Protein AF-A0A8F5VM44-F1 (afdb_monomer_lite)

Structure (mmCIF, N/CA/C/O backbone):
data_AF-A0A8F5VM44-F1
#
_entry.id   AF-A0A8F5VM44-F1
#
loop_
_atom_site.group_PDB
_atom_site.id
_atom_site.type_symbol
_atom_site.label_atom_id
_atom_site.label_alt_id
_atom_site.label_comp_id
_atom_site.label_asym_id
_atom_site.label_entity_id
_atom_site.label_seq_id
_atom_site.pdbx_PDB_ins_code
_atom_site.Cartn_x
_atom_site.Cartn_y
_atom_site.Cartn_z
_atom_site.occupancy
_atom_site.B_iso_or_equiv
_atom_site.auth_seq_id
_atom_site.auth_comp_id
_atom_site.auth_asym_id
_atom_site.auth_atom_id
_atom_site.pdbx_PDB_model_num
ATOM 1 N N . MET A 1 1 ? 53.211 65.167 -21.163 1.00 34.88 1 MET A N 1
ATOM 2 C CA . MET A 1 1 ? 53.874 65.135 -22.486 1.00 34.88 1 MET A CA 1
ATOM 3 C C . MET A 1 1 ? 54.302 63.698 -22.775 1.00 34.88 1 MET A C 1
ATOM 5 O O . MET A 1 1 ? 55.095 63.182 -22.009 1.00 34.88 1 MET A O 1
ATOM 9 N N . ARG A 1 2 ? 53.766 63.114 -23.862 1.00 34.59 2 ARG A N 1
ATOM 10 C CA . ARG A 1 2 ? 54.327 62.038 -24.721 1.00 34.59 2 ARG A CA 1
ATOM 11 C C . ARG A 1 2 ? 54.640 60.660 -24.094 1.00 34.59 2 ARG A C 1
ATOM 13 O O . ARG A 1 2 ? 55.627 60.504 -23.398 1.00 34.59 2 ARG A O 1
ATOM 20 N N . THR A 1 3 ? 53.741 59.674 -24.230 1.00 36.91 3 THR A N 1
ATOM 21 C CA . THR A 1 3 ? 53.550 58.699 -25.349 1.00 36.91 3 THR A CA 1
ATOM 22 C C . THR A 1 3 ? 54.507 57.504 -25.339 1.00 36.91 3 THR A C 1
ATOM 24 O O . THR A 1 3 ? 55.682 57.676 -25.659 1.00 36.91 3 THR A O 1
ATOM 27 N N . ARG A 1 4 ? 53.956 56.288 -25.172 1.00 32.22 4 ARG A N 1
ATOM 28 C CA . ARG A 1 4 ? 54.312 55.114 -25.993 1.00 32.22 4 ARG A CA 1
ATOM 29 C C . ARG A 1 4 ? 53.245 53.999 -25.909 1.00 32.22 4 ARG A C 1
ATOM 31 O O . ARG A 1 4 ? 53.232 53.212 -24.972 1.00 32.22 4 ARG A O 1
ATOM 38 N N . ASN A 1 5 ? 52.375 53.961 -26.923 1.00 32.69 5 ASN A N 1
ATOM 39 C CA . ASN A 1 5 ? 51.713 52.749 -27.441 1.00 32.69 5 ASN A CA 1
ATOM 40 C C . ASN A 1 5 ? 52.828 51.806 -27.960 1.00 32.69 5 ASN A C 1
ATOM 42 O O . ASN A 1 5 ? 53.860 52.307 -28.406 1.00 32.69 5 ASN A O 1
ATOM 46 N N . GLY A 1 6 ? 52.782 50.476 -27.929 1.00 32.88 6 GLY A N 1
ATOM 47 C CA . GLY A 1 6 ? 51.679 49.523 -28.023 1.00 32.88 6 GLY A CA 1
ATOM 48 C C . GLY A 1 6 ? 52.027 48.587 -29.189 1.00 32.88 6 GLY A C 1
ATOM 49 O O . GLY A 1 6 ? 52.146 49.082 -30.301 1.00 32.88 6 GLY A O 1
ATOM 50 N N . LEU A 1 7 ? 52.272 47.296 -28.929 1.00 29.83 7 LEU A N 1
ATOM 51 C CA . LEU A 1 7 ? 52.174 46.181 -29.889 1.00 29.83 7 LEU A CA 1
ATOM 52 C C . LEU A 1 7 ? 52.442 44.856 -29.144 1.00 29.83 7 LEU A C 1
ATOM 54 O O . LEU A 1 7 ? 53.581 44.569 -28.787 1.00 29.83 7 LEU A O 1
ATOM 58 N N . PHE A 1 8 ? 51.409 44.043 -28.930 1.00 31.52 8 PHE A N 1
ATOM 59 C CA . PHE A 1 8 ? 51.548 42.593 -28.784 1.00 31.52 8 PHE A CA 1
ATOM 60 C C . PHE A 1 8 ? 50.411 41.952 -29.580 1.00 31.52 8 PHE A C 1
ATOM 62 O O . PHE A 1 8 ? 49.239 42.261 -29.374 1.00 31.52 8 PHE A O 1
ATOM 69 N N . PHE A 1 9 ? 50.798 41.144 -30.563 1.00 31.53 9 PHE A N 1
ATOM 70 C CA . PHE A 1 9 ? 49.921 40.383 -31.443 1.00 31.53 9 PHE A CA 1
ATOM 71 C C . PHE A 1 9 ? 49.177 39.313 -30.634 1.00 31.53 9 PHE A C 1
ATOM 73 O O . PHE A 1 9 ? 49.818 38.480 -29.998 1.00 31.53 9 PHE A O 1
ATOM 80 N N . LEU A 1 10 ? 47.845 39.309 -30.701 1.00 30.42 10 LEU A N 1
ATOM 81 C CA . LEU A 1 10 ? 47.013 38.193 -30.255 1.00 30.42 10 LEU A CA 1
ATOM 82 C C . LEU A 1 10 ? 46.607 37.390 -31.502 1.00 30.42 10 LEU A C 1
ATOM 84 O O . LEU A 1 10 ? 45.829 37.869 -32.325 1.00 30.42 10 LEU A O 1
ATOM 88 N N . PHE A 1 11 ? 47.169 36.192 -31.669 1.00 31.08 11 PHE A N 1
ATOM 89 C CA . PHE A 1 11 ? 46.682 35.209 -32.637 1.00 31.08 11 PHE A CA 1
ATOM 90 C C . PHE A 1 11 ? 45.434 34.541 -32.047 1.00 31.08 11 PHE A C 1
ATOM 92 O O . PHE A 1 11 ? 45.532 33.760 -31.105 1.00 31.08 11 PHE A O 1
ATOM 99 N N . LEU A 1 12 ? 44.260 34.858 -32.592 1.00 31.08 12 LEU A N 1
ATOM 100 C CA . LEU A 1 12 ? 43.018 34.128 -32.338 1.00 31.08 12 LEU A CA 1
ATOM 101 C C . LEU A 1 12 ? 42.975 32.910 -33.271 1.00 31.08 12 LEU A C 1
ATOM 103 O O . LEU A 1 12 ? 42.724 33.043 -34.467 1.00 31.08 12 LEU A O 1
ATOM 107 N N . PHE A 1 13 ? 43.232 31.724 -32.721 1.00 32.97 13 PHE A N 1
ATOM 108 C CA . PHE A 1 13 ? 42.874 30.456 -33.354 1.00 32.97 13 PHE A CA 1
ATOM 109 C C . PHE A 1 13 ? 41.360 30.257 -33.199 1.00 32.97 13 PHE A C 1
ATOM 111 O O . PHE A 1 13 ? 40.883 29.854 -32.140 1.00 32.97 13 PHE A O 1
ATOM 118 N N . PHE A 1 14 ? 40.597 30.549 -34.252 1.00 32.31 14 PHE A N 1
ATOM 119 C CA . PHE A 1 14 ? 39.233 30.044 -34.388 1.00 32.31 14 PHE A CA 1
ATOM 120 C C . PHE A 1 14 ? 39.323 28.552 -34.739 1.00 32.31 14 PHE A C 1
ATOM 122 O O . PHE A 1 14 ? 39.613 28.194 -35.879 1.00 32.31 14 PHE A O 1
ATOM 129 N N . ASN A 1 15 ? 39.102 27.677 -33.756 1.00 31.00 15 ASN A N 1
ATOM 130 C CA . ASN A 1 15 ? 38.754 26.285 -34.026 1.00 31.00 15 ASN A CA 1
ATOM 131 C C . ASN A 1 15 ? 37.324 26.274 -34.583 1.00 31.00 15 ASN A C 1
ATOM 133 O O . ASN A 1 15 ? 36.359 26.354 -33.827 1.00 31.00 15 ASN A O 1
ATOM 137 N N . LEU A 1 16 ? 37.189 26.221 -35.912 1.00 34.88 16 LEU A N 1
ATOM 138 C CA . LEU A 1 16 ? 35.948 25.783 -36.545 1.00 34.88 16 LEU A CA 1
ATOM 139 C C . LEU A 1 16 ? 35.767 24.299 -36.212 1.00 34.88 16 LEU A C 1
ATOM 141 O O . LEU A 1 16 ? 36.392 23.438 -36.827 1.00 34.88 16 LEU A O 1
ATOM 145 N N . ILE A 1 17 ? 34.920 24.010 -35.227 1.00 37.31 17 ILE A N 1
ATOM 146 C CA . ILE A 1 17 ? 34.315 22.689 -35.088 1.00 37.31 17 ILE A CA 1
ATOM 147 C C . ILE A 1 17 ? 33.340 22.568 -36.256 1.00 37.31 17 ILE A C 1
ATOM 149 O O . ILE A 1 17 ? 32.300 23.225 -36.292 1.00 37.31 17 ILE A O 1
ATOM 153 N N . SER A 1 18 ? 33.721 21.776 -37.251 1.00 31.64 18 SER A N 1
ATOM 154 C CA . SER A 1 18 ? 32.834 21.332 -38.315 1.00 31.64 18 SER A CA 1
ATOM 155 C C . SER A 1 18 ? 31.699 20.526 -37.680 1.00 31.64 18 SER A C 1
ATOM 157 O O . SER A 1 18 ? 31.873 19.352 -37.371 1.00 31.64 18 SER A O 1
ATOM 159 N N . LEU A 1 19 ? 30.543 21.155 -37.463 1.00 34.56 19 LEU A N 1
ATOM 160 C CA . LEU A 1 19 ? 29.277 20.449 -37.280 1.00 34.56 19 LEU A CA 1
ATOM 161 C C . LEU A 1 19 ? 28.975 19.737 -38.600 1.00 34.56 19 LEU A C 1
ATOM 163 O O . LEU A 1 19 ? 28.417 20.321 -39.529 1.00 34.56 19 LEU A O 1
ATOM 167 N N . THR A 1 20 ? 29.395 18.482 -38.718 1.00 32.75 20 THR A N 1
ATOM 168 C CA . THR A 1 20 ? 28.798 17.573 -39.690 1.00 32.75 20 THR A CA 1
ATOM 169 C C . THR A 1 20 ? 27.358 17.358 -39.248 1.00 32.75 20 THR A C 1
ATOM 171 O O . THR A 1 20 ? 27.097 16.577 -38.338 1.00 32.75 20 THR A O 1
ATOM 174 N N . SER A 1 21 ? 26.429 18.099 -39.853 1.00 38.25 21 SER A N 1
ATOM 175 C CA . SER A 1 21 ? 25.021 17.711 -39.879 1.00 38.25 21 SER A CA 1
ATOM 176 C C . SER A 1 21 ? 24.975 16.290 -40.436 1.00 38.25 21 SER A C 1
ATOM 178 O O . SER A 1 21 ? 25.329 16.062 -41.594 1.00 38.25 21 SER A O 1
ATOM 180 N N . ILE A 1 22 ? 24.632 15.326 -39.582 1.00 46.94 22 ILE A N 1
ATOM 181 C CA . ILE A 1 22 ? 24.176 14.019 -40.043 1.00 46.94 22 ILE A CA 1
ATOM 182 C C . ILE A 1 22 ? 22.926 14.334 -40.864 1.00 46.94 22 ILE A C 1
ATOM 184 O O . ILE A 1 22 ? 22.005 14.981 -40.365 1.00 46.94 22 ILE A O 1
ATOM 188 N N . ALA A 1 23 ? 22.948 14.013 -42.155 1.00 52.06 23 ALA A N 1
ATOM 189 C CA . ALA A 1 23 ? 21.768 14.164 -42.990 1.00 52.06 23 ALA A CA 1
ATOM 190 C C . ALA A 1 23 ? 20.648 13.302 -42.388 1.00 52.06 23 ALA A C 1
ATOM 192 O O . ALA A 1 23 ? 20.900 12.143 -42.060 1.00 52.06 23 ALA A O 1
ATOM 193 N N . ALA A 1 24 ? 19.447 13.864 -42.233 1.00 64.62 24 ALA A N 1
ATOM 194 C CA . ALA A 1 24 ? 18.277 13.106 -41.802 1.00 64.62 24 ALA A CA 1
ATOM 195 C C . ALA A 1 24 ? 18.094 11.894 -42.729 1.00 64.62 24 ALA A C 1
ATOM 197 O O . ALA A 1 24 ? 18.061 12.056 -43.953 1.00 64.62 24 ALA A O 1
ATOM 198 N N . VAL A 1 25 ? 18.037 10.689 -42.157 1.00 83.25 25 VAL A N 1
ATOM 199 C CA . VAL A 1 25 ? 17.824 9.450 -42.913 1.00 83.25 25 VAL A CA 1
ATOM 200 C C . VAL A 1 25 ? 16.310 9.244 -43.040 1.00 83.25 25 VAL A C 1
ATOM 202 O O . VAL A 1 25 ? 15.665 8.969 -42.030 1.00 83.25 25 VAL A O 1
ATOM 205 N N . PRO A 1 26 ? 15.709 9.420 -44.232 1.00 85.44 26 PRO A N 1
ATOM 206 C CA . PRO A 1 26 ? 14.263 9.291 -44.392 1.00 85.44 26 PRO A CA 1
ATOM 207 C C . PRO A 1 26 ? 13.822 7.822 -44.303 1.00 85.44 26 PRO A C 1
ATOM 209 O O . PRO A 1 26 ? 14.590 6.921 -44.644 1.00 85.44 26 PRO A O 1
ATOM 212 N N . ALA A 1 27 ? 12.560 7.576 -43.934 1.00 87.50 27 ALA A N 1
ATOM 213 C CA . ALA A 1 27 ? 11.973 6.244 -44.098 1.00 87.50 27 ALA A CA 1
ATOM 214 C C . ALA A 1 27 ? 11.928 5.821 -45.574 1.00 87.50 27 ALA A C 1
ATOM 216 O O . ALA A 1 27 ? 11.767 6.670 -46.463 1.00 87.50 27 ALA A O 1
ATOM 217 N N . PRO A 1 28 ? 11.956 4.503 -45.841 1.00 90.38 28 PRO A N 1
ATOM 218 C CA . PRO A 1 28 ? 11.563 3.966 -47.133 1.00 90.38 28 PRO A CA 1
ATOM 219 C C . PRO A 1 28 ? 10.166 4.481 -47.541 1.00 90.38 28 PRO A C 1
ATOM 221 O O . PRO A 1 28 ? 9.237 4.407 -46.735 1.00 90.38 28 PRO A O 1
ATOM 224 N N . PRO A 1 29 ? 9.972 4.973 -48.781 1.00 86.62 29 PRO A N 1
ATOM 225 C CA . PRO A 1 29 ? 8.685 5.517 -49.232 1.00 86.62 29 PRO A CA 1
ATOM 226 C C . PRO A 1 29 ? 7.516 4.522 -49.193 1.00 86.62 29 PRO A C 1
ATOM 228 O O . PRO A 1 29 ? 6.358 4.929 -49.206 1.00 86.62 29 PRO A O 1
ATOM 231 N N . ASP A 1 30 ? 7.816 3.226 -49.198 1.00 92.12 30 ASP A N 1
ATOM 232 C CA . ASP A 1 30 ? 6.876 2.109 -49.167 1.00 92.12 30 ASP A CA 1
ATOM 233 C C . ASP A 1 30 ? 6.961 1.300 -47.860 1.00 92.12 30 ASP A C 1
ATOM 235 O O . ASP A 1 30 ? 6.601 0.117 -47.847 1.00 92.12 30 ASP A O 1
ATOM 239 N N . LEU A 1 31 ? 7.430 1.919 -46.768 1.00 95.25 31 LEU A N 1
ATOM 240 C CA . LEU A 1 31 ? 7.462 1.298 -45.445 1.00 95.25 31 LEU A CA 1
ATOM 241 C C . LEU A 1 31 ? 6.052 0.836 -45.035 1.00 95.25 31 LEU A C 1
ATOM 243 O O . LEU A 1 31 ? 5.135 1.646 -44.916 1.00 95.25 31 LEU A O 1
ATOM 247 N N . LEU A 1 32 ? 5.884 -0.469 -44.812 1.00 97.38 32 LEU A N 1
ATOM 248 C CA . LEU A 1 32 ? 4.661 -1.061 -44.266 1.00 97.38 32 LEU A CA 1
ATOM 249 C C . LEU A 1 32 ? 4.861 -1.331 -42.781 1.00 97.38 32 LEU A C 1
ATOM 251 O O . LEU A 1 32 ? 5.784 -2.054 -42.414 1.00 97.38 32 LEU A O 1
ATOM 255 N N . ILE A 1 33 ? 3.989 -0.782 -41.942 1.00 98.06 33 ILE A N 1
ATOM 256 C CA . ILE A 1 33 ? 4.072 -0.918 -40.488 1.00 98.06 33 ILE A CA 1
ATOM 257 C C . ILE A 1 33 ? 2.931 -1.823 -40.023 1.00 98.06 33 ILE A C 1
ATOM 259 O O . ILE A 1 33 ? 1.760 -1.503 -40.230 1.00 98.06 33 ILE A O 1
ATOM 263 N N . LEU A 1 34 ? 3.277 -2.959 -39.424 1.00 98.31 34 LEU A N 1
ATOM 264 C CA . LEU A 1 34 ? 2.359 -4.013 -39.000 1.00 98.31 34 LEU A CA 1
ATOM 265 C C . LEU A 1 34 ? 2.439 -4.241 -37.488 1.00 98.31 34 LEU A C 1
ATOM 267 O O . LEU A 1 34 ? 3.506 -4.123 -36.883 1.00 98.31 34 LEU A O 1
ATOM 271 N N . THR A 1 35 ? 1.312 -4.621 -36.892 1.00 96.56 35 THR A N 1
ATOM 272 C CA . THR A 1 35 ? 1.211 -5.044 -35.490 1.00 96.56 35 THR A CA 1
ATOM 273 C C . THR A 1 35 ? 0.002 -5.959 -35.275 1.00 96.56 35 THR A C 1
ATOM 275 O O . THR A 1 35 ? -0.746 -6.247 -36.212 1.00 96.56 35 THR A O 1
ATOM 278 N N . GLU A 1 36 ? -0.208 -6.403 -34.041 1.00 94.88 36 GLU A N 1
ATOM 279 C CA . GLU A 1 36 ? -1.340 -7.241 -33.636 1.00 94.88 36 GLU A CA 1
ATOM 280 C C . GLU A 1 36 ? -2.139 -6.625 -32.468 1.00 94.88 36 GLU A C 1
ATOM 282 O O . GLU A 1 36 ? -1.894 -5.489 -32.064 1.00 94.88 36 GLU A O 1
ATOM 287 N N . ASP A 1 37 ? -3.127 -7.349 -31.937 1.00 93.75 37 ASP A N 1
ATOM 288 C CA . ASP A 1 37 ? -3.800 -6.999 -30.676 1.00 93.75 37 ASP A CA 1
ATOM 289 C C . ASP A 1 37 ? -3.053 -7.668 -29.511 1.00 93.75 37 ASP A C 1
ATOM 291 O O . ASP A 1 37 ? -3.255 -8.848 -29.235 1.00 93.75 37 ASP A O 1
ATOM 295 N N . TYR A 1 38 ? -2.177 -6.910 -28.850 1.00 94.31 38 TYR A N 1
ATOM 296 C CA . TYR A 1 38 ? -1.299 -7.332 -27.755 1.00 94.31 38 TYR A CA 1
ATOM 297 C C . TYR A 1 38 ? -1.259 -6.258 -26.652 1.00 94.31 38 TYR A C 1
ATOM 299 O O . TYR A 1 38 ? -0.236 -5.631 -26.371 1.00 94.31 38 TYR A O 1
ATOM 307 N N . ALA A 1 39 ? -2.415 -5.962 -26.051 1.00 88.44 39 ALA A N 1
ATOM 308 C CA . ALA A 1 39 ? -2.505 -4.967 -24.979 1.00 88.44 39 ALA A CA 1
ATOM 309 C C . ALA A 1 39 ? -1.679 -5.379 -23.736 1.00 88.44 39 ALA A C 1
ATOM 311 O O . ALA A 1 39 ? -1.658 -6.563 -23.412 1.00 88.44 39 ALA A O 1
ATOM 312 N N . PRO A 1 40 ? -1.073 -4.440 -22.986 1.00 90.00 40 PRO A N 1
ATOM 313 C CA . PRO A 1 40 ? -1.162 -2.982 -23.132 1.00 90.00 40 PRO A CA 1
ATOM 314 C C . PRO A 1 40 ? -0.154 -2.378 -24.133 1.00 90.00 40 PRO A C 1
ATOM 316 O O . PRO A 1 40 ? 0.002 -1.159 -24.198 1.00 90.00 40 PRO A O 1
ATOM 319 N N . PHE A 1 41 ? 0.541 -3.197 -24.924 1.00 94.06 41 PHE A N 1
ATOM 320 C CA . PHE A 1 41 ? 1.646 -2.749 -25.776 1.00 94.06 41 PHE A CA 1
ATOM 321 C C . PHE A 1 41 ? 1.185 -2.186 -27.123 1.00 94.06 41 PHE A C 1
ATOM 323 O O . PHE A 1 41 ? 1.650 -1.131 -27.551 1.00 94.06 41 PHE A O 1
ATOM 330 N N . ASN A 1 42 ? 0.228 -2.849 -27.765 1.00 96.25 42 ASN A N 1
ATOM 331 C CA . ASN A 1 42 ? -0.391 -2.405 -29.012 1.00 96.25 42 ASN A CA 1
ATOM 332 C C . ASN A 1 42 ? -1.806 -2.964 -29.091 1.00 96.25 42 ASN A C 1
ATOM 334 O O . ASN A 1 42 ? -1.996 -4.172 -29.077 1.00 96.25 42 ASN A O 1
ATOM 338 N N . TYR A 1 43 ? -2.814 -2.099 -29.114 1.00 94.06 43 TYR A N 1
ATOM 339 C CA . TYR A 1 43 ? -4.214 -2.514 -29.138 1.00 94.06 43 TYR A CA 1
ATOM 340 C C . TYR A 1 43 ? -5.113 -1.385 -29.631 1.00 94.06 43 TYR A C 1
ATOM 342 O O . TYR A 1 43 ? -4.713 -0.222 -29.673 1.00 94.06 43 TYR A O 1
ATOM 350 N N . VAL A 1 44 ? -6.347 -1.723 -30.000 1.00 91.31 44 VAL A N 1
ATOM 351 C CA . VAL A 1 44 ? -7.359 -0.729 -30.368 1.00 91.31 44 VAL A CA 1
ATOM 352 C C . VAL A 1 44 ? -8.333 -0.525 -29.220 1.00 91.31 44 VAL A C 1
ATOM 354 O O . VAL A 1 44 ? -8.922 -1.474 -28.702 1.00 91.31 44 VAL A O 1
ATOM 357 N N . GLU A 1 45 ? -8.539 0.736 -28.868 1.00 86.00 45 GLU A N 1
ATOM 358 C CA . GLU A 1 45 ? -9.548 1.185 -27.918 1.00 86.00 45 GLU A CA 1
ATOM 359 C C . GLU A 1 45 ? -10.159 2.487 -28.438 1.00 86.00 45 GLU A C 1
ATOM 361 O O . GLU A 1 45 ? -9.450 3.337 -28.975 1.00 86.00 45 GLU A O 1
ATOM 366 N N . ASP A 1 46 ? -11.482 2.624 -28.344 1.00 86.12 46 ASP A N 1
ATOM 367 C CA . ASP A 1 46 ? -12.225 3.769 -28.894 1.00 86.12 46 ASP A CA 1
ATOM 368 C C . ASP A 1 46 ? -11.952 4.033 -30.391 1.00 86.12 46 ASP A C 1
ATOM 370 O O . ASP A 1 46 ? -11.932 5.175 -30.845 1.00 86.12 46 ASP A O 1
ATOM 374 N N . ASN A 1 47 ? -11.745 2.965 -31.174 1.00 85.88 47 ASN A N 1
ATOM 375 C CA . ASN A 1 47 ? -11.345 3.005 -32.591 1.00 85.88 47 ASN A CA 1
ATOM 376 C C . ASN A 1 47 ? -9.994 3.693 -32.867 1.00 85.88 47 ASN A C 1
ATOM 378 O O . ASN A 1 47 ? -9.730 4.072 -34.007 1.00 85.88 47 ASN A O 1
ATOM 382 N N . GLN A 1 48 ? -9.130 3.834 -31.862 1.00 89.94 48 GLN A N 1
ATOM 383 C CA . GLN A 1 48 ? -7.775 4.352 -32.026 1.00 89.94 48 GLN A CA 1
ATOM 384 C C . GLN A 1 48 ? -6.744 3.298 -31.635 1.00 89.94 48 GLN A C 1
ATOM 386 O O . GLN A 1 48 ? -6.919 2.583 -30.648 1.00 89.94 48 GLN A O 1
ATOM 391 N N . LEU A 1 49 ? -5.657 3.218 -32.406 1.00 93.81 49 LEU A N 1
ATOM 392 C CA . LEU A 1 49 ? -4.500 2.406 -32.051 1.00 93.81 49 LEU A CA 1
ATOM 393 C C . LEU A 1 49 ? -3.745 3.093 -30.900 1.00 93.81 49 LEU A C 1
ATOM 395 O O . LEU A 1 49 ? -3.318 4.247 -31.019 1.00 93.81 49 LEU A O 1
ATOM 399 N N . LYS A 1 50 ? -3.616 2.386 -29.780 1.00 93.31 50 LYS A N 1
ATOM 400 C CA . LYS A 1 50 ? -2.979 2.831 -28.535 1.00 93.31 50 LYS A CA 1
ATOM 401 C C . LYS A 1 50 ? -2.002 1.765 -28.029 1.00 93.31 50 LYS A C 1
ATOM 403 O O . LYS A 1 50 ? -1.968 0.643 -28.539 1.00 93.31 50 LYS A O 1
ATOM 408 N N . GLY A 1 51 ? -1.235 2.119 -27.005 1.00 92.38 51 GLY A N 1
ATOM 409 C CA . GLY A 1 51 ? -0.333 1.211 -26.306 1.00 92.38 51 GLY A CA 1
ATOM 410 C C . GLY A 1 51 ? 1.116 1.676 -26.305 1.00 92.38 51 GLY A C 1
ATOM 411 O O . GLY A 1 51 ? 1.514 2.574 -27.050 1.00 92.38 51 GLY A O 1
ATOM 412 N N . ILE A 1 52 ? 1.903 1.036 -25.446 1.00 93.56 52 ILE A N 1
ATOM 413 C CA . ILE A 1 52 ? 3.303 1.378 -25.172 1.00 93.56 52 ILE A CA 1
ATOM 414 C C . ILE A 1 52 ? 4.149 1.389 -26.450 1.00 93.56 52 ILE A C 1
ATOM 416 O O . ILE A 1 52 ? 4.804 2.385 -26.745 1.00 93.56 52 ILE A O 1
ATOM 420 N N . SER A 1 53 ? 4.115 0.314 -27.238 1.00 96.31 53 SER A N 1
ATOM 421 C CA . SER A 1 53 ? 4.920 0.194 -28.459 1.00 96.31 53 SER A CA 1
ATOM 422 C C . SER A 1 53 ? 4.493 1.180 -29.536 1.00 96.31 53 SER A C 1
ATOM 424 O O . SER A 1 53 ? 5.334 1.677 -30.281 1.00 96.31 53 SER A O 1
ATOM 426 N N . VAL A 1 54 ? 3.191 1.470 -29.605 1.00 96.31 54 VAL A N 1
ATOM 427 C CA . VAL A 1 54 ? 2.621 2.430 -30.559 1.00 96.31 54 VAL A CA 1
ATOM 428 C C . VAL A 1 54 ? 3.159 3.826 -30.265 1.00 96.31 54 VAL A C 1
ATOM 430 O O . VAL A 1 54 ? 3.646 4.492 -31.173 1.00 96.31 54 VAL A O 1
ATOM 433 N N . GLU A 1 55 ? 3.122 4.244 -28.998 1.00 94.69 55 GLU A N 1
ATOM 434 C CA . GLU A 1 55 ? 3.621 5.555 -28.577 1.00 94.69 55 GLU A CA 1
ATOM 435 C C . GLU A 1 55 ? 5.143 5.672 -28.654 1.00 94.69 55 GLU A C 1
ATOM 437 O O . GLU A 1 55 ? 5.642 6.718 -29.065 1.00 94.69 55 GLU A O 1
ATOM 442 N N . ILE A 1 56 ? 5.891 4.613 -28.316 1.00 94.81 56 ILE A N 1
ATOM 443 C CA . ILE A 1 56 ? 7.353 4.614 -28.480 1.00 94.81 56 ILE A CA 1
ATOM 444 C C . ILE A 1 56 ? 7.720 4.800 -29.955 1.00 94.81 56 ILE A C 1
ATOM 446 O O . ILE A 1 56 ? 8.577 5.624 -30.266 1.00 94.81 56 ILE A O 1
ATOM 450 N N . LEU A 1 57 ? 7.082 4.056 -30.864 1.00 95.69 57 LEU A N 1
ATOM 451 C CA . LEU A 1 57 ? 7.388 4.131 -32.292 1.00 95.69 57 LEU A CA 1
ATOM 452 C C . LEU A 1 57 ? 6.988 5.484 -32.898 1.00 95.69 57 LEU A C 1
ATOM 454 O O . LEU A 1 57 ? 7.769 6.077 -33.639 1.00 95.69 57 LEU A O 1
ATOM 458 N N . GLU A 1 58 ? 5.796 5.983 -32.567 1.00 94.19 58 GLU A N 1
ATOM 459 C CA . GLU A 1 58 ? 5.329 7.306 -32.994 1.00 94.19 58 GLU A CA 1
ATOM 460 C C . GLU A 1 58 ? 6.265 8.422 -32.506 1.00 94.19 58 GLU A C 1
ATOM 462 O O . GLU A 1 58 ? 6.670 9.273 -33.299 1.00 94.19 58 GLU A O 1
ATOM 467 N N . SER A 1 59 ? 6.660 8.398 -31.228 1.00 92.38 59 SER A N 1
ATOM 468 C CA . SER A 1 59 ? 7.589 9.386 -30.670 1.00 92.38 59 SER A CA 1
ATOM 469 C C . SER A 1 59 ? 8.976 9.282 -31.316 1.00 92.38 59 SER A C 1
ATOM 471 O O . SER A 1 59 ? 9.555 10.304 -31.688 1.00 92.38 59 SER A O 1
ATOM 473 N N . ALA A 1 60 ? 9.485 8.070 -31.569 1.00 93.31 60 ALA A N 1
ATOM 474 C CA . ALA A 1 60 ? 10.756 7.899 -32.270 1.00 93.31 60 ALA A CA 1
ATOM 475 C C . ALA A 1 60 ? 10.726 8.532 -33.672 1.00 93.31 60 ALA A C 1
ATOM 477 O O . ALA A 1 60 ? 11.640 9.273 -34.029 1.00 93.31 60 ALA A O 1
ATOM 478 N N . PHE A 1 61 ? 9.657 8.323 -34.447 1.00 93.19 61 PHE A N 1
ATOM 479 C CA . PHE A 1 61 ? 9.494 9.003 -35.736 1.00 93.19 61 PHE A CA 1
ATOM 480 C C . PHE A 1 61 ? 9.393 10.523 -35.590 1.00 93.19 61 PHE A C 1
ATOM 482 O O . PHE A 1 61 ? 10.007 11.244 -36.377 1.00 93.19 61 PHE A O 1
ATOM 489 N N . HIS A 1 62 ? 8.711 11.020 -34.559 1.00 91.38 62 HIS A N 1
ATOM 490 C CA . HIS A 1 62 ? 8.649 12.453 -34.287 1.00 91.38 62 HIS A CA 1
ATOM 491 C C . HIS A 1 62 ? 10.039 13.063 -34.030 1.00 91.38 62 HIS A C 1
ATOM 493 O O . HIS A 1 62 ? 10.374 14.084 -34.629 1.00 91.38 62 HIS A O 1
ATOM 499 N N . HIS A 1 63 ? 10.884 12.416 -33.217 1.00 89.69 63 HIS A N 1
ATOM 500 C CA . HIS A 1 63 ? 12.274 12.845 -32.964 1.00 89.69 63 HIS A CA 1
ATOM 501 C C . HIS A 1 63 ? 13.176 12.767 -34.201 1.00 89.69 63 HIS A C 1
ATOM 503 O O . HIS A 1 63 ? 14.203 13.440 -34.264 1.00 89.69 63 HIS A O 1
ATOM 509 N N . MET A 1 64 ? 12.794 11.968 -35.196 1.00 91.81 64 MET A N 1
ATOM 510 C CA . MET A 1 64 ? 13.465 11.885 -36.495 1.00 91.81 64 MET A CA 1
ATOM 511 C C . MET A 1 64 ? 12.946 12.927 -37.505 1.00 91.81 64 MET A C 1
ATOM 513 O O . MET A 1 64 ? 13.288 12.844 -38.686 1.00 91.81 64 MET A O 1
ATOM 517 N N . ASP A 1 65 ? 12.125 13.891 -37.066 1.00 90.06 65 ASP A N 1
ATOM 518 C CA . ASP A 1 65 ? 11.424 14.873 -37.906 1.00 90.06 65 ASP A CA 1
ATOM 519 C C . ASP A 1 65 ? 10.523 14.214 -38.975 1.00 90.06 65 ASP A C 1
ATOM 521 O O . ASP A 1 65 ? 10.352 14.727 -40.087 1.00 90.06 65 ASP A O 1
ATOM 525 N N . MET A 1 66 ? 9.944 13.051 -38.656 1.00 88.94 66 MET A N 1
ATOM 526 C CA . MET A 1 66 ? 9.077 12.290 -39.554 1.00 88.94 66 MET A CA 1
ATOM 527 C C . MET A 1 66 ? 7.610 12.391 -39.134 1.00 88.94 66 MET A C 1
ATOM 529 O O . MET A 1 66 ? 7.235 12.054 -38.015 1.00 88.94 66 MET A O 1
ATOM 533 N N . ASP A 1 67 ? 6.759 12.795 -40.076 1.00 79.75 67 ASP A N 1
ATOM 534 C CA . ASP A 1 67 ? 5.312 12.937 -39.873 1.00 79.75 67 ASP A CA 1
ATOM 535 C C . ASP A 1 67 ? 4.568 11.662 -40.317 1.00 79.75 67 ASP A C 1
ATOM 537 O O . ASP A 1 67 ? 3.890 11.630 -41.347 1.00 79.75 67 ASP A O 1
ATOM 541 N N . ILE A 1 68 ? 4.777 10.559 -39.588 1.00 86.88 68 ILE A N 1
ATOM 542 C CA . ILE A 1 68 ? 4.078 9.284 -39.815 1.00 86.88 68 ILE A CA 1
ATOM 543 C C . ILE A 1 68 ? 2.909 9.171 -38.827 1.00 86.88 68 ILE A C 1
ATOM 545 O O . ILE A 1 68 ? 3.113 8.983 -37.632 1.00 86.88 68 ILE A O 1
ATOM 549 N N . SER A 1 69 ? 1.675 9.242 -39.336 1.00 83.69 69 SER A N 1
ATOM 550 C CA . SER A 1 69 ? 0.452 9.083 -38.530 1.00 83.69 69 SER A CA 1
ATOM 551 C C . SER A 1 69 ? 0.202 7.624 -38.126 1.00 83.69 69 SER A C 1
ATOM 553 O O . SER A 1 69 ? 0.440 6.711 -38.923 1.00 83.69 69 SER A O 1
ATOM 555 N N . ARG A 1 70 ? -0.403 7.405 -36.947 1.00 88.81 70 ARG A N 1
ATOM 556 C CA . ARG A 1 70 ? -0.903 6.088 -36.492 1.00 88.81 70 ARG A CA 1
ATOM 557 C C . ARG A 1 70 ? -1.870 5.427 -37.475 1.00 88.81 70 ARG A C 1
ATOM 559 O O . ARG A 1 70 ? -1.955 4.205 -37.498 1.00 88.81 70 ARG A O 1
ATOM 566 N N . ASP A 1 71 ? -2.558 6.201 -38.315 1.00 86.88 71 ASP A N 1
ATOM 567 C CA . ASP A 1 71 ? -3.443 5.667 -39.364 1.00 86.88 71 ASP A CA 1
ATOM 568 C C . ASP A 1 71 ? -2.693 4.805 -40.399 1.00 86.88 71 ASP A C 1
ATOM 570 O O . ASP A 1 71 ? -3.307 4.021 -41.123 1.00 86.88 71 ASP A O 1
ATOM 574 N N . SER A 1 72 ? -1.366 4.953 -40.488 1.00 89.50 72 SER A N 1
ATOM 575 C CA . SER A 1 72 ? -0.504 4.129 -41.343 1.00 89.50 72 SER A CA 1
ATOM 576 C C . SER A 1 72 ? -0.101 2.793 -40.709 1.00 89.50 72 SER A C 1
ATOM 578 O O . SER A 1 72 ? 0.516 1.963 -41.375 1.00 89.50 72 SER A O 1
ATOM 580 N N . PHE A 1 73 ? -0.421 2.570 -39.431 1.00 95.12 73 PHE A N 1
ATOM 581 C CA . PHE A 1 73 ? -0.071 1.343 -38.724 1.00 95.12 73 PHE A CA 1
ATOM 582 C C . PHE A 1 73 ? -1.214 0.344 -38.894 1.00 95.12 73 PHE A C 1
ATOM 584 O O . PHE A 1 73 ? -2.368 0.628 -38.568 1.00 95.12 73 PHE A O 1
ATOM 591 N N . HIS A 1 74 ? -0.906 -0.848 -39.395 1.00 95.75 74 HIS A N 1
ATOM 592 C CA . HIS A 1 74 ? -1.913 -1.862 -39.678 1.00 95.75 74 HIS A CA 1
ATOM 593 C C . HIS A 1 74 ? -1.931 -2.940 -38.595 1.00 95.75 74 HIS A C 1
ATOM 595 O O . HIS A 1 74 ? -0.979 -3.706 -38.447 1.00 95.75 74 HIS A O 1
ATOM 601 N N . LEU A 1 75 ? -3.043 -3.018 -37.864 1.00 95.00 75 LEU A N 1
ATOM 602 C CA . LEU A 1 75 ? -3.312 -4.093 -36.913 1.00 95.00 75 LEU A CA 1
ATOM 603 C C . LEU A 1 75 ? -3.965 -5.283 -37.628 1.00 95.00 75 LEU A C 1
ATOM 605 O O . LEU A 1 75 ? -4.965 -5.115 -38.329 1.00 95.00 75 LEU A O 1
ATOM 609 N N . GLY A 1 76 ? -3.430 -6.484 -37.415 1.00 92.62 76 GLY A N 1
ATOM 610 C CA . GLY A 1 76 ? -3.957 -7.723 -37.987 1.00 92.62 76 GLY A CA 1
ATOM 611 C C . GLY A 1 76 ? -3.597 -8.970 -37.172 1.00 92.62 76 GLY A C 1
ATOM 612 O O . GLY A 1 76 ? -3.016 -8.861 -36.093 1.00 92.62 76 GLY A O 1
ATOM 613 N N . PRO A 1 77 ? -3.962 -10.172 -37.652 1.00 93.12 77 PRO A N 1
ATOM 614 C CA . PRO A 1 77 ? -3.575 -11.426 -37.011 1.00 93.12 77 PRO A CA 1
ATOM 615 C C . PRO A 1 77 ? -2.049 -11.603 -36.988 1.00 93.12 77 PRO A C 1
ATOM 617 O O . PRO A 1 77 ? -1.400 -11.421 -38.021 1.00 93.12 77 PRO A O 1
ATOM 620 N N . TRP A 1 78 ? -1.491 -12.035 -35.849 1.00 94.31 78 TRP A N 1
ATOM 621 C CA . TRP A 1 78 ? -0.044 -12.235 -35.671 1.00 94.31 78 TRP A CA 1
ATOM 622 C C . TRP A 1 78 ? 0.605 -13.017 -36.815 1.00 94.31 78 TRP A C 1
ATOM 624 O O . TRP A 1 78 ? 1.559 -12.548 -37.430 1.00 94.31 78 TRP A O 1
ATOM 634 N N . ALA A 1 79 ? 0.072 -14.203 -37.126 1.00 93.25 79 ALA A N 1
ATOM 635 C CA . ALA A 1 79 ? 0.687 -15.098 -38.100 1.00 93.25 79 ALA A CA 1
ATOM 636 C C . ALA A 1 79 ? 0.784 -14.465 -39.499 1.00 93.25 79 ALA A C 1
ATOM 638 O O . ALA A 1 79 ? 1.800 -14.637 -40.167 1.00 93.25 79 ALA A O 1
ATOM 639 N N . GLU A 1 80 ? -0.227 -13.696 -39.916 1.00 94.69 80 GLU A N 1
ATOM 640 C CA . GLU A 1 80 ? -0.228 -12.980 -41.197 1.00 94.69 80 GLU A CA 1
ATOM 641 C C . GLU A 1 80 ? 0.781 -11.823 -41.195 1.00 94.69 80 GLU A C 1
ATOM 643 O O . GLU A 1 80 ? 1.532 -11.654 -42.159 1.00 94.69 80 GLU A O 1
ATOM 648 N N . GLY A 1 81 ? 0.843 -11.056 -40.100 1.00 96.38 81 GLY A N 1
ATOM 649 C CA . GLY A 1 81 ? 1.817 -9.976 -39.933 1.00 96.38 81 GLY A CA 1
ATOM 650 C C . GLY A 1 81 ? 3.259 -10.486 -39.955 1.00 96.38 81 GLY A C 1
ATOM 651 O O . GLY A 1 81 ? 4.095 -9.952 -40.686 1.00 96.38 81 GLY A O 1
ATOM 652 N N . TYR A 1 82 ? 3.528 -11.569 -39.225 1.00 97.56 82 TYR A N 1
ATOM 653 C CA . TYR A 1 82 ? 4.825 -12.240 -39.181 1.00 97.56 82 TYR A CA 1
ATOM 654 C C . TYR A 1 82 ? 5.245 -12.786 -40.548 1.00 97.56 82 TYR A C 1
ATOM 656 O O . TYR A 1 82 ? 6.336 -12.482 -41.026 1.00 97.56 82 TYR A O 1
ATOM 664 N N . GLU A 1 83 ? 4.369 -13.537 -41.221 1.00 97.31 83 GLU A N 1
ATOM 665 C CA . GLU A 1 83 ? 4.642 -14.066 -42.562 1.00 97.31 83 GLU A CA 1
ATOM 666 C C . GLU A 1 83 ? 4.889 -12.936 -43.575 1.00 97.31 83 GLU A C 1
ATOM 668 O O . GLU A 1 83 ? 5.817 -13.024 -44.379 1.00 97.31 83 GLU A O 1
ATOM 673 N N . THR A 1 84 ? 4.127 -11.839 -43.499 1.00 97.94 84 THR A N 1
ATOM 674 C CA . THR A 1 84 ? 4.318 -10.660 -44.360 1.00 97.94 84 THR A CA 1
ATOM 675 C C . THR A 1 84 ? 5.671 -9.990 -44.116 1.00 97.94 84 THR A C 1
ATOM 677 O O . THR A 1 84 ? 6.371 -9.652 -45.073 1.00 97.94 84 THR A O 1
ATOM 680 N N . ALA A 1 85 ? 6.069 -9.834 -42.852 1.00 97.56 85 ALA A N 1
ATOM 681 C CA . ALA A 1 85 ? 7.337 -9.216 -42.475 1.00 97.56 85 ALA A CA 1
ATOM 682 C C . ALA A 1 85 ? 8.569 -10.029 -42.904 1.00 97.56 85 ALA A C 1
ATOM 684 O O . ALA A 1 85 ? 9.640 -9.450 -43.057 1.00 97.56 85 ALA A O 1
ATOM 685 N N . LEU A 1 86 ? 8.422 -11.339 -43.142 1.00 97.69 86 LEU A N 1
ATOM 686 C CA . LEU A 1 86 ? 9.488 -12.200 -43.667 1.00 97.69 86 LEU A CA 1
ATOM 687 C C . LEU A 1 86 ? 9.681 -12.096 -45.185 1.00 97.69 86 LEU A C 1
ATOM 689 O O . LEU A 1 86 ? 10.753 -12.434 -45.680 1.00 97.69 86 LEU A O 1
ATOM 693 N N . ILE A 1 87 ? 8.642 -11.705 -45.930 1.00 97.06 87 ILE A N 1
ATOM 694 C CA . ILE A 1 87 ? 8.639 -11.798 -47.401 1.00 97.06 87 ILE A CA 1
ATOM 695 C C . ILE A 1 87 ? 8.621 -10.443 -48.103 1.00 97.06 87 ILE A C 1
ATOM 697 O O . ILE A 1 87 ? 9.060 -10.344 -49.249 1.00 97.06 87 ILE A O 1
ATOM 701 N N . ARG A 1 88 ? 8.042 -9.415 -47.475 1.00 97.69 88 ARG A N 1
ATOM 702 C CA . ARG A 1 88 ? 7.840 -8.111 -48.102 1.00 97.69 88 ARG A CA 1
ATOM 703 C C . ARG A 1 88 ? 8.937 -7.153 -47.655 1.00 97.69 88 ARG A C 1
ATOM 705 O O . ARG A 1 88 ? 8.999 -6.779 -46.485 1.00 97.69 88 ARG A O 1
ATOM 712 N N . ASN A 1 89 ? 9.717 -6.674 -48.617 1.00 97.25 89 ASN A N 1
ATOM 713 C CA . ASN A 1 89 ? 10.708 -5.615 -48.424 1.00 97.25 89 ASN A CA 1
ATOM 714 C C . ASN A 1 89 ? 10.108 -4.392 -47.719 1.00 97.25 89 ASN A C 1
ATOM 716 O O . ASN A 1 89 ? 8.930 -4.092 -47.901 1.00 97.25 89 ASN A O 1
ATOM 720 N N . ASN A 1 90 ? 10.928 -3.667 -46.952 1.00 96.69 90 ASN A N 1
ATOM 721 C CA . ASN A 1 90 ? 10.517 -2.455 -46.235 1.00 96.69 90 ASN A CA 1
ATOM 722 C C . ASN A 1 90 ? 9.269 -2.683 -45.365 1.00 96.69 90 ASN A C 1
ATOM 724 O O . ASN A 1 90 ? 8.312 -1.911 -45.417 1.00 96.69 90 ASN A O 1
ATOM 728 N N . THR A 1 91 ? 9.251 -3.775 -44.602 1.00 98.38 91 THR A N 1
ATOM 729 C CA . THR A 1 91 ? 8.186 -4.067 -43.634 1.00 98.38 91 THR A CA 1
ATOM 730 C C . THR A 1 91 ? 8.756 -4.012 -42.225 1.00 98.38 91 THR A C 1
ATOM 732 O O . THR A 1 91 ? 9.805 -4.596 -41.961 1.00 98.38 91 THR A O 1
ATOM 735 N N . LEU A 1 92 ? 8.063 -3.304 -41.339 1.00 98.25 92 LEU A N 1
ATOM 736 C CA . LEU A 1 92 ? 8.300 -3.258 -39.904 1.00 98.25 92 LEU A CA 1
ATOM 737 C C . LEU A 1 92 ? 7.161 -4.006 -39.210 1.00 98.25 92 LEU A C 1
ATOM 739 O O . LEU A 1 92 ? 6.011 -3.586 -39.308 1.00 98.25 92 LEU A O 1
ATOM 743 N N . LEU A 1 93 ? 7.486 -5.070 -38.482 1.00 98.44 93 LEU A N 1
ATOM 744 C CA . LEU A 1 93 ? 6.602 -5.667 -37.485 1.00 98.44 93 LEU A CA 1
ATOM 745 C C . LEU A 1 93 ? 7.095 -5.246 -36.102 1.00 98.44 93 LEU A C 1
ATOM 747 O O . LEU A 1 93 ? 8.271 -5.426 -35.789 1.00 98.44 93 LEU A O 1
ATOM 751 N N . PHE A 1 94 ? 6.235 -4.648 -35.285 1.00 96.19 94 PHE A N 1
ATOM 752 C CA . PHE A 1 94 ? 6.639 -4.160 -33.965 1.00 96.19 94 PHE A CA 1
ATOM 753 C C . PHE A 1 94 ? 5.958 -4.907 -32.821 1.00 96.19 94 PHE A C 1
ATOM 755 O O . PHE A 1 94 ? 4.868 -5.450 -32.996 1.00 96.19 94 PHE A O 1
ATOM 762 N N . THR A 1 95 ? 6.631 -4.914 -31.663 1.00 96.50 95 THR A N 1
ATOM 763 C CA . THR A 1 95 ? 6.370 -5.824 -30.533 1.00 96.50 95 THR A CA 1
ATOM 764 C C . THR A 1 95 ? 6.636 -7.273 -30.928 1.00 96.50 95 THR A C 1
ATOM 766 O O . THR A 1 95 ? 5.737 -8.100 -31.014 1.00 96.50 95 THR A O 1
ATOM 769 N N . THR A 1 96 ? 7.881 -7.547 -31.317 1.00 97.31 96 THR A N 1
ATOM 770 C CA . THR A 1 96 ? 8.306 -8.881 -31.749 1.00 97.31 96 THR A CA 1
ATOM 771 C C . THR A 1 96 ? 9.417 -9.418 -30.863 1.00 97.31 96 THR A C 1
ATOM 773 O O . THR A 1 96 ? 10.494 -8.821 -30.790 1.00 97.31 96 THR A O 1
ATOM 776 N N . ALA A 1 97 ? 9.180 -10.590 -30.268 1.00 96.19 97 ALA A N 1
ATOM 777 C CA . ALA A 1 97 ? 10.144 -11.225 -29.385 1.00 96.19 97 ALA A CA 1
ATOM 778 C C . ALA A 1 97 ? 11.410 -11.585 -30.163 1.00 96.19 97 ALA A C 1
ATOM 780 O O . ALA A 1 97 ? 11.352 -12.310 -31.173 1.00 96.19 97 ALA A O 1
ATOM 781 N N . ARG A 1 98 ? 12.551 -11.095 -29.677 1.00 96.38 98 ARG A N 1
ATOM 782 C CA . ARG A 1 98 ? 13.866 -11.395 -30.238 1.00 96.38 98 ARG A CA 1
ATOM 783 C C . ARG A 1 98 ? 14.429 -12.648 -29.575 1.00 96.38 98 ARG A C 1
ATOM 785 O O . ARG A 1 98 ? 14.935 -12.607 -28.459 1.00 96.38 98 ARG A O 1
ATOM 792 N N . ILE A 1 99 ? 14.321 -13.764 -30.287 1.00 95.81 99 ILE A N 1
ATOM 793 C CA . ILE A 1 99 ? 14.786 -15.094 -29.868 1.00 95.81 99 ILE A CA 1
ATOM 794 C C . ILE A 1 99 ? 15.852 -15.620 -30.844 1.00 95.81 99 ILE A C 1
ATOM 796 O O . ILE A 1 99 ? 15.868 -15.173 -32.001 1.00 95.81 99 ILE A O 1
ATOM 800 N N . PRO A 1 100 ? 16.732 -16.555 -30.429 1.00 95.50 100 PRO A N 1
ATOM 801 C CA . PRO A 1 100 ? 17.845 -17.037 -31.254 1.00 95.50 100 PRO A CA 1
ATOM 802 C C . PRO A 1 100 ? 17.443 -17.487 -32.668 1.00 95.50 100 PRO A C 1
ATOM 804 O O . PRO A 1 100 ? 18.133 -17.187 -33.644 1.00 95.50 100 PRO A O 1
ATOM 807 N N . GLU A 1 101 ? 16.290 -18.138 -32.805 1.00 94.00 101 GLU A N 1
ATOM 808 C CA . GLU A 1 101 ? 15.753 -18.672 -34.061 1.00 94.00 101 GLU A CA 1
ATOM 809 C C . GLU A 1 101 ? 15.385 -17.561 -35.049 1.00 94.00 101 GLU A C 1
ATOM 811 O O . GLU A 1 101 ? 15.412 -17.775 -36.261 1.00 94.00 101 GLU A O 1
ATOM 816 N N . ARG A 1 102 ? 15.056 -16.364 -34.548 1.00 96.19 102 ARG A N 1
ATOM 817 C CA . ARG A 1 102 ? 14.643 -15.210 -35.359 1.00 96.19 102 ARG A CA 1
ATOM 818 C C . ARG A 1 102 ? 15.773 -14.228 -35.640 1.00 96.19 102 ARG A C 1
ATOM 820 O O . ARG A 1 102 ? 15.591 -13.342 -36.469 1.00 96.19 102 ARG A O 1
ATOM 827 N N . GLU A 1 103 ? 16.932 -14.379 -35.001 1.00 95.75 103 GLU A N 1
ATOM 828 C CA . GLU A 1 103 ? 18.014 -13.387 -35.043 1.00 95.75 103 GLU A CA 1
ATOM 829 C C . GLU A 1 103 ? 18.450 -13.036 -36.474 1.00 95.75 103 GLU A C 1
ATOM 831 O O . GLU A 1 103 ? 18.673 -11.874 -36.793 1.00 95.75 103 GLU A O 1
ATOM 836 N N . HIS A 1 104 ? 18.504 -14.036 -37.354 1.00 96.44 104 HIS A N 1
ATOM 837 C CA . HIS A 1 104 ? 18.916 -13.894 -38.751 1.00 96.44 104 HIS A CA 1
ATOM 838 C C . HIS A 1 104 ? 17.783 -13.487 -39.709 1.00 96.44 104 HIS A C 1
ATOM 840 O O . HIS A 1 104 ? 18.042 -13.272 -40.892 1.00 96.44 104 HIS A O 1
ATOM 846 N N . LEU A 1 105 ? 16.536 -13.433 -39.230 1.00 97.69 105 LEU A N 1
ATOM 847 C CA . LEU A 1 105 ? 15.354 -13.169 -40.056 1.00 97.69 105 LEU A CA 1
ATOM 848 C C . LEU A 1 105 ? 15.036 -11.676 -40.179 1.00 97.69 105 LEU A C 1
ATOM 850 O O . LEU A 1 105 ? 14.351 -11.284 -41.119 1.00 97.69 105 LEU A O 1
ATOM 854 N N . PHE A 1 106 ? 15.533 -10.849 -39.257 1.00 98.31 106 PHE A N 1
ATOM 855 C CA . PHE A 1 106 ? 15.199 -9.428 -39.178 1.00 98.31 106 PHE A CA 1
ATOM 856 C C . PHE A 1 106 ? 16.420 -8.567 -38.867 1.00 98.31 106 PHE A C 1
ATOM 858 O O . PHE A 1 106 ? 17.414 -9.029 -38.310 1.00 98.31 106 PHE A O 1
ATOM 865 N N . THR A 1 107 ? 16.311 -7.281 -39.191 1.00 97.88 107 THR A N 1
ATOM 866 C CA . THR A 1 107 ? 17.169 -6.235 -38.630 1.00 97.88 107 THR A CA 1
ATOM 867 C C . THR A 1 107 ? 16.430 -5.600 -37.456 1.00 97.88 107 THR A C 1
ATOM 869 O O . THR A 1 107 ? 15.300 -5.139 -37.604 1.00 97.88 107 THR A O 1
ATOM 872 N N . TRP A 1 108 ? 17.047 -5.599 -36.279 1.00 97.94 108 TRP A N 1
ATOM 873 C CA . TRP A 1 108 ? 16.373 -5.261 -35.025 1.00 97.94 108 TRP A CA 1
ATOM 874 C C . TRP A 1 108 ? 16.661 -3.825 -34.573 1.00 97.94 108 TRP A C 1
ATOM 876 O O . TRP A 1 108 ? 17.812 -3.390 -34.614 1.00 97.94 108 TRP A O 1
ATOM 886 N N . ALA A 1 109 ? 15.641 -3.129 -34.063 1.00 97.50 109 ALA A N 1
ATOM 887 C CA . ALA A 1 109 ? 15.798 -1.884 -33.304 1.00 97.50 109 ALA A CA 1
ATOM 888 C C . ALA A 1 109 ? 15.035 -1.959 -31.973 1.00 97.50 109 ALA A C 1
ATOM 890 O O . ALA A 1 109 ? 13.902 -2.439 -31.928 1.00 97.50 109 ALA A O 1
ATOM 891 N N . GLY A 1 110 ? 15.663 -1.534 -30.878 1.00 92.62 110 GLY A N 1
ATOM 892 C CA . GLY A 1 110 ? 15.133 -1.681 -29.521 1.00 92.62 110 GLY A CA 1
ATOM 893 C C . GLY A 1 110 ? 16.218 -2.029 -28.489 1.00 92.62 110 GLY A C 1
ATOM 894 O O . GLY A 1 110 ? 17.399 -1.760 -28.722 1.00 92.62 110 GLY A O 1
ATOM 895 N N . PRO A 1 111 ? 15.859 -2.648 -27.347 1.00 92.31 111 PRO A N 1
ATOM 896 C CA . PRO A 1 111 ? 14.552 -3.238 -27.032 1.00 92.31 111 PRO A CA 1
ATOM 897 C C . PRO A 1 111 ? 13.478 -2.184 -26.737 1.00 92.31 111 PRO A C 1
ATOM 899 O O . PRO A 1 111 ? 13.795 -1.083 -26.282 1.00 92.31 111 PRO A O 1
ATOM 902 N N . LEU A 1 112 ? 12.217 -2.537 -26.996 1.00 92.31 112 LEU A N 1
ATOM 903 C CA . LEU A 1 112 ? 11.042 -1.755 -26.611 1.00 92.31 112 LEU A CA 1
ATOM 904 C C . LEU A 1 112 ? 10.680 -1.992 -25.151 1.00 92.31 112 LEU A C 1
ATOM 906 O O . LEU A 1 112 ? 10.393 -1.038 -24.450 1.00 92.31 112 LEU A O 1
ATOM 910 N N . PHE A 1 113 ? 10.675 -3.247 -24.711 1.00 88.75 113 PHE A N 1
ATOM 911 C CA . PHE A 1 113 ? 10.465 -3.660 -23.326 1.00 88.75 113 PHE A CA 1
ATOM 912 C C . PHE A 1 113 ? 10.821 -5.148 -23.185 1.00 88.75 113 PHE A C 1
ATOM 914 O O . PHE A 1 113 ? 11.086 -5.833 -24.168 1.00 88.75 113 PHE A O 1
ATOM 921 N N . THR A 1 114 ? 10.820 -5.635 -21.955 1.00 87.94 114 THR A N 1
ATOM 922 C CA . THR A 1 114 ? 11.078 -7.016 -21.555 1.00 87.94 114 THR A CA 1
ATOM 923 C C . THR A 1 114 ? 9.745 -7.647 -21.192 1.00 87.94 114 THR A C 1
ATOM 925 O O . THR A 1 114 ? 9.038 -7.120 -20.333 1.00 87.94 114 THR A O 1
ATOM 928 N N . ASP A 1 115 ? 9.405 -8.751 -21.843 1.00 87.81 115 ASP A N 1
ATOM 929 C CA . ASP A 1 115 ? 8.163 -9.489 -21.659 1.00 87.81 115 ASP A CA 1
ATOM 930 C C . ASP A 1 115 ? 8.422 -10.842 -20.990 1.00 87.81 115 ASP A C 1
ATOM 932 O O . ASP A 1 115 ? 9.317 -11.606 -21.369 1.00 87.81 115 ASP A O 1
ATOM 936 N N . LYS A 1 116 ? 7.597 -11.149 -19.992 1.00 89.06 116 LYS A N 1
ATOM 937 C CA . LYS A 1 116 ? 7.619 -12.419 -19.275 1.00 89.06 116 LYS A CA 1
ATOM 938 C C . LYS A 1 116 ? 6.644 -13.381 -19.945 1.00 89.06 116 LYS A C 1
ATOM 940 O O . LYS A 1 116 ? 5.446 -13.113 -20.029 1.00 89.06 116 LYS A O 1
ATOM 945 N N . LYS A 1 117 ? 7.149 -14.524 -20.408 1.00 92.56 117 LYS A N 1
ATOM 946 C CA . LYS A 1 117 ? 6.353 -15.580 -21.043 1.00 92.56 117 LYS A CA 1
ATOM 947 C C . LYS A 1 117 ? 6.048 -16.672 -20.025 1.00 92.56 117 LYS A C 1
ATOM 949 O O . LYS A 1 117 ? 6.939 -17.187 -19.343 1.00 92.56 117 LYS A O 1
ATOM 954 N N . VAL A 1 118 ? 4.774 -17.025 -19.927 1.00 93.62 118 VAL A N 1
ATOM 955 C CA . VAL A 1 118 ? 4.241 -17.932 -18.909 1.00 93.62 118 VAL A CA 1
ATOM 956 C C . VAL A 1 118 ? 3.312 -18.963 -19.528 1.00 93.62 118 VAL A C 1
ATOM 958 O O . VAL A 1 118 ? 2.814 -18.804 -20.644 1.00 93.62 118 VAL A O 1
ATOM 961 N N . LEU A 1 119 ? 3.039 -20.006 -18.756 1.00 93.56 119 LEU A N 1
ATOM 962 C CA . LEU A 1 119 ? 1.930 -20.907 -19.000 1.00 93.56 119 LEU A CA 1
ATOM 963 C C . LEU A 1 119 ? 0.744 -20.510 -18.109 1.00 93.56 119 LEU A C 1
ATOM 965 O O . LEU A 1 119 ? 0.865 -20.441 -16.883 1.00 93.56 119 LEU A O 1
ATOM 969 N N . PHE A 1 120 ? -0.405 -20.261 -18.735 1.00 92.94 120 PHE A N 1
ATOM 970 C CA . PHE A 1 120 ? -1.689 -20.011 -18.083 1.00 92.94 120 PHE A CA 1
ATOM 971 C C . PHE A 1 120 ? -2.494 -21.299 -17.943 1.00 92.94 120 PHE A C 1
ATOM 973 O O . PHE A 1 120 ? -2.629 -22.044 -18.911 1.00 92.94 120 PHE A O 1
ATOM 980 N N . GLY A 1 121 ? -3.070 -21.539 -16.767 1.00 89.81 121 GLY A N 1
ATOM 981 C CA . GLY A 1 121 ? -3.932 -22.688 -16.475 1.00 89.81 121 GLY A CA 1
ATOM 982 C C . GLY A 1 121 ? -5.142 -22.288 -15.632 1.00 89.81 121 GLY A C 1
ATOM 983 O O . GLY A 1 121 ? -5.234 -21.147 -15.186 1.00 89.81 121 GLY A O 1
ATOM 984 N N . ILE A 1 122 ? -6.074 -23.219 -15.420 1.00 84.94 122 ILE A N 1
ATOM 985 C CA . ILE A 1 122 ? -7.299 -23.006 -14.631 1.00 84.94 122 ILE A CA 1
ATOM 986 C C . ILE A 1 122 ? -7.115 -23.541 -13.201 1.00 84.94 122 ILE A C 1
ATOM 988 O O . ILE A 1 122 ? -6.861 -24.732 -13.003 1.00 84.94 122 ILE A O 1
ATOM 992 N N . ALA A 1 123 ? -7.274 -22.664 -12.209 1.00 65.94 123 ALA A N 1
ATOM 993 C CA . ALA A 1 123 ? -7.286 -22.986 -10.785 1.00 65.94 123 ALA A CA 1
ATOM 994 C C . ALA A 1 123 ? -8.458 -23.929 -10.450 1.00 65.94 123 ALA A C 1
ATOM 996 O O . ALA A 1 123 ? -9.579 -23.733 -10.920 1.00 65.94 123 ALA A O 1
ATOM 997 N N . GLY A 1 124 ? -8.199 -24.974 -9.657 1.00 60.16 124 GLY A N 1
ATOM 998 C CA . GLY A 1 124 ? -9.178 -26.022 -9.330 1.00 60.16 124 GLY A CA 1
ATOM 999 C C . GLY A 1 124 ? -9.082 -27.301 -10.180 1.00 60.16 124 GLY A C 1
ATOM 1000 O O . GLY A 1 124 ? -9.640 -28.326 -9.793 1.00 60.16 124 GLY A O 1
ATOM 1001 N N . HIS A 1 125 ? -8.309 -27.319 -11.275 1.00 67.12 125 HIS A N 1
ATOM 1002 C CA . HIS A 1 125 ? -7.925 -28.553 -11.991 1.00 67.12 125 HIS A CA 1
ATOM 1003 C C . HIS A 1 125 ? -6.706 -29.255 -11.333 1.00 67.12 125 HIS A C 1
ATOM 1005 O O . HIS A 1 125 ? -5.806 -29.766 -12.003 1.00 67.12 125 HIS A O 1
ATOM 1011 N N . GLU A 1 126 ? -6.663 -29.264 -9.994 1.00 52.53 126 GLU A N 1
ATOM 1012 C CA . GLU A 1 126 ? -5.466 -29.476 -9.157 1.00 52.53 126 GLU A CA 1
ATOM 1013 C C . GLU A 1 126 ? -4.820 -30.867 -9.226 1.00 52.53 126 GLU A C 1
ATOM 1015 O O . GLU A 1 126 ? -3.696 -31.034 -8.767 1.00 52.53 126 GLU A O 1
ATOM 1020 N N . THR A 1 127 ? -5.441 -31.884 -9.826 1.00 51.28 127 THR A N 1
ATOM 1021 C CA . THR A 1 127 ? -4.805 -33.215 -9.876 1.00 51.28 127 THR A CA 1
ATOM 1022 C C . THR A 1 127 ? -3.712 -33.341 -10.940 1.00 51.28 127 THR A C 1
ATOM 1024 O O . THR A 1 127 ? -2.997 -34.342 -10.936 1.00 51.28 127 THR A O 1
ATOM 1027 N N . HIS A 1 128 ? -3.570 -32.361 -11.844 1.00 53.44 128 HIS A N 1
ATOM 1028 C CA . HIS A 1 128 ? -2.595 -32.412 -12.942 1.00 53.44 128 HIS A CA 1
ATOM 1029 C C . HIS A 1 128 ? -1.610 -31.230 -12.991 1.00 53.44 128 HIS A C 1
ATOM 1031 O O . HIS A 1 128 ? -0.513 -31.424 -13.503 1.00 53.44 128 HIS A O 1
ATOM 1037 N N . LEU A 1 129 ? -1.933 -30.057 -12.426 1.00 58.19 129 LEU A N 1
ATOM 1038 C CA . LEU A 1 129 ? -1.130 -28.816 -12.509 1.00 58.19 129 LEU A CA 1
ATOM 1039 C C . LEU A 1 129 ? -0.209 -28.567 -11.297 1.00 58.19 129 LEU A C 1
ATOM 1041 O O . LEU A 1 129 ? -0.106 -27.448 -10.806 1.00 58.19 129 LEU A O 1
ATOM 1045 N N . THR A 1 130 ? 0.443 -29.610 -10.778 1.00 56.09 130 THR A N 1
ATOM 1046 C CA . THR A 1 130 ? 1.339 -29.508 -9.602 1.00 56.09 130 THR A CA 1
ATOM 1047 C C . THR A 1 130 ? 2.803 -29.795 -9.926 1.00 56.09 130 THR A C 1
ATOM 1049 O O . THR A 1 130 ? 3.651 -29.781 -9.035 1.00 56.09 130 THR A O 1
ATOM 1052 N N . SER A 1 131 ? 3.108 -30.129 -11.180 1.00 59.69 131 SER A N 1
ATOM 1053 C CA . SER A 1 131 ? 4.455 -30.494 -11.608 1.00 59.69 131 SER A CA 1
ATOM 1054 C C . SER A 1 131 ? 5.253 -29.249 -11.992 1.00 59.69 131 SER A C 1
ATOM 1056 O O . SER A 1 131 ? 4.793 -28.431 -12.788 1.00 59.69 131 SER A O 1
ATOM 1058 N N . SER A 1 132 ? 6.480 -29.124 -11.487 1.00 68.25 132 SER A N 1
ATOM 1059 C CA . SER A 1 132 ? 7.453 -28.164 -12.022 1.00 68.25 132 SER A CA 1
ATOM 1060 C C . SER A 1 132 ? 8.032 -28.606 -13.374 1.00 68.25 132 SER A C 1
ATOM 1062 O O . SER A 1 132 ? 8.784 -27.857 -13.990 1.00 68.25 132 SER A O 1
ATOM 1064 N N . ASP A 1 133 ? 7.688 -29.808 -13.843 1.00 80.50 133 ASP A N 1
ATOM 1065 C CA . ASP A 1 133 ? 8.115 -30.347 -15.130 1.00 80.50 133 ASP A CA 1
ATOM 1066 C C . ASP A 1 133 ? 7.098 -30.011 -16.229 1.00 80.50 133 ASP A C 1
ATOM 1068 O O . ASP A 1 133 ? 5.982 -30.543 -16.259 1.00 80.50 133 ASP A O 1
ATOM 1072 N N . ILE A 1 134 ? 7.521 -29.154 -17.161 1.00 86.44 134 ILE A N 1
ATOM 1073 C CA . ILE A 1 134 ? 6.730 -28.695 -18.305 1.00 86.44 134 ILE A CA 1
ATOM 1074 C C . ILE A 1 134 ? 6.221 -29.841 -19.198 1.00 86.44 134 ILE A C 1
ATOM 1076 O O . ILE A 1 134 ? 5.163 -29.719 -19.816 1.00 86.44 134 ILE A O 1
ATOM 1080 N N . THR A 1 135 ? 6.924 -30.979 -19.245 1.00 86.81 135 THR A N 1
ATOM 1081 C CA . THR A 1 135 ? 6.574 -32.128 -20.106 1.00 86.81 135 THR A CA 1
ATOM 1082 C C . THR A 1 135 ? 5.292 -32.843 -19.676 1.00 86.81 135 THR A C 1
ATOM 1084 O O . THR A 1 135 ? 4.737 -33.650 -20.429 1.00 86.81 135 THR A O 1
ATOM 1087 N N . SER A 1 136 ? 4.800 -32.526 -18.474 1.00 85.50 136 SER A N 1
ATOM 1088 C CA . SER A 1 136 ? 3.565 -33.070 -17.905 1.00 85.50 136 SER A CA 1
ATOM 1089 C C . SER A 1 136 ? 2.295 -32.456 -18.508 1.00 85.50 136 SER A C 1
ATOM 1091 O O . SER A 1 136 ? 1.202 -32.939 -18.215 1.00 85.50 136 SER A O 1
ATOM 1093 N N . TYR A 1 137 ? 2.419 -31.415 -19.339 1.00 86.94 137 TYR A N 1
ATOM 1094 C CA . TYR A 1 137 ? 1.293 -30.607 -19.807 1.00 86.94 137 TYR A CA 1
ATOM 1095 C C . TYR A 1 137 ? 1.066 -30.707 -21.316 1.00 86.94 137 TYR A C 1
ATOM 1097 O O . TYR A 1 137 ? 2.005 -30.679 -22.111 1.00 86.94 137 TYR A O 1
ATOM 1105 N N . ARG A 1 138 ? -0.205 -30.747 -21.731 1.00 91.06 138 ARG A N 1
ATOM 1106 C CA . ARG A 1 138 ? -0.618 -30.457 -23.111 1.00 91.06 138 ARG A CA 1
ATOM 1107 C C . ARG A 1 138 ? -0.688 -28.949 -23.272 1.00 91.06 138 ARG A C 1
ATOM 1109 O O . ARG A 1 138 ? -1.591 -28.302 -22.738 1.00 91.06 138 ARG A O 1
ATOM 1116 N N . ILE A 1 139 ? 0.274 -28.398 -23.993 1.00 94.25 139 ILE A N 1
ATOM 1117 C CA . ILE A 1 139 ? 0.440 -26.953 -24.129 1.00 94.25 139 ILE A CA 1
ATOM 1118 C C . ILE A 1 139 ? -0.251 -26.516 -25.410 1.00 94.25 139 ILE A C 1
ATOM 1120 O O . ILE A 1 139 ? -0.013 -27.103 -26.459 1.00 94.25 139 ILE A O 1
ATOM 1124 N N . VAL A 1 140 ? -1.085 -25.483 -25.355 1.00 97.25 140 VAL A N 1
ATOM 1125 C CA . VAL A 1 140 ? -1.522 -24.770 -26.558 1.00 97.25 140 VAL A CA 1
ATOM 1126 C C . VAL A 1 140 ? -0.681 -23.511 -26.744 1.00 97.25 140 VAL A C 1
ATOM 1128 O O . VAL A 1 140 ? -0.378 -22.816 -25.776 1.00 97.25 140 VAL A O 1
ATOM 1131 N N . ALA A 1 141 ? -0.293 -23.216 -27.982 1.00 96.50 141 ALA A N 1
ATOM 1132 C CA . ALA A 1 141 ? 0.422 -22.000 -28.361 1.00 96.50 141 ALA A CA 1
ATOM 1133 C C . ALA A 1 141 ? -0.092 -21.476 -29.709 1.00 96.50 141 ALA A C 1
ATOM 1135 O O . ALA A 1 141 ? -0.685 -22.218 -30.498 1.00 96.50 141 ALA A O 1
ATOM 1136 N N . ILE A 1 142 ? 0.113 -20.187 -29.977 1.00 96.00 142 ILE A N 1
ATOM 1137 C CA . ILE A 1 142 ? -0.360 -19.558 -31.215 1.00 96.00 142 ILE A CA 1
ATOM 1138 C C . ILE A 1 142 ? 0.623 -19.846 -32.356 1.00 96.00 142 ILE A C 1
ATOM 1140 O O . ILE A 1 142 ? 1.841 -19.858 -32.170 1.00 96.00 142 ILE A O 1
ATOM 1144 N N . ARG A 1 143 ? 0.095 -20.087 -33.559 1.00 95.19 143 ARG A N 1
ATOM 1145 C CA . ARG A 1 143 ? 0.899 -20.333 -34.759 1.00 95.19 143 ARG A CA 1
ATOM 1146 C C . ARG A 1 143 ? 1.883 -19.190 -35.000 1.00 95.19 143 ARG A C 1
ATOM 1148 O O . ARG A 1 143 ? 1.492 -18.026 -35.026 1.00 95.19 143 ARG A O 1
ATOM 1155 N N . ASN A 1 144 ? 3.146 -19.544 -35.229 1.00 94.12 144 ASN A N 1
ATOM 1156 C CA . ASN A 1 144 ? 4.268 -18.624 -35.440 1.00 94.12 144 ASN A CA 1
ATOM 1157 C C . ASN A 1 144 ? 4.556 -17.674 -34.262 1.00 94.12 144 ASN A C 1
ATOM 1159 O O . ASN A 1 144 ? 5.417 -16.805 -34.401 1.00 94.12 144 ASN A O 1
ATOM 1163 N N . ASP A 1 145 ? 3.870 -17.788 -33.123 1.00 94.44 145 ASP A N 1
ATOM 1164 C CA . ASP A 1 145 ? 4.156 -16.979 -31.939 1.00 94.44 145 ASP A CA 1
ATOM 1165 C C . ASP A 1 145 ? 5.415 -17.475 -31.212 1.00 94.44 145 ASP A C 1
ATOM 1167 O O . ASP A 1 145 ? 5.787 -18.649 -31.266 1.00 94.44 145 ASP A O 1
ATOM 1171 N N . SER A 1 146 ? 6.076 -16.551 -30.520 1.00 94.31 146 SER A N 1
ATOM 1172 C CA . SER A 1 146 ? 7.234 -16.834 -29.673 1.00 94.31 146 SER A CA 1
ATOM 1173 C C . SER A 1 146 ? 6.931 -17.839 -28.559 1.00 94.31 146 SER A C 1
ATOM 1175 O O . SER A 1 146 ? 7.789 -18.663 -28.251 1.00 94.31 146 SER A O 1
ATOM 1177 N N . GLY A 1 147 ? 5.709 -17.846 -28.009 1.00 92.69 147 GLY A N 1
ATOM 1178 C CA . GLY A 1 147 ? 5.303 -18.772 -26.953 1.00 92.69 147 GLY A CA 1
ATOM 1179 C C . GLY A 1 147 ? 5.373 -20.244 -27.368 1.00 92.69 147 GLY A C 1
ATOM 1180 O O . GLY A 1 147 ? 5.566 -21.107 -26.511 1.00 92.69 147 GLY A O 1
ATOM 1181 N N . LEU A 1 148 ? 5.274 -20.545 -28.668 1.00 94.44 148 LEU A N 1
ATOM 1182 C CA . LEU A 1 148 ? 5.447 -21.902 -29.186 1.00 94.44 148 LEU A CA 1
ATOM 1183 C C . LEU A 1 148 ? 6.906 -22.358 -29.080 1.00 94.44 148 LEU A C 1
ATOM 1185 O O . LEU A 1 148 ? 7.173 -23.423 -28.529 1.00 94.44 148 LEU A O 1
ATOM 1189 N N . GLN A 1 149 ? 7.842 -21.548 -29.585 1.00 94.56 149 GLN A N 1
ATOM 1190 C CA . GLN A 1 149 ? 9.269 -21.881 -29.563 1.00 94.56 149 GLN A CA 1
ATOM 1191 C C . GLN A 1 149 ? 9.802 -21.905 -28.127 1.00 94.56 149 GLN A C 1
ATOM 1193 O O . GLN A 1 149 ? 10.461 -22.858 -27.732 1.00 94.56 149 GLN A O 1
ATOM 1198 N N . LEU A 1 150 ? 9.417 -20.926 -27.309 1.00 94.69 150 LEU A N 1
ATOM 1199 C CA . LEU A 1 150 ? 9.879 -20.826 -25.924 1.00 94.69 150 LEU A CA 1
ATOM 1200 C C . LEU A 1 150 ? 9.366 -21.970 -25.041 1.00 94.69 150 LEU A C 1
ATOM 1202 O O . LEU A 1 150 ? 10.074 -22.405 -24.139 1.00 94.69 150 LEU A O 1
ATOM 1206 N N . ALA A 1 151 ? 8.174 -22.513 -25.310 1.00 92.69 151 ALA A N 1
ATOM 1207 C CA . ALA A 1 151 ? 7.710 -23.716 -24.621 1.00 92.69 151 ALA A CA 1
ATOM 1208 C C . ALA A 1 151 ? 8.567 -24.948 -24.978 1.00 92.69 151 ALA A C 1
ATOM 1210 O O . ALA A 1 151 ? 8.839 -25.781 -24.110 1.00 92.69 151 ALA A O 1
ATOM 1211 N N . ILE A 1 152 ? 9.002 -25.060 -26.240 1.00 92.75 152 ILE A N 1
ATOM 1212 C CA . ILE A 1 152 ? 9.906 -26.125 -26.712 1.00 92.75 152 ILE A CA 1
ATOM 1213 C C . ILE A 1 152 ? 11.279 -25.976 -26.059 1.00 92.75 152 ILE A C 1
ATOM 1215 O O . ILE A 1 152 ? 11.799 -26.946 -25.510 1.00 92.75 152 ILE A O 1
ATOM 1219 N N . ASP A 1 153 ? 11.828 -24.764 -26.039 1.00 91.88 153 ASP A N 1
ATOM 1220 C CA . ASP A 1 153 ? 13.133 -24.482 -25.433 1.00 91.88 153 ASP A CA 1
ATOM 1221 C C . ASP A 1 153 ? 13.128 -24.717 -23.916 1.00 91.88 153 ASP A C 1
ATOM 1223 O O . ASP A 1 153 ? 14.120 -25.185 -23.355 1.00 91.88 153 ASP A O 1
ATOM 1227 N N . ALA A 1 154 ? 11.990 -24.470 -23.257 1.00 90.25 154 ALA A N 1
ATOM 1228 C CA . ALA A 1 154 ? 11.774 -24.792 -21.848 1.00 90.25 154 ALA A CA 1
ATOM 1229 C C . ALA A 1 154 ? 11.677 -26.308 -21.571 1.00 90.25 154 ALA A C 1
ATOM 1231 O O . ALA A 1 154 ? 11.725 -26.718 -20.411 1.00 90.25 154 ALA A O 1
ATOM 1232 N N . GLY A 1 155 ? 11.584 -27.148 -22.610 1.00 89.88 155 GLY A N 1
ATOM 1233 C CA . GLY A 1 155 ? 11.739 -28.602 -22.517 1.00 89.88 155 GLY A CA 1
ATOM 1234 C C . GLY A 1 155 ? 10.558 -29.435 -23.016 1.00 89.88 155 GLY A C 1
ATOM 1235 O O . GLY A 1 155 ? 10.635 -30.663 -22.940 1.00 89.88 155 GLY A O 1
ATOM 1236 N N . THR A 1 156 ? 9.474 -28.831 -23.522 1.00 88.94 156 THR A N 1
ATOM 1237 C CA . THR A 1 156 ? 8.352 -29.613 -24.074 1.00 88.94 156 THR A CA 1
ATOM 1238 C C . THR A 1 156 ? 8.696 -30.229 -25.433 1.00 88.94 156 THR A C 1
ATOM 1240 O O . THR A 1 156 ? 9.485 -29.684 -26.206 1.00 88.94 156 THR A O 1
ATOM 1243 N N . SER A 1 157 ? 8.084 -31.368 -25.766 1.00 86.81 157 SER A N 1
ATOM 1244 C CA . SER A 1 157 ? 8.222 -31.939 -27.108 1.00 86.81 157 SER A CA 1
ATOM 1245 C C . SER A 1 157 ? 7.387 -31.141 -28.118 1.00 86.81 157 SER A C 1
ATOM 1247 O O . SER A 1 157 ? 6.222 -30.857 -27.829 1.00 86.81 157 SER A O 1
ATOM 1249 N N . PRO A 1 158 ? 7.893 -30.857 -29.335 1.00 85.31 158 PRO A N 1
ATOM 1250 C CA . PRO A 1 158 ? 7.100 -30.220 -30.389 1.00 85.31 158 PRO A CA 1
ATOM 1251 C C . PRO A 1 158 ? 5.765 -30.929 -30.670 1.00 85.31 158 PRO A C 1
ATOM 1253 O O . PRO A 1 158 ? 4.765 -30.271 -30.938 1.00 85.31 158 PRO A O 1
ATOM 1256 N N . ASP A 1 159 ? 5.721 -32.260 -30.539 1.00 84.38 159 ASP A N 1
ATOM 1257 C CA . ASP A 1 159 ? 4.506 -33.065 -30.750 1.00 84.38 159 ASP A CA 1
ATOM 1258 C C . ASP A 1 159 ? 3.448 -32.889 -29.639 1.00 84.38 159 ASP A C 1
ATOM 1260 O O . ASP A 1 159 ? 2.299 -33.302 -29.803 1.00 84.38 159 ASP A O 1
ATOM 1264 N N . GLN A 1 160 ? 3.823 -32.310 -28.493 1.00 80.19 160 GLN A N 1
ATOM 1265 C CA . GLN A 1 160 ? 2.925 -32.034 -27.365 1.00 80.19 160 GLN A CA 1
ATOM 1266 C C . GLN A 1 160 ? 2.319 -30.625 -27.415 1.00 80.19 160 GLN A C 1
ATOM 1268 O O . GLN A 1 160 ? 1.426 -30.328 -26.616 1.00 80.19 160 GLN A O 1
ATOM 1273 N N . VAL A 1 161 ? 2.771 -29.771 -28.343 1.00 92.44 161 VAL A N 1
ATOM 1274 C CA . VAL A 1 161 ? 2.247 -28.413 -28.504 1.00 92.44 161 VAL A CA 1
ATOM 1275 C C . VAL A 1 161 ? 1.104 -28.406 -29.515 1.00 92.44 161 VAL A C 1
ATOM 1277 O O . VAL A 1 161 ? 1.275 -28.666 -30.705 1.00 92.44 161 VAL A O 1
ATOM 1280 N N . ILE A 1 162 ? -0.090 -28.074 -29.039 1.00 96.06 162 ILE A N 1
ATOM 1281 C CA . ILE A 1 162 ? -1.274 -27.848 -29.859 1.00 96.06 162 ILE A CA 1
ATOM 1282 C C . ILE A 1 162 ? -1.178 -26.437 -30.442 1.00 96.06 162 ILE A C 1
ATOM 1284 O O . ILE A 1 162 ? -1.037 -25.458 -29.713 1.00 96.06 162 ILE A O 1
ATOM 1288 N N . VAL A 1 163 ? -1.278 -26.319 -31.763 1.00 96.31 163 VAL A N 1
ATOM 1289 C CA . VAL A 1 163 ? -1.221 -25.021 -32.444 1.00 96.31 163 VAL A CA 1
ATOM 1290 C C . VAL A 1 163 ? -2.629 -24.452 -32.612 1.00 96.31 163 VAL A C 1
ATOM 1292 O O . VAL A 1 163 ? -3.505 -25.099 -33.190 1.00 96.31 163 VAL A O 1
ATOM 1295 N N . ALA A 1 164 ? -2.836 -23.231 -32.124 1.00 96.56 164 ALA A N 1
ATOM 1296 C CA . ALA A 1 164 ? -4.045 -22.439 -32.324 1.00 96.56 164 ALA A CA 1
ATOM 1297 C C . ALA A 1 164 ? -3.777 -21.240 -33.249 1.00 96.56 164 ALA A C 1
ATOM 1299 O O . ALA A 1 164 ? -2.652 -20.763 -33.370 1.00 96.56 164 ALA A O 1
ATOM 1300 N N . GLU A 1 165 ? -4.824 -20.724 -33.889 1.00 93.00 165 GLU A N 1
ATOM 1301 C CA . GLU A 1 165 ? -4.734 -19.578 -34.806 1.00 93.00 165 GLU A CA 1
ATOM 1302 C C . GLU A 1 165 ? -4.947 -18.235 -34.093 1.00 93.00 165 GLU A C 1
ATOM 1304 O O . GLU A 1 165 ? -4.503 -17.197 -34.572 1.00 93.00 165 GLU A O 1
ATOM 1309 N N . THR A 1 166 ? -5.645 -18.231 -32.951 1.00 92.94 166 THR A N 1
ATOM 1310 C CA . THR A 1 166 ? -5.975 -17.006 -32.205 1.00 92.94 166 THR A CA 1
ATOM 1311 C C . THR A 1 166 ? -5.915 -17.230 -30.691 1.00 92.94 166 THR A C 1
ATOM 1313 O O . THR A 1 166 ? -6.151 -18.359 -30.243 1.00 92.94 166 THR A O 1
ATOM 1316 N N . PRO A 1 167 ? -5.704 -16.168 -29.884 1.00 94.62 167 PRO A N 1
ATOM 1317 C CA . PRO A 1 167 ? -5.780 -16.262 -28.425 1.00 94.62 167 PRO A CA 1
ATOM 1318 C C . PRO A 1 167 ? -7.117 -16.833 -27.935 1.00 94.62 167 PRO A C 1
ATOM 1320 O O . PRO A 1 167 ? -7.139 -17.718 -27.088 1.00 94.62 167 PRO A O 1
ATOM 1323 N N . GLY A 1 168 ? -8.242 -16.393 -28.516 1.00 95.25 168 GLY A N 1
ATOM 1324 C CA . GLY A 1 168 ? -9.571 -16.878 -28.130 1.00 95.25 168 GLY A CA 1
ATOM 1325 C C . GLY A 1 168 ? -9.759 -18.380 -28.364 1.00 95.25 168 GLY A C 1
ATOM 1326 O O . GLY A 1 168 ? -10.372 -19.062 -27.546 1.00 95.25 168 GLY A O 1
ATOM 1327 N N . GLN A 1 169 ? -9.179 -18.923 -29.440 1.00 96.88 169 GLN A N 1
ATOM 1328 C CA . GLN A 1 169 ? -9.177 -20.366 -29.680 1.00 96.88 169 GLN A CA 1
ATOM 1329 C C . GLN A 1 169 ? -8.325 -21.110 -28.641 1.00 96.88 169 GLN A C 1
ATOM 1331 O O . GLN A 1 169 ? -8.770 -22.135 -28.129 1.00 96.88 169 GLN A O 1
ATOM 1336 N N . ALA A 1 170 ? -7.131 -20.603 -28.322 1.00 97.12 170 ALA A N 1
ATOM 1337 C CA . ALA A 1 170 ? -6.252 -21.208 -27.322 1.00 97.12 170 ALA A CA 1
ATOM 1338 C C . ALA A 1 170 ? -6.899 -21.225 -25.925 1.00 97.12 170 ALA A C 1
ATOM 1340 O O . ALA A 1 170 ? -6.937 -22.268 -25.276 1.00 97.12 170 ALA A O 1
ATOM 1341 N N . ILE A 1 171 ? -7.503 -20.110 -25.507 1.00 96.88 171 ILE A N 1
ATOM 1342 C CA . ILE A 1 171 ? -8.231 -19.993 -24.234 1.00 96.88 171 ILE A CA 1
ATOM 1343 C C . ILE A 1 171 ? -9.383 -21.002 -24.171 1.00 96.88 171 ILE A C 1
ATOM 1345 O O . ILE A 1 171 ? -9.488 -21.752 -23.202 1.00 96.88 171 ILE A O 1
ATOM 1349 N N . ALA A 1 172 ? -10.197 -21.100 -25.228 1.00 96.31 172 ALA A N 1
ATOM 1350 C CA . ALA A 1 172 ? -11.297 -22.063 -25.281 1.00 96.31 172 ALA A CA 1
ATOM 1351 C C . ALA A 1 172 ? -10.815 -23.524 -25.192 1.00 96.31 172 ALA A C 1
ATOM 1353 O O . ALA A 1 172 ? -11.511 -24.363 -24.620 1.00 96.31 172 ALA A O 1
ATOM 1354 N N . MET A 1 173 ? -9.633 -23.840 -25.740 1.00 96.00 173 MET A N 1
ATOM 1355 C CA . MET A 1 173 ? -9.018 -25.169 -25.614 1.00 96.00 173 MET A CA 1
ATOM 1356 C C . MET A 1 173 ? -8.591 -25.487 -24.179 1.00 96.00 173 MET A C 1
ATOM 1358 O O . MET A 1 173 ? -8.675 -26.648 -23.783 1.00 96.00 173 MET A O 1
ATOM 1362 N N . VAL A 1 174 ? -8.153 -24.491 -23.408 1.00 94.44 174 VAL A N 1
ATOM 1363 C CA . VAL A 1 174 ? -7.862 -24.675 -21.979 1.00 94.44 174 VAL A CA 1
ATOM 1364 C C . VAL A 1 174 ? -9.162 -24.844 -21.189 1.00 94.44 174 VAL A C 1
ATOM 1366 O O . VAL A 1 174 ? -9.293 -25.793 -20.420 1.00 94.44 174 VAL A O 1
ATOM 1369 N N . GLU A 1 175 ? -10.174 -24.003 -21.432 1.00 92.06 175 GLU A N 1
ATOM 1370 C CA . GLU A 1 175 ? -11.471 -24.082 -20.734 1.00 92.06 175 GLU A CA 1
ATOM 1371 C C . GLU A 1 175 ? -12.203 -25.410 -20.954 1.00 92.06 175 GLU A C 1
ATOM 1373 O O . GLU A 1 175 ? -12.862 -25.915 -20.046 1.00 92.06 175 GLU A O 1
ATOM 1378 N N . ASN A 1 176 ? -12.093 -25.995 -22.148 1.00 92.31 176 ASN A N 1
ATOM 1379 C CA . ASN A 1 176 ? -12.749 -27.261 -22.472 1.00 92.31 176 ASN A CA 1
ATOM 1380 C C . ASN A 1 176 ? -11.877 -28.506 -22.207 1.00 92.31 176 ASN A C 1
ATOM 1382 O O . ASN A 1 176 ? -12.322 -29.624 -22.477 1.00 92.31 176 ASN A O 1
ATOM 1386 N N . GLY A 1 177 ? -10.648 -28.327 -21.707 1.00 90.56 177 GLY A N 1
ATOM 1387 C CA . GLY A 1 177 ? -9.713 -29.408 -21.387 1.00 90.56 177 GLY A CA 1
ATOM 1388 C C . GLY A 1 177 ? -9.045 -30.081 -22.595 1.00 90.56 177 GLY A C 1
ATOM 1389 O O . GLY A 1 177 ? -8.475 -31.168 -22.452 1.00 90.56 177 GLY A O 1
ATOM 1390 N N . THR A 1 178 ? -9.099 -29.483 -23.790 1.00 93.81 178 THR A N 1
ATOM 1391 C CA . THR A 1 178 ? -8.330 -29.936 -24.968 1.00 93.81 178 THR A CA 1
ATOM 1392 C C . THR A 1 178 ? -6.831 -29.722 -24.761 1.00 93.81 178 THR A C 1
ATOM 1394 O O . THR A 1 178 ? -6.036 -30.603 -25.095 1.00 93.81 178 THR A O 1
ATOM 1397 N N . ALA A 1 179 ? -6.465 -28.589 -24.169 1.00 93.50 179 ALA A N 1
ATOM 1398 C CA . ALA A 1 179 ? -5.137 -28.297 -23.650 1.00 93.50 179 ALA A CA 1
ATOM 1399 C C . ALA A 1 179 ? -5.220 -28.155 -22.128 1.00 93.50 179 ALA A C 1
ATOM 1401 O O . ALA A 1 179 ? -6.273 -27.811 -21.596 1.00 93.50 179 ALA A O 1
ATOM 1402 N N . ASP A 1 180 ? -4.121 -28.423 -21.435 1.00 90.81 180 ASP A N 1
ATOM 1403 C CA . ASP A 1 180 ? -4.041 -28.180 -19.996 1.00 90.81 180 ASP A CA 1
ATOM 1404 C C . ASP A 1 180 ? -3.713 -26.706 -19.734 1.00 90.81 180 ASP A C 1
ATOM 1406 O O . ASP A 1 180 ? -4.201 -26.114 -18.771 1.00 90.81 180 ASP A O 1
ATOM 1410 N N . VAL A 1 181 ? -2.859 -26.127 -20.588 1.00 93.44 181 VAL A N 1
ATOM 1411 C CA . VAL A 1 181 ? -2.201 -24.845 -20.332 1.00 93.44 181 VAL A CA 1
ATOM 1412 C C . VAL A 1 181 ? -1.943 -24.078 -21.630 1.00 93.44 181 VAL A C 1
ATOM 1414 O O . VAL A 1 181 ? -1.712 -24.686 -22.676 1.00 93.44 181 VAL A O 1
ATOM 1417 N N . TRP A 1 182 ? -1.958 -22.747 -21.576 1.00 96.62 182 TRP A N 1
ATOM 1418 C CA . TRP A 1 182 ? -1.704 -21.859 -22.717 1.00 96.62 182 TRP A CA 1
ATOM 1419 C C . TRP A 1 182 ? -0.396 -21.083 -22.535 1.00 96.62 182 TRP A C 1
ATOM 1421 O O . TRP A 1 182 ? -0.236 -20.382 -21.540 1.00 96.62 182 TRP A O 1
ATOM 1431 N N . SER A 1 183 ? 0.523 -21.203 -23.497 1.00 96.25 183 SER A N 1
ATOM 1432 C CA . SER A 1 183 ? 1.787 -20.455 -23.535 1.00 96.25 183 SER A CA 1
ATOM 1433 C C . SER A 1 183 ? 1.599 -19.076 -24.164 1.00 96.25 183 SER A C 1
ATOM 1435 O O . SER A 1 183 ? 1.191 -18.985 -25.328 1.00 96.25 183 SER A O 1
ATOM 1437 N N . TYR A 1 184 ? 1.883 -18.012 -23.407 1.00 96.19 184 TYR A N 1
ATOM 1438 C CA . TYR A 1 184 ? 1.748 -16.632 -23.883 1.00 96.19 184 TYR A CA 1
ATOM 1439 C C . TYR A 1 184 ? 2.486 -15.615 -22.997 1.00 96.19 184 TYR A C 1
ATOM 1441 O O . TYR A 1 184 ? 2.986 -15.961 -21.926 1.00 96.19 184 TYR A O 1
ATOM 1449 N N . GLY A 1 185 ? 2.551 -14.346 -23.417 1.00 93.06 185 GLY A N 1
ATOM 1450 C CA . GLY A 1 185 ? 3.049 -13.268 -22.553 1.00 93.06 185 GLY A CA 1
ATOM 1451 C C . GLY A 1 185 ? 2.089 -12.958 -21.412 1.00 93.06 185 GLY A C 1
ATOM 1452 O O . GLY A 1 185 ? 0.870 -12.970 -21.596 1.00 93.06 185 GLY A O 1
ATOM 1453 N N . GLU A 1 186 ? 2.622 -12.698 -20.220 1.00 89.31 186 GLU A N 1
ATOM 1454 C CA . GLU A 1 186 ? 1.819 -12.624 -19.001 1.00 89.31 186 GLU A CA 1
ATOM 1455 C C . GLU A 1 186 ? 0.808 -11.467 -19.044 1.00 89.31 186 GLU A C 1
ATOM 1457 O O . GLU A 1 186 ? -0.392 -11.658 -18.829 1.00 89.31 186 GLU A O 1
ATOM 1462 N N . MET A 1 187 ? 1.269 -10.258 -19.366 1.00 85.38 187 MET A N 1
ATOM 1463 C CA . MET A 1 187 ? 0.415 -9.064 -19.344 1.00 85.38 187 MET A CA 1
ATOM 1464 C C . MET A 1 187 ? -0.665 -9.134 -20.428 1.00 85.38 187 MET A C 1
ATOM 1466 O O . MET A 1 187 ? -1.856 -8.957 -20.150 1.00 85.38 187 MET A O 1
ATOM 1470 N N . ALA A 1 188 ? -0.262 -9.479 -21.653 1.00 90.75 188 ALA A N 1
ATOM 1471 C CA . ALA A 1 188 ? -1.182 -9.634 -22.771 1.00 90.75 188 ALA A CA 1
ATOM 1472 C C . ALA A 1 188 ? -2.149 -10.806 -22.575 1.00 90.75 188 ALA A C 1
ATOM 1474 O O . ALA A 1 188 ? -3.342 -10.688 -22.867 1.00 90.75 188 ALA A O 1
ATOM 1475 N N . GLY A 1 189 ? -1.678 -11.912 -21.997 1.00 91.19 189 GLY A N 1
ATOM 1476 C CA . GLY A 1 189 ? -2.492 -13.083 -21.686 1.00 91.19 189 GLY A CA 1
ATOM 1477 C C . GLY A 1 189 ? -3.630 -12.764 -20.736 1.00 91.19 189 GLY A C 1
ATOM 1478 O O . GLY A 1 189 ? -4.774 -13.106 -21.033 1.00 91.19 189 GLY A O 1
ATOM 1479 N N . ARG A 1 190 ? -3.367 -12.018 -19.655 1.00 85.38 190 ARG A N 1
ATOM 1480 C CA . ARG A 1 190 ? -4.414 -11.584 -18.711 1.00 85.38 190 ARG A CA 1
ATOM 1481 C C . ARG A 1 190 ? -5.514 -10.775 -19.403 1.00 85.38 190 ARG A C 1
ATOM 1483 O O . ARG A 1 190 ? -6.702 -10.976 -19.121 1.00 85.38 190 ARG A O 1
ATOM 1490 N N . ARG A 1 191 ? -5.151 -9.904 -20.355 1.00 84.75 191 ARG A N 1
ATOM 1491 C CA . ARG A 1 191 ? -6.133 -9.144 -21.146 1.00 84.75 191 ARG A CA 1
ATOM 1492 C C . ARG A 1 191 ? -6.952 -10.055 -22.053 1.00 84.75 191 ARG A C 1
ATOM 1494 O O . ARG A 1 191 ? -8.175 -9.922 -22.094 1.00 84.75 191 ARG A O 1
ATOM 1501 N N . MET A 1 192 ? -6.300 -10.965 -22.769 1.00 91.44 192 MET A N 1
ATOM 1502 C CA . MET A 1 192 ? -6.979 -11.884 -23.683 1.00 91.44 192 MET A CA 1
ATOM 1503 C C . MET A 1 192 ? -7.911 -12.839 -22.937 1.00 91.44 192 MET A C 1
ATOM 1505 O O . MET A 1 192 ? -9.039 -13.042 -23.379 1.00 91.44 192 MET A O 1
ATOM 1509 N N . ILE A 1 193 ? -7.494 -13.346 -21.775 1.00 90.06 193 ILE A N 1
ATOM 1510 C CA . ILE A 1 193 ? -8.337 -14.129 -20.862 1.00 90.06 193 ILE A CA 1
ATOM 1511 C C . ILE A 1 193 ? -9.574 -13.321 -20.478 1.00 90.06 193 ILE A C 1
ATOM 1513 O O . ILE A 1 193 ? -10.688 -13.784 -20.684 1.00 90.06 193 ILE A O 1
ATOM 1517 N N . SER A 1 194 ? -9.400 -12.080 -20.017 1.00 81.31 194 SER A N 1
ATOM 1518 C CA . SER A 1 194 ? -10.527 -11.205 -19.664 1.00 81.31 194 SER A CA 1
ATOM 1519 C C . SER A 1 194 ? -11.486 -10.953 -20.837 1.00 81.31 194 SER A C 1
ATOM 1521 O O . SER A 1 194 ? -12.675 -10.734 -20.623 1.00 81.31 194 SER A O 1
ATOM 1523 N N . LYS A 1 195 ? -10.976 -10.961 -22.075 1.00 85.75 195 LYS A N 1
ATOM 1524 C CA . LYS A 1 195 ? -11.747 -10.706 -23.301 1.00 85.75 195 LYS A CA 1
ATOM 1525 C C . LYS A 1 195 ? -12.490 -11.942 -23.817 1.00 85.75 195 LYS A C 1
ATOM 1527 O O . LYS A 1 195 ? -13.590 -11.791 -24.343 1.00 85.75 195 LYS A O 1
ATOM 1532 N N . TYR A 1 196 ? -11.893 -13.131 -23.726 1.00 92.25 196 TYR A N 1
ATOM 1533 C CA . TYR A 1 196 ? -12.388 -14.335 -24.409 1.00 92.25 196 TYR A CA 1
ATOM 1534 C C . TYR A 1 196 ? -12.831 -15.470 -23.480 1.00 92.25 196 TYR A C 1
ATOM 1536 O O . TYR A 1 196 ? -13.652 -16.283 -23.906 1.00 92.25 196 TYR A O 1
ATOM 1544 N N . ALA A 1 197 ? -12.307 -15.552 -22.253 1.00 89.25 197 ALA A N 1
ATOM 1545 C CA . ALA A 1 197 ? -12.661 -16.619 -21.320 1.00 89.25 197 ALA A CA 1
ATOM 1546 C C . ALA A 1 197 ? -14.101 -16.451 -20.818 1.00 89.25 197 ALA A C 1
ATOM 1548 O O . ALA A 1 197 ? -14.562 -15.339 -20.558 1.00 89.25 197 ALA A O 1
ATOM 1549 N N . GLN A 1 198 ? -14.802 -17.567 -20.630 1.00 88.44 198 GLN A N 1
ATOM 1550 C CA . GLN A 1 198 ? -16.104 -17.588 -19.965 1.00 88.44 198 GLN A CA 1
ATOM 1551 C C . GLN A 1 198 ? -15.964 -17.305 -18.466 1.00 88.44 198 GLN A C 1
ATOM 1553 O O . GLN A 1 198 ? -16.807 -16.622 -17.889 1.00 88.44 198 GLN A O 1
ATOM 1558 N N . ASN A 1 199 ? -14.893 -17.812 -17.842 1.00 77.12 199 ASN A N 1
ATOM 1559 C CA . ASN A 1 199 ? -14.614 -17.631 -16.415 1.00 77.12 199 ASN A CA 1
ATOM 1560 C C . ASN A 1 199 ? -13.177 -17.123 -16.195 1.00 77.12 199 ASN A C 1
ATOM 1562 O O . ASN A 1 199 ? -12.314 -17.880 -15.744 1.00 77.12 199 ASN A O 1
ATOM 1566 N N . PRO A 1 200 ? -12.891 -15.841 -16.492 1.00 73.62 200 PRO A N 1
ATOM 1567 C CA . PRO A 1 200 ? -11.528 -15.308 -16.469 1.00 73.62 200 PRO A CA 1
ATOM 1568 C C . PRO A 1 200 ? -10.859 -15.394 -15.091 1.00 73.62 200 PRO A C 1
ATOM 1570 O O . PRO A 1 200 ? -9.658 -15.629 -15.020 1.00 73.62 200 PRO A O 1
ATOM 1573 N N . GLY A 1 201 ? -11.626 -15.274 -13.999 1.00 68.56 201 GLY A N 1
ATOM 1574 C CA . GLY A 1 201 ? -11.105 -15.352 -12.627 1.00 68.56 201 GLY A CA 1
ATOM 1575 C C . GLY A 1 201 ? -10.558 -16.724 -12.221 1.00 68.56 201 GLY A C 1
ATOM 1576 O O . GLY A 1 201 ? -9.907 -16.824 -11.188 1.00 68.56 201 GLY A O 1
ATOM 1577 N N . LEU A 1 202 ? -10.800 -17.771 -13.018 1.00 78.12 202 LEU A N 1
ATOM 1578 C CA . LEU A 1 202 ? -10.209 -19.085 -12.779 1.00 78.12 202 LEU A CA 1
ATOM 1579 C C . LEU A 1 202 ? -8.818 -19.231 -13.400 1.00 78.12 202 LEU A C 1
ATOM 1581 O O . LEU A 1 202 ? -8.091 -20.145 -13.028 1.00 78.12 202 LEU A O 1
ATOM 1585 N N . PHE A 1 203 ? -8.435 -18.378 -14.350 1.00 84.88 203 PHE A N 1
ATOM 1586 C CA . PHE A 1 203 ? -7.123 -18.477 -14.978 1.00 84.88 203 PHE A CA 1
ATOM 1587 C C . PHE A 1 203 ? -6.033 -17.859 -14.102 1.00 84.88 203 PHE A C 1
ATOM 1589 O O . PHE A 1 203 ? -6.162 -16.734 -13.621 1.00 84.88 203 PHE A O 1
ATOM 1596 N N . ALA A 1 204 ? -4.907 -18.555 -13.989 1.00 79.44 204 ALA A N 1
ATOM 1597 C CA . ALA A 1 204 ? -3.707 -18.058 -13.332 1.00 79.44 204 ALA A CA 1
ATOM 1598 C C . ALA A 1 204 ? -2.448 -18.480 -14.108 1.00 79.44 204 ALA A C 1
ATOM 1600 O O . ALA A 1 204 ? -2.424 -19.571 -14.689 1.00 79.44 204 ALA A O 1
ATOM 1601 N N . PRO A 1 205 ? -1.389 -17.649 -14.135 1.00 83.88 205 PRO A N 1
ATOM 1602 C CA . PRO A 1 205 ? -0.078 -18.131 -14.541 1.00 83.88 205 PRO A CA 1
ATOM 1603 C C . PRO A 1 205 ? 0.462 -19.070 -13.458 1.00 83.88 205 PRO A C 1
ATOM 1605 O O . PRO A 1 205 ? 0.396 -18.749 -12.272 1.00 83.88 205 PRO A O 1
ATOM 1608 N N . PHE A 1 206 ? 0.994 -20.223 -13.853 1.00 80.06 206 PHE A N 1
ATOM 1609 C CA . PHE A 1 206 ? 1.519 -21.217 -12.903 1.00 80.06 206 PHE A CA 1
ATOM 1610 C C . PHE A 1 206 ? 2.996 -21.564 -13.142 1.00 80.06 206 PHE A C 1
ATOM 1612 O O . PHE A 1 206 ? 3.627 -22.165 -12.277 1.00 80.06 206 PHE A O 1
ATOM 1619 N N . MET A 1 207 ? 3.562 -21.191 -14.295 1.00 84.56 207 MET A N 1
ATOM 1620 C CA . MET A 1 207 ? 4.963 -21.449 -14.638 1.00 84.56 207 MET A CA 1
ATOM 1621 C C . MET A 1 207 ? 5.500 -20.357 -15.564 1.00 84.56 207 MET A C 1
ATOM 1623 O O . MET A 1 207 ? 4.873 -20.043 -16.574 1.00 84.56 207 MET A O 1
ATOM 1627 N N . GLU A 1 208 ? 6.664 -19.795 -15.237 1.00 89.31 208 GLU A N 1
ATOM 1628 C CA . GLU A 1 208 ? 7.448 -18.968 -16.161 1.00 89.31 208 GLU A CA 1
ATOM 1629 C C . GLU A 1 208 ? 8.297 -19.875 -17.054 1.00 89.31 208 GLU A C 1
ATOM 1631 O O . GLU A 1 208 ? 8.941 -20.797 -16.557 1.00 89.31 208 GLU A O 1
ATOM 1636 N N . ILE A 1 209 ? 8.288 -19.617 -18.362 1.00 91.44 209 ILE A N 1
ATOM 1637 C CA . ILE A 1 209 ? 9.059 -20.400 -19.340 1.00 91.44 209 ILE A CA 1
ATOM 1638 C C . ILE A 1 209 ? 10.230 -19.613 -19.920 1.00 91.44 209 ILE A C 1
ATOM 1640 O O . ILE A 1 209 ? 11.235 -20.207 -20.296 1.00 91.44 209 ILE A O 1
ATOM 1644 N N . ALA A 1 210 ? 10.113 -18.286 -19.986 1.00 91.19 210 ALA A N 1
ATOM 1645 C CA . ALA A 1 210 ? 11.175 -17.408 -20.449 1.00 91.19 210 ALA A CA 1
ATOM 1646 C C . ALA A 1 210 ? 10.887 -15.949 -20.084 1.00 91.19 210 ALA A C 1
ATOM 1648 O O . ALA A 1 210 ? 9.734 -15.538 -19.959 1.00 91.19 210 ALA A O 1
ATOM 1649 N N . THR A 1 211 ? 11.949 -15.152 -20.042 1.00 89.19 211 THR A N 1
ATOM 1650 C CA . THR A 1 211 ? 11.892 -13.691 -20.076 1.00 89.19 211 THR A CA 1
ATOM 1651 C C . THR A 1 211 ? 12.648 -13.234 -21.324 1.00 89.19 211 THR A C 1
ATOM 1653 O O . THR A 1 211 ? 13.810 -13.603 -21.502 1.00 89.19 211 THR A O 1
ATOM 1656 N N . VAL A 1 212 ? 11.987 -12.493 -22.216 1.00 92.06 212 VAL A N 1
ATOM 1657 C CA . VAL A 1 212 ? 12.530 -12.095 -23.528 1.00 92.06 212 VAL A CA 1
ATOM 1658 C C . VAL A 1 212 ? 12.288 -10.620 -23.801 1.00 92.06 212 VAL A C 1
ATOM 1660 O O . VAL A 1 212 ? 11.293 -10.057 -23.364 1.00 92.06 212 VAL A O 1
ATOM 1663 N N . ASP A 1 213 ? 13.178 -9.991 -24.558 1.00 93.38 213 ASP A N 1
ATOM 1664 C CA . ASP A 1 213 ? 12.986 -8.611 -24.989 1.00 93.38 213 ASP A CA 1
ATOM 1665 C C . ASP A 1 213 ? 12.184 -8.539 -26.299 1.00 93.38 213 ASP A C 1
ATOM 1667 O O . ASP A 1 213 ? 12.420 -9.283 -27.259 1.00 93.38 213 ASP A O 1
ATOM 1671 N N . GLU A 1 214 ? 11.251 -7.596 -26.345 1.00 95.12 214 GLU A N 1
ATOM 1672 C CA . GLU A 1 214 ? 10.408 -7.269 -27.491 1.00 95.12 214 GLU A CA 1
ATOM 1673 C C . GLU A 1 214 ? 11.042 -6.120 -28.287 1.00 95.12 214 GLU A C 1
ATOM 1675 O O . GLU A 1 214 ? 11.509 -5.126 -27.724 1.00 95.12 214 GLU A O 1
ATOM 1680 N N . TYR A 1 215 ? 11.079 -6.243 -29.613 1.00 97.81 215 TYR A N 1
ATOM 1681 C CA . TYR A 1 215 ? 11.786 -5.322 -30.507 1.00 97.81 215 TYR A CA 1
ATOM 1682 C C . TYR A 1 215 ? 10.910 -4.839 -31.671 1.00 97.81 215 TYR A C 1
ATOM 1684 O O . TYR A 1 215 ? 9.821 -5.354 -31.937 1.00 97.81 215 TYR A O 1
ATOM 1692 N N . LEU A 1 216 ? 11.433 -3.851 -32.399 1.00 98.38 216 LEU A N 1
ATOM 1693 C CA . LEU A 1 216 ? 11.065 -3.565 -33.781 1.00 98.38 216 LEU A CA 1
ATOM 1694 C C . LEU A 1 216 ? 11.810 -4.533 -34.708 1.00 98.38 216 LEU A C 1
ATOM 1696 O O . LEU A 1 216 ? 13.044 -4.547 -34.725 1.00 98.38 216 LEU A O 1
ATOM 1700 N N . ALA A 1 217 ? 11.068 -5.325 -35.478 1.00 98.38 217 ALA A N 1
ATOM 1701 C CA . ALA A 1 217 ? 11.588 -6.283 -36.444 1.00 98.38 217 ALA A CA 1
ATOM 1702 C C . ALA A 1 217 ? 11.426 -5.733 -37.868 1.00 98.38 217 ALA A C 1
ATOM 1704 O O . ALA A 1 217 ? 10.338 -5.761 -38.449 1.00 98.38 217 ALA A O 1
ATOM 1705 N N . PHE A 1 218 ? 12.514 -5.217 -38.438 1.00 98.56 218 PHE A N 1
ATOM 1706 C CA . PHE A 1 218 ? 12.540 -4.754 -39.822 1.00 98.56 218 PHE A CA 1
ATOM 1707 C C . PHE A 1 218 ? 12.945 -5.886 -40.763 1.00 98.56 218 PHE A C 1
ATOM 1709 O O . PHE A 1 218 ? 13.875 -6.644 -40.477 1.00 98.56 218 PHE A O 1
ATOM 1716 N N . HIS A 1 219 ? 12.304 -5.963 -41.928 1.00 98.44 219 HIS A N 1
ATOM 1717 C CA . HIS A 1 219 ? 12.745 -6.843 -43.008 1.00 98.44 219 HIS A CA 1
ATOM 1718 C C . HIS A 1 219 ? 14.228 -6.557 -43.349 1.00 98.44 219 HIS A C 1
ATOM 1720 O O . HIS A 1 219 ? 14.592 -5.377 -43.413 1.00 98.44 219 HIS A O 1
ATOM 1726 N N . PRO A 1 220 ? 15.079 -7.573 -43.614 1.00 97.12 220 PRO A N 1
ATOM 1727 C CA . PRO A 1 220 ? 16.518 -7.394 -43.866 1.00 97.12 220 PRO A CA 1
ATOM 1728 C C . PRO A 1 220 ? 16.887 -6.423 -44.999 1.00 97.12 220 PRO A C 1
ATOM 1730 O O . PRO A 1 220 ? 17.955 -5.824 -44.970 1.00 97.12 220 PRO A O 1
ATOM 1733 N N . ASP A 1 221 ? 15.997 -6.248 -45.979 1.00 96.06 221 ASP A N 1
ATOM 1734 C CA . ASP A 1 221 ? 16.175 -5.285 -47.083 1.00 96.06 221 ASP A CA 1
ATOM 1735 C C . ASP A 1 221 ? 15.875 -3.818 -46.710 1.00 96.06 221 ASP A C 1
ATOM 1737 O O . ASP A 1 221 ? 16.035 -2.932 -47.550 1.00 96.06 221 ASP A O 1
ATOM 1741 N N . THR A 1 222 ? 15.421 -3.537 -45.486 1.00 97.12 222 THR A N 1
ATOM 1742 C CA . THR A 1 222 ? 15.215 -2.158 -45.010 1.00 97.12 222 THR A CA 1
ATOM 1743 C C . THR A 1 222 ? 16.566 -1.458 -44.865 1.00 97.12 222 THR A C 1
ATOM 1745 O O . THR A 1 222 ? 17.519 -2.072 -44.391 1.00 97.12 222 THR A O 1
ATOM 1748 N N . ASP A 1 223 ? 16.661 -0.175 -45.239 1.00 95.31 223 ASP A N 1
ATOM 1749 C CA . ASP A 1 223 ? 17.915 0.589 -45.153 1.00 95.31 223 ASP A CA 1
ATOM 1750 C C . ASP A 1 223 ? 18.540 0.491 -43.740 1.00 95.31 223 ASP A C 1
ATOM 1752 O O . ASP A 1 223 ? 17.955 0.993 -42.773 1.00 95.31 223 ASP A O 1
ATOM 1756 N N . PRO A 1 224 ? 19.734 -0.119 -43.590 1.00 93.81 224 PRO A N 1
ATOM 1757 C CA . PRO A 1 224 ? 20.369 -0.289 -42.287 1.00 93.81 224 PRO A CA 1
ATOM 1758 C C . PRO A 1 224 ? 20.679 1.033 -41.582 1.00 93.81 224 PRO A C 1
ATOM 1760 O O . PRO A 1 224 ? 20.699 1.072 -40.353 1.00 93.81 224 PRO A O 1
ATOM 1763 N N . ALA A 1 225 ? 20.914 2.117 -42.332 1.00 94.25 225 ALA A N 1
ATOM 1764 C CA . ALA A 1 225 ? 21.135 3.434 -41.743 1.00 94.25 225 ALA A CA 1
ATOM 1765 C C . ALA A 1 225 ? 19.861 3.949 -41.064 1.00 94.25 225 ALA A C 1
ATOM 1767 O O . ALA A 1 225 ? 19.937 4.480 -39.960 1.00 94.25 225 ALA A O 1
ATOM 1768 N N . PHE A 1 226 ? 18.697 3.724 -41.681 1.00 95.31 226 PHE A N 1
ATOM 1769 C CA . PHE A 1 226 ? 17.404 4.093 -41.109 1.00 95.31 226 PHE A CA 1
ATOM 1770 C C . PHE A 1 226 ? 17.127 3.302 -39.828 1.00 95.31 226 PHE A C 1
ATOM 1772 O O . PHE A 1 226 ? 16.822 3.895 -38.795 1.00 95.31 226 PHE A O 1
ATOM 1779 N N . VAL A 1 227 ? 17.318 1.977 -39.860 1.00 96.62 227 VAL A N 1
ATOM 1780 C CA . VAL A 1 227 ? 17.116 1.120 -38.678 1.00 96.62 227 VAL A CA 1
ATOM 1781 C C . VAL A 1 227 ? 18.063 1.509 -37.537 1.00 96.62 227 VAL A C 1
ATOM 1783 O O . VAL A 1 227 ? 17.643 1.578 -36.383 1.00 96.62 227 VAL A O 1
ATOM 1786 N N . ALA A 1 228 ? 19.325 1.825 -37.849 1.00 95.75 228 ALA A N 1
ATOM 1787 C CA . ALA A 1 228 ? 20.290 2.300 -36.860 1.00 95.75 228 ALA A CA 1
ATOM 1788 C C . ALA A 1 228 ? 19.876 3.641 -36.234 1.00 95.75 228 ALA A C 1
ATOM 1790 O O . ALA A 1 228 ? 20.028 3.807 -35.025 1.00 95.75 228 ALA A O 1
ATOM 1791 N N . THR A 1 229 ? 19.324 4.573 -37.021 1.00 95.25 229 THR A N 1
ATOM 1792 C CA . THR A 1 229 ? 18.790 5.837 -36.496 1.00 95.25 229 THR A CA 1
ATOM 1793 C C . THR A 1 229 ? 17.586 5.600 -35.587 1.00 95.25 229 THR A C 1
ATOM 1795 O O . THR A 1 229 ? 17.596 6.106 -34.472 1.00 95.25 229 THR A O 1
ATOM 1798 N N . VAL A 1 230 ? 16.611 4.771 -35.985 1.00 95.69 230 VAL A N 1
ATOM 1799 C CA . VAL A 1 230 ? 15.463 4.415 -35.123 1.00 95.69 230 VAL A CA 1
ATOM 1800 C C . VAL A 1 230 ? 15.940 3.810 -33.798 1.00 95.69 230 VAL A C 1
ATOM 1802 O O . VAL A 1 230 ? 15.473 4.192 -32.725 1.00 95.69 230 VAL A O 1
ATOM 1805 N N . ASN A 1 231 ? 16.898 2.881 -33.859 1.00 95.25 231 ASN A N 1
ATOM 1806 C CA . ASN A 1 231 ? 17.467 2.246 -32.674 1.00 95.25 231 ASN A CA 1
ATOM 1807 C C . ASN A 1 231 ? 18.147 3.258 -31.739 1.00 95.25 231 ASN A C 1
ATOM 1809 O O . ASN A 1 231 ? 17.987 3.188 -30.521 1.00 95.25 231 ASN A O 1
ATOM 1813 N N . GLU A 1 232 ? 18.896 4.201 -32.309 1.00 93.00 232 GLU A N 1
ATOM 1814 C CA . GLU A 1 232 ? 19.546 5.267 -31.553 1.00 93.00 232 GLU A CA 1
ATOM 1815 C C . GLU A 1 232 ? 18.528 6.198 -30.893 1.00 93.00 232 GLU A C 1
ATOM 1817 O O . GLU A 1 232 ? 18.645 6.478 -29.704 1.00 93.00 232 GLU A O 1
ATOM 1822 N N . THR A 1 233 ? 17.485 6.599 -31.616 1.00 93.25 233 THR A N 1
ATOM 1823 C CA . THR A 1 233 ? 16.422 7.454 -31.082 1.00 93.25 233 THR A CA 1
ATOM 1824 C C . THR A 1 233 ? 15.695 6.792 -29.912 1.00 93.25 233 THR A C 1
ATOM 1826 O O . THR A 1 233 ? 15.520 7.416 -28.868 1.00 93.25 233 THR A O 1
ATOM 1829 N N . ILE A 1 234 ? 15.338 5.507 -30.017 1.00 92.44 234 ILE A N 1
ATOM 1830 C CA . ILE A 1 234 ? 14.712 4.770 -28.903 1.00 92.44 234 ILE A CA 1
ATOM 1831 C C . ILE A 1 234 ? 15.659 4.700 -27.698 1.00 92.44 234 ILE A C 1
ATOM 1833 O O . ILE A 1 234 ? 15.233 4.874 -26.552 1.00 92.44 234 ILE A O 1
ATOM 1837 N N . ARG A 1 235 ? 16.958 4.480 -27.933 1.00 89.19 235 ARG A N 1
ATOM 1838 C CA . ARG A 1 235 ? 17.977 4.487 -26.876 1.00 89.19 235 ARG A CA 1
ATOM 1839 C C . ARG A 1 235 ? 18.049 5.846 -26.176 1.00 89.19 235 ARG A C 1
ATOM 1841 O O . ARG A 1 235 ? 18.049 5.891 -24.945 1.00 89.19 235 ARG A O 1
ATOM 1848 N N . GLU A 1 236 ? 18.033 6.938 -26.935 1.00 87.88 236 GLU A N 1
ATOM 1849 C CA . GLU A 1 236 ? 17.996 8.297 -26.397 1.00 87.88 236 GLU A CA 1
ATOM 1850 C C . GLU A 1 236 ? 16.710 8.565 -25.609 1.00 87.88 236 GLU A C 1
ATOM 1852 O O . GLU A 1 236 ? 16.791 9.065 -24.491 1.00 87.88 236 GLU A O 1
ATOM 1857 N N . MET A 1 237 ? 15.535 8.168 -26.106 1.00 88.94 237 MET A N 1
ATOM 1858 C CA . MET A 1 237 ? 14.255 8.324 -25.397 1.00 88.94 237 MET A CA 1
ATOM 1859 C C . MET A 1 237 ? 14.225 7.599 -24.045 1.00 88.94 237 MET A C 1
ATOM 1861 O O . MET A 1 237 ? 13.558 8.055 -23.116 1.00 88.94 237 MET A O 1
ATOM 1865 N N . ARG A 1 238 ? 14.955 6.483 -23.904 1.00 85.81 238 ARG A N 1
ATOM 1866 C CA . ARG A 1 238 ? 15.099 5.752 -22.631 1.00 85.81 238 ARG A CA 1
ATOM 1867 C C . ARG A 1 238 ? 15.975 6.493 -21.619 1.00 85.81 238 ARG A C 1
ATOM 1869 O O . ARG A 1 238 ? 15.720 6.404 -20.417 1.00 85.81 238 ARG A O 1
ATOM 1876 N N . GLN A 1 239 ? 16.978 7.228 -22.095 1.00 79.44 239 GLN A N 1
ATOM 1877 C CA . GLN A 1 239 ? 18.074 7.780 -21.284 1.00 79.44 239 GLN A CA 1
ATOM 1878 C C . GLN A 1 239 ? 18.010 9.300 -21.095 1.00 79.44 239 GLN A C 1
ATOM 1880 O O . GLN A 1 239 ? 18.610 9.861 -20.167 1.00 79.44 239 GLN A O 1
ATOM 1885 N N . ASN A 1 240 ? 17.331 10.006 -21.994 1.00 80.12 240 ASN A N 1
ATOM 1886 C CA . ASN A 1 240 ? 17.248 11.451 -21.974 1.00 80.12 240 ASN A CA 1
ATOM 1887 C C . ASN A 1 240 ? 16.239 11.902 -20.915 1.00 80.12 240 ASN A C 1
ATOM 1889 O O . ASN A 1 240 ? 15.065 11.562 -20.965 1.00 80.12 240 ASN A O 1
ATOM 1893 N N . ARG A 1 241 ? 16.726 12.680 -19.945 1.00 73.00 241 ARG A N 1
ATOM 1894 C CA . ARG A 1 241 ? 15.987 13.171 -18.766 1.00 73.00 241 ARG A CA 1
ATOM 1895 C C . ARG A 1 241 ? 16.091 14.700 -18.667 1.00 73.00 241 ARG A C 1
ATOM 1897 O O . ARG A 1 241 ? 16.257 15.262 -17.579 1.00 73.00 241 ARG A O 1
ATOM 1904 N N . ALA A 1 242 ? 16.158 15.370 -19.825 1.00 58.81 242 ALA A N 1
ATOM 1905 C CA . ALA A 1 242 ? 16.713 16.718 -19.964 1.00 58.81 242 ALA A CA 1
ATOM 1906 C C . ALA A 1 242 ? 16.022 17.779 -19.094 1.00 58.81 242 ALA A C 1
ATOM 1908 O O . ALA A 1 242 ? 16.734 18.553 -18.452 1.00 58.81 242 ALA A O 1
ATOM 1909 N N . ILE A 1 243 ? 14.687 17.787 -19.014 1.00 53.97 243 ILE A N 1
ATOM 1910 C CA . ILE A 1 243 ? 13.938 18.865 -18.342 1.00 53.97 243 ILE A CA 1
ATOM 1911 C C . ILE A 1 243 ? 13.195 18.367 -17.096 1.00 53.97 243 ILE A C 1
ATOM 1913 O O . ILE A 1 243 ? 13.290 19.012 -16.058 1.00 53.97 243 ILE A O 1
ATOM 1917 N N . GLU A 1 244 ? 12.543 17.204 -17.150 1.00 60.91 244 GLU A N 1
ATOM 1918 C CA . GLU A 1 244 ? 11.618 16.770 -16.087 1.00 60.91 244 GLU A CA 1
ATOM 1919 C C . GLU A 1 244 ? 12.218 15.788 -15.064 1.00 60.91 244 GLU A C 1
ATOM 1921 O O . GLU A 1 244 ? 11.612 15.543 -14.030 1.00 60.91 244 GLU A O 1
ATOM 1926 N N . GLY A 1 245 ? 13.409 15.223 -15.312 1.00 67.62 245 GLY A N 1
ATOM 1927 C CA . GLY A 1 245 ? 13.999 14.174 -14.447 1.00 67.62 245 GLY A CA 1
ATOM 1928 C C . GLY A 1 245 ? 13.649 12.751 -14.831 1.00 67.62 245 GLY A C 1
ATOM 1929 O O . GLY A 1 245 ? 14.411 11.813 -14.576 1.00 67.62 245 GLY A O 1
ATOM 1930 N N . VAL A 1 246 ? 12.547 12.615 -15.549 1.00 78.12 246 VAL A N 1
ATOM 1931 C CA . VAL A 1 246 ? 12.026 11.356 -16.053 1.00 78.12 246 VAL A CA 1
ATOM 1932 C C . VAL A 1 246 ? 12.295 11.269 -17.551 1.00 78.12 246 VAL A C 1
ATOM 1934 O O . VAL A 1 246 ? 12.381 12.293 -18.231 1.00 78.12 246 VAL A O 1
ATOM 1937 N N . SER A 1 247 ? 12.509 10.056 -18.056 1.00 83.94 247 SER A N 1
ATOM 1938 C CA . SER A 1 247 ? 12.647 9.839 -19.492 1.00 83.94 247 SER A CA 1
ATOM 1939 C C . SER A 1 247 ? 11.278 9.734 -20.152 1.00 83.94 247 SER A C 1
ATOM 1941 O O . SER A 1 247 ? 10.336 9.222 -19.547 1.00 83.94 247 SER A O 1
ATOM 1943 N N . GLU A 1 248 ? 11.162 10.195 -21.396 1.00 87.50 248 GLU A N 1
ATOM 1944 C CA . GLU A 1 248 ? 9.917 10.089 -22.171 1.00 87.50 248 GLU A CA 1
ATOM 1945 C C . GLU A 1 248 ? 9.438 8.633 -22.252 1.00 87.50 248 GLU A C 1
ATOM 1947 O O . GLU A 1 248 ? 8.257 8.347 -22.078 1.00 87.50 248 GLU A O 1
ATOM 1952 N N . TYR A 1 249 ? 10.375 7.691 -22.384 1.00 87.81 249 TYR A N 1
ATOM 1953 C CA . TYR A 1 249 ? 10.094 6.262 -22.287 1.00 87.81 249 TYR A CA 1
ATOM 1954 C C . TYR A 1 249 ? 9.393 5.869 -20.976 1.00 87.81 249 TYR A C 1
ATOM 1956 O O . TYR A 1 249 ? 8.379 5.177 -20.998 1.00 87.81 249 TYR A O 1
ATOM 1964 N N . ALA A 1 250 ? 9.901 6.321 -19.824 1.00 82.88 250 ALA A N 1
ATOM 1965 C CA . ALA A 1 250 ? 9.280 6.025 -18.534 1.00 82.88 250 ALA A CA 1
ATOM 1966 C C . ALA A 1 250 ? 7.900 6.692 -18.401 1.00 82.88 250 ALA A C 1
ATOM 1968 O O . ALA A 1 250 ? 6.997 6.112 -17.809 1.00 82.88 250 ALA A O 1
ATOM 1969 N N . GLN A 1 251 ? 7.694 7.866 -19.000 1.00 84.19 251 GLN A N 1
ATOM 1970 C CA . GLN A 1 251 ? 6.370 8.494 -19.045 1.00 84.19 251 GLN A CA 1
ATOM 1971 C C . GLN A 1 251 ? 5.375 7.688 -19.879 1.00 84.19 251 GLN A C 1
ATOM 1973 O O . GLN A 1 251 ? 4.226 7.539 -19.467 1.00 84.19 251 GLN A O 1
ATOM 1978 N N . ILE A 1 252 ? 5.810 7.149 -21.025 1.00 88.12 252 ILE A N 1
ATOM 1979 C CA . ILE A 1 252 ? 4.991 6.244 -21.838 1.00 88.12 252 ILE A CA 1
ATOM 1980 C C . ILE A 1 252 ? 4.639 5.000 -21.019 1.00 88.12 252 ILE A C 1
ATOM 1982 O O . ILE A 1 252 ? 3.463 4.670 -20.912 1.00 88.12 252 ILE A O 1
ATOM 1986 N N . LEU A 1 253 ? 5.614 4.348 -20.375 1.00 84.50 253 LEU A N 1
ATOM 1987 C CA . LEU A 1 253 ? 5.339 3.177 -19.536 1.00 84.50 253 LEU A CA 1
ATOM 1988 C C . LEU A 1 253 ? 4.321 3.482 -18.430 1.00 84.50 253 LEU A C 1
ATOM 1990 O O . LEU A 1 253 ? 3.359 2.738 -18.290 1.00 84.50 253 LEU A O 1
ATOM 1994 N N . TYR A 1 254 ? 4.479 4.585 -17.696 1.00 78.69 254 TYR A N 1
ATOM 1995 C CA . TYR A 1 254 ? 3.605 4.950 -16.572 1.00 78.69 254 TYR A CA 1
ATOM 1996 C C . TYR A 1 254 ? 2.149 5.205 -16.964 1.00 78.69 254 TYR A C 1
ATOM 1998 O O . TYR A 1 254 ? 1.245 5.015 -16.153 1.00 78.69 254 TYR A O 1
ATOM 2006 N N . ARG A 1 255 ? 1.898 5.627 -18.210 1.00 81.31 255 ARG A N 1
ATOM 2007 C CA . ARG A 1 255 ? 0.530 5.807 -18.717 1.00 81.31 255 ARG A CA 1
ATOM 2008 C C . ARG A 1 255 ? -0.231 4.490 -18.846 1.00 81.31 255 ARG A C 1
ATOM 2010 O O . ARG A 1 255 ? -1.453 4.494 -18.733 1.00 81.31 255 ARG A O 1
ATOM 2017 N N . TYR A 1 256 ? 0.474 3.394 -19.112 1.00 79.94 256 TYR A N 1
ATOM 2018 C CA . TYR A 1 256 ? -0.135 2.103 -19.443 1.00 79.94 256 TYR A CA 1
ATOM 2019 C C . TYR A 1 256 ? 0.099 1.030 -18.384 1.00 79.94 256 TYR A C 1
ATOM 2021 O O . TYR A 1 256 ? -0.712 0.113 -18.258 1.00 79.94 256 TYR A O 1
ATOM 2029 N N . LEU A 1 257 ? 1.200 1.126 -17.641 1.00 77.38 257 LEU A N 1
ATOM 2030 C CA . LEU A 1 257 ? 1.598 0.160 -16.632 1.00 77.38 257 LEU A CA 1
ATOM 2031 C C . LEU A 1 257 ? 1.456 0.776 -15.240 1.00 77.38 257 LEU A C 1
ATOM 2033 O O . LEU A 1 257 ? 1.942 1.888 -15.014 1.00 77.38 257 LEU A O 1
ATOM 2037 N N . PRO A 1 258 ? 0.814 0.075 -14.289 1.00 66.81 258 PRO A N 1
ATOM 2038 C CA . PRO A 1 258 ? 0.874 0.483 -12.896 1.00 66.81 258 PRO A CA 1
ATOM 2039 C C . PRO A 1 258 ? 2.324 0.452 -12.394 1.00 66.81 258 PRO A C 1
ATOM 2041 O O . PRO A 1 258 ? 3.176 -0.243 -12.945 1.00 66.81 258 PRO A O 1
ATOM 2044 N N . VAL A 1 259 ? 2.591 1.184 -11.312 1.00 66.00 259 VAL A N 1
ATOM 2045 C CA . VAL A 1 259 ? 3.805 0.951 -10.529 1.00 66.00 259 VAL A CA 1
ATOM 2046 C C . VAL A 1 259 ? 3.705 -0.455 -9.946 1.00 66.00 259 VAL A C 1
ATOM 2048 O O . VAL A 1 259 ? 2.773 -0.754 -9.198 1.00 66.00 259 VAL A O 1
ATOM 2051 N N . GLU A 1 260 ? 4.640 -1.316 -10.322 1.00 68.12 260 GLU A N 1
ATOM 2052 C CA . GLU A 1 260 ? 4.709 -2.702 -9.874 1.00 68.12 260 GLU A CA 1
ATOM 2053 C C . GLU A 1 260 ? 5.824 -2.843 -8.845 1.00 68.12 260 GLU A C 1
ATOM 2055 O O . GLU A 1 260 ? 6.839 -2.161 -8.896 1.00 68.12 260 GLU A O 1
ATOM 2060 N N . CYS A 1 261 ? 5.649 -3.733 -7.886 1.00 65.50 261 CYS A N 1
ATOM 2061 C CA . CYS A 1 261 ? 6.684 -4.106 -6.934 1.00 65.50 261 CYS A CA 1
ATOM 2062 C C . CYS A 1 261 ? 7.283 -5.454 -7.345 1.00 65.50 261 CYS A C 1
ATOM 2064 O O . CYS A 1 261 ? 6.676 -6.211 -8.103 1.00 65.50 261 CYS A O 1
ATOM 2066 N N . HIS A 1 262 ? 8.486 -5.764 -6.873 1.00 66.00 262 HIS A N 1
ATOM 2067 C CA . HIS A 1 262 ? 9.152 -7.021 -7.201 1.00 66.00 262 HIS A CA 1
ATOM 2068 C C . HIS A 1 262 ? 9.881 -7.545 -5.974 1.00 66.00 262 HIS A C 1
ATOM 2070 O O . HIS A 1 262 ? 10.597 -6.773 -5.345 1.00 66.00 262 HIS A O 1
ATOM 2076 N N . GLU A 1 263 ? 9.740 -8.837 -5.659 1.00 62.00 263 GLU A N 1
ATOM 2077 C CA . GLU A 1 263 ? 10.455 -9.480 -4.547 1.00 62.00 263 GLU A CA 1
ATOM 2078 C C . GLU A 1 263 ? 11.934 -9.060 -4.515 1.00 62.00 263 GLU A C 1
ATOM 2080 O O . GLU A 1 263 ? 12.666 -9.143 -5.502 1.00 62.00 263 GLU A O 1
ATOM 2085 N N . ALA A 1 264 ? 12.360 -8.487 -3.393 1.00 63.19 264 ALA A N 1
ATOM 2086 C CA . ALA A 1 264 ? 13.647 -7.818 -3.313 1.00 63.19 264 ALA A CA 1
ATOM 2087 C C . ALA A 1 264 ? 14.738 -8.801 -2.881 1.00 63.19 264 ALA A C 1
ATOM 2089 O O . ALA A 1 264 ? 15.038 -8.901 -1.694 1.00 63.19 264 ALA A O 1
ATOM 2090 N N . ASP A 1 265 ? 15.384 -9.452 -3.852 1.00 75.12 265 ASP A N 1
ATOM 2091 C CA . ASP A 1 265 ? 16.563 -10.316 -3.633 1.00 75.12 265 ASP A CA 1
ATOM 2092 C C . ASP A 1 265 ? 17.764 -9.562 -3.016 1.00 75.12 265 ASP A C 1
ATOM 2094 O O . ASP A 1 265 ? 18.711 -10.154 -2.500 1.00 75.12 265 ASP A O 1
ATOM 2098 N N . ILE A 1 266 ? 17.734 -8.229 -3.073 1.00 84.62 266 ILE A N 1
ATOM 2099 C CA . ILE A 1 266 ? 18.749 -7.329 -2.524 1.00 84.62 266 ILE A CA 1
ATOM 2100 C C . ILE A 1 266 ? 18.292 -6.873 -1.140 1.00 84.62 266 ILE A C 1
ATOM 2102 O O . ILE A 1 266 ? 17.225 -6.271 -1.030 1.00 84.62 266 ILE A O 1
ATOM 2106 N N . THR A 1 267 ? 19.103 -7.083 -0.102 1.00 83.50 267 THR A N 1
ATOM 2107 C CA . THR A 1 267 ? 18.798 -6.654 1.277 1.00 83.50 267 THR A CA 1
ATOM 2108 C C . THR A 1 267 ? 19.263 -5.216 1.559 1.00 83.50 267 THR A C 1
ATOM 2110 O O . THR A 1 267 ? 20.150 -4.711 0.861 1.00 83.50 267 THR A O 1
ATOM 2113 N N . PRO A 1 268 ? 18.742 -4.537 2.604 1.00 82.44 268 PRO A N 1
ATOM 2114 C CA . PRO A 1 268 ? 19.253 -3.229 3.019 1.00 82.44 268 PRO A CA 1
ATOM 2115 C C . PRO A 1 268 ? 20.753 -3.255 3.338 1.00 82.44 268 PRO A C 1
ATOM 2117 O O . PRO A 1 268 ? 21.472 -2.325 2.979 1.00 82.44 268 PRO A O 1
ATOM 2120 N N . GLN A 1 269 ? 21.236 -4.348 3.942 1.00 85.06 269 GLN A N 1
ATOM 2121 C CA . GLN A 1 269 ? 22.649 -4.521 4.283 1.00 85.06 269 GLN A CA 1
ATOM 2122 C C . GLN A 1 269 ? 23.542 -4.579 3.037 1.00 85.06 269 GLN A C 1
ATOM 2124 O O . GLN A 1 269 ? 24.587 -3.940 3.002 1.00 85.06 269 GLN A O 1
ATOM 2129 N N . MET A 1 270 ? 23.117 -5.281 1.981 1.00 92.19 270 MET A N 1
ATOM 2130 C CA . MET A 1 270 ? 23.868 -5.320 0.718 1.00 92.19 270 MET A CA 1
ATOM 2131 C C . MET A 1 270 ? 24.025 -3.922 0.107 1.00 92.19 270 MET A C 1
ATOM 2133 O O . MET A 1 270 ? 25.085 -3.585 -0.421 1.00 92.19 270 MET A O 1
ATOM 2137 N N . VAL A 1 271 ? 22.978 -3.094 0.197 1.00 94.12 271 VAL A N 1
ATOM 2138 C CA . VAL A 1 271 ? 23.006 -1.709 -0.289 1.00 94.12 271 VAL A CA 1
ATOM 2139 C C . VAL A 1 271 ? 23.973 -0.859 0.536 1.00 94.12 271 VAL A C 1
ATOM 2141 O O . VAL A 1 271 ? 24.822 -0.174 -0.040 1.00 94.12 271 VAL A O 1
ATOM 2144 N N . THR A 1 272 ? 23.876 -0.897 1.869 1.00 94.00 272 THR A N 1
ATOM 2145 C CA . THR A 1 272 ? 24.736 -0.088 2.749 1.00 94.00 272 THR A CA 1
ATOM 2146 C C . THR A 1 272 ? 26.199 -0.515 2.666 1.00 94.00 272 THR A C 1
ATOM 2148 O O . THR A 1 272 ? 27.074 0.349 2.601 1.00 94.00 272 THR A O 1
ATOM 2151 N N . ASP A 1 273 ? 26.480 -1.816 2.579 1.00 96.12 273 ASP A N 1
ATOM 2152 C CA . ASP A 1 273 ? 27.830 -2.350 2.379 1.00 96.12 273 ASP A CA 1
ATOM 2153 C C . ASP A 1 273 ? 28.442 -1.849 1.069 1.00 96.12 273 ASP A C 1
ATOM 2155 O O . ASP A 1 273 ? 29.593 -1.403 1.055 1.00 96.12 273 ASP A O 1
ATOM 2159 N N . LEU A 1 274 ? 27.669 -1.849 -0.023 1.00 97.69 274 LEU A N 1
ATOM 2160 C CA . LEU A 1 274 ? 28.140 -1.358 -1.315 1.00 97.69 274 LEU A CA 1
ATOM 2161 C C . LEU A 1 274 ? 28.425 0.153 -1.297 1.00 97.69 274 LEU A C 1
ATOM 2163 O O . LEU A 1 274 ? 29.441 0.599 -1.841 1.00 97.69 274 LEU A O 1
ATOM 2167 N N . VAL A 1 275 ? 27.569 0.947 -0.646 1.00 98.25 275 VAL A N 1
ATOM 2168 C CA . VAL A 1 275 ? 27.803 2.391 -0.468 1.00 98.25 275 VAL A CA 1
ATOM 2169 C C . VAL A 1 275 ? 29.066 2.632 0.355 1.00 98.25 275 VAL A C 1
ATOM 2171 O O . VAL A 1 275 ? 29.923 3.408 -0.062 1.00 98.25 275 VAL A O 1
ATOM 2174 N N . ASN A 1 276 ? 29.230 1.929 1.477 1.00 97.75 276 ASN A N 1
ATOM 2175 C CA . ASN A 1 276 ? 30.395 2.074 2.348 1.00 97.75 276 ASN A CA 1
ATOM 2176 C C . ASN A 1 276 ? 31.699 1.687 1.639 1.00 97.75 276 ASN A C 1
ATOM 2178 O O . ASN A 1 276 ? 32.659 2.456 1.672 1.00 97.75 276 ASN A O 1
ATOM 2182 N N . LEU A 1 277 ? 31.704 0.557 0.924 1.00 97.94 277 LEU A N 1
ATOM 2183 C CA . LEU A 1 277 ? 32.836 0.122 0.103 1.00 97.94 277 LEU A CA 1
ATOM 2184 C C . LEU A 1 277 ? 33.214 1.184 -0.934 1.00 97.94 277 LEU A C 1
ATOM 2186 O O . LEU A 1 277 ? 34.394 1.451 -1.168 1.00 97.94 277 LEU A O 1
ATOM 2190 N N . THR A 1 278 ? 32.216 1.807 -1.555 1.00 98.12 278 THR A N 1
ATOM 2191 C CA . THR A 1 278 ? 32.436 2.839 -2.570 1.00 98.12 278 THR A CA 1
ATOM 2192 C C . THR A 1 278 ? 32.973 4.132 -1.960 1.00 98.12 278 THR A C 1
ATOM 2194 O O . THR A 1 278 ? 33.886 4.734 -2.528 1.00 98.12 278 THR A O 1
ATOM 2197 N N . CYS A 1 279 ? 32.468 4.549 -0.796 1.00 98.25 279 CYS A N 1
ATOM 2198 C CA . CYS A 1 279 ? 33.028 5.679 -0.056 1.00 98.25 279 CYS A CA 1
ATOM 2199 C C . CYS A 1 279 ? 34.515 5.452 0.257 1.00 98.25 279 CYS A C 1
ATOM 2201 O O . CYS A 1 279 ? 35.328 6.335 -0.009 1.00 98.25 279 CYS A O 1
ATOM 2203 N N . ASP A 1 280 ? 34.888 4.263 0.738 1.00 97.94 280 ASP A N 1
ATOM 2204 C CA . ASP A 1 280 ? 36.285 3.919 1.034 1.00 97.94 280 ASP A CA 1
ATOM 2205 C C . ASP A 1 280 ? 37.169 3.942 -0.228 1.00 97.94 280 ASP A C 1
ATOM 2207 O O .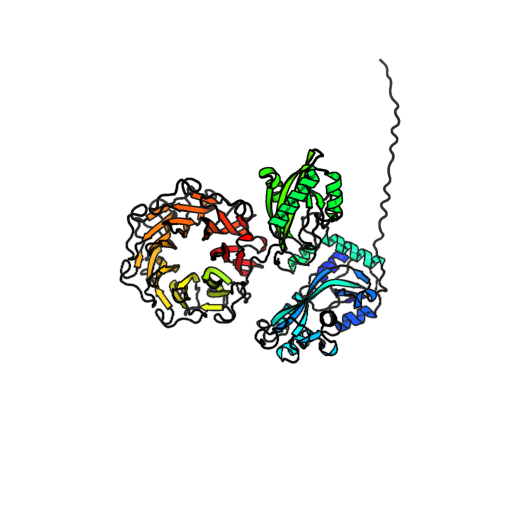 ASP A 1 280 ? 38.317 4.404 -0.190 1.00 97.94 280 ASP A O 1
ATOM 2211 N N . ALA A 1 281 ? 36.632 3.502 -1.371 1.00 97.38 281 ALA A N 1
ATOM 2212 C CA . ALA A 1 281 ? 37.317 3.574 -2.661 1.00 97.38 281 ALA A CA 1
ATOM 2213 C C . ALA A 1 281 ? 37.566 5.030 -3.099 1.00 97.38 281 ALA A C 1
ATOM 2215 O O . ALA A 1 281 ? 38.695 5.379 -3.458 1.00 97.38 281 ALA A O 1
ATOM 2216 N N . ILE A 1 282 ? 36.555 5.901 -2.988 1.00 97.62 282 ILE A N 1
ATOM 2217 C CA . ILE A 1 282 ? 36.664 7.335 -3.303 1.00 97.62 282 ILE A CA 1
ATOM 2218 C C . ILE A 1 282 ? 37.674 8.035 -2.377 1.00 97.62 282 ILE A C 1
ATOM 2220 O O . ILE A 1 282 ? 38.516 8.790 -2.858 1.00 97.62 282 ILE A O 1
ATOM 2224 N N . ILE A 1 283 ? 37.667 7.729 -1.074 1.00 97.44 283 ILE A N 1
ATOM 2225 C CA . ILE A 1 283 ? 38.655 8.249 -0.109 1.00 97.44 283 ILE A CA 1
ATOM 2226 C C . ILE A 1 283 ? 40.078 7.795 -0.461 1.00 97.44 283 ILE A C 1
ATOM 2228 O O . ILE A 1 283 ? 41.042 8.512 -0.208 1.00 97.44 283 ILE A O 1
ATOM 2232 N N . THR A 1 284 ? 40.238 6.598 -1.025 1.00 96.88 284 THR A N 1
ATOM 2233 C CA . THR A 1 284 ? 41.561 6.047 -1.344 1.00 96.88 284 THR A CA 1
ATOM 2234 C C . THR A 1 284 ? 42.103 6.589 -2.668 1.00 96.88 284 THR A C 1
ATOM 2236 O O . THR A 1 284 ? 43.285 6.924 -2.762 1.00 96.88 284 THR A O 1
ATOM 2239 N N . ASN A 1 285 ? 41.264 6.648 -3.707 1.00 96.31 285 ASN A N 1
ATOM 2240 C CA . ASN A 1 285 ? 41.640 7.117 -5.040 1.00 96.31 285 ASN A CA 1
ATOM 2241 C C . ASN A 1 285 ? 40.401 7.527 -5.860 1.00 96.31 285 ASN A C 1
ATOM 2243 O O . ASN A 1 285 ? 39.822 6.703 -6.578 1.00 96.31 285 ASN A O 1
ATOM 2247 N N . THR A 1 286 ? 40.014 8.805 -5.786 1.00 96.75 286 THR A N 1
ATOM 2248 C CA . THR A 1 286 ? 38.793 9.322 -6.426 1.00 96.75 286 THR A CA 1
ATOM 2249 C C . THR A 1 286 ? 38.753 9.066 -7.939 1.00 96.75 286 THR A C 1
ATOM 2251 O O . THR A 1 286 ? 37.788 8.498 -8.448 1.00 96.75 286 THR A O 1
ATOM 2254 N N . SER A 1 287 ? 39.809 9.437 -8.675 1.00 95.62 287 SER A N 1
ATOM 2255 C CA . SER A 1 287 ? 39.814 9.371 -10.148 1.00 95.62 287 SER A CA 1
ATOM 2256 C C . SER A 1 287 ? 39.743 7.941 -10.692 1.00 95.62 287 SER A C 1
ATOM 2258 O O . SER A 1 287 ? 39.076 7.705 -11.703 1.00 95.62 287 SER A O 1
ATOM 2260 N N . ASP A 1 288 ? 40.447 6.998 -10.059 1.00 96.75 288 ASP A N 1
ATOM 2261 C CA . ASP A 1 288 ? 40.395 5.582 -10.441 1.00 96.75 288 ASP A CA 1
ATOM 2262 C C . ASP A 1 288 ? 39.011 4.999 -10.146 1.00 96.75 288 ASP A C 1
ATOM 2264 O O . ASP A 1 288 ? 38.388 4.399 -11.021 1.00 96.75 288 ASP A O 1
ATOM 2268 N N . SER A 1 289 ? 38.477 5.283 -8.956 1.00 96.94 289 SER A N 1
ATOM 2269 C CA . SER A 1 289 ? 37.156 4.810 -8.536 1.00 96.94 289 SER A CA 1
ATOM 2270 C C . SER A 1 289 ? 36.053 5.288 -9.479 1.00 96.94 289 SER A C 1
ATOM 2272 O O . SER A 1 289 ? 35.275 4.471 -9.959 1.00 96.94 289 SER A O 1
ATOM 2274 N N . ILE A 1 290 ? 36.024 6.578 -9.840 1.00 97.25 290 ILE A N 1
ATOM 2275 C CA . ILE A 1 290 ? 35.053 7.122 -10.809 1.00 97.25 290 ILE A CA 1
ATOM 2276 C C . ILE A 1 290 ? 35.147 6.404 -12.163 1.00 97.25 290 ILE A C 1
ATOM 2278 O O . ILE A 1 290 ? 34.123 6.098 -12.776 1.00 97.25 290 ILE A O 1
ATOM 2282 N N . THR A 1 291 ? 36.362 6.105 -12.630 1.00 96.88 291 THR A N 1
ATOM 2283 C CA . THR A 1 291 ? 36.574 5.405 -13.908 1.00 96.88 291 THR A CA 1
ATOM 2284 C C . THR A 1 291 ? 36.011 3.984 -13.864 1.00 96.88 291 THR A C 1
ATOM 2286 O O . THR A 1 291 ? 35.312 3.579 -14.791 1.00 96.88 291 THR A O 1
ATOM 2289 N N . ARG A 1 292 ? 36.268 3.254 -12.773 1.00 97.12 292 ARG A N 1
ATOM 2290 C CA . ARG A 1 292 ? 35.819 1.867 -12.572 1.00 97.12 292 ARG A CA 1
ATOM 2291 C C . ARG A 1 292 ? 34.315 1.754 -12.328 1.00 97.12 292 ARG A C 1
ATOM 2293 O O . ARG A 1 292 ? 33.679 0.812 -12.794 1.00 97.12 292 ARG A O 1
ATOM 2300 N N . ILE A 1 293 ? 33.725 2.740 -11.651 1.00 97.50 293 ILE A N 1
ATOM 2301 C CA . ILE A 1 293 ? 32.268 2.846 -11.521 1.00 97.50 293 ILE A CA 1
ATOM 2302 C C . ILE A 1 293 ? 31.661 3.002 -12.919 1.00 97.50 293 ILE A C 1
ATOM 2304 O O . ILE A 1 293 ? 30.810 2.209 -13.297 1.00 97.50 293 ILE A O 1
ATOM 2308 N N . ASN A 1 294 ? 32.139 3.951 -13.729 1.00 95.88 294 ASN A N 1
ATOM 2309 C CA . ASN A 1 294 ? 31.583 4.217 -15.064 1.00 95.88 294 ASN A CA 1
ATOM 2310 C C . ASN A 1 294 ? 31.799 3.090 -16.090 1.00 95.88 294 ASN A C 1
ATOM 2312 O O . ASN A 1 294 ? 31.126 3.079 -17.119 1.00 95.88 294 ASN A O 1
ATOM 2316 N N . SER A 1 295 ? 32.711 2.146 -15.842 1.00 93.94 295 SER A N 1
ATOM 2317 C CA . SER A 1 295 ? 32.839 0.930 -16.656 1.00 93.94 295 SER A CA 1
ATOM 2318 C C . SER A 1 295 ? 31.890 -0.195 -16.229 1.00 93.94 295 SER A C 1
ATOM 2320 O O . SER A 1 295 ? 31.892 -1.246 -16.869 1.00 93.94 295 SER A O 1
ATOM 2322 N N . GLY A 1 296 ? 31.100 0.000 -15.167 1.00 89.56 296 GLY A N 1
ATOM 2323 C CA . GLY A 1 296 ? 30.224 -1.027 -14.604 1.00 89.56 296 GLY A CA 1
ATOM 2324 C C . GLY A 1 296 ? 30.997 -2.187 -13.972 1.00 89.56 296 GLY A C 1
ATOM 2325 O O . GLY A 1 296 ? 30.515 -3.317 -13.974 1.00 89.56 296 GLY A O 1
ATOM 2326 N N . GLU A 1 297 ? 32.221 -1.942 -13.488 1.00 93.56 297 GLU A N 1
ATOM 2327 C CA . GLU A 1 297 ? 33.064 -2.978 -12.886 1.00 93.56 297 GLU A CA 1
ATOM 2328 C C . GLU A 1 297 ? 32.495 -3.454 -11.537 1.00 93.56 297 GLU A C 1
ATOM 2330 O O . GLU A 1 297 ? 32.063 -2.650 -10.709 1.00 93.56 297 GLU A O 1
ATOM 2335 N N . GLY A 1 298 ? 32.554 -4.762 -11.267 1.00 88.88 298 GLY A N 1
ATOM 2336 C CA . GLY A 1 298 ? 32.279 -5.292 -9.930 1.00 88.88 298 GLY A CA 1
ATOM 2337 C C . GLY A 1 298 ? 33.332 -4.814 -8.909 1.00 88.88 298 GLY A C 1
ATOM 2338 O O . GLY A 1 298 ? 34.521 -4.801 -9.228 1.00 88.88 298 GLY A O 1
ATOM 2339 N N . PRO A 1 299 ? 32.948 -4.442 -7.673 1.00 91.31 299 PRO A N 1
ATOM 2340 C CA . PRO A 1 299 ? 31.626 -4.618 -7.065 1.00 91.31 299 PRO A CA 1
ATOM 2341 C C . PRO A 1 299 ? 30.644 -3.449 -7.280 1.00 91.31 299 PRO A C 1
ATOM 2343 O O . PRO A 1 299 ? 29.532 -3.520 -6.776 1.00 91.31 299 PRO A O 1
ATOM 2346 N N . PHE A 1 300 ? 31.011 -2.381 -8.002 1.00 95.94 300 PHE A N 1
ATOM 2347 C CA . PHE A 1 300 ? 30.178 -1.173 -8.153 1.00 95.94 300 PHE A CA 1
ATOM 2348 C C . PHE A 1 300 ? 28.868 -1.409 -8.917 1.00 95.94 300 PHE A C 1
ATOM 2350 O O . PHE A 1 300 ? 27.907 -0.661 -8.735 1.00 95.94 300 PHE A O 1
ATOM 2357 N N . LYS A 1 301 ? 28.827 -2.450 -9.749 1.00 93.88 301 LYS A N 1
ATOM 2358 C CA . LYS A 1 301 ? 27.609 -3.056 -10.289 1.00 93.88 301 LYS A CA 1
ATOM 2359 C C . LYS A 1 301 ? 27.667 -4.554 -10.023 1.00 93.88 301 LYS A C 1
ATOM 2361 O O . LYS A 1 301 ? 28.637 -5.213 -10.405 1.00 93.88 301 LYS A O 1
ATOM 2366 N N . ASP A 1 302 ? 26.656 -5.077 -9.340 1.00 91.06 302 ASP A N 1
ATOM 2367 C CA . ASP A 1 302 ? 26.596 -6.498 -9.026 1.00 91.06 302 ASP A CA 1
ATOM 2368 C C . ASP A 1 302 ? 26.301 -7.303 -10.312 1.00 91.06 302 ASP A C 1
ATOM 2370 O O . ASP A 1 302 ? 25.358 -6.985 -11.044 1.00 91.06 302 ASP A O 1
ATOM 2374 N N . PRO A 1 303 ? 27.116 -8.324 -10.641 1.00 82.56 303 PRO A N 1
ATOM 2375 C CA . PRO A 1 303 ? 26.951 -9.099 -11.868 1.00 82.56 303 PRO A CA 1
ATOM 2376 C C . PRO A 1 303 ? 25.792 -10.105 -11.809 1.00 82.56 303 PRO A C 1
ATOM 2378 O O . PRO A 1 303 ? 25.379 -10.607 -12.852 1.00 82.56 303 PRO A O 1
ATOM 2381 N N . VAL A 1 304 ? 25.300 -10.434 -10.612 1.00 84.88 304 VAL A N 1
ATOM 2382 C CA . VAL A 1 304 ? 24.184 -11.360 -10.376 1.00 84.88 304 VAL A CA 1
ATOM 2383 C C . VAL A 1 304 ? 22.882 -10.583 -10.198 1.00 84.88 304 VAL A C 1
ATOM 2385 O O . VAL A 1 304 ? 21.865 -10.946 -10.779 1.00 84.88 304 VAL A O 1
ATOM 2388 N N . ASN A 1 305 ? 22.929 -9.493 -9.431 1.00 86.81 305 ASN A N 1
ATOM 2389 C CA . ASN A 1 305 ? 21.782 -8.664 -9.081 1.00 86.81 305 ASN A CA 1
ATOM 2390 C C . ASN A 1 305 ? 21.873 -7.308 -9.790 1.00 86.81 305 ASN A C 1
ATOM 2392 O O . ASN A 1 305 ? 22.318 -6.332 -9.188 1.00 86.81 305 ASN A O 1
ATOM 2396 N N . PRO A 1 306 ? 21.410 -7.180 -11.045 1.00 83.56 306 PRO A N 1
ATOM 2397 C CA . PRO A 1 306 ? 21.585 -5.952 -11.822 1.00 83.56 306 PRO A CA 1
ATOM 2398 C C . PRO A 1 306 ? 20.918 -4.724 -11.185 1.00 83.56 306 PRO A C 1
ATOM 2400 O O . PRO A 1 306 ? 21.286 -3.603 -11.516 1.00 83.56 306 PRO A O 1
ATOM 2403 N N . GLY A 1 307 ? 19.960 -4.915 -10.268 1.00 87.62 307 GLY A N 1
ATOM 2404 C CA . GLY A 1 307 ? 19.344 -3.841 -9.489 1.00 87.62 307 GLY A CA 1
ATOM 2405 C C . GLY A 1 307 ? 20.240 -3.225 -8.403 1.00 87.62 307 GLY A C 1
ATOM 2406 O O . GLY A 1 307 ? 19.913 -2.137 -7.929 1.00 87.62 307 GLY A O 1
ATOM 2407 N N . LEU A 1 308 ? 21.354 -3.875 -8.039 1.00 92.62 308 LEU A N 1
ATOM 2408 C CA . LEU A 1 308 ? 22.324 -3.409 -7.046 1.00 92.62 308 LEU A CA 1
ATOM 2409 C C . LEU A 1 308 ? 23.526 -2.766 -7.752 1.00 92.62 308 LEU A C 1
ATOM 2411 O O . LEU A 1 308 ? 24.413 -3.442 -8.275 1.00 92.62 308 LEU A O 1
ATOM 2415 N N . TYR A 1 309 ? 23.547 -1.436 -7.777 1.00 94.88 309 TYR A N 1
ATOM 2416 C CA . TYR A 1 309 ? 24.588 -0.667 -8.450 1.00 94.88 309 TYR A CA 1
ATOM 2417 C C . TYR A 1 309 ? 24.751 0.726 -7.843 1.00 94.88 309 TYR A C 1
ATOM 2419 O O . TYR A 1 309 ? 23.826 1.292 -7.260 1.00 94.88 309 TYR A O 1
ATOM 2427 N N . VAL A 1 310 ? 25.938 1.291 -8.037 1.00 97.44 310 VAL A N 1
ATOM 2428 C CA . VAL A 1 310 ? 26.341 2.592 -7.503 1.00 97.44 310 VAL A CA 1
ATOM 2429 C C . VAL A 1 310 ? 26.079 3.719 -8.494 1.00 97.44 310 VAL A C 1
ATOM 2431 O O . VAL A 1 310 ? 26.333 3.600 -9.697 1.00 97.44 310 VAL A O 1
ATOM 2434 N N . PHE A 1 311 ? 25.674 4.865 -7.960 1.00 96.19 311 PHE A N 1
ATOM 2435 C CA . PHE A 1 311 ? 25.698 6.150 -8.642 1.00 96.19 311 PHE A CA 1
ATOM 2436 C C . PHE A 1 311 ? 26.155 7.248 -7.677 1.00 96.19 311 PHE A C 1
ATOM 2438 O O . PHE A 1 311 ? 25.944 7.170 -6.468 1.00 96.19 311 PHE A O 1
ATOM 2445 N N . VAL A 1 312 ? 26.865 8.244 -8.205 1.00 98.19 312 VAL A N 1
ATOM 2446 C CA . VAL A 1 312 ? 27.572 9.247 -7.403 1.00 98.19 312 VAL A CA 1
ATOM 2447 C C . VAL A 1 312 ? 27.258 10.638 -7.925 1.00 98.19 312 VAL A C 1
ATOM 2449 O O . VAL A 1 312 ? 27.404 10.907 -9.122 1.00 98.19 312 VAL A O 1
ATOM 2452 N N . TYR A 1 313 ? 26.893 11.537 -7.015 1.00 97.75 313 TYR A N 1
ATOM 2453 C CA . TYR A 1 313 ? 26.709 12.960 -7.288 1.00 97.75 313 TYR A CA 1
ATOM 2454 C C . TYR A 1 313 ? 27.827 13.783 -6.654 1.00 97.75 313 TYR A C 1
ATOM 2456 O O . TYR A 1 313 ? 28.406 13.390 -5.643 1.00 97.75 313 TYR A O 1
ATOM 2464 N N . ASN A 1 314 ? 28.106 14.954 -7.218 1.00 95.19 314 ASN A N 1
ATOM 2465 C CA . ASN A 1 314 ? 28.819 16.002 -6.490 1.00 95.19 314 ASN A CA 1
ATOM 2466 C C . ASN A 1 314 ? 27.851 16.837 -5.633 1.00 95.19 314 ASN A C 1
ATOM 2468 O O . ASN A 1 314 ? 26.631 16.742 -5.776 1.00 95.19 314 ASN A O 1
ATOM 2472 N N . SER A 1 315 ? 28.396 17.738 -4.814 1.00 88.56 315 SER A N 1
ATOM 2473 C CA . SER A 1 315 ? 27.634 18.667 -3.958 1.00 88.56 315 SER A CA 1
ATOM 2474 C C . SER A 1 315 ? 26.658 19.611 -4.683 1.00 88.56 315 SER A C 1
ATOM 2476 O O . SER A 1 315 ? 25.888 20.314 -4.037 1.00 88.56 315 SER A O 1
ATOM 2478 N N . LYS A 1 316 ? 26.672 19.654 -6.022 1.00 88.94 316 LYS A N 1
ATOM 2479 C CA . LYS A 1 316 ? 25.748 20.455 -6.842 1.00 88.94 316 LYS A CA 1
ATOM 2480 C C . LYS A 1 316 ? 24.628 19.619 -7.466 1.00 88.94 316 LYS A C 1
ATOM 2482 O O . LYS A 1 316 ? 23.887 20.154 -8.285 1.00 88.94 316 LYS A O 1
ATOM 2487 N N . GLY A 1 317 ? 24.548 18.323 -7.163 1.00 89.44 317 GLY A N 1
ATOM 2488 C CA . GLY A 1 317 ? 23.556 17.415 -7.742 1.00 89.44 317 GLY A CA 1
ATOM 2489 C C . GLY A 1 317 ? 23.858 16.976 -9.179 1.00 89.44 317 GLY A C 1
ATOM 2490 O O . GLY A 1 317 ? 22.961 16.538 -9.902 1.00 89.44 317 GLY A O 1
ATOM 2491 N N . THR A 1 318 ? 25.109 17.106 -9.634 1.00 93.38 318 THR A N 1
ATOM 2492 C CA . THR A 1 318 ? 25.550 16.579 -10.935 1.00 93.38 318 THR A CA 1
ATOM 2493 C C . THR A 1 318 ? 26.090 15.164 -10.775 1.00 93.38 318 THR A C 1
ATOM 2495 O O . THR A 1 318 ? 26.944 14.931 -9.921 1.00 93.38 318 THR A O 1
ATOM 2498 N N . VAL A 1 319 ? 25.642 14.240 -11.629 1.00 94.12 319 VAL A N 1
ATOM 2499 C CA . VAL A 1 319 ? 26.145 12.858 -11.672 1.00 94.12 319 VAL A CA 1
ATOM 2500 C C . VAL A 1 319 ? 27.605 12.867 -12.119 1.00 94.12 319 VAL A C 1
ATOM 2502 O O . VAL A 1 319 ? 27.917 13.322 -13.221 1.00 94.12 319 VAL A O 1
ATOM 2505 N N . VAL A 1 320 ? 28.504 12.360 -11.280 1.00 96.50 320 VAL A N 1
ATOM 2506 C CA . VAL A 1 320 ? 29.938 12.225 -11.591 1.00 96.50 320 VAL A CA 1
ATOM 2507 C C . VAL A 1 320 ? 30.314 10.797 -11.975 1.00 96.50 320 VAL A C 1
ATOM 2509 O O . VAL A 1 320 ? 31.258 10.599 -12.740 1.00 96.50 320 VAL A O 1
ATOM 2512 N N . ALA A 1 321 ? 29.559 9.809 -11.492 1.00 97.25 321 ALA A N 1
ATOM 2513 C CA . ALA A 1 321 ? 29.712 8.418 -11.887 1.00 97.25 321 ALA A CA 1
ATOM 2514 C C . ALA A 1 321 ? 28.380 7.666 -11.800 1.00 97.25 321 ALA A C 1
ATOM 2516 O O . ALA A 1 321 ? 27.565 7.959 -10.925 1.00 97.25 321 ALA A O 1
ATOM 2517 N N . HIS A 1 322 ? 28.156 6.695 -12.683 1.00 94.38 322 HIS A N 1
ATOM 2518 C CA . HIS A 1 322 ? 26.956 5.862 -12.665 1.00 94.38 322 HIS A CA 1
ATOM 2519 C C . HIS A 1 322 ? 27.255 4.483 -13.267 1.00 94.38 322 HIS A C 1
ATOM 2521 O O . HIS A 1 322 ? 27.580 4.381 -14.448 1.00 94.38 322 HIS A O 1
ATOM 2527 N N . ALA A 1 323 ? 27.146 3.424 -12.461 1.00 94.56 323 ALA A N 1
ATOM 2528 C CA . ALA A 1 323 ? 27.616 2.090 -12.845 1.00 94.56 323 ALA A CA 1
ATOM 2529 C C . ALA A 1 323 ? 26.697 1.341 -13.818 1.00 94.56 323 ALA A C 1
ATOM 2531 O O . ALA A 1 323 ? 27.147 0.446 -14.530 1.00 94.56 323 ALA A O 1
ATOM 2532 N N . ASP A 1 324 ? 25.412 1.696 -13.850 1.00 88.62 324 ASP A N 1
ATOM 2533 C CA . ASP A 1 324 ? 24.438 1.077 -14.753 1.00 88.62 324 ASP A CA 1
ATOM 2534 C C . ASP A 1 324 ? 24.232 1.871 -16.058 1.00 88.62 324 ASP A C 1
ATOM 2536 O O . ASP A 1 324 ? 24.408 1.325 -17.143 1.00 88.62 324 ASP A O 1
ATOM 2540 N N . ASP A 1 325 ? 23.954 3.173 -15.947 1.00 84.00 325 ASP A N 1
ATOM 2541 C CA . ASP A 1 325 ? 23.801 4.121 -17.057 1.00 84.00 325 ASP A CA 1
ATOM 2542 C C . ASP A 1 325 ? 24.862 5.257 -17.062 1.00 84.00 325 ASP A C 1
ATOM 2544 O O . ASP A 1 325 ? 24.602 6.375 -16.596 1.00 84.00 325 ASP A O 1
ATOM 2548 N N . PRO A 1 326 ? 26.065 5.020 -17.626 1.00 84.44 326 PRO A N 1
ATOM 2549 C CA . PRO A 1 326 ? 27.118 6.034 -17.739 1.00 84.44 326 PRO A CA 1
ATOM 2550 C C . PRO A 1 326 ? 26.730 7.272 -18.565 1.00 84.44 326 PRO A C 1
ATOM 2552 O O . PRO A 1 326 ? 27.402 8.300 -18.484 1.00 84.44 326 PRO A O 1
ATOM 2555 N N . LEU A 1 327 ? 25.647 7.225 -19.351 1.00 80.06 327 LEU A N 1
ATOM 2556 C CA . LEU A 1 327 ? 25.182 8.364 -20.153 1.00 80.06 327 LEU A CA 1
ATOM 2557 C C . LEU A 1 327 ? 24.458 9.420 -19.309 1.00 80.06 327 LEU A C 1
ATOM 2559 O O . LEU A 1 327 ? 24.085 10.486 -19.816 1.00 80.06 327 LEU A O 1
ATOM 2563 N N . LEU A 1 328 ? 24.258 9.157 -18.016 1.00 83.25 328 LEU A N 1
ATOM 2564 C CA . LEU A 1 328 ? 23.804 10.157 -17.055 1.00 83.25 328 LEU A CA 1
ATOM 2565 C C . LEU A 1 328 ? 24.941 11.043 -16.531 1.00 83.25 328 LEU A C 1
ATOM 2567 O O . LEU A 1 328 ? 24.661 12.122 -16.006 1.00 83.25 328 LEU A O 1
ATOM 2571 N N . VAL A 1 329 ? 26.204 10.645 -16.707 1.00 89.81 329 VAL A N 1
ATOM 2572 C CA . VAL A 1 329 ? 27.366 11.402 -16.221 1.00 89.81 329 VAL A CA 1
ATOM 2573 C C . VAL A 1 329 ? 27.403 12.805 -16.836 1.00 89.81 329 VAL A C 1
ATOM 2575 O O . VAL A 1 329 ? 27.238 12.997 -18.039 1.00 89.81 329 VAL A O 1
ATOM 2578 N N . GLY A 1 330 ? 27.606 13.809 -15.982 1.00 88.31 330 GLY A N 1
ATOM 2579 C CA . GLY A 1 330 ? 27.607 15.228 -16.336 1.00 88.31 330 GLY A CA 1
ATOM 2580 C C . GLY A 1 330 ? 26.229 15.897 -16.309 1.00 88.31 330 GLY A C 1
ATOM 2581 O O . GLY A 1 330 ? 26.159 17.127 -16.348 1.00 88.31 330 GLY A O 1
ATOM 2582 N N . LYS A 1 331 ? 25.131 15.137 -16.190 1.00 86.56 331 LYS A N 1
ATOM 2583 C CA . LYS A 1 331 ? 23.775 15.695 -16.071 1.00 86.56 331 LYS A CA 1
ATOM 2584 C C . LYS A 1 331 ? 23.484 16.115 -14.627 1.00 86.56 331 LYS A C 1
ATOM 2586 O O . LYS A 1 331 ? 23.887 15.447 -13.677 1.00 86.56 331 LYS A O 1
ATOM 2591 N N . ASN A 1 332 ? 22.770 17.229 -14.470 1.00 88.94 332 ASN A N 1
ATOM 2592 C CA . ASN A 1 332 ? 22.304 17.724 -13.175 1.00 88.94 332 ASN A CA 1
ATOM 2593 C C . ASN A 1 332 ? 20.863 17.265 -12.899 1.00 88.94 332 ASN A C 1
ATOM 2595 O O . ASN A 1 332 ? 20.025 17.289 -13.812 1.00 88.94 332 ASN A O 1
ATOM 2599 N N . PHE A 1 333 ? 20.610 16.843 -11.660 1.00 87.38 333 PHE A N 1
ATOM 2600 C CA . PHE A 1 333 ? 19.342 16.272 -11.206 1.00 87.38 333 PHE A CA 1
ATOM 2601 C C . PHE A 1 333 ? 18.671 17.040 -10.060 1.00 87.38 333 PHE A C 1
ATOM 2603 O O . PHE A 1 333 ? 17.657 16.585 -9.543 1.00 87.38 333 PHE A O 1
ATOM 2610 N N . SER A 1 334 ? 19.166 18.221 -9.692 1.00 86.50 334 SER A N 1
ATOM 2611 C CA . SER A 1 334 ? 18.438 19.081 -8.755 1.00 86.50 334 SER A CA 1
ATOM 2612 C C . SER A 1 334 ? 17.111 19.538 -9.358 1.00 86.50 334 SER A C 1
ATOM 2614 O O . SER A 1 334 ? 17.055 19.890 -10.542 1.00 86.50 334 SER A O 1
ATOM 2616 N N . LYS A 1 335 ? 16.057 19.581 -8.537 1.00 85.12 335 LYS A N 1
ATOM 2617 C CA . LYS A 1 335 ? 14.682 19.959 -8.916 1.00 85.12 335 LYS A CA 1
ATOM 2618 C C . LYS A 1 335 ? 14.046 19.052 -9.964 1.00 85.12 335 LYS A C 1
ATOM 2620 O O . LYS A 1 335 ? 13.166 19.482 -10.709 1.00 85.12 335 LYS A O 1
ATOM 2625 N N . LYS A 1 336 ? 14.522 17.812 -10.053 1.00 84.19 336 LYS A N 1
ATOM 2626 C CA . LYS A 1 336 ? 14.034 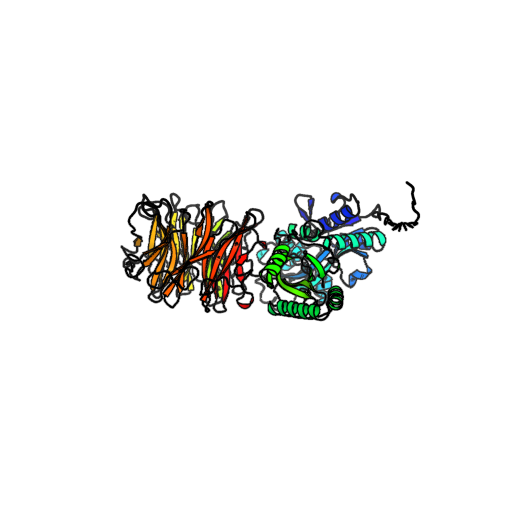16.811 -10.998 1.00 84.19 336 LYS A CA 1
ATOM 2627 C C . LYS A 1 336 ? 13.314 15.705 -10.246 1.00 84.19 336 LYS A C 1
ATOM 2629 O O . LYS A 1 336 ? 13.926 15.003 -9.439 1.00 84.19 336 LYS A O 1
ATOM 2634 N N . ALA A 1 337 ? 12.026 15.572 -10.536 1.00 81.88 337 ALA A N 1
ATOM 2635 C CA . ALA A 1 337 ? 11.161 14.612 -9.879 1.00 81.88 337 ALA A CA 1
ATOM 2636 C C . ALA A 1 337 ? 11.315 13.204 -10.467 1.00 81.88 337 ALA A C 1
ATOM 2638 O O . ALA A 1 337 ? 11.808 13.022 -11.586 1.00 81.88 337 ALA A O 1
ATOM 2639 N N . ASP A 1 338 ? 10.866 12.205 -9.714 1.00 82.25 338 ASP A N 1
ATOM 2640 C CA . ASP A 1 338 ? 10.496 10.921 -10.290 1.00 82.25 338 ASP A CA 1
ATOM 2641 C C . ASP A 1 338 ? 9.150 11.004 -11.037 1.00 82.25 338 ASP A C 1
ATOM 2643 O O . ASP A 1 338 ? 8.532 12.064 -11.161 1.00 82.25 338 ASP A O 1
ATOM 2647 N N . ILE A 1 339 ? 8.685 9.867 -11.556 1.00 77.12 339 ILE A N 1
ATOM 2648 C CA . ILE A 1 339 ? 7.447 9.782 -12.343 1.00 77.12 339 ILE A CA 1
ATOM 2649 C C . ILE A 1 339 ? 6.172 10.113 -11.548 1.00 77.12 339 ILE A C 1
ATOM 2651 O O . ILE A 1 339 ? 5.151 10.458 -12.140 1.00 77.12 339 ILE A O 1
ATOM 2655 N N . THR A 1 340 ? 6.228 10.047 -10.218 1.00 67.75 340 THR A N 1
ATOM 2656 C CA . THR A 1 340 ? 5.108 10.367 -9.320 1.00 67.75 340 THR A CA 1
ATOM 2657 C C . THR A 1 340 ? 5.094 11.838 -8.907 1.00 67.75 340 THR A C 1
ATOM 2659 O O . THR A 1 340 ? 4.099 12.323 -8.370 1.00 67.75 340 THR A O 1
ATOM 2662 N N . GLY A 1 341 ? 6.159 12.578 -9.232 1.00 73.19 341 GLY A N 1
ATOM 2663 C CA . GLY A 1 341 ? 6.326 13.983 -8.873 1.00 73.19 341 GLY A CA 1
ATOM 2664 C C . GLY A 1 341 ? 7.185 14.205 -7.626 1.00 73.19 341 GLY A C 1
ATOM 2665 O O . GLY A 1 341 ? 7.355 15.358 -7.228 1.00 73.19 341 GLY A O 1
ATOM 2666 N N . LYS A 1 342 ? 7.761 13.150 -7.032 1.00 76.75 342 LYS A N 1
ATOM 2667 C CA . LYS A 1 342 ? 8.610 13.268 -5.842 1.00 76.75 342 LYS A CA 1
ATOM 2668 C C . LYS A 1 342 ? 10.005 13.787 -6.197 1.00 76.75 342 LYS A C 1
ATOM 2670 O O . LYS A 1 342 ? 10.685 13.222 -7.056 1.00 76.75 342 LYS A O 1
ATOM 2675 N N . LEU A 1 343 ? 10.467 14.839 -5.516 1.00 83.44 343 LEU A N 1
ATOM 2676 C CA . LEU A 1 343 ? 11.789 15.465 -5.702 1.00 83.44 343 LEU A CA 1
ATOM 2677 C C . LEU A 1 343 ? 12.905 14.721 -4.942 1.00 83.44 343 LEU A C 1
ATOM 2679 O O . LEU A 1 343 ? 13.723 15.321 -4.249 1.00 83.44 343 LEU A O 1
ATOM 2683 N N . TYR A 1 344 ? 12.979 13.401 -5.115 1.00 86.56 344 TYR A N 1
ATOM 2684 C CA . TYR A 1 344 ? 13.841 12.526 -4.309 1.00 86.56 344 TYR A CA 1
ATOM 2685 C C . TYR A 1 344 ? 15.344 12.852 -4.391 1.00 86.56 344 TYR A C 1
ATOM 2687 O O . TYR A 1 344 ? 16.100 12.570 -3.466 1.00 86.56 344 TYR A O 1
ATOM 2695 N N . HIS A 1 345 ? 15.812 13.438 -5.498 1.00 90.12 345 HIS A N 1
ATOM 2696 C CA . HIS A 1 345 ? 17.204 13.879 -5.609 1.00 90.12 345 HIS A CA 1
ATOM 2697 C C . HIS A 1 345 ? 17.515 15.013 -4.636 1.00 90.12 345 HIS A C 1
ATOM 2699 O O . HIS A 1 345 ? 18.575 15.008 -4.018 1.00 90.12 345 HIS A O 1
ATOM 2705 N N . ASP A 1 346 ? 16.604 15.978 -4.506 1.00 88.81 346 ASP A N 1
ATOM 2706 C CA . ASP A 1 346 ? 16.795 17.105 -3.599 1.00 88.81 346 ASP A CA 1
ATOM 2707 C C . ASP A 1 346 ? 16.741 16.625 -2.142 1.00 88.81 346 ASP A C 1
ATOM 2709 O O . ASP A 1 346 ? 17.590 17.032 -1.354 1.00 88.81 346 ASP A O 1
ATOM 2713 N N . GLU A 1 347 ? 15.876 15.657 -1.821 1.00 87.75 347 GLU A N 1
ATOM 2714 C CA . GLU A 1 347 ? 15.870 14.974 -0.516 1.00 87.75 347 GLU A CA 1
ATOM 2715 C C . GLU A 1 347 ? 17.210 14.283 -0.214 1.00 87.75 347 GLU A C 1
ATOM 2717 O O . GLU A 1 347 ? 17.752 14.441 0.879 1.00 87.75 347 GLU A O 1
ATOM 2722 N N . ILE A 1 348 ? 17.809 13.585 -1.191 1.00 92.44 348 ILE A N 1
ATOM 2723 C CA . ILE A 1 348 ? 19.163 13.022 -1.047 1.00 92.44 348 ILE A CA 1
ATOM 2724 C C . ILE A 1 348 ? 20.179 14.132 -0.757 1.00 92.44 348 ILE A C 1
ATOM 2726 O O . ILE A 1 348 ? 21.040 13.972 0.107 1.00 92.44 348 ILE A O 1
ATOM 2730 N N . PHE A 1 349 ? 20.134 15.243 -1.496 1.00 93.81 349 PHE A N 1
ATOM 2731 C CA . PHE A 1 349 ? 21.136 16.306 -1.382 1.00 93.81 349 PHE A CA 1
ATOM 2732 C C . PHE A 1 349 ? 21.032 17.055 -0.049 1.00 93.81 349 PHE A C 1
ATOM 2734 O O . PHE A 1 349 ? 22.047 17.272 0.618 1.00 93.81 349 PHE A O 1
ATOM 2741 N N . GLU A 1 350 ? 19.817 17.409 0.366 1.00 89.81 350 GLU A N 1
ATOM 2742 C CA . GLU A 1 350 ? 19.536 18.066 1.643 1.00 89.81 350 GLU A CA 1
ATOM 2743 C C . GLU A 1 350 ? 19.806 17.129 2.822 1.00 89.81 350 GLU A C 1
ATOM 2745 O O . GLU A 1 350 ? 20.471 17.511 3.793 1.00 89.81 350 GLU A O 1
ATOM 2750 N N . GLY A 1 351 ? 19.372 15.874 2.708 1.00 86.06 351 GLY A N 1
ATOM 2751 C CA . GLY A 1 351 ? 19.592 14.843 3.707 1.00 86.06 351 GLY A CA 1
ATOM 2752 C C . GLY A 1 351 ? 21.072 14.504 3.884 1.00 86.06 351 GLY A C 1
ATOM 2753 O O . GLY A 1 351 ? 21.544 14.369 5.013 1.00 86.06 351 GLY A O 1
ATOM 2754 N N . ALA A 1 352 ? 21.850 14.438 2.800 1.00 93.19 352 ALA A N 1
ATOM 2755 C CA . ALA A 1 352 ? 23.298 14.250 2.872 1.00 93.19 352 ALA A CA 1
ATOM 2756 C C . ALA A 1 352 ? 23.991 15.444 3.546 1.00 93.19 352 ALA A C 1
ATOM 2758 O O . ALA A 1 352 ? 24.883 15.242 4.367 1.00 93.19 352 ALA A O 1
ATOM 2759 N N . GLY A 1 353 ? 23.565 16.677 3.248 1.00 89.62 353 GLY A N 1
ATOM 2760 C CA . GLY A 1 353 ? 24.109 17.887 3.872 1.00 89.62 353 GLY A CA 1
ATOM 2761 C C . GLY A 1 353 ? 23.763 18.036 5.359 1.00 89.62 353 GLY A C 1
ATOM 2762 O O . GLY A 1 353 ? 24.560 18.587 6.117 1.00 89.62 353 GLY A O 1
ATOM 2763 N N . THR A 1 354 ? 22.602 17.531 5.779 1.00 86.38 354 THR A N 1
ATOM 2764 C CA . THR A 1 354 ? 22.087 17.687 7.151 1.00 86.38 354 THR A CA 1
ATOM 2765 C C . THR A 1 354 ? 22.487 16.526 8.058 1.00 86.38 354 THR A C 1
ATOM 2767 O O . THR A 1 354 ? 22.952 16.740 9.178 1.00 86.38 354 THR A O 1
ATOM 2770 N N . TYR A 1 355 ? 22.329 15.294 7.573 1.00 86.12 355 TYR A N 1
ATOM 2771 C CA . TYR A 1 355 ? 22.479 14.071 8.366 1.00 86.12 355 TYR A CA 1
ATOM 2772 C C . TYR A 1 355 ? 23.711 13.247 7.975 1.00 86.12 355 TYR A C 1
ATOM 2774 O O . TYR A 1 355 ? 24.075 12.309 8.683 1.00 86.12 355 TYR A O 1
ATOM 2782 N N . GLY A 1 356 ? 24.360 13.555 6.847 1.00 90.50 356 GLY A N 1
ATOM 2783 C CA . GLY A 1 356 ? 25.506 12.808 6.315 1.00 90.50 356 GLY A CA 1
ATOM 2784 C C . GLY A 1 356 ? 25.134 11.477 5.655 1.00 90.50 356 GLY A C 1
ATOM 2785 O O . GLY A 1 356 ? 25.793 11.063 4.704 1.00 90.50 356 GLY A O 1
ATOM 2786 N N . THR A 1 357 ? 24.075 10.814 6.113 1.00 91.62 357 THR A N 1
ATOM 2787 C CA . THR A 1 357 ? 23.550 9.563 5.552 1.00 91.62 357 THR A CA 1
ATOM 2788 C C . THR A 1 357 ? 22.039 9.492 5.697 1.00 91.62 357 THR A C 1
ATOM 2790 O O . THR A 1 357 ? 21.491 10.121 6.599 1.00 91.62 357 THR A O 1
ATOM 2793 N N . GLY A 1 358 ? 21.382 8.661 4.895 1.00 83.19 358 GLY A N 1
ATOM 2794 C CA . GLY A 1 358 ? 19.961 8.377 5.056 1.00 83.19 358 GLY A CA 1
ATOM 2795 C C . GLY A 1 358 ? 19.414 7.503 3.940 1.00 83.19 358 GLY A C 1
ATOM 2796 O O . GLY A 1 358 ? 20.152 7.067 3.053 1.00 83.19 358 GLY A O 1
ATOM 2797 N N . TRP A 1 359 ? 18.117 7.234 4.018 1.00 85.31 359 TRP A N 1
ATOM 2798 C CA . TRP A 1 359 ? 17.373 6.478 3.020 1.00 85.31 359 TRP A CA 1
ATOM 2799 C C . TRP A 1 359 ? 16.344 7.378 2.349 1.00 85.31 359 TRP A C 1
ATOM 2801 O O . TRP A 1 359 ? 15.791 8.257 2.998 1.00 85.31 359 TRP A O 1
ATOM 2811 N N . VAL A 1 360 ? 16.076 7.129 1.070 1.00 82.50 360 VAL A N 1
ATOM 2812 C CA . VAL A 1 360 ? 15.018 7.799 0.309 1.00 82.50 360 VAL A CA 1
ATOM 2813 C C . VAL A 1 360 ? 14.229 6.783 -0.511 1.00 82.50 360 VAL A C 1
ATOM 2815 O O . VAL A 1 360 ? 14.805 5.836 -1.060 1.00 82.50 360 VAL A O 1
ATOM 2818 N N . HIS A 1 361 ? 12.920 6.983 -0.613 1.00 81.06 361 HIS A N 1
ATOM 2819 C CA . HIS A 1 361 ? 12.023 6.211 -1.468 1.00 81.06 361 HIS A CA 1
ATOM 2820 C C . HIS A 1 361 ? 11.651 7.015 -2.704 1.00 81.06 361 HIS A C 1
ATOM 2822 O O . HIS A 1 361 ? 11.396 8.212 -2.622 1.00 81.06 361 HIS A O 1
ATOM 2828 N N . TYR A 1 362 ? 11.607 6.350 -3.849 1.00 83.50 362 TYR A N 1
ATOM 2829 C CA . TYR A 1 362 ? 11.240 6.950 -5.126 1.00 83.50 362 TYR A CA 1
ATOM 2830 C C . TYR A 1 362 ? 10.831 5.864 -6.110 1.00 83.50 362 TYR A C 1
ATOM 2832 O O . TYR A 1 362 ? 10.994 4.672 -5.854 1.00 83.50 362 TYR A O 1
ATOM 2840 N N . VAL A 1 363 ? 10.315 6.264 -7.260 1.00 81.50 363 VAL A N 1
ATOM 2841 C CA . VAL A 1 363 ? 9.881 5.343 -8.303 1.00 81.50 363 VAL A CA 1
ATOM 2842 C C . VAL A 1 363 ? 10.832 5.397 -9.500 1.00 81.50 363 VAL A C 1
ATOM 2844 O O . VAL A 1 363 ? 11.153 6.465 -10.024 1.00 81.50 363 VAL A O 1
ATOM 2847 N N . TYR A 1 364 ? 11.308 4.234 -9.957 1.00 84.25 364 TYR A N 1
ATOM 2848 C CA . TYR A 1 364 ? 12.318 4.157 -11.012 1.00 84.25 364 TYR A CA 1
ATOM 2849 C C . TYR A 1 364 ? 12.174 2.927 -11.913 1.00 84.25 364 TYR A C 1
ATOM 2851 O O . TYR A 1 364 ? 11.623 1.898 -11.533 1.00 84.25 364 TYR A O 1
ATOM 2859 N N . THR A 1 365 ? 12.719 3.016 -13.124 1.00 83.56 365 THR A N 1
ATOM 2860 C CA . THR A 1 365 ? 12.804 1.886 -14.062 1.00 83.56 365 THR A CA 1
ATOM 2861 C C . THR A 1 365 ? 13.795 0.831 -13.564 1.00 83.56 365 THR A C 1
ATOM 2863 O O . THR A 1 365 ? 14.822 1.184 -12.979 1.00 83.56 365 THR A O 1
ATOM 2866 N N . HIS A 1 366 ? 13.533 -0.454 -13.810 1.00 82.62 366 HIS A N 1
ATOM 2867 C CA . HIS A 1 366 ? 14.462 -1.537 -13.467 1.00 82.62 366 HIS A CA 1
ATOM 2868 C C . HIS A 1 366 ? 15.504 -1.758 -14.588 1.00 82.62 366 HIS A C 1
ATOM 2870 O O . HIS A 1 366 ? 15.146 -1.700 -15.763 1.00 82.62 366 HIS A O 1
ATOM 2876 N N . PRO A 1 367 ? 16.790 -2.019 -14.279 1.00 78.06 367 PRO A N 1
ATOM 2877 C CA . PRO A 1 367 ? 17.837 -2.155 -15.301 1.00 78.06 367 PRO A CA 1
ATOM 2878 C C . PRO A 1 367 ? 17.720 -3.426 -16.151 1.00 78.06 367 PRO A C 1
ATOM 2880 O O . PRO A 1 367 ? 18.149 -3.442 -17.299 1.00 78.06 367 PRO A O 1
ATOM 2883 N N . ALA A 1 368 ? 17.134 -4.491 -15.602 1.00 75.75 368 ALA A N 1
ATOM 2884 C CA . ALA A 1 368 ? 16.999 -5.788 -16.278 1.00 75.75 368 ALA A CA 1
ATOM 2885 C C . ALA A 1 368 ? 15.546 -6.219 -16.539 1.00 75.75 368 ALA A C 1
ATOM 2887 O O . ALA A 1 368 ? 15.311 -7.372 -16.882 1.00 75.75 368 ALA A O 1
ATOM 2888 N N . ARG A 1 369 ? 14.563 -5.342 -16.288 1.00 74.12 369 ARG A N 1
ATOM 2889 C CA . ARG A 1 369 ? 13.130 -5.651 -16.437 1.00 74.12 369 ARG A CA 1
ATOM 2890 C C . ARG A 1 369 ? 12.369 -4.402 -16.839 1.00 74.12 369 ARG A C 1
ATOM 2892 O O . ARG A 1 369 ? 12.764 -3.295 -16.481 1.00 74.12 369 ARG A O 1
ATOM 2899 N N . SER A 1 370 ? 11.280 -4.580 -17.569 1.00 72.81 370 SER A N 1
ATOM 2900 C CA . SER A 1 370 ? 10.449 -3.462 -17.998 1.00 72.81 370 SER A CA 1
ATOM 2901 C C . SER A 1 370 ? 9.308 -3.214 -17.041 1.00 72.81 370 SER A C 1
ATOM 2903 O O . SER A 1 370 ? 8.703 -4.146 -16.537 1.00 72.81 370 SER A O 1
ATOM 2905 N N . GLY A 1 371 ? 9.040 -1.938 -16.805 1.00 76.75 371 GLY A N 1
ATOM 2906 C CA . GLY A 1 371 ? 8.114 -1.498 -15.784 1.00 76.75 371 GLY A CA 1
ATOM 2907 C C . GLY A 1 371 ? 8.720 -0.375 -14.963 1.00 76.75 371 GLY A C 1
ATOM 2908 O O . GLY A 1 371 ? 9.835 0.106 -15.209 1.00 76.75 371 GLY A O 1
ATOM 2909 N N . ILE A 1 372 ? 7.935 0.054 -13.994 1.00 77.62 372 ILE A N 1
ATOM 2910 C CA . ILE A 1 372 ? 8.238 1.161 -13.111 1.00 77.62 372 ILE A CA 1
ATOM 2911 C C . ILE A 1 372 ? 8.029 0.645 -11.699 1.00 77.62 372 ILE A C 1
ATOM 2913 O O . ILE A 1 372 ? 6.958 0.132 -11.389 1.00 77.62 372 ILE A O 1
ATOM 2917 N N . TYR A 1 373 ? 9.057 0.776 -10.868 1.00 81.25 373 TYR A N 1
ATOM 2918 C CA . TYR A 1 373 ? 9.133 0.072 -9.601 1.00 81.25 37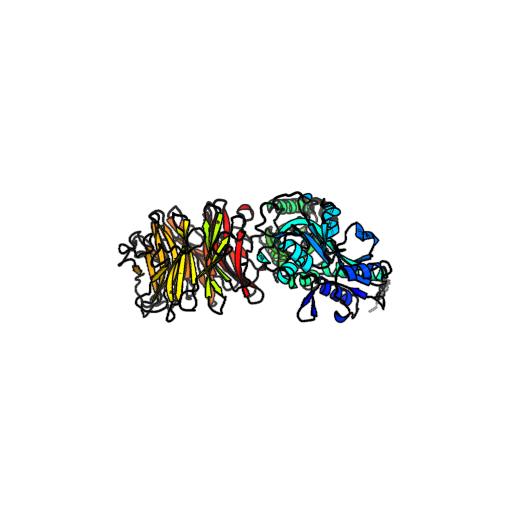3 TYR A CA 1
ATOM 2919 C C . TYR A 1 373 ? 9.458 1.029 -8.455 1.00 81.25 373 TYR A C 1
ATOM 2921 O O . TYR A 1 373 ? 10.316 1.904 -8.631 1.00 81.25 373 TYR A O 1
ATOM 2929 N N . PRO A 1 374 ? 8.845 0.867 -7.268 1.00 79.62 374 PRO A N 1
ATOM 2930 C CA . PRO A 1 374 ? 9.302 1.546 -6.071 1.00 79.62 374 PRO A CA 1
ATOM 2931 C C . PRO A 1 374 ? 10.727 1.094 -5.750 1.00 79.62 374 PRO A C 1
ATOM 2933 O O . PRO A 1 374 ? 11.071 -0.088 -5.841 1.00 79.62 374 PRO A O 1
ATOM 2936 N N . LYS A 1 375 ? 11.572 2.045 -5.378 1.00 84.81 375 LYS A N 1
ATOM 2937 C CA . LYS A 1 375 ? 12.983 1.856 -5.073 1.00 84.81 375 LYS A CA 1
ATOM 2938 C C . LYS A 1 375 ? 13.319 2.612 -3.793 1.00 84.81 375 LYS A C 1
ATOM 2940 O O . LYS A 1 375 ? 12.938 3.766 -3.631 1.00 84.81 375 LYS A O 1
ATOM 2945 N N . LYS A 1 376 ? 14.055 1.955 -2.897 1.00 86.19 376 LYS A N 1
ATOM 2946 C CA . LYS A 1 376 ? 14.615 2.535 -1.670 1.00 86.19 376 LYS A CA 1
ATOM 2947 C C . LYS A 1 376 ? 16.130 2.637 -1.851 1.00 86.19 376 LYS A C 1
ATOM 2949 O O . LYS A 1 376 ? 16.777 1.624 -2.126 1.00 86.19 376 LYS A O 1
ATOM 2954 N N . ALA A 1 377 ? 16.705 3.832 -1.743 1.00 91.75 377 ALA A N 1
ATOM 2955 C CA . ALA A 1 377 ? 18.145 4.052 -1.890 1.00 91.75 377 ALA A CA 1
ATOM 2956 C C . ALA A 1 377 ? 18.773 4.624 -0.626 1.00 91.75 377 ALA A C 1
ATOM 2958 O O . ALA A 1 377 ? 18.197 5.496 0.014 1.00 91.75 377 ALA A O 1
ATOM 2959 N N . TYR A 1 378 ? 19.963 4.130 -0.296 1.00 93.62 378 TYR A N 1
ATOM 2960 C CA . TYR A 1 378 ? 20.800 4.652 0.773 1.00 93.62 378 TYR A CA 1
ATOM 2961 C C . TYR A 1 378 ? 21.821 5.611 0.182 1.00 93.62 378 TYR A C 1
ATOM 2963 O O . TYR A 1 378 ? 22.488 5.275 -0.802 1.00 93.62 378 TYR A O 1
ATOM 2971 N N . TYR A 1 379 ? 21.970 6.777 0.800 1.00 96.50 379 TYR A N 1
ATOM 2972 C CA . TYR A 1 379 ? 22.990 7.750 0.445 1.00 96.50 379 TYR A CA 1
ATOM 2973 C C . TYR A 1 379 ? 23.970 7.975 1.595 1.00 96.50 379 TYR A C 1
ATOM 2975 O O . TYR A 1 379 ? 23.619 7.899 2.776 1.00 96.50 379 TYR A O 1
ATOM 2983 N N . ARG A 1 380 ? 25.211 8.309 1.235 1.00 97.50 380 ARG A N 1
ATOM 2984 C CA . ARG A 1 380 ? 26.256 8.732 2.168 1.00 97.50 380 ARG A CA 1
ATOM 2985 C C . ARG A 1 380 ? 27.109 9.845 1.570 1.00 97.50 380 ARG A C 1
ATOM 2987 O O . ARG A 1 380 ? 27.620 9.718 0.458 1.00 97.50 380 ARG A O 1
ATOM 2994 N 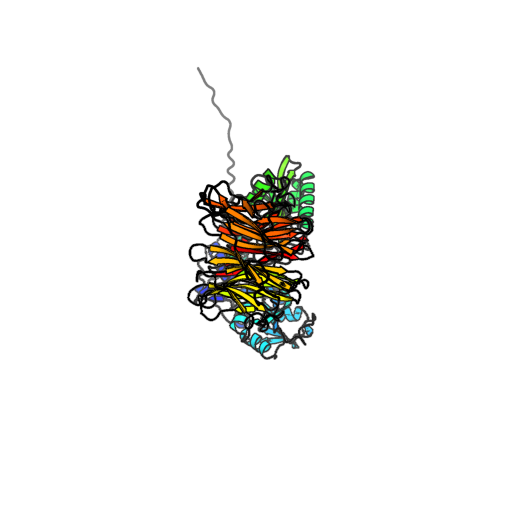N . LEU A 1 381 ? 27.293 10.913 2.341 1.00 97.69 381 LEU A N 1
ATOM 2995 C CA . LEU A 1 381 ? 28.242 11.984 2.063 1.00 97.69 381 LEU A CA 1
ATOM 2996 C C . LEU A 1 381 ? 29.670 11.518 2.386 1.00 97.69 381 LEU A C 1
ATOM 2998 O O . LEU A 1 381 ? 29.927 10.934 3.443 1.00 97.69 381 LEU A O 1
ATOM 3002 N N . VAL A 1 382 ? 30.607 11.794 1.482 1.00 97.88 382 VAL A N 1
ATOM 3003 C CA . VAL A 1 382 ? 32.031 11.497 1.646 1.00 97.88 382 VAL A CA 1
ATOM 3004 C C . VAL A 1 382 ? 32.889 12.568 0.979 1.00 97.88 382 VAL A C 1
ATOM 3006 O O . VAL A 1 382 ? 32.592 12.997 -0.131 1.00 97.88 382 VAL A O 1
ATOM 3009 N N . THR A 1 383 ? 33.982 12.968 1.623 1.00 97.88 383 THR A N 1
ATOM 3010 C CA . THR A 1 383 ? 34.998 13.830 1.005 1.00 97.88 383 THR A CA 1
ATOM 3011 C C . THR A 1 383 ? 36.083 12.954 0.381 1.00 97.88 383 THR A C 1
ATOM 3013 O O . THR A 1 383 ? 36.700 12.138 1.073 1.00 97.88 383 THR A O 1
ATOM 3016 N N . GLY A 1 384 ? 36.302 13.092 -0.926 1.00 96.31 384 GLY A N 1
ATOM 3017 C CA . GLY A 1 384 ? 37.338 12.360 -1.656 1.00 96.31 384 GLY A CA 1
ATOM 3018 C C . GLY A 1 384 ? 38.752 12.840 -1.326 1.00 96.31 384 GLY A C 1
ATOM 3019 O O . GLY A 1 384 ? 38.955 13.870 -0.678 1.00 96.31 384 GLY A O 1
ATOM 3020 N N . ILE A 1 385 ? 39.767 12.105 -1.792 1.00 95.38 385 ILE A N 1
ATOM 3021 C CA . ILE A 1 385 ? 41.178 12.482 -1.563 1.00 95.38 385 ILE A CA 1
ATOM 3022 C C . ILE A 1 385 ? 41.607 13.747 -2.319 1.00 95.38 385 ILE A C 1
ATOM 3024 O O . ILE A 1 385 ? 42.618 14.370 -1.995 1.00 95.38 385 ILE A O 1
ATOM 3028 N N . ASP A 1 386 ? 40.829 14.131 -3.323 1.00 95.69 386 ASP A N 1
ATOM 3029 C CA . ASP A 1 386 ? 40.902 15.405 -4.032 1.00 95.69 386 ASP A CA 1
ATOM 3030 C C . ASP A 1 386 ? 40.309 16.584 -3.245 1.00 95.69 386 ASP A C 1
ATOM 3032 O O . ASP A 1 386 ? 40.527 17.732 -3.631 1.00 95.69 386 ASP A O 1
ATOM 3036 N N . GLY A 1 387 ? 39.650 16.329 -2.111 1.00 95.50 387 GLY A N 1
ATOM 3037 C CA . GLY A 1 387 ? 39.079 17.350 -1.230 1.00 95.50 387 GLY A CA 1
ATOM 3038 C C . GLY A 1 387 ? 37.682 17.824 -1.632 1.00 95.50 387 GLY A C 1
ATOM 3039 O O . GLY A 1 387 ? 37.158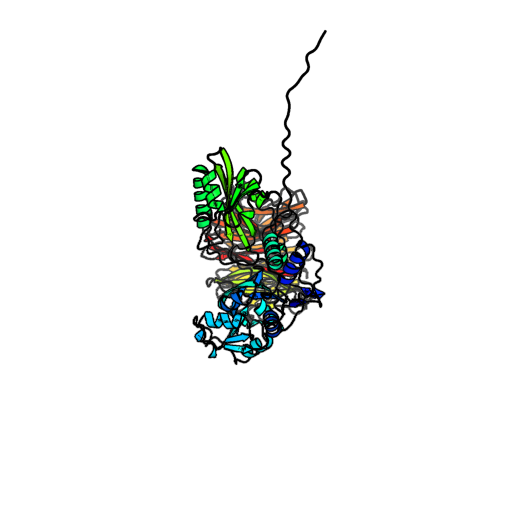 18.727 -0.982 1.00 95.50 387 GLY A O 1
ATOM 3040 N N . ASP A 1 388 ? 37.091 17.226 -2.667 1.00 96.62 388 ASP A N 1
ATOM 3041 C CA . ASP A 1 388 ? 35.717 17.486 -3.090 1.00 96.62 388 ASP A CA 1
ATOM 3042 C C . ASP A 1 388 ? 34.733 16.553 -2.365 1.00 96.62 388 ASP A C 1
ATOM 3044 O O . ASP A 1 388 ? 35.056 15.411 -2.029 1.00 96.62 388 ASP A O 1
ATOM 3048 N N . ASP A 1 389 ? 33.513 17.042 -2.142 1.00 97.38 389 ASP A N 1
ATOM 3049 C CA . ASP A 1 389 ? 32.434 16.265 -1.531 1.00 97.38 389 ASP A CA 1
ATOM 3050 C C . ASP A 1 389 ? 31.598 15.523 -2.581 1.00 97.38 389 ASP A C 1
ATOM 3052 O O . ASP A 1 389 ? 31.142 16.094 -3.584 1.00 97.38 389 ASP A O 1
ATOM 3056 N N . TYR A 1 390 ? 31.338 14.253 -2.286 1.00 98.19 390 TYR A N 1
ATOM 3057 C CA . TYR A 1 390 ? 30.568 13.318 -3.091 1.00 98.19 390 TYR A CA 1
ATOM 3058 C C . TYR A 1 390 ? 29.430 12.717 -2.278 1.00 98.19 390 TYR A C 1
ATOM 3060 O O . TYR A 1 390 ? 29.587 12.392 -1.102 1.00 98.19 390 TYR A O 1
ATOM 3068 N N . ILE A 1 391 ? 28.292 12.510 -2.930 1.00 98.50 391 ILE A N 1
ATOM 3069 C CA . ILE A 1 391 ? 27.163 11.774 -2.371 1.00 98.50 391 ILE A CA 1
ATOM 3070 C C . ILE A 1 391 ? 27.099 10.445 -3.110 1.00 98.50 391 ILE A C 1
ATOM 3072 O O . ILE A 1 391 ? 26.776 10.398 -4.299 1.00 98.50 391 ILE A O 1
ATOM 3076 N N . VAL A 1 392 ? 27.471 9.377 -2.410 1.00 98.56 392 VAL A N 1
ATOM 3077 C CA . VAL A 1 392 ? 27.470 8.009 -2.927 1.00 98.56 392 VAL A CA 1
ATOM 3078 C C . VAL A 1 392 ? 26.126 7.379 -2.627 1.00 98.56 392 VAL A C 1
ATOM 3080 O O . VAL A 1 392 ? 25.674 7.419 -1.484 1.00 98.56 392 VAL A O 1
ATOM 3083 N N . VAL A 1 393 ? 25.505 6.792 -3.645 1.00 98.12 393 VAL A N 1
ATOM 3084 C CA . VAL A 1 393 ? 24.160 6.238 -3.547 1.00 98.12 393 VAL A CA 1
ATOM 3085 C C . VAL A 1 393 ? 24.112 4.847 -4.175 1.00 98.12 393 VAL A C 1
ATOM 3087 O O . VAL A 1 393 ? 24.733 4.583 -5.205 1.00 98.12 393 VAL A O 1
ATOM 3090 N N . SER A 1 394 ? 23.360 3.953 -3.546 1.00 97.06 394 SER A N 1
ATOM 3091 C CA . SER A 1 394 ? 22.929 2.668 -4.102 1.00 97.06 394 SER A CA 1
ATOM 3092 C C . SER A 1 394 ? 21.525 2.373 -3.585 1.00 97.06 394 SER A C 1
ATOM 3094 O O . SER A 1 394 ? 21.092 2.966 -2.599 1.00 97.06 394 SER A O 1
ATOM 3096 N N . GLY A 1 395 ? 20.786 1.470 -4.222 1.00 92.12 395 GLY A N 1
ATOM 3097 C CA . GLY A 1 395 ? 19.437 1.150 -3.769 1.00 92.12 395 GLY A CA 1
ATOM 3098 C C . GLY A 1 395 ? 18.976 -0.252 -4.102 1.00 92.12 395 GLY A C 1
ATOM 3099 O O . GLY A 1 395 ? 19.645 -0.997 -4.812 1.00 92.12 395 GLY A O 1
ATOM 3100 N N . ARG A 1 396 ? 17.791 -0.574 -3.590 1.00 88.25 396 ARG A N 1
ATOM 3101 C CA . ARG A 1 396 ? 17.057 -1.815 -3.829 1.00 88.25 396 ARG A CA 1
ATOM 3102 C C . ARG A 1 396 ? 15.660 -1.488 -4.335 1.00 88.25 396 ARG A C 1
ATOM 3104 O O . ARG A 1 396 ? 15.033 -0.540 -3.864 1.00 88.25 396 ARG A O 1
ATOM 3111 N N . TYR A 1 397 ? 15.177 -2.269 -5.289 1.00 84.06 397 TYR A N 1
ATOM 3112 C CA . TYR A 1 397 ? 13.764 -2.244 -5.654 1.00 84.06 397 TYR A CA 1
ATOM 3113 C C . TYR A 1 397 ? 12.968 -2.869 -4.519 1.00 84.06 397 TYR A C 1
ATOM 3115 O O . TYR A 1 397 ? 13.450 -3.805 -3.883 1.00 84.06 397 TYR A O 1
ATOM 3123 N N . MET A 1 398 ? 11.812 -2.298 -4.207 1.00 73.38 398 MET A N 1
ATOM 3124 C CA . MET A 1 398 ? 11.028 -2.769 -3.079 1.00 73.38 398 MET A CA 1
ATOM 3125 C C . MET A 1 398 ? 10.300 -4.051 -3.446 1.00 73.38 398 MET A C 1
ATOM 3127 O O . MET A 1 398 ? 9.666 -4.140 -4.507 1.00 73.38 398 MET A O 1
ATOM 3131 N N . SER A 1 399 ? 10.366 -4.998 -2.506 1.00 66.75 399 SER A N 1
ATOM 3132 C CA . SER A 1 399 ? 9.466 -6.137 -2.448 1.00 66.75 399 SER A CA 1
ATOM 3133 C C . SER A 1 399 ? 8.047 -5.620 -2.547 1.00 66.75 399 SER A C 1
ATOM 3135 O O . SER A 1 399 ? 7.741 -4.478 -2.181 1.00 66.75 399 SER A O 1
ATOM 3137 N N . CYS A 1 400 ? 7.158 -6.460 -3.057 1.00 55.91 400 CYS A N 1
ATOM 3138 C CA . CYS A 1 400 ? 5.765 -6.199 -2.813 1.00 55.91 400 CYS A CA 1
ATOM 3139 C C . CYS A 1 400 ? 5.555 -6.209 -1.309 1.00 55.91 400 CYS A C 1
ATOM 3141 O O . CYS A 1 400 ? 5.315 -7.253 -0.722 1.00 55.91 400 CYS A O 1
ATOM 3143 N N . ALA A 1 401 ? 5.508 -5.016 -0.721 1.00 47.19 401 ALA A N 1
ATOM 3144 C CA . ALA A 1 401 ? 4.589 -4.727 0.356 1.00 47.19 401 ALA A CA 1
ATOM 3145 C C . ALA A 1 401 ? 3.161 -4.738 -0.224 1.00 47.19 401 ALA A C 1
ATOM 3147 O O . ALA A 1 401 ? 2.438 -3.753 -0.199 1.00 47.19 401 ALA A O 1
ATOM 3148 N N . TYR A 1 402 ? 2.832 -5.869 -0.858 1.00 48.59 402 TYR A N 1
ATOM 3149 C CA . TYR A 1 402 ? 1.540 -6.502 -0.945 1.00 48.59 402 TYR A CA 1
ATOM 3150 C C . TYR A 1 402 ? 0.362 -5.542 -1.093 1.00 48.59 402 TYR A C 1
ATOM 3152 O O . TYR A 1 402 ? -0.480 -5.494 -0.213 1.00 48.59 402 TYR A O 1
ATOM 3160 N N . LEU A 1 403 ? 0.279 -4.820 -2.219 1.00 44.88 403 LEU A N 1
ATOM 3161 C CA . LEU A 1 403 ? -0.970 -4.172 -2.620 1.00 44.88 403 LEU A CA 1
ATOM 3162 C C . LEU A 1 403 ? -1.959 -5.222 -3.097 1.00 44.88 403 LEU A C 1
ATOM 3164 O O . LEU A 1 403 ? -1.893 -5.698 -4.231 1.00 44.88 403 LEU A O 1
ATOM 3168 N N . TRP A 1 404 ? -2.909 -5.538 -2.232 1.00 54.66 404 TRP A N 1
ATOM 3169 C CA . TRP A 1 404 ? -4.032 -6.392 -2.575 1.00 54.66 404 TRP A CA 1
ATOM 3170 C C . TRP A 1 404 ? -5.226 -5.523 -2.915 1.00 54.66 404 TRP A C 1
ATOM 3172 O O . TRP A 1 404 ? -5.884 -4.966 -2.039 1.00 54.66 404 TRP A O 1
ATOM 3182 N N . GLN A 1 405 ? -5.481 -5.386 -4.213 1.00 52.97 405 GLN A N 1
ATOM 3183 C CA . GLN A 1 405 ? -6.709 -4.775 -4.695 1.00 52.97 405 GLN A CA 1
ATOM 3184 C C . GLN A 1 405 ? -7.821 -5.819 -4.650 1.00 52.97 405 GLN A C 1
ATOM 3186 O O . GLN A 1 405 ? -7.610 -6.988 -4.986 1.00 52.97 405 GLN A O 1
ATOM 3191 N N . SER A 1 406 ? -9.011 -5.385 -4.242 1.00 51.34 406 SER A N 1
ATOM 3192 C CA . SER A 1 406 ? -10.218 -6.200 -4.335 1.00 51.34 406 SER A CA 1
ATOM 3193 C C . SER A 1 406 ? -10.356 -6.777 -5.755 1.00 51.34 406 SER A C 1
ATOM 3195 O O . SER A 1 406 ? -10.156 -6.047 -6.729 1.00 51.34 406 SER A O 1
ATOM 3197 N N . PRO A 1 407 ? -10.708 -8.069 -5.914 1.00 46.69 407 PRO A N 1
ATOM 3198 C CA . PRO A 1 407 ? -10.940 -8.675 -7.227 1.00 46.69 407 PRO A CA 1
ATOM 3199 C C . PRO A 1 407 ? -12.037 -7.975 -8.048 1.00 46.69 407 PRO A C 1
ATOM 3201 O O . PRO A 1 407 ? -12.125 -8.176 -9.260 1.00 46.69 407 PRO A O 1
ATOM 3204 N N . GLY A 1 408 ? -12.898 -7.181 -7.403 1.00 46.00 408 GLY A N 1
ATOM 3205 C CA . GLY A 1 408 ? -13.880 -6.334 -8.067 1.00 46.00 408 GLY A CA 1
ATOM 3206 C C . GLY A 1 408 ? -13.308 -4.937 -8.277 1.00 46.00 408 GLY A C 1
ATOM 3207 O O . GLY A 1 408 ? -12.869 -4.309 -7.324 1.00 46.00 408 GLY A O 1
ATOM 3208 N N . GLY A 1 409 ? -13.347 -4.412 -9.505 1.00 50.16 409 GLY A N 1
ATOM 3209 C CA . GLY A 1 409 ? -13.017 -3.010 -9.819 1.00 50.16 409 GLY A CA 1
ATOM 3210 C C . GLY A 1 409 ? -14.030 -1.991 -9.261 1.00 50.16 409 GLY A C 1
ATOM 3211 O O . GLY A 1 409 ? -14.445 -1.073 -9.976 1.00 50.16 409 GLY A O 1
ATOM 3212 N N . GLU A 1 410 ? -14.472 -2.207 -8.026 1.00 62.38 410 GLU A N 1
ATOM 3213 C CA . GLU A 1 410 ? -15.512 -1.508 -7.279 1.00 62.38 410 GLU A CA 1
ATOM 3214 C C . GLU A 1 410 ? -14.861 -0.510 -6.302 1.00 62.38 410 GLU A C 1
ATOM 3216 O O . GLU A 1 410 ? -13.691 -0.656 -5.947 1.00 62.38 410 GLU A O 1
ATOM 3221 N N . GLN A 1 411 ? -15.581 0.555 -5.920 1.00 75.69 411 GLN A N 1
ATOM 3222 C CA . GLN A 1 411 ? -15.036 1.602 -5.039 1.00 75.69 411 GLN A CA 1
ATOM 3223 C C . GLN A 1 411 ? -15.000 1.113 -3.586 1.00 75.69 411 GLN A C 1
ATOM 3225 O O . GLN A 1 411 ? -15.848 1.483 -2.768 1.00 75.69 411 GLN A O 1
ATOM 3230 N N . ASP A 1 412 ? -14.048 0.236 -3.300 1.00 82.31 412 ASP A N 1
ATOM 3231 C CA . ASP A 1 412 ? -13.897 -0.426 -2.013 1.00 82.31 412 ASP A CA 1
ATOM 3232 C C . ASP A 1 412 ? -13.004 0.397 -1.078 1.00 82.31 412 ASP A C 1
ATOM 3234 O O . ASP A 1 412 ? -11.982 0.954 -1.488 1.00 82.31 412 ASP A O 1
ATOM 3238 N N . ARG A 1 413 ? -13.388 0.452 0.199 1.00 87.62 413 ARG A N 1
ATOM 3239 C CA . ARG A 1 413 ? -12.577 0.995 1.292 1.00 87.62 413 ARG A CA 1
ATOM 3240 C C . ARG A 1 413 ? -12.474 -0.043 2.389 1.00 87.62 413 ARG A C 1
ATOM 3242 O O . ARG A 1 413 ? -13.490 -0.388 2.987 1.00 87.62 413 ARG A O 1
ATOM 3249 N N . SER A 1 414 ? -11.262 -0.489 2.687 1.00 89.75 414 SER A N 1
ATOM 3250 C CA . SER A 1 414 ? -10.996 -1.221 3.924 1.00 89.75 414 SER A CA 1
ATOM 3251 C C . SER A 1 414 ? -10.719 -0.229 5.052 1.00 89.75 414 SER A C 1
ATOM 3253 O O . SER A 1 414 ? -10.095 0.803 4.811 1.00 89.75 414 SER A O 1
ATOM 3255 N N . ILE A 1 415 ? -11.219 -0.522 6.248 1.00 92.25 415 ILE A N 1
ATOM 3256 C CA . ILE A 1 415 ? -11.124 0.330 7.435 1.00 92.25 415 ILE A CA 1
ATOM 3257 C C . ILE A 1 415 ? -10.321 -0.403 8.506 1.00 92.25 415 ILE A C 1
ATOM 3259 O O . ILE A 1 415 ? -9.225 0.032 8.812 1.00 92.25 415 ILE A O 1
ATOM 3263 N N . GLU A 1 416 ? -10.751 -1.581 8.944 1.00 94.62 416 GLU A N 1
ATOM 3264 C CA . GLU A 1 416 ? -10.055 -2.317 10.009 1.00 94.62 416 GLU A CA 1
ATOM 3265 C C . GLU A 1 416 ? -9.478 -3.640 9.505 1.00 94.62 416 GLU A C 1
ATOM 3267 O O . GLU A 1 416 ? -10.007 -4.222 8.547 1.00 94.62 416 GLU A O 1
ATOM 3272 N N . ILE A 1 417 ? -8.410 -4.108 10.153 1.00 93.56 417 ILE A N 1
ATOM 3273 C CA . ILE A 1 417 ? -7.747 -5.381 9.877 1.00 93.56 417 ILE A CA 1
ATOM 3274 C C . ILE A 1 417 ? -7.527 -6.167 11.164 1.00 93.56 417 ILE A C 1
ATOM 3276 O O . ILE A 1 417 ? -7.099 -5.619 12.169 1.00 93.56 417 ILE A O 1
ATOM 3280 N N . GLU A 1 418 ? -7.736 -7.477 11.087 1.00 92.88 418 GLU A N 1
ATOM 3281 C CA . GLU A 1 418 ? -7.399 -8.402 12.162 1.00 92.88 418 GLU A CA 1
ATOM 3282 C C . GLU A 1 418 ? -6.635 -9.611 11.607 1.00 92.88 418 GLU A C 1
ATOM 3284 O O . GLU A 1 418 ? -7.014 -10.191 10.577 1.00 92.88 418 GLU A O 1
ATOM 3289 N N . VAL A 1 419 ? -5.557 -10.002 12.296 1.00 90.00 419 VAL A N 1
ATOM 3290 C CA . VAL A 1 419 ? -4.666 -11.101 11.896 1.00 90.00 419 VAL A CA 1
ATOM 3291 C C . VAL A 1 419 ? -4.817 -12.281 12.850 1.00 90.00 419 VAL A C 1
ATOM 3293 O O . VAL A 1 419 ? -4.675 -12.158 14.062 1.00 90.00 419 VAL A O 1
ATOM 3296 N N . MET A 1 420 ? -5.083 -13.464 12.303 1.00 84.69 420 MET A N 1
ATOM 3297 C CA . MET A 1 420 ? -5.184 -14.690 13.092 1.00 84.69 420 MET A CA 1
ATOM 3298 C C . MET A 1 420 ? -3.815 -15.297 13.417 1.00 84.69 420 MET A C 1
ATOM 3300 O O . MET A 1 420 ? -2.847 -15.086 12.683 1.00 84.69 420 MET A O 1
ATOM 3304 N N . PRO A 1 421 ? -3.732 -16.175 14.437 1.00 82.38 421 PRO A N 1
ATOM 3305 C CA . PRO A 1 421 ? -2.514 -16.932 14.732 1.00 82.38 421 PRO A CA 1
ATOM 3306 C C . PRO A 1 421 ? -2.002 -17.816 13.583 1.00 82.38 421 PRO A C 1
ATOM 3308 O O . PRO A 1 421 ? -0.828 -18.173 13.573 1.00 82.38 421 PRO A O 1
ATOM 3311 N N . ASP A 1 422 ? -2.865 -18.199 12.634 1.00 81.81 422 ASP A N 1
ATOM 3312 C CA . ASP A 1 422 ? -2.482 -18.939 11.422 1.00 81.81 422 ASP A CA 1
ATOM 3313 C C . ASP A 1 422 ? -1.932 -18.030 10.301 1.00 81.81 422 ASP A C 1
ATOM 3315 O O . ASP A 1 422 ? -1.557 -18.521 9.235 1.00 81.81 422 ASP A O 1
ATOM 3319 N N . GLY A 1 423 ? -1.871 -16.717 10.545 1.00 84.81 423 GLY A N 1
ATOM 3320 C CA . GLY A 1 423 ? -1.386 -15.688 9.634 1.00 84.81 423 GLY A CA 1
ATOM 3321 C C . GLY A 1 423 ? -2.416 -15.207 8.613 1.00 84.81 423 GLY A C 1
ATOM 3322 O O . GLY A 1 423 ? -2.074 -14.368 7.782 1.00 84.81 423 GLY A O 1
ATOM 3323 N N . LYS A 1 424 ? -3.652 -15.725 8.612 1.00 88.56 424 LYS A N 1
ATOM 3324 C CA . LYS A 1 424 ? -4.705 -15.191 7.740 1.00 88.56 424 LYS A CA 1
ATOM 3325 C C . LYS A 1 424 ? -5.193 -13.843 8.252 1.00 88.56 424 LYS A C 1
ATOM 3327 O O . LYS A 1 424 ? -5.265 -13.608 9.455 1.00 88.56 424 LYS A O 1
ATOM 3332 N N . MET A 1 425 ? -5.593 -12.988 7.323 1.00 90.44 425 MET A N 1
ATOM 3333 C CA . MET A 1 425 ? -6.012 -11.617 7.604 1.00 90.44 425 MET A CA 1
ATOM 3334 C C . MET A 1 425 ? -7.447 -11.410 7.148 1.00 90.44 425 MET A C 1
ATOM 3336 O O . MET A 1 425 ? -7.780 -11.751 6.012 1.00 90.44 425 MET A O 1
ATOM 3340 N N . VAL A 1 426 ? -8.281 -10.829 8.006 1.00 93.00 426 VAL A N 1
ATOM 3341 C CA . VAL A 1 426 ? -9.606 -10.325 7.632 1.00 93.00 426 VAL A CA 1
ATOM 3342 C C . VAL A 1 426 ? -9.580 -8.810 7.673 1.00 93.00 426 VAL A C 1
ATOM 3344 O O . VAL A 1 426 ? -9.121 -8.221 8.643 1.00 93.00 426 VAL A O 1
ATOM 3347 N N . LEU A 1 427 ? -10.094 -8.192 6.616 1.00 93.25 427 LEU A N 1
ATOM 3348 C CA . LEU A 1 427 ? -10.318 -6.757 6.540 1.00 93.25 427 LEU A CA 1
ATOM 3349 C C . LEU A 1 427 ? -11.823 -6.510 6.518 1.00 93.25 427 LEU A C 1
ATOM 3351 O O . LEU A 1 427 ? -12.541 -7.222 5.810 1.00 93.25 427 LEU A O 1
ATOM 3355 N N . CYS A 1 428 ? -12.296 -5.479 7.215 1.00 94.56 428 CYS A N 1
ATOM 3356 C CA . CYS A 1 428 ? -13.668 -4.990 7.078 1.00 94.56 428 CYS A CA 1
ATOM 3357 C C . CYS A 1 428 ? -13.709 -3.560 6.537 1.00 94.56 428 CYS A C 1
ATOM 3359 O O . CYS A 1 428 ? -12.759 -2.793 6.678 1.00 94.56 428 CYS A O 1
ATOM 3361 N N . GLY A 1 429 ? -14.828 -3.172 5.937 1.00 93.69 429 GLY A N 1
ATOM 3362 C CA . GLY A 1 429 ? -15.063 -1.797 5.518 1.00 93.69 429 GLY A CA 1
ATOM 3363 C C . GLY A 1 429 ? -16.308 -1.675 4.653 1.00 93.69 429 GLY A C 1
ATOM 3364 O O . GLY A 1 429 ? -17.339 -2.266 4.971 1.00 93.69 429 GLY A O 1
ATOM 3365 N N . THR A 1 430 ? -16.219 -0.915 3.563 1.00 90.94 430 THR A N 1
ATOM 3366 C CA . THR A 1 430 ? -17.355 -0.649 2.671 1.00 90.94 430 THR A CA 1
ATOM 3367 C C . THR A 1 430 ? -17.039 -0.910 1.208 1.00 90.94 430 THR A C 1
ATOM 3369 O O . THR A 1 430 ? -15.920 -0.665 0.766 1.00 90.94 430 THR A O 1
ATOM 3372 N N . THR A 1 431 ? -18.050 -1.306 0.444 1.00 87.94 431 THR A N 1
ATOM 3373 C CA . THR A 1 431 ? -18.029 -1.375 -1.023 1.00 87.94 431 THR A CA 1
ATOM 3374 C C . THR A 1 431 ? -19.158 -0.528 -1.604 1.00 87.94 431 THR A C 1
ATOM 3376 O O . THR A 1 431 ? -20.225 -0.438 -1.004 1.00 87.94 431 THR A O 1
ATOM 3379 N N . ASN A 1 432 ? -18.948 0.109 -2.758 1.00 82.50 432 ASN A N 1
ATOM 3380 C CA . ASN A 1 432 ? -19.983 0.889 -3.447 1.00 82.50 432 ASN A CA 1
ATOM 3381 C C . ASN A 1 432 ? -20.352 0.229 -4.781 1.00 82.50 432 ASN A C 1
ATOM 3383 O O . ASN A 1 432 ? -19.760 0.521 -5.825 1.00 82.50 432 ASN A O 1
ATOM 3387 N N . THR A 1 433 ? -21.335 -0.672 -4.732 1.00 66.19 433 THR A N 1
ATOM 3388 C CA . THR A 1 433 ? -21.739 -1.501 -5.881 1.00 66.19 433 THR A CA 1
ATOM 3389 C C . THR A 1 433 ? -22.942 -0.926 -6.637 1.00 66.19 433 THR A C 1
ATOM 3391 O O . THR A 1 433 ? -23.054 -1.099 -7.852 1.00 66.19 433 THR A O 1
ATOM 3394 N N . THR A 1 434 ? -23.829 -0.191 -5.950 1.00 64.31 434 THR A N 1
ATOM 3395 C CA . THR A 1 434 ? -25.114 0.292 -6.501 1.00 64.31 434 THR A CA 1
ATOM 3396 C C . THR A 1 434 ? -25.448 1.749 -6.146 1.00 64.31 434 THR A C 1
ATOM 3398 O O . THR A 1 434 ? -26.613 2.083 -5.925 1.00 64.31 434 THR A O 1
ATOM 3401 N N . MET A 1 435 ? -24.448 2.641 -6.100 1.00 73.25 435 MET A N 1
ATOM 3402 C CA . MET A 1 435 ? -24.578 4.027 -5.588 1.00 73.25 435 MET A CA 1
ATOM 3403 C C . MET A 1 435 ? -24.964 4.108 -4.099 1.00 73.25 435 MET A C 1
ATOM 3405 O O . MET A 1 435 ? -25.470 5.133 -3.645 1.00 73.25 435 MET A O 1
ATOM 3409 N N . GLN A 1 436 ? -24.751 3.019 -3.369 1.00 84.25 436 GLN A N 1
ATOM 3410 C CA . GLN A 1 436 ? -24.964 2.848 -1.935 1.00 84.25 436 GLN A CA 1
ATOM 3411 C C . GLN A 1 436 ? -23.757 2.094 -1.397 1.00 84.25 436 GLN A C 1
ATOM 3413 O O . GLN A 1 436 ? -23.152 1.310 -2.139 1.00 84.25 436 GLN A O 1
ATOM 3418 N N . LYS A 1 437 ? -23.400 2.356 -0.143 1.00 88.56 437 LYS A N 1
ATOM 3419 C CA . LYS A 1 437 ? -22.322 1.627 0.520 1.00 88.56 437 LYS A CA 1
ATOM 3420 C C . LYS A 1 437 ? -22.868 0.431 1.279 1.00 88.56 437 LYS A C 1
ATOM 3422 O O . LYS A 1 437 ? -23.746 0.598 2.110 1.00 88.56 437 LYS A O 1
ATOM 3427 N N . ASP A 1 438 ? -22.287 -0.728 1.019 1.00 92.00 438 ASP A N 1
ATOM 3428 C CA . ASP A 1 438 ? -22.562 -1.967 1.737 1.00 92.00 438 ASP A CA 1
ATOM 3429 C C . ASP A 1 438 ? -21.335 -2.350 2.567 1.00 92.00 438 ASP A C 1
ATOM 3431 O O . ASP A 1 438 ? -20.201 -2.025 2.198 1.00 92.00 438 ASP A O 1
ATOM 3435 N N . ILE A 1 439 ? -21.537 -3.096 3.650 1.00 94.12 439 ILE A N 1
ATOM 3436 C CA . ILE A 1 439 ? -20.437 -3.664 4.429 1.00 94.12 439 ILE A CA 1
ATOM 3437 C C . ILE A 1 439 ? -19.717 -4.727 3.596 1.00 94.12 439 ILE A C 1
ATOM 3439 O O . ILE A 1 439 ? -20.342 -5.601 2.990 1.00 94.12 439 ILE A O 1
ATOM 3443 N N . LEU A 1 440 ? -18.388 -4.668 3.614 1.00 91.81 440 LEU A N 1
ATOM 3444 C CA . LEU A 1 440 ? -17.486 -5.583 2.923 1.00 91.81 440 LEU A CA 1
ATOM 3445 C C . LEU A 1 440 ? -16.565 -6.265 3.936 1.00 91.81 440 LEU A C 1
ATOM 3447 O O . LEU A 1 440 ? -15.974 -5.584 4.773 1.00 91.81 440 LEU A O 1
ATOM 3451 N N . LEU A 1 441 ? -16.395 -7.583 3.812 1.00 93.94 441 LEU A N 1
ATOM 3452 C CA . LEU A 1 441 ? -15.266 -8.299 4.397 1.00 93.94 441 LEU A CA 1
ATOM 3453 C C . LEU A 1 441 ? -14.435 -8.942 3.288 1.00 93.94 441 LEU A C 1
ATOM 3455 O O . LEU A 1 441 ? -14.984 -9.541 2.358 1.00 93.94 441 LEU A O 1
ATOM 3459 N N . LEU A 1 442 ? -13.116 -8.852 3.429 1.00 91.00 442 LEU A N 1
ATOM 3460 C CA . LEU A 1 442 ? -12.134 -9.503 2.567 1.00 91.00 442 LEU A CA 1
ATOM 3461 C C . LEU A 1 442 ? -11.246 -10.401 3.425 1.00 91.00 442 LEU A C 1
ATOM 3463 O O . LEU A 1 442 ? -10.818 -9.968 4.493 1.00 91.00 442 LEU A O 1
ATOM 3467 N N . ARG A 1 443 ? -10.938 -11.618 2.962 1.00 90.38 443 ARG A N 1
ATOM 3468 C CA . ARG A 1 443 ? -9.953 -12.485 3.628 1.00 90.38 443 ARG A CA 1
ATOM 3469 C C . ARG A 1 443 ? -8.767 -12.795 2.727 1.00 90.38 443 ARG A C 1
ATOM 3471 O O . ARG A 1 443 ? -8.936 -13.139 1.555 1.00 90.38 443 ARG A O 1
ATOM 3478 N N . TYR A 1 444 ? -7.582 -12.728 3.319 1.00 86.62 444 TYR A N 1
ATOM 3479 C CA . TYR A 1 444 ? -6.307 -13.027 2.684 1.00 86.62 444 TYR A CA 1
ATOM 3480 C C . TYR A 1 444 ? -5.550 -14.123 3.451 1.00 86.62 444 TYR A C 1
ATOM 3482 O O . TYR A 1 444 ? -5.603 -14.209 4.679 1.00 86.62 444 TYR A O 1
ATOM 3490 N N . LEU A 1 445 ? -4.852 -14.973 2.706 1.00 83.62 445 LEU A N 1
ATOM 3491 C CA . LEU A 1 445 ? -3.912 -15.994 3.163 1.00 83.62 445 LEU A CA 1
ATOM 3492 C C . LEU A 1 445 ? -2.610 -15.343 3.660 1.00 83.62 445 LEU A C 1
ATOM 3494 O O . LEU A 1 445 ? -2.352 -14.204 3.293 1.00 83.62 445 LEU A O 1
ATOM 3498 N N . PRO A 1 446 ? -1.743 -16.033 4.427 1.00 80.44 446 PRO A N 1
ATOM 3499 C CA . PRO A 1 446 ? -0.507 -15.443 4.976 1.00 80.44 446 PRO A CA 1
ATOM 3500 C C . PRO A 1 446 ? 0.506 -14.938 3.931 1.00 80.44 446 PRO A C 1
ATOM 3502 O O . PRO A 1 446 ? 1.311 -14.043 4.211 1.00 80.44 446 PRO A O 1
ATOM 3505 N N . ASP A 1 447 ? 0.459 -15.504 2.719 1.00 70.12 447 ASP A N 1
ATOM 3506 C CA . ASP A 1 447 ? 1.200 -15.033 1.538 1.00 70.12 447 ASP A CA 1
ATOM 3507 C C . ASP A 1 447 ? 0.533 -13.816 0.868 1.00 70.12 447 ASP A C 1
ATOM 3509 O O . ASP A 1 447 ? 0.935 -13.379 -0.207 1.00 70.12 447 ASP A O 1
ATOM 3513 N N . GLY A 1 448 ? -0.513 -13.309 1.515 1.00 73.25 448 GLY A N 1
ATOM 3514 C CA . GLY A 1 448 ? -1.406 -12.241 1.128 1.00 73.25 448 GLY A CA 1
ATOM 3515 C C . GLY A 1 448 ? -2.468 -12.645 0.102 1.00 73.25 448 GLY A C 1
ATOM 3516 O O . GLY A 1 448 ? -3.361 -11.842 -0.130 1.00 73.25 448 GLY A O 1
ATOM 3517 N N . LYS A 1 449 ? -2.442 -13.843 -0.511 1.00 75.06 449 LYS A N 1
ATOM 3518 C CA . LYS A 1 449 ? -3.408 -14.208 -1.570 1.00 75.06 449 LYS A CA 1
ATOM 3519 C C . LYS A 1 449 ? -4.841 -14.144 -1.087 1.00 75.06 449 LYS A C 1
ATOM 3521 O O . LYS A 1 449 ? -5.115 -14.510 0.044 1.00 75.06 449 LYS A O 1
ATOM 3526 N N . ASN A 1 450 ? -5.769 -13.698 -1.937 1.00 76.50 450 ASN A N 1
ATOM 3527 C CA . ASN A 1 450 ? -7.198 -13.813 -1.631 1.00 76.50 450 ASN A CA 1
ATOM 3528 C C . ASN A 1 450 ? -7.493 -15.265 -1.215 1.00 76.50 450 ASN A C 1
ATOM 3530 O O . ASN A 1 450 ? -7.029 -16.187 -1.886 1.00 76.50 450 ASN A O 1
ATOM 3534 N N . ASP A 1 451 ? -8.195 -15.457 -0.096 1.00 83.81 451 ASP A N 1
ATOM 3535 C CA . ASP A 1 451 ? -8.564 -16.786 0.387 1.00 83.81 451 ASP A CA 1
ATOM 3536 C C . ASP A 1 451 ? -9.852 -17.257 -0.316 1.00 83.81 451 ASP A C 1
ATOM 3538 O O . ASP A 1 451 ? -10.949 -16.864 0.096 1.00 83.81 451 ASP A O 1
ATOM 3542 N N . PRO A 1 452 ? -9.771 -18.135 -1.337 1.00 79.75 452 PRO A N 1
ATOM 3543 C CA . PRO A 1 452 ? -10.946 -18.541 -2.101 1.00 79.75 452 PRO A CA 1
ATOM 3544 C C . PRO A 1 452 ? -11.949 -19.351 -1.267 1.00 79.75 452 PRO A C 1
ATOM 3546 O O . PRO A 1 452 ? -13.102 -19.486 -1.677 1.00 79.75 452 PRO A O 1
ATOM 3549 N N . ALA A 1 453 ? -11.533 -19.883 -0.109 1.00 84.31 453 ALA A N 1
ATOM 3550 C CA . ALA A 1 453 ? -12.393 -20.640 0.794 1.00 84.31 453 ALA A CA 1
ATOM 3551 C C . ALA A 1 453 ? -13.244 -19.746 1.713 1.00 84.31 453 ALA A C 1
ATOM 3553 O O . ALA A 1 453 ? -14.087 -20.263 2.438 1.00 84.31 453 ALA A O 1
ATOM 3554 N N . PHE A 1 454 ? -13.029 -18.426 1.711 1.00 89.75 454 PHE A N 1
ATOM 3555 C CA . PHE A 1 454 ? -13.824 -17.487 2.501 1.00 89.75 454 PHE A CA 1
ATOM 3556 C C . PHE A 1 454 ? -15.003 -16.929 1.711 1.00 89.75 454 PHE A C 1
ATOM 3558 O O . PHE A 1 454 ? -14.811 -16.335 0.645 1.00 89.75 454 PHE A O 1
ATOM 3565 N N . GLY A 1 455 ? -16.213 -17.060 2.254 1.00 89.69 455 GLY A N 1
ATOM 3566 C CA . GLY A 1 455 ? -17.436 -16.551 1.646 1.00 89.69 455 GLY A CA 1
ATOM 3567 C C . GLY A 1 455 ? -17.520 -16.901 0.159 1.00 89.69 455 GLY A C 1
ATOM 3568 O O . GLY A 1 455 ? -17.348 -18.048 -0.255 1.00 89.69 455 GLY A O 1
ATOM 3569 N N . LYS A 1 456 ? -17.737 -15.885 -0.678 1.00 81.94 456 LYS A N 1
ATOM 3570 C CA . LYS A 1 456 ? -17.695 -16.029 -2.134 1.00 81.94 456 LYS A CA 1
ATOM 3571 C C . LYS A 1 456 ? -16.346 -15.557 -2.676 1.00 81.94 456 LYS A C 1
ATOM 3573 O O . LYS A 1 456 ? -16.220 -14.408 -3.093 1.00 81.94 456 LYS A O 1
ATOM 3578 N N . ASN A 1 457 ? -15.373 -16.470 -2.734 1.00 78.88 457 ASN A N 1
ATOM 3579 C CA . ASN A 1 457 ? -14.038 -16.233 -3.300 1.00 78.88 457 ASN A CA 1
ATOM 3580 C C . ASN A 1 457 ? -13.285 -15.081 -2.603 1.00 78.88 457 ASN A C 1
ATOM 3582 O O . ASN A 1 457 ? -12.914 -14.083 -3.229 1.00 78.88 457 ASN A O 1
ATOM 3586 N N . GLY A 1 458 ? -13.146 -15.192 -1.284 1.00 84.31 458 GLY A N 1
ATOM 3587 C CA . GLY A 1 458 ? -12.467 -14.213 -0.438 1.00 84.31 458 GLY A CA 1
ATOM 3588 C C . GLY A 1 458 ? -13.325 -13.037 -0.002 1.00 84.31 458 GLY A C 1
ATOM 3589 O O . GLY A 1 458 ? -12.795 -12.132 0.634 1.00 84.31 458 GLY A O 1
ATOM 3590 N N . VAL A 1 459 ? -14.617 -13.020 -0.346 1.00 87.12 459 VAL A N 1
ATOM 3591 C CA . VAL A 1 459 ? -15.489 -11.851 -0.182 1.00 87.12 459 VAL A CA 1
ATOM 3592 C C . VAL A 1 459 ? -16.785 -12.213 0.536 1.00 87.12 459 VAL A C 1
ATOM 3594 O O . VAL A 1 459 ? -17.490 -13.147 0.146 1.00 87.12 459 VAL A O 1
ATOM 3597 N N . VAL A 1 460 ? -17.152 -11.399 1.525 1.00 92.75 460 VAL A N 1
ATOM 3598 C CA . VAL A 1 460 ? -18.479 -11.385 2.157 1.00 92.75 460 VAL A CA 1
ATOM 3599 C C . VAL A 1 460 ? -19.045 -9.970 2.075 1.00 92.75 460 VAL A C 1
ATOM 3601 O O . VAL A 1 460 ? -18.311 -8.992 2.204 1.00 92.75 460 VAL A O 1
ATOM 3604 N N . ARG A 1 461 ? -20.354 -9.853 1.826 1.00 92.06 461 ARG A N 1
ATOM 3605 C CA . ARG A 1 461 ? -21.059 -8.568 1.745 1.00 92.06 461 ARG A CA 1
ATOM 3606 C C . ARG A 1 461 ? -22.311 -8.581 2.600 1.00 92.06 461 ARG A C 1
ATOM 3608 O O . ARG A 1 461 ? -23.020 -9.587 2.639 1.00 92.06 461 ARG A O 1
ATOM 3615 N N . TRP A 1 462 ? -22.608 -7.437 3.198 1.00 93.25 462 TRP A N 1
ATOM 3616 C CA . TRP A 1 462 ? -23.857 -7.176 3.897 1.00 93.25 462 TRP A CA 1
ATOM 3617 C C . TRP A 1 462 ? -24.446 -5.846 3.419 1.00 93.25 462 TRP A C 1
ATOM 3619 O O . TRP A 1 462 ? -23.826 -4.805 3.599 1.00 93.25 462 TRP A O 1
ATOM 3629 N N . ALA A 1 463 ? -25.633 -5.905 2.812 1.00 89.56 463 ALA A N 1
ATOM 3630 C CA . ALA A 1 463 ? -26.315 -4.765 2.180 1.00 89.56 463 ALA A CA 1
ATOM 3631 C C . ALA A 1 463 ? -27.587 -4.315 2.931 1.00 89.56 463 ALA A C 1
ATOM 3633 O O . ALA A 1 463 ? -28.449 -3.630 2.370 1.00 89.56 463 ALA A O 1
ATOM 3634 N N . GLY A 1 464 ? -27.761 -4.810 4.162 1.00 85.00 464 GLY A N 1
ATOM 3635 C CA . GLY A 1 464 ? -28.919 -4.512 4.998 1.00 85.00 464 GLY A CA 1
ATOM 3636 C C . GLY A 1 464 ? -30.272 -4.833 4.352 1.00 85.00 464 GLY A C 1
ATOM 3637 O O . GLY A 1 464 ? -30.388 -5.543 3.348 1.00 85.00 464 GLY A O 1
ATOM 3638 N N . GLY A 1 465 ? -31.340 -4.333 4.978 1.00 83.81 465 GLY A N 1
ATOM 3639 C CA . GLY A 1 465 ? -32.714 -4.484 4.477 1.00 83.81 465 GLY A CA 1
ATOM 3640 C C . GLY A 1 465 ? -33.278 -3.265 3.737 1.00 83.81 465 GLY A C 1
ATOM 3641 O O . GLY A 1 465 ? -34.266 -3.394 3.011 1.00 83.81 465 GLY A O 1
ATOM 3642 N N . ALA A 1 466 ? -32.696 -2.078 3.933 1.00 86.94 466 ALA A N 1
ATOM 3643 C CA . ALA A 1 466 ? -33.324 -0.809 3.552 1.00 86.94 466 ALA A CA 1
ATOM 3644 C C . ALA A 1 466 ? -32.794 -0.186 2.251 1.00 86.94 466 ALA A C 1
ATOM 3646 O O . ALA A 1 466 ? -33.390 0.780 1.763 1.00 86.94 466 ALA A O 1
ATOM 3647 N N . GLY A 1 467 ? -31.694 -0.703 1.693 1.00 83.81 467 GLY A N 1
ATOM 3648 C CA . GLY A 1 467 ? -31.027 -0.097 0.538 1.00 83.81 467 GLY A CA 1
ATOM 3649 C C . GLY A 1 467 ? -30.512 1.310 0.858 1.00 83.81 467 GLY A C 1
ATOM 3650 O O . GLY A 1 467 ? -30.920 2.302 0.235 1.00 83.81 467 GLY A O 1
ATOM 3651 N N . LYS A 1 468 ? -29.677 1.405 1.893 1.00 90.50 468 LYS A N 1
ATOM 3652 C CA . LYS A 1 468 ? -29.057 2.634 2.398 1.00 90.50 468 LYS A CA 1
ATOM 3653 C C . LYS A 1 468 ? -27.616 2.336 2.806 1.00 90.50 468 LYS A C 1
ATOM 3655 O O . LYS A 1 468 ? -27.218 1.184 2.799 1.00 90.50 468 LYS A O 1
ATOM 3660 N N . ASP A 1 469 ? -26.843 3.380 3.101 1.00 91.69 469 ASP A N 1
ATOM 3661 C CA . ASP A 1 469 ? -25.421 3.208 3.388 1.00 91.69 469 ASP A CA 1
ATOM 3662 C C . ASP A 1 469 ? -25.182 2.515 4.739 1.00 91.69 469 ASP A C 1
ATOM 3664 O O . ASP A 1 469 ? -25.461 3.088 5.798 1.00 91.69 469 ASP A O 1
ATOM 3668 N N . ASP A 1 470 ? -24.548 1.353 4.676 1.00 93.75 470 ASP A N 1
ATOM 3669 C CA . ASP A 1 470 ? -24.082 0.558 5.803 1.00 93.75 470 ASP A CA 1
ATOM 3670 C C . ASP A 1 470 ? -22.552 0.640 5.902 1.00 93.75 470 ASP A C 1
ATOM 3672 O O . ASP A 1 470 ? -21.837 0.705 4.898 1.00 93.75 470 ASP A O 1
ATOM 3676 N N . TYR A 1 471 ? -22.029 0.674 7.129 1.00 95.06 471 TYR A N 1
ATOM 3677 C CA . TYR A 1 471 ? -20.593 0.840 7.371 1.00 95.06 471 TYR A CA 1
ATOM 3678 C C . TYR A 1 471 ? -20.104 -0.137 8.430 1.00 95.06 471 TYR A C 1
ATOM 3680 O O . TYR A 1 471 ? -20.747 -0.284 9.465 1.00 95.06 471 TYR A O 1
ATOM 3688 N N . ALA A 1 472 ? -18.938 -0.736 8.195 1.00 96.69 472 ALA A N 1
ATOM 3689 C CA . ALA A 1 472 ? -18.175 -1.473 9.194 1.00 96.69 472 ALA A CA 1
ATOM 3690 C C . ALA A 1 472 ? -16.954 -0.649 9.604 1.00 96.69 472 ALA A C 1
ATOM 3692 O O . ALA A 1 472 ? -16.282 -0.082 8.741 1.00 96.69 472 ALA A O 1
ATOM 3693 N N . PHE A 1 473 ? -16.683 -0.588 10.905 1.00 96.75 473 PHE A N 1
ATOM 3694 C CA . PHE A 1 473 ? -15.592 0.201 11.477 1.00 96.75 473 PHE A CA 1
ATOM 3695 C C . PHE A 1 473 ? -14.617 -0.628 12.312 1.00 96.75 473 PHE A C 1
ATOM 3697 O O . PHE A 1 473 ? -13.478 -0.209 12.441 1.00 96.75 473 PHE A O 1
ATOM 3704 N N . GLY A 1 474 ? -15.036 -1.787 12.831 1.00 96.62 474 GLY A N 1
ATOM 3705 C CA . GLY A 1 474 ? -14.172 -2.660 13.622 1.00 96.62 474 GLY A CA 1
ATOM 3706 C C . GLY A 1 474 ? -14.400 -4.136 13.317 1.00 96.62 474 GLY A C 1
ATOM 3707 O O . GLY A 1 474 ? -15.533 -4.547 13.040 1.00 96.62 474 GLY A O 1
ATOM 3708 N N . VAL A 1 475 ? -13.335 -4.934 13.394 1.00 97.31 475 VAL A N 1
ATOM 3709 C CA . VAL A 1 475 ? -13.379 -6.390 13.232 1.00 97.31 475 VAL A CA 1
ATOM 3710 C C . VAL A 1 475 ? -12.460 -7.072 14.238 1.00 97.31 475 VAL A C 1
ATOM 3712 O O . VAL A 1 475 ? -11.352 -6.609 14.458 1.00 97.31 475 VAL A O 1
ATOM 3715 N N . VAL A 1 476 ? -12.928 -8.160 14.851 1.00 96.94 476 VAL A N 1
ATOM 3716 C CA . VAL A 1 476 ? -12.145 -8.991 15.785 1.00 96.94 476 VAL A CA 1
ATOM 3717 C C . VAL A 1 476 ? -12.536 -10.460 15.648 1.00 96.94 476 VAL A C 1
ATOM 3719 O O . VAL A 1 476 ? -13.641 -10.775 15.191 1.00 96.94 476 VAL A O 1
ATOM 3722 N N . TYR A 1 477 ? -11.661 -11.363 16.088 1.00 95.44 477 TYR A N 1
ATOM 3723 C CA . TYR A 1 477 ? -12.026 -12.763 16.307 1.00 95.44 477 TYR A CA 1
ATOM 3724 C C . TYR A 1 477 ? -12.488 -12.996 17.744 1.00 95.44 477 TYR A C 1
ATOM 3726 O O . TYR A 1 477 ? -11.966 -12.400 18.684 1.00 95.44 477 TYR A O 1
ATOM 3734 N N . ASP A 1 478 ? -13.453 -13.895 17.925 1.00 94.38 478 ASP A N 1
ATOM 3735 C CA . ASP A 1 478 ? -13.744 -14.447 19.246 1.00 94.38 478 ASP A CA 1
ATOM 3736 C C . ASP A 1 478 ? -12.852 -15.647 19.593 1.00 94.38 478 ASP A C 1
ATOM 3738 O O . ASP A 1 478 ? -12.055 -16.130 18.784 1.00 94.38 478 ASP A O 1
ATOM 3742 N N . ASN A 1 479 ? -12.999 -16.148 20.821 1.00 90.75 479 ASN A N 1
ATOM 3743 C CA . ASN A 1 479 ? -12.191 -17.246 21.357 1.00 90.75 479 ASN A CA 1
ATOM 3744 C C . ASN A 1 479 ? -12.377 -18.576 20.599 1.00 90.75 479 ASN A C 1
ATOM 3746 O O . ASN A 1 479 ? -11.587 -19.504 20.777 1.00 90.75 479 ASN A O 1
ATOM 3750 N N . GLU A 1 480 ? -13.407 -18.686 19.757 1.00 91.94 480 GLU A N 1
ATOM 3751 C CA . GLU A 1 480 ? -13.681 -19.837 18.900 1.00 91.94 480 GLU A CA 1
ATOM 3752 C C . GLU A 1 480 ? -13.238 -19.618 17.441 1.00 91.94 480 GLU A C 1
ATOM 3754 O O . GLU A 1 480 ? -13.437 -20.503 16.604 1.00 91.94 480 GLU A O 1
ATOM 3759 N N . GLY A 1 481 ? -12.629 -18.470 17.124 1.00 92.19 481 GLY A N 1
ATOM 3760 C CA . GLY A 1 481 ? -12.173 -18.116 15.779 1.00 92.19 481 GLY A CA 1
ATOM 3761 C C . GLY A 1 481 ? -13.295 -17.663 14.840 1.00 92.19 481 GLY A C 1
ATOM 3762 O O . GLY A 1 481 ? -13.124 -17.691 13.620 1.00 92.19 481 GLY A O 1
ATOM 3763 N N . ARG A 1 482 ? -14.458 -17.270 15.373 1.00 96.31 482 ARG A N 1
ATOM 3764 C CA . ARG A 1 482 ? -15.529 -16.627 14.594 1.00 96.31 482 ARG A CA 1
ATOM 3765 C C . ARG A 1 482 ? -15.239 -15.136 14.470 1.00 96.31 482 ARG A C 1
ATOM 3767 O O . ARG A 1 482 ? -14.579 -14.558 15.324 1.00 96.31 482 ARG A O 1
ATOM 3774 N N . ILE A 1 483 ? -15.755 -14.516 13.417 1.00 98.19 483 ILE A N 1
ATOM 3775 C CA . ILE A 1 483 ? -15.479 -13.118 13.078 1.00 98.19 483 ILE A CA 1
ATOM 3776 C C . ILE A 1 483 ? -16.634 -12.251 13.567 1.00 98.19 483 ILE A C 1
ATOM 3778 O O . ILE A 1 483 ? -17.785 -12.494 13.202 1.00 98.19 483 ILE A O 1
ATOM 3782 N N . LEU A 1 484 ? -16.331 -11.221 14.346 1.00 98.56 484 LEU A N 1
ATOM 3783 C CA . LEU A 1 484 ? -17.277 -10.198 14.778 1.00 98.56 484 LEU A CA 1
ATOM 3784 C C . LEU A 1 484 ? -16.983 -8.890 14.051 1.00 98.56 484 LEU A C 1
ATOM 3786 O O . LEU A 1 484 ? -15.838 -8.455 14.012 1.00 98.56 484 LEU A O 1
ATOM 3790 N N . VAL A 1 485 ? -18.018 -8.254 13.504 1.00 98.56 485 VAL A N 1
ATOM 3791 C CA . VAL A 1 485 ? -17.908 -6.965 12.808 1.00 98.56 485 VAL A CA 1
ATOM 3792 C C . VAL A 1 485 ? -18.816 -5.951 13.480 1.00 98.56 485 VAL A C 1
ATOM 3794 O O . VAL A 1 485 ? -20.015 -6.196 13.593 1.00 98.56 485 VAL A O 1
ATOM 3797 N N . ALA A 1 486 ? -18.258 -4.814 13.887 1.00 98.38 486 ALA A N 1
ATOM 3798 C CA . ALA A 1 486 ? -18.988 -3.689 14.456 1.00 98.38 486 ALA A CA 1
ATOM 3799 C C . ALA A 1 486 ? -19.125 -2.546 13.447 1.00 98.38 486 ALA A C 1
ATOM 3801 O O . ALA A 1 486 ? -18.219 -2.270 12.654 1.00 98.38 486 ALA A O 1
ATOM 3802 N N . GLY A 1 487 ? -20.271 -1.873 13.480 1.00 97.94 487 GLY A N 1
ATOM 3803 C CA . GLY A 1 487 ? -20.565 -0.812 12.537 1.00 97.94 487 GLY A CA 1
ATOM 3804 C C . GLY A 1 487 ? -21.910 -0.137 12.761 1.00 97.94 487 GLY A C 1
ATOM 3805 O O . GLY A 1 487 ? -22.397 -0.015 13.891 1.00 97.94 487 GLY A O 1
ATOM 3806 N N . ARG A 1 488 ? -22.519 0.293 11.655 1.00 96.50 488 ARG A N 1
ATOM 3807 C CA . ARG A 1 488 ? -23.888 0.810 11.620 1.00 96.50 488 ARG A CA 1
ATOM 3808 C C . ARG A 1 488 ? -24.653 0.297 10.407 1.00 96.50 488 ARG A C 1
ATOM 3810 O O . ARG A 1 488 ? -24.069 0.148 9.332 1.00 96.50 488 ARG A O 1
ATOM 3817 N N . GLU A 1 489 ? -25.953 0.106 10.583 1.00 95.81 489 GLU A N 1
ATOM 3818 C CA . GLU A 1 489 ? -26.894 -0.203 9.503 1.00 95.81 489 GLU A CA 1
ATOM 3819 C C . GLU A 1 489 ? -27.939 0.900 9.399 1.00 95.81 489 GLU A C 1
ATOM 3821 O O . GLU A 1 489 ? -28.506 1.312 10.411 1.00 95.81 489 GLU A O 1
ATOM 3826 N N . HIS A 1 490 ? -28.228 1.364 8.187 1.00 93.56 490 HIS A N 1
ATOM 3827 C CA . HIS A 1 490 ? -29.249 2.381 7.979 1.00 93.56 490 HIS A CA 1
ATOM 3828 C C . HIS A 1 490 ? -30.622 1.740 7.735 1.00 93.56 490 HIS A C 1
ATOM 3830 O O . HIS A 1 490 ? -30.880 1.166 6.683 1.00 93.56 490 HIS A O 1
ATOM 3836 N N . ASN A 1 491 ? -31.565 1.912 8.664 1.00 88.62 491 ASN A N 1
ATOM 3837 C CA . ASN A 1 491 ? -32.883 1.254 8.641 1.00 88.62 491 ASN A CA 1
ATOM 3838 C C . ASN A 1 491 ? -33.906 1.896 7.670 1.00 88.62 491 ASN A C 1
ATOM 3840 O O . ASN A 1 491 ? -35.008 1.386 7.464 1.00 88.62 491 ASN A O 1
ATOM 3844 N N . GLY A 1 492 ? -33.544 3.030 7.067 1.00 87.75 492 GLY A N 1
ATOM 3845 C CA . GLY A 1 492 ? -34.364 3.793 6.117 1.00 87.75 492 GLY A CA 1
ATOM 3846 C C . GLY A 1 492 ? -34.780 5.168 6.641 1.00 87.75 492 GLY A C 1
ATOM 3847 O O . GLY A 1 492 ? -35.136 6.033 5.838 1.00 87.75 492 GLY A O 1
ATOM 3848 N N . HIS A 1 493 ? -34.657 5.387 7.950 1.00 88.38 493 HIS A N 1
ATOM 3849 C CA . HIS A 1 493 ? -34.875 6.661 8.629 1.00 88.38 493 HIS A CA 1
ATOM 3850 C C . HIS A 1 493 ? -33.565 7.230 9.190 1.00 88.38 493 HIS A C 1
ATOM 3852 O O . HIS A 1 493 ? -33.191 8.356 8.867 1.00 88.38 493 HIS A O 1
ATOM 3858 N N . ASP A 1 494 ? -32.855 6.422 9.965 1.00 90.81 494 ASP A N 1
ATOM 3859 C CA . ASP A 1 494 ? -31.573 6.725 10.594 1.00 90.81 494 ASP A CA 1
ATOM 3860 C C . ASP A 1 494 ? -30.663 5.486 10.526 1.00 90.81 494 ASP A C 1
ATOM 3862 O O . ASP A 1 494 ? -30.981 4.508 9.841 1.00 90.81 494 ASP A O 1
ATOM 3866 N N . ALA A 1 495 ? -29.487 5.578 11.149 1.00 94.38 495 ALA A N 1
ATOM 3867 C CA . ALA A 1 495 ? -28.555 4.465 11.249 1.00 94.38 495 ALA A CA 1
ATOM 3868 C C . ALA A 1 495 ? -28.430 4.030 12.702 1.00 94.38 495 ALA A C 1
ATOM 3870 O O . ALA A 1 495 ? -28.265 4.886 13.563 1.00 94.38 495 ALA A O 1
ATOM 3871 N N . ASP A 1 496 ? -28.473 2.724 12.923 1.00 95.69 496 ASP A N 1
ATOM 3872 C CA . ASP A 1 496 ? -28.420 2.089 14.234 1.00 95.69 496 ASP A CA 1
ATOM 3873 C C . ASP A 1 496 ? -27.081 1.368 14.406 1.00 95.69 496 ASP A C 1
ATOM 3875 O O . ASP A 1 496 ? -26.458 0.946 13.425 1.00 95.69 496 ASP A O 1
ATOM 3879 N N . VAL A 1 497 ? -26.658 1.160 15.655 1.00 97.56 497 VAL A N 1
ATOM 3880 C CA . VAL A 1 497 ? -25.519 0.285 15.970 1.00 97.56 497 VAL A CA 1
ATOM 3881 C C . VAL A 1 497 ? -25.772 -1.103 15.387 1.00 97.56 497 VAL A C 1
ATOM 3883 O O . VAL A 1 497 ? -26.856 -1.657 15.566 1.00 97.56 497 VAL A O 1
ATOM 3886 N N . LEU A 1 498 ? -24.752 -1.683 14.751 1.00 97.94 498 LEU A N 1
ATOM 3887 C CA . LEU A 1 498 ? -24.779 -3.028 14.182 1.00 97.94 498 LEU A CA 1
ATOM 3888 C C . LEU A 1 498 ? -23.595 -3.853 14.698 1.00 97.94 498 LEU A C 1
ATOM 3890 O O . LEU A 1 498 ? -22.455 -3.390 14.645 1.00 97.94 498 LEU A O 1
ATOM 3894 N N . VAL A 1 499 ? -23.857 -5.095 15.116 1.00 98.62 499 VAL A N 1
ATOM 3895 C CA . VAL A 1 499 ? -22.823 -6.131 15.260 1.00 98.62 499 VAL A CA 1
ATOM 3896 C C . VAL A 1 499 ? -23.246 -7.383 14.498 1.00 98.62 499 VAL A C 1
ATOM 3898 O O . VAL A 1 499 ? -24.328 -7.924 14.730 1.00 98.62 499 VAL A O 1
ATOM 3901 N N . LEU A 1 500 ? -22.389 -7.847 13.594 1.00 98.69 500 LEU A N 1
ATOM 3902 C CA . LEU A 1 500 ? -22.565 -9.082 12.832 1.00 98.69 500 LEU A CA 1
ATOM 3903 C C . LEU A 1 500 ? -21.600 -10.142 13.354 1.00 98.69 500 LEU A C 1
ATOM 3905 O O . LEU A 1 500 ? -20.462 -9.815 13.691 1.00 98.69 500 LEU A O 1
ATOM 3909 N N . ARG A 1 501 ? -22.020 -11.412 13.351 1.00 98.56 501 ARG A N 1
ATOM 3910 C CA . ARG A 1 501 ? -21.099 -12.538 13.550 1.00 98.56 501 ARG A CA 1
ATOM 3911 C C . ARG A 1 501 ? -21.092 -13.471 12.352 1.00 98.56 501 ARG A C 1
ATOM 3913 O O . ARG A 1 501 ? -22.141 -13.943 11.919 1.00 98.56 501 ARG A O 1
ATOM 3920 N N . TYR A 1 502 ? -19.900 -13.798 11.878 1.00 98.50 502 TYR A N 1
ATOM 3921 C CA . TYR A 1 502 ? -19.659 -14.800 10.852 1.00 98.50 502 TYR A CA 1
ATOM 3922 C C . TYR A 1 502 ? -18.881 -15.973 11.438 1.00 98.50 502 TYR A C 1
ATOM 3924 O O . TYR A 1 502 ? -18.060 -15.827 12.339 1.00 98.50 502 TYR A O 1
ATOM 3932 N N . THR A 1 503 ? -19.129 -17.159 10.905 1.00 97.00 503 THR A N 1
ATOM 3933 C CA . THR A 1 503 ? -18.256 -18.318 11.086 1.00 97.00 503 THR A CA 1
ATOM 3934 C C . THR A 1 503 ? -16.856 -18.027 10.547 1.00 97.00 503 THR A C 1
ATOM 3936 O O . THR A 1 503 ? -16.662 -17.081 9.780 1.00 97.00 503 THR A O 1
ATOM 3939 N N . TYR A 1 504 ? -15.889 -18.878 10.899 1.00 92.94 504 TYR A N 1
ATOM 3940 C CA . TYR A 1 504 ? -14.527 -18.780 10.377 1.00 92.94 504 TYR A CA 1
ATOM 3941 C C . TYR A 1 504 ? -14.520 -18.667 8.844 1.00 92.94 504 TYR A C 1
ATOM 3943 O O . TYR A 1 504 ? -13.853 -17.792 8.314 1.00 92.94 504 TYR A O 1
ATOM 3951 N N . ASP A 1 5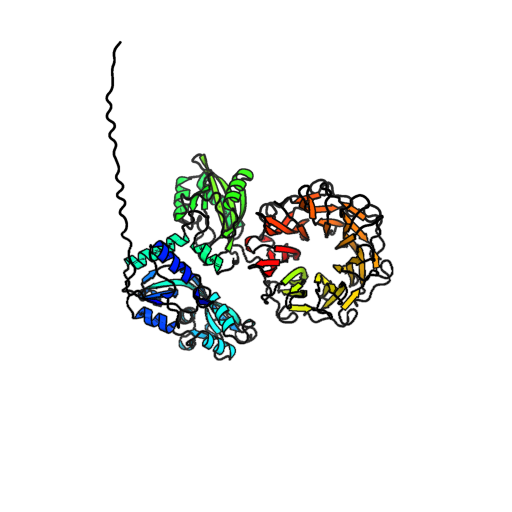05 ? -15.316 -19.461 8.121 1.00 89.69 505 ASP A N 1
ATOM 3952 C CA . ASP A 1 505 ? -15.351 -19.468 6.647 1.00 89.69 505 ASP A CA 1
ATOM 3953 C C . ASP A 1 505 ? -16.202 -18.353 6.010 1.00 89.69 505 ASP A C 1
ATOM 3955 O O . ASP A 1 505 ? -16.334 -18.308 4.790 1.00 89.69 505 ASP A O 1
ATOM 3959 N N . GLY A 1 506 ? -16.742 -17.416 6.795 1.00 94.69 506 GLY A N 1
ATOM 3960 C CA . GLY A 1 506 ? -17.450 -16.241 6.268 1.00 94.69 506 GLY A CA 1
ATOM 3961 C C . GLY A 1 506 ? -18.953 -16.426 6.051 1.00 94.69 506 GLY A C 1
ATOM 3962 O O . GLY A 1 506 ? -19.610 -15.528 5.531 1.00 94.69 506 GLY A O 1
ATOM 3963 N N . GLU A 1 507 ? -19.529 -17.549 6.482 1.00 97.00 507 GLU A N 1
ATOM 3964 C CA . GLU A 1 507 ? -20.986 -17.722 6.542 1.00 97.00 507 GLU A CA 1
ATOM 3965 C C . GLU A 1 507 ? -21.562 -17.020 7.775 1.00 97.00 507 GLU A C 1
ATOM 3967 O O . GLU A 1 507 ? -20.969 -17.098 8.851 1.00 97.00 507 GLU A O 1
ATOM 3972 N N . LEU A 1 508 ? -22.719 -16.363 7.653 1.00 97.81 508 LEU A N 1
ATOM 3973 C CA . LEU A 1 508 ? -23.358 -15.659 8.772 1.00 97.81 508 LEU A CA 1
ATOM 3974 C C . LEU A 1 508 ? -23.771 -16.646 9.882 1.00 97.81 508 LEU A C 1
ATOM 3976 O O . LEU A 1 508 ? -24.496 -17.614 9.636 1.00 97.81 508 LEU A O 1
ATOM 3980 N N . ASP A 1 509 ? -23.346 -16.396 11.122 1.00 98.12 509 ASP A N 1
ATOM 3981 C CA . ASP A 1 509 ? -23.653 -17.263 12.260 1.00 98.12 509 ASP A CA 1
ATOM 3982 C C . ASP A 1 509 ? -25.041 -16.960 12.833 1.00 98.12 509 ASP A C 1
ATOM 3984 O O . ASP A 1 509 ? -25.209 -16.168 13.758 1.00 98.12 509 ASP A O 1
ATOM 3988 N N . THR A 1 510 ? -26.044 -17.675 12.330 1.00 97.44 510 THR A N 1
ATOM 3989 C CA . THR A 1 510 ? -27.450 -17.529 12.750 1.00 97.44 510 THR A CA 1
ATOM 3990 C C . THR A 1 510 ? -27.732 -17.793 14.238 1.00 97.44 510 THR A C 1
ATOM 3992 O O . THR A 1 510 ? -28.842 -17.518 14.692 1.00 97.44 510 THR A O 1
ATOM 3995 N N . THR A 1 511 ? -26.766 -18.300 15.015 1.00 97.38 511 THR A N 1
ATOM 3996 C CA . THR A 1 511 ? -26.910 -18.494 16.469 1.00 97.38 511 THR A CA 1
ATOM 3997 C C . THR A 1 511 ? -26.609 -17.240 17.294 1.00 97.38 511 THR A C 1
ATOM 3999 O O . THR A 1 511 ? -26.837 -17.246 18.504 1.00 97.38 511 THR A O 1
ATOM 4002 N N . PHE A 1 512 ? -26.101 -16.178 16.663 1.00 98.62 512 PHE A N 1
ATOM 4003 C CA . PHE A 1 512 ? -25.804 -14.895 17.296 1.00 98.62 512 PHE A CA 1
ATOM 4004 C C . PHE A 1 512 ? -26.988 -13.930 17.212 1.00 98.62 512 PHE A C 1
ATOM 4006 O O . PHE A 1 512 ? -27.573 -13.773 16.142 1.00 98.62 512 PHE A O 1
ATOM 4013 N N . GLY A 1 513 ? -27.310 -13.242 18.308 1.00 97.62 513 GLY A N 1
ATOM 4014 C CA . GLY A 1 513 ? -28.335 -12.201 18.349 1.00 97.62 513 GLY A CA 1
ATOM 4015 C C . GLY A 1 513 ? -29.652 -12.649 17.705 1.00 97.62 513 GLY A C 1
ATOM 4016 O O . GLY A 1 513 ? -30.183 -13.723 18.000 1.00 97.62 513 GLY A O 1
ATOM 4017 N N . GLU A 1 514 ? -30.172 -11.827 16.798 1.00 96.75 514 GLU A N 1
ATOM 4018 C CA . GLU A 1 514 ? -31.280 -12.163 15.911 1.00 96.75 514 GLU A CA 1
ATOM 4019 C C . GLU A 1 514 ? -30.748 -12.604 14.536 1.00 96.75 514 GLU A C 1
ATOM 4021 O O . GLU A 1 514 ? -30.492 -11.787 13.653 1.00 96.75 514 GLU A O 1
ATOM 4026 N N . ASN A 1 515 ? -30.600 -13.921 14.345 1.00 95.88 515 ASN A N 1
ATOM 4027 C CA . ASN A 1 515 ? -30.171 -14.547 13.084 1.00 95.88 515 ASN A CA 1
ATOM 4028 C C . ASN A 1 515 ? -28.825 -14.028 12.539 1.00 95.88 515 ASN A C 1
ATOM 4030 O O . ASN A 1 515 ? -28.682 -13.806 11.338 1.00 95.88 515 ASN A O 1
ATOM 4034 N N . GLY A 1 516 ? -27.831 -13.864 13.409 1.00 97.00 516 GLY A N 1
ATOM 4035 C CA . GLY A 1 516 ? -26.491 -13.382 13.062 1.00 97.00 516 GLY A CA 1
ATOM 4036 C C . GLY A 1 516 ? -26.248 -11.912 13.361 1.00 97.00 516 GLY A C 1
ATOM 4037 O O . GLY A 1 516 ? -25.146 -11.427 13.103 1.00 97.00 516 GLY A O 1
ATOM 4038 N N . VAL A 1 517 ? -27.249 -11.208 13.899 1.00 98.12 517 VAL A N 1
ATOM 4039 C CA . VAL A 1 517 ? -27.231 -9.749 13.988 1.00 98.12 517 VAL A CA 1
ATOM 4040 C C . VAL A 1 517 ? -27.654 -9.246 15.361 1.00 98.12 517 VAL A C 1
ATOM 4042 O O . VAL A 1 517 ? -28.692 -9.636 15.891 1.00 98.12 517 VAL A O 1
ATOM 4045 N N . PHE A 1 518 ? -26.890 -8.308 15.905 1.00 98.25 518 PHE A N 1
ATOM 4046 C CA . PHE A 1 518 ? -27.308 -7.439 16.997 1.00 98.25 518 PHE A CA 1
ATOM 4047 C C . PHE A 1 518 ? -27.500 -6.014 16.469 1.00 98.25 518 PHE A C 1
ATOM 4049 O O . PHE A 1 518 ? -26.682 -5.527 15.687 1.00 98.25 518 PHE A O 1
ATOM 4056 N N . ARG A 1 519 ? -28.578 -5.353 16.904 1.00 96.62 519 ARG A N 1
ATOM 4057 C CA . ARG A 1 519 ? -28.863 -3.946 16.607 1.00 96.62 519 ARG A CA 1
ATOM 4058 C C . ARG A 1 519 ? -29.205 -3.189 17.876 1.00 96.62 519 ARG A C 1
ATOM 4060 O O . ARG A 1 519 ? -29.883 -3.737 18.746 1.00 96.62 519 ARG A O 1
ATOM 4067 N N . TYR A 1 520 ? -28.806 -1.925 17.939 1.00 95.75 520 TYR A N 1
ATOM 4068 C CA . TYR A 1 520 ? -29.218 -1.019 19.004 1.00 95.75 520 TYR A CA 1
ATOM 4069 C C . TYR A 1 520 ? -29.557 0.362 18.438 1.00 95.75 520 TYR A C 1
ATOM 4071 O O . TYR A 1 520 ? -28.707 1.010 17.829 1.00 95.75 520 TYR A O 1
ATOM 4079 N N . ALA A 1 521 ? -30.803 0.776 18.671 1.00 93.50 521 ALA A N 1
ATOM 4080 C CA . ALA A 1 521 ? -31.319 2.103 18.367 1.00 93.50 521 ALA A CA 1
ATOM 4081 C C . ALA A 1 521 ? -31.392 2.900 19.674 1.00 93.50 521 ALA A C 1
ATOM 4083 O O . ALA A 1 521 ? -32.108 2.522 20.610 1.00 93.50 521 ALA A O 1
ATOM 4084 N N . GLY A 1 522 ? -30.618 3.976 19.750 1.00 88.69 522 GLY A N 1
ATOM 4085 C CA . GLY A 1 522 ? -30.560 4.871 20.891 1.00 88.69 522 GLY A CA 1
ATOM 4086 C C . GLY A 1 522 ? -31.887 5.605 21.121 1.00 88.69 522 GLY A C 1
ATOM 4087 O O . GLY A 1 522 ? -32.731 5.719 20.229 1.00 88.69 522 GLY A O 1
ATOM 4088 N N . PRO A 1 523 ? -32.094 6.175 22.320 1.00 89.06 523 PRO A N 1
ATOM 4089 C CA . PRO A 1 523 ? -33.369 6.787 22.700 1.00 89.06 523 PRO A CA 1
ATOM 4090 C C . PRO A 1 523 ? -33.744 8.024 21.864 1.00 89.06 523 PRO A C 1
ATOM 4092 O O . PRO A 1 523 ? -34.900 8.450 21.883 1.00 89.06 523 PRO A O 1
ATOM 4095 N N . GLY A 1 524 ? -32.782 8.626 21.158 1.00 84.69 524 GLY A N 1
ATOM 4096 C CA . GLY A 1 524 ? -32.987 9.796 20.312 1.00 84.69 524 GLY A CA 1
ATOM 4097 C C . GLY A 1 524 ? -33.506 9.508 18.903 1.00 84.69 524 GLY A C 1
ATOM 4098 O O . GLY A 1 524 ? -33.845 10.477 18.225 1.00 84.69 524 GLY A O 1
ATOM 4099 N N . ASN A 1 525 ? -33.583 8.241 18.467 1.00 82.31 525 ASN A N 1
ATOM 4100 C CA . ASN A 1 525 ? -33.961 7.848 17.097 1.00 82.31 525 ASN A CA 1
ATOM 4101 C C . ASN A 1 525 ? -33.228 8.684 16.029 1.00 82.31 525 ASN A C 1
ATOM 4103 O O . ASN A 1 525 ? -33.830 9.424 15.244 1.00 82.31 525 ASN A O 1
ATOM 4107 N N . GLY A 1 526 ? -31.901 8.650 16.081 1.00 88.94 526 GLY A N 1
ATOM 4108 C CA . GLY A 1 526 ? -31.033 9.280 15.097 1.00 88.94 526 GLY A CA 1
ATOM 4109 C C . GLY A 1 526 ? -29.772 8.445 14.937 1.00 88.94 526 GLY A C 1
ATOM 4110 O O . GLY A 1 526 ? -29.705 7.351 15.458 1.00 88.94 526 GLY A O 1
ATOM 4111 N N . THR A 1 527 ? -28.754 8.951 14.237 1.00 91.12 527 THR A N 1
ATOM 4112 C CA . THR A 1 527 ? -27.563 8.132 13.945 1.00 91.12 527 THR A CA 1
ATOM 4113 C C . THR A 1 527 ? -26.832 7.652 15.203 1.00 91.12 527 THR A C 1
ATOM 4115 O O . THR A 1 527 ? -26.257 8.476 15.918 1.00 91.12 527 THR A O 1
ATOM 4118 N N . ASP A 1 528 ? -26.788 6.341 15.383 1.00 95.69 528 ASP A N 1
ATOM 4119 C CA . ASP A 1 528 ? -25.993 5.593 16.345 1.00 95.69 528 ASP A CA 1
ATOM 4120 C C . ASP A 1 528 ? -24.965 4.747 15.580 1.00 95.69 528 ASP A C 1
ATOM 4122 O O . ASP A 1 528 ? -25.172 4.369 14.422 1.00 95.69 528 ASP A O 1
ATOM 4126 N N . SER A 1 529 ? -23.787 4.515 16.148 1.00 96.81 529 SER A N 1
ATOM 4127 C CA . SER A 1 529 ? -22.710 3.807 15.444 1.00 96.81 529 SER A CA 1
ATOM 4128 C C . SER A 1 529 ? -21.772 3.129 16.425 1.00 96.81 529 SER A C 1
ATOM 4130 O O . SER A 1 529 ? -21.362 3.755 17.395 1.00 96.81 529 SER A O 1
ATOM 4132 N N . ALA A 1 530 ? -21.404 1.875 16.152 1.00 97.81 530 ALA A N 1
ATOM 4133 C CA . ALA A 1 530 ? -20.305 1.203 16.839 1.00 97.81 530 ALA A CA 1
ATOM 4134 C C . ALA A 1 530 ? -19.014 1.383 16.036 1.00 97.81 530 ALA A C 1
ATOM 4136 O O . ALA A 1 530 ? -18.986 1.102 14.838 1.00 97.81 530 ALA A O 1
ATOM 4137 N N . ARG A 1 531 ? -17.965 1.877 16.693 1.00 97.12 531 ARG A N 1
ATOM 4138 C CA . ARG A 1 531 ? -16.676 2.251 16.087 1.00 97.12 531 ARG A CA 1
ATOM 4139 C C . ARG A 1 531 ? -15.564 1.281 16.460 1.00 97.12 531 ARG A C 1
ATOM 4141 O O . ARG A 1 531 ? -14.791 0.906 15.592 1.00 97.12 531 ARG A O 1
ATOM 4148 N N . GLY A 1 532 ? -15.537 0.851 17.720 1.00 97.19 532 GLY A N 1
ATOM 4149 C CA . GLY A 1 532 ? -14.564 -0.104 18.242 1.00 97.19 532 GLY A CA 1
ATOM 4150 C C . GLY A 1 532 ? -15.245 -1.322 18.861 1.00 97.19 532 GLY A C 1
ATOM 4151 O O . GLY A 1 532 ? -16.364 -1.224 19.374 1.00 97.19 532 GLY A O 1
ATOM 4152 N N . ILE A 1 533 ? -14.569 -2.467 18.813 1.00 98.50 533 ILE A N 1
ATOM 4153 C CA . ILE A 1 533 ? -15.046 -3.753 19.329 1.00 98.50 533 ILE A CA 1
ATOM 4154 C C . ILE A 1 533 ? -13.879 -4.545 19.917 1.00 98.50 533 ILE A C 1
ATOM 4156 O O . ILE A 1 533 ? -12.808 -4.592 19.326 1.00 98.50 533 ILE A O 1
ATOM 4160 N N . VAL A 1 534 ? -14.095 -5.177 21.070 1.00 98.25 534 VAL A N 1
ATOM 4161 C CA . VAL A 1 534 ? -13.141 -6.090 21.718 1.00 98.25 534 VAL A CA 1
ATOM 4162 C C . VAL A 1 534 ? -13.869 -7.304 22.292 1.00 98.25 534 VAL A C 1
ATOM 4164 O O . VAL A 1 534 ? -15.040 -7.222 22.679 1.00 98.25 534 VAL A O 1
ATOM 4167 N N . VAL A 1 535 ? -13.166 -8.435 22.374 1.00 98.12 535 VAL A N 1
ATOM 4168 C CA . VAL A 1 535 ? -13.644 -9.657 23.036 1.00 98.12 535 VAL A CA 1
ATOM 4169 C C . VAL A 1 535 ? -12.905 -9.821 24.360 1.00 98.12 535 VAL A C 1
ATOM 4171 O O . VAL A 1 535 ? -11.678 -9.782 24.410 1.00 98.12 535 VAL A O 1
ATOM 4174 N N . ARG A 1 536 ? -13.665 -9.987 25.441 1.00 96.50 536 ARG A N 1
ATOM 4175 C CA . ARG A 1 536 ? -13.148 -10.178 26.800 1.00 96.50 536 ARG A CA 1
ATOM 4176 C C . ARG A 1 536 ? -12.707 -11.617 27.037 1.00 96.50 536 ARG A C 1
ATOM 4178 O O . ARG A 1 536 ? -13.112 -12.542 26.328 1.00 96.50 536 ARG A O 1
ATOM 4185 N N . LEU A 1 537 ? -11.944 -11.831 28.109 1.00 93.75 537 LEU A N 1
ATOM 4186 C CA . LEU A 1 537 ? -11.434 -13.160 28.482 1.00 93.75 537 LEU A CA 1
ATOM 4187 C C . LEU A 1 537 ? -12.536 -14.213 28.703 1.00 93.75 537 LEU A C 1
ATOM 4189 O O . LEU A 1 537 ? -12.306 -15.402 28.489 1.00 93.75 537 LEU A O 1
ATOM 4193 N N . ASP A 1 538 ? -13.732 -13.797 29.124 1.00 95.00 538 ASP A N 1
ATOM 4194 C CA . ASP A 1 538 ? -14.890 -14.674 29.336 1.00 95.00 538 ASP A CA 1
ATOM 4195 C C . ASP A 1 538 ? -15.752 -14.889 28.073 1.00 95.00 538 ASP A C 1
ATOM 4197 O O . ASP A 1 538 ? -16.783 -15.563 28.132 1.00 95.00 538 ASP A O 1
ATOM 4201 N N . GLY A 1 539 ? -15.327 -14.342 26.930 1.00 96.75 539 GLY A N 1
ATOM 4202 C CA . GLY A 1 539 ? -16.020 -14.419 25.645 1.00 96.75 539 GLY A CA 1
ATOM 4203 C C . GLY A 1 539 ? -17.138 -13.390 25.465 1.00 96.75 539 GLY A C 1
ATOM 4204 O O . GLY A 1 539 ? -17.796 -13.395 24.423 1.00 96.75 539 GLY A O 1
ATOM 4205 N N . LYS A 1 540 ? -17.393 -12.517 26.450 1.00 98.25 540 LYS A N 1
ATOM 4206 C CA . LYS A 1 540 ? -18.306 -11.385 26.258 1.00 98.25 540 LYS A CA 1
ATOM 4207 C C . LYS A 1 540 ? -17.704 -10.382 25.279 1.00 98.25 540 LYS A C 1
ATOM 4209 O O . LYS A 1 540 ? -16.489 -10.237 25.173 1.00 98.25 540 LYS A O 1
ATOM 4214 N N . ILE A 1 541 ? -18.571 -9.655 24.593 1.00 98.62 541 ILE A N 1
ATOM 4215 C CA . ILE A 1 541 ? -18.194 -8.730 23.525 1.00 98.62 541 ILE A CA 1
ATOM 4216 C C . ILE A 1 541 ? -18.513 -7.323 24.005 1.00 98.62 541 ILE A C 1
ATOM 4218 O O . ILE A 1 541 ? -19.616 -7.078 24.487 1.00 98.62 541 ILE A O 1
ATOM 4222 N N . LEU A 1 542 ? -17.566 -6.402 23.891 1.00 98.62 542 LEU A N 1
ATOM 4223 C CA . LEU A 1 542 ? -17.762 -5.006 24.258 1.00 98.62 542 LEU A CA 1
ATOM 4224 C C . LEU A 1 542 ? -17.556 -4.131 23.029 1.00 98.62 542 LEU A C 1
ATOM 4226 O O . LEU A 1 542 ? -16.544 -4.253 22.343 1.00 98.62 542 LEU A O 1
ATOM 4230 N N . ILE A 1 543 ? -18.509 -3.240 22.776 1.00 98.62 543 ILE A N 1
ATOM 4231 C CA . ILE A 1 543 ? -18.429 -2.252 21.700 1.00 98.62 543 ILE A CA 1
ATOM 4232 C C . ILE A 1 543 ? -18.431 -0.838 22.270 1.00 98.62 543 ILE A C 1
ATOM 4234 O O . ILE A 1 543 ? -19.080 -0.588 23.285 1.00 98.62 543 ILE A O 1
ATOM 4238 N N . THR A 1 544 ? -17.739 0.081 21.598 1.00 98.56 544 THR A N 1
ATOM 4239 C CA . THR A 1 544 ? -17.798 1.528 21.856 1.00 98.56 544 THR A CA 1
ATOM 4240 C C . THR A 1 544 ? -18.255 2.279 20.614 1.00 98.56 544 THR A C 1
ATOM 4242 O O . THR A 1 544 ? -18.160 1.768 19.495 1.00 98.56 544 THR A O 1
ATOM 4245 N N . GLY A 1 545 ? -18.729 3.505 20.795 1.00 97.62 545 GLY A N 1
ATOM 4246 C CA . GLY A 1 545 ? -19.156 4.351 19.694 1.00 97.62 545 GLY A CA 1
ATOM 4247 C C . GLY A 1 545 ? -19.921 5.581 20.152 1.00 97.62 545 GLY A C 1
ATOM 4248 O O . GLY A 1 545 ? -19.691 6.104 21.247 1.00 97.62 545 GLY A O 1
ATOM 4249 N N . GLU A 1 546 ? -20.858 6.017 19.317 1.00 95.75 546 GLU A N 1
ATOM 4250 C CA . GLU A 1 546 ? -21.753 7.129 19.605 1.00 95.75 546 GLU A CA 1
ATOM 4251 C C . GLU A 1 546 ? -23.229 6.711 19.547 1.00 95.75 546 GLU A C 1
ATOM 4253 O O . GLU A 1 546 ? -23.629 5.927 18.685 1.00 95.75 546 GLU A O 1
ATOM 4258 N N . MET A 1 547 ? -24.051 7.282 20.432 1.00 94.81 547 MET A N 1
ATOM 4259 C CA . MET A 1 547 ? -25.511 7.259 20.301 1.00 94.81 547 MET A CA 1
ATOM 4260 C C . MET A 1 547 ? -26.110 8.665 20.281 1.00 94.81 547 MET A C 1
ATOM 4262 O O . MET A 1 547 ? -25.539 9.611 20.818 1.00 94.81 547 MET A O 1
ATOM 4266 N N . ASN A 1 548 ? -27.295 8.811 19.704 1.00 91.44 548 ASN A N 1
ATOM 4267 C CA . ASN A 1 548 ? -28.089 10.023 19.729 1.00 91.44 548 ASN A CA 1
ATOM 4268 C C . ASN A 1 548 ? -28.984 10.056 20.981 1.00 91.44 548 ASN A C 1
ATOM 4270 O O . ASN A 1 548 ? -29.897 9.242 21.129 1.00 91.44 548 ASN A O 1
ATOM 4274 N N . SER A 1 549 ? -28.774 11.042 21.859 1.00 84.81 549 SER A N 1
ATOM 4275 C CA . SER A 1 549 ? -29.599 11.280 23.055 1.00 84.81 549 SER A CA 1
ATOM 4276 C C . SER A 1 549 ? -30.756 12.259 22.816 1.00 84.81 549 SER A C 1
ATOM 4278 O O . SER A 1 549 ? -31.319 12.798 23.767 1.00 84.81 549 SER A O 1
ATOM 4280 N N . SER A 1 550 ? -31.131 12.488 21.552 1.00 81.94 550 SER A N 1
ATOM 4281 C CA . SER A 1 550 ? -32.063 13.490 20.996 1.00 81.94 550 SER A CA 1
ATOM 4282 C C . SER A 1 550 ? -31.516 14.912 20.854 1.00 81.94 550 SER A C 1
ATOM 4284 O O . SER A 1 550 ? -31.914 15.613 19.923 1.00 81.94 550 SER A O 1
ATOM 4286 N N . VAL A 1 551 ? -30.613 15.342 21.739 1.00 80.69 551 VAL A N 1
ATOM 4287 C CA . VAL A 1 551 ? -30.036 16.700 21.709 1.00 80.69 551 VAL A CA 1
ATOM 4288 C C . VAL A 1 551 ? -28.562 16.682 21.312 1.00 80.69 551 VAL A C 1
ATOM 4290 O O . VAL A 1 551 ? -28.143 17.555 20.558 1.00 80.69 551 VAL A O 1
ATOM 4293 N N . HIS A 1 552 ? -27.811 15.676 21.766 1.00 86.62 552 HIS A N 1
ATOM 4294 C CA . HIS A 1 552 ? -26.373 15.541 21.526 1.00 86.62 552 HIS A CA 1
ATOM 4295 C C . HIS A 1 552 ? -26.018 14.109 21.117 1.00 86.62 552 HIS A C 1
ATOM 4297 O O . HIS A 1 552 ? -26.826 13.180 21.245 1.00 86.62 552 HIS A O 1
ATOM 4303 N N . LYS A 1 553 ? -24.793 13.927 20.627 1.00 90.81 553 LYS A N 1
ATOM 4304 C CA . LYS A 1 553 ? -24.133 12.619 20.580 1.00 90.81 553 LYS A CA 1
ATOM 4305 C C . LYS A 1 553 ? -23.519 12.283 21.931 1.00 90.81 553 LYS A C 1
ATOM 4307 O O . LYS A 1 553 ? -22.932 13.145 22.576 1.00 90.81 553 LYS A O 1
ATOM 4312 N N . GLU A 1 554 ? -23.640 11.027 22.336 1.00 93.94 554 GLU A N 1
ATOM 4313 C CA . GLU A 1 554 ? -23.076 10.506 23.575 1.00 93.94 554 GLU A CA 1
ATOM 4314 C C . GLU A 1 554 ? -22.104 9.369 23.282 1.00 93.94 554 GLU A C 1
ATOM 4316 O O . GLU A 1 554 ? -22.445 8.446 22.541 1.00 93.94 554 GLU A O 1
ATOM 4321 N N . MET A 1 555 ? -20.928 9.399 23.913 1.00 96.69 555 MET A N 1
ATOM 4322 C CA . MET A 1 555 ? -20.015 8.259 23.923 1.00 96.69 555 MET A CA 1
ATOM 4323 C C . MET A 1 555 ? -20.641 7.139 24.757 1.00 96.69 555 MET A C 1
ATOM 4325 O O . MET A 1 555 ? -21.041 7.369 25.905 1.00 96.69 555 MET A O 1
ATOM 4329 N N . ILE A 1 556 ? -20.687 5.935 24.191 1.00 97.50 556 ILE A N 1
ATOM 4330 C CA . ILE A 1 556 ? -21.299 4.764 24.823 1.00 97.50 556 ILE A CA 1
ATOM 4331 C C . ILE A 1 556 ? -20.374 3.557 24.850 1.00 97.50 556 ILE A C 1
ATOM 4333 O O . ILE A 1 556 ? -19.482 3.440 24.015 1.00 97.50 556 ILE A O 1
ATOM 4337 N N . ALA A 1 557 ? -20.656 2.625 25.762 1.00 98.38 557 ALA A N 1
ATOM 4338 C CA . ALA A 1 557 ? -20.197 1.247 25.644 1.00 98.38 557 ALA A CA 1
ATOM 4339 C C . ALA A 1 557 ? -21.361 0.275 25.863 1.00 98.38 557 ALA A C 1
ATOM 4341 O O . ALA A 1 557 ? -22.145 0.462 26.793 1.00 98.38 557 ALA A O 1
ATOM 4342 N N . ILE A 1 558 ? -21.478 -0.752 25.020 1.00 98.56 558 ILE A N 1
ATOM 4343 C CA . ILE A 1 558 ? -22.517 -1.789 25.130 1.00 98.56 558 ILE A CA 1
ATOM 4344 C C . ILE A 1 558 ? -21.838 -3.144 25.265 1.00 98.56 558 ILE A C 1
ATOM 4346 O O . ILE A 1 558 ? -20.986 -3.491 24.443 1.00 98.56 558 ILE A O 1
ATOM 4350 N N . GLN A 1 559 ? -22.231 -3.917 26.278 1.00 98.50 559 GLN A N 1
ATOM 4351 C CA . GLN A 1 559 ? -21.740 -5.280 26.452 1.00 98.50 559 GLN A CA 1
ATOM 4352 C C . GLN A 1 559 ? -22.771 -6.310 25.990 1.00 98.50 559 GLN A C 1
ATOM 4354 O O . GLN A 1 559 ? -23.945 -6.263 26.358 1.00 98.50 559 GLN A O 1
ATOM 4359 N N . LEU A 1 560 ? -22.304 -7.278 25.207 1.00 98.69 560 LEU A N 1
ATOM 4360 C CA . LEU A 1 560 ? -23.063 -8.435 24.760 1.00 98.69 560 LEU A CA 1
ATOM 4361 C C . LEU A 1 560 ? -22.497 -9.708 25.390 1.00 98.69 560 LEU A C 1
ATOM 4363 O O . LEU A 1 560 ? -21.290 -9.864 25.589 1.00 98.69 560 LEU A O 1
ATOM 4367 N N . LEU A 1 561 ? -23.386 -10.655 25.650 1.00 98.50 561 LEU A N 1
ATOM 4368 C CA . LEU A 1 561 ? -23.040 -12.037 25.940 1.00 98.50 561 LEU A CA 1
ATOM 4369 C C . LEU A 1 561 ? -22.422 -12.707 24.697 1.00 98.50 561 LEU A C 1
ATOM 4371 O O . LEU A 1 561 ? -22.650 -12.247 23.574 1.00 98.50 561 LEU A O 1
ATOM 4375 N N . PRO A 1 562 ? -21.722 -13.848 24.855 1.00 98.19 562 PRO A N 1
ATOM 4376 C CA . PRO A 1 562 ? -21.172 -14.592 23.721 1.00 98.19 562 PRO A CA 1
ATOM 4377 C C . PRO A 1 562 ? -22.220 -15.029 22.687 1.00 98.19 562 PRO A C 1
ATOM 4379 O O . PRO A 1 562 ? -21.867 -15.401 21.576 1.00 98.19 562 PRO A O 1
ATOM 4382 N N . ASP A 1 563 ? -23.514 -15.037 23.018 1.00 97.56 563 ASP A N 1
ATOM 4383 C CA . ASP A 1 563 ? -24.600 -15.337 22.077 1.00 97.56 563 ASP A CA 1
ATOM 4384 C C . ASP A 1 563 ? -25.190 -14.086 21.399 1.00 97.56 563 ASP A C 1
ATOM 4386 O O . ASP A 1 563 ? -26.147 -14.209 20.642 1.00 97.56 563 ASP A O 1
ATOM 4390 N N . GLY A 1 564 ? -24.633 -12.896 21.640 1.00 97.81 564 GLY A N 1
ATOM 4391 C CA . GLY A 1 564 ? -25.051 -11.631 21.029 1.00 97.81 564 GLY A CA 1
ATOM 4392 C C . GLY A 1 564 ? -26.240 -10.946 21.695 1.00 97.81 564 GLY A C 1
ATOM 4393 O O . GLY A 1 564 ? -26.693 -9.912 21.206 1.00 97.81 564 GLY A O 1
ATOM 4394 N N . LYS A 1 565 ? -26.764 -11.487 22.800 1.00 97.94 565 LYS A N 1
ATOM 4395 C CA . LYS A 1 565 ? -27.772 -10.788 23.609 1.00 97.94 565 LYS A CA 1
ATOM 4396 C C . LYS A 1 565 ? -27.112 -9.737 24.511 1.00 97.94 565 LYS A C 1
ATOM 4398 O O . LYS A 1 565 ? -25.996 -9.981 24.960 1.00 97.94 565 LYS A O 1
ATOM 4403 N N . PRO A 1 566 ? -27.790 -8.625 24.846 1.00 97.56 566 PRO A N 1
ATOM 4404 C CA . PRO A 1 566 ? -27.287 -7.666 25.831 1.00 97.56 566 PRO A CA 1
ATOM 4405 C C . PRO A 1 566 ? -26.958 -8.320 27.177 1.00 97.56 566 PRO A C 1
ATOM 4407 O O . PRO A 1 566 ? -27.741 -9.126 27.689 1.00 97.56 566 PRO A O 1
ATOM 4410 N N . ASP A 1 567 ? -25.818 -7.955 27.762 1.00 98.19 567 ASP A N 1
ATOM 4411 C CA . ASP A 1 567 ? -25.472 -8.317 29.134 1.00 98.19 567 ASP A CA 1
ATOM 4412 C C . ASP A 1 567 ? -26.024 -7.272 30.109 1.00 98.19 567 ASP A C 1
ATOM 4414 O O . ASP A 1 567 ? -25.386 -6.265 30.399 1.00 98.19 567 ASP A O 1
ATOM 4418 N N . THR A 1 568 ? -27.199 -7.543 30.672 1.00 97.25 568 THR A N 1
ATOM 4419 C CA . THR A 1 568 ? -27.893 -6.634 31.600 1.00 97.25 568 THR A CA 1
ATOM 4420 C C . THR A 1 568 ? -27.158 -6.420 32.933 1.00 97.25 568 THR A C 1
ATOM 4422 O O . THR A 1 568 ? -27.656 -5.701 33.796 1.00 97.25 568 THR A O 1
ATOM 4425 N N . THR A 1 569 ? -26.025 -7.094 33.169 1.00 97.12 569 THR A N 1
ATOM 4426 C CA . THR A 1 569 ? -25.205 -6.914 34.380 1.00 97.12 569 THR A CA 1
ATOM 4427 C C . THR A 1 569 ? -24.123 -5.845 34.235 1.00 97.12 569 THR A C 1
ATOM 4429 O O . THR A 1 569 ? -23.500 -5.496 35.235 1.00 97.12 569 THR A O 1
ATOM 4432 N N . PHE A 1 570 ? -23.921 -5.314 33.027 1.00 98.31 570 PHE A N 1
ATOM 4433 C CA . PHE A 1 570 ? -22.950 -4.264 32.735 1.00 98.31 570 PHE A CA 1
ATOM 4434 C C . PHE A 1 570 ? -23.590 -2.874 32.779 1.00 98.31 570 PHE A C 1
ATOM 4436 O O . PHE A 1 570 ? -24.617 -2.651 32.143 1.00 98.31 570 PHE A O 1
ATOM 4443 N N . GLY A 1 571 ? -22.966 -1.923 33.473 1.00 96.62 571 GLY A N 1
ATOM 4444 C CA . GLY A 1 571 ? -23.422 -0.532 33.512 1.00 96.62 571 GLY A CA 1
ATOM 4445 C C . GLY A 1 571 ? -24.890 -0.397 33.941 1.00 96.62 571 GLY A C 1
ATOM 4446 O O . GLY A 1 571 ? -25.318 -0.987 34.935 1.00 96.62 571 GLY A O 1
ATOM 4447 N N . ASP A 1 572 ? -25.656 0.393 33.189 1.00 95.38 572 ASP A N 1
ATOM 4448 C CA . ASP A 1 572 ? -27.109 0.517 33.320 1.00 95.38 572 ASP A CA 1
ATOM 4449 C C . ASP A 1 572 ? -27.795 -0.360 32.258 1.00 95.38 572 ASP A C 1
ATOM 4451 O O . ASP A 1 572 ? -27.914 0.025 31.097 1.00 95.38 572 ASP A O 1
ATOM 4455 N N . ASP A 1 573 ? -28.192 -1.575 32.650 1.00 93.94 573 ASP A N 1
ATOM 4456 C CA . ASP A 1 573 ? -28.896 -2.556 31.801 1.00 93.94 573 ASP A CA 1
ATOM 4457 C C . ASP A 1 573 ? -28.174 -2.899 30.478 1.00 93.94 573 ASP A C 1
ATOM 4459 O O . ASP A 1 573 ? -28.780 -3.048 29.418 1.00 93.94 573 ASP A O 1
ATOM 4463 N N . GLY A 1 574 ? -26.848 -3.038 30.539 1.00 94.19 574 GLY A N 1
ATOM 4464 C CA . GLY A 1 574 ? -25.977 -3.362 29.405 1.00 94.19 574 GLY A CA 1
ATOM 4465 C C . GLY A 1 574 ? -25.351 -2.154 28.714 1.00 94.19 574 GLY A C 1
ATOM 4466 O O . GLY A 1 574 ? -24.574 -2.343 27.775 1.00 94.19 574 GLY A O 1
ATOM 4467 N N . LEU A 1 575 ? -25.647 -0.936 29.180 1.00 96.81 575 LEU A N 1
ATOM 4468 C CA . LEU A 1 575 ? -25.191 0.315 28.585 1.00 96.81 575 LEU A CA 1
ATOM 4469 C C . LEU A 1 575 ? -24.377 1.156 29.575 1.00 96.81 575 LEU A C 1
ATOM 4471 O O . LEU A 1 575 ? -24.798 1.455 30.690 1.00 96.81 575 LEU A O 1
ATOM 4475 N N . PHE A 1 576 ? -23.226 1.627 29.116 1.00 97.62 576 PHE A N 1
ATOM 4476 C CA . PHE A 1 576 ? -22.517 2.757 29.699 1.00 97.62 576 PHE A CA 1
ATOM 4477 C C . PHE A 1 576 ? -22.713 3.993 28.817 1.00 97.62 576 PHE A C 1
ATOM 4479 O O . PHE A 1 576 ? -22.651 3.899 27.592 1.00 97.62 576 PHE A O 1
ATOM 4486 N N . VAL A 1 577 ? -22.891 5.156 29.447 1.00 95.62 577 VAL A N 1
ATOM 4487 C CA . VAL A 1 577 ? -22.937 6.469 28.789 1.00 95.62 577 VAL A CA 1
ATOM 4488 C C . VAL A 1 577 ? -21.980 7.404 29.519 1.00 95.62 577 VAL A C 1
ATOM 4490 O O . VAL A 1 577 ? -22.092 7.572 30.738 1.00 95.62 577 VAL A O 1
ATOM 4493 N N . LEU A 1 578 ? -21.052 8.034 28.795 1.00 93.50 578 LEU A N 1
ATOM 4494 C CA . LEU A 1 578 ? -20.099 8.961 29.402 1.00 93.50 578 LEU A CA 1
ATOM 4495 C C . LEU A 1 578 ? -20.810 10.224 29.908 1.00 93.50 578 LEU A C 1
ATOM 4497 O O . LEU A 1 578 ? -21.169 11.112 29.137 1.00 93.50 578 LEU A O 1
ATOM 4501 N N . ASN A 1 579 ? -20.946 10.341 31.228 1.00 86.31 579 ASN A N 1
ATOM 4502 C CA . ASN A 1 579 ? -21.567 11.499 31.860 1.00 86.31 579 ASN A CA 1
ATOM 4503 C C . ASN A 1 579 ? -20.519 12.522 32.323 1.00 86.31 579 ASN A C 1
ATOM 4505 O O . ASN A 1 579 ? -20.006 12.451 33.441 1.00 86.31 579 ASN A O 1
ATOM 4509 N N . ILE A 1 580 ? -20.226 13.501 31.467 1.00 81.19 580 ILE A N 1
ATOM 4510 C CA . ILE A 1 580 ? -19.387 14.660 31.802 1.00 81.19 580 ILE A CA 1
ATOM 4511 C C . ILE A 1 580 ? -20.232 15.935 31.811 1.00 81.19 580 ILE A C 1
ATOM 4513 O O . ILE A 1 580 ? -21.103 16.131 30.961 1.00 81.19 580 ILE A O 1
ATOM 4517 N N . THR A 1 581 ? -19.966 16.827 32.766 1.00 72.69 581 THR A N 1
ATOM 4518 C CA . THR A 1 581 ? -20.724 18.075 32.927 1.00 72.69 581 THR A CA 1
ATOM 4519 C C . THR A 1 581 ? -20.617 18.946 31.678 1.00 72.69 581 THR A C 1
ATOM 4521 O O . THR A 1 581 ? -19.516 19.383 31.344 1.00 72.69 581 THR A O 1
ATOM 4524 N N . GLY A 1 582 ? -21.749 19.239 31.032 1.00 67.44 582 GLY A N 1
ATOM 4525 C CA . GLY A 1 582 ? -21.797 20.130 29.878 1.00 67.44 582 GLY A CA 1
ATOM 4526 C C . GLY A 1 582 ? -22.838 19.796 28.821 1.00 67.44 582 GLY A C 1
ATOM 4527 O O . GLY A 1 582 ? -23.345 18.680 28.776 1.00 67.44 582 GLY A O 1
ATOM 4528 N N . GLU A 1 583 ? -23.114 20.778 27.965 1.00 69.75 583 GLU A N 1
ATOM 4529 C CA . GLU A 1 583 ? -23.879 20.613 26.727 1.00 69.75 583 GLU A CA 1
ATOM 4530 C C . GLU A 1 583 ? -22.873 20.458 25.581 1.00 69.75 583 GLU A C 1
ATOM 4532 O O . GLU A 1 583 ? -22.019 21.333 25.412 1.00 69.75 583 GLU A O 1
ATOM 4537 N N . GLY A 1 584 ? -22.948 19.369 24.820 1.00 85.12 584 GLY A N 1
ATOM 4538 C CA . GLY A 1 584 ? -22.051 19.134 23.694 1.00 85.12 584 GLY A CA 1
ATOM 4539 C C . GLY A 1 584 ? -21.946 17.666 23.296 1.00 85.12 584 GLY A C 1
ATOM 4540 O O . GLY A 1 584 ? -22.221 16.776 24.098 1.00 85.12 584 GLY A O 1
ATOM 4541 N N . ASP A 1 585 ? -21.529 17.440 22.052 1.00 90.31 585 ASP A N 1
ATOM 4542 C CA . ASP A 1 585 ? -21.353 16.102 21.496 1.00 90.31 585 ASP A CA 1
ATOM 4543 C C . ASP A 1 585 ? -20.146 15.375 22.098 1.00 90.31 585 ASP A C 1
ATOM 4545 O O . ASP A 1 585 ? -19.102 15.969 22.393 1.00 90.31 585 ASP A O 1
ATOM 4549 N N . ARG A 1 586 ? -20.296 14.059 22.231 1.00 93.00 586 ARG A N 1
ATOM 4550 C CA . ARG A 1 586 ? -19.291 13.114 22.712 1.00 93.00 586 ARG A CA 1
ATOM 4551 C C . ARG A 1 586 ? -19.261 11.923 21.759 1.00 93.00 586 ARG A C 1
ATOM 4553 O O . ARG A 1 586 ? -20.305 11.370 21.419 1.00 93.00 586 ARG A O 1
ATOM 4560 N N . TYR A 1 587 ? -18.066 11.529 21.348 1.00 94.56 587 TYR A N 1
ATOM 4561 C CA . TYR A 1 587 ? -17.826 10.484 20.361 1.00 94.56 587 TYR A CA 1
ATOM 4562 C C . TYR A 1 587 ? -16.872 9.450 20.948 1.00 94.56 587 TYR A C 1
ATOM 4564 O O . TYR A 1 587 ? -15.845 9.844 21.494 1.00 94.56 587 TYR A O 1
ATOM 4572 N N . GLY A 1 588 ? -17.193 8.159 20.838 1.00 96.88 588 GLY A N 1
ATOM 4573 C CA . GLY A 1 588 ? -16.270 7.057 21.126 1.00 96.88 588 GLY A CA 1
ATOM 4574 C C . GLY A 1 588 ? -15.694 6.484 19.842 1.00 96.88 588 GLY A C 1
ATOM 4575 O O . GLY A 1 588 ? -16.456 6.191 18.927 1.00 96.88 588 GLY A O 1
ATOM 4576 N N . PHE A 1 589 ? -14.372 6.326 19.763 1.00 97.19 589 PHE A N 1
ATOM 4577 C CA . PHE A 1 589 ? -13.698 5.800 18.571 1.00 97.19 589 PHE A CA 1
ATOM 4578 C C . PHE A 1 589 ? -12.920 4.519 18.881 1.00 97.19 589 PHE A C 1
ATOM 4580 O O . PHE A 1 589 ? -13.316 3.454 18.414 1.00 97.19 589 PHE A O 1
ATOM 4587 N N . GLY A 1 590 ? -11.874 4.607 19.707 1.00 97.44 590 GLY A N 1
ATOM 4588 C CA . GLY A 1 590 ? -11.026 3.469 20.069 1.00 97.44 590 GLY A CA 1
ATOM 4589 C C . GLY A 1 590 ? -11.417 2.825 21.400 1.00 97.44 590 GLY A C 1
ATOM 4590 O O . GLY A 1 590 ? -11.860 3.515 22.324 1.00 97.44 590 GLY A O 1
ATOM 4591 N N . ILE A 1 591 ? -11.208 1.510 21.516 1.00 98.44 591 ILE A N 1
ATOM 4592 C CA . ILE A 1 591 ? -11.352 0.750 22.763 1.00 98.44 591 ILE A CA 1
ATOM 4593 C C . ILE A 1 591 ? -10.269 -0.326 22.878 1.00 98.44 591 ILE A C 1
ATOM 4595 O O . ILE A 1 591 ? -9.994 -1.030 21.914 1.00 98.44 591 ILE A O 1
ATOM 4599 N N . ALA A 1 592 ? -9.703 -0.479 24.073 1.00 97.75 592 ALA A N 1
ATOM 4600 C CA . ALA A 1 592 ? -8.754 -1.536 24.409 1.00 97.75 592 ALA A CA 1
ATOM 4601 C C . ALA A 1 592 ? -9.025 -2.081 25.819 1.00 97.75 592 ALA A C 1
ATOM 4603 O O . ALA A 1 592 ? -9.646 -1.407 26.645 1.00 97.75 592 ALA A O 1
ATOM 4604 N N . LEU A 1 593 ? -8.568 -3.304 26.091 1.00 97.25 593 LEU A N 1
ATOM 4605 C CA . LEU A 1 593 ? -8.672 -3.941 27.406 1.00 97.25 593 LEU A CA 1
ATOM 4606 C C . LEU A 1 593 ? -7.309 -3.929 28.105 1.00 97.25 593 LEU A C 1
ATOM 4608 O O . LEU A 1 593 ? -6.287 -4.179 27.469 1.00 97.25 593 LEU A O 1
ATOM 4612 N N . ASP A 1 594 ? -7.295 -3.657 29.409 1.00 95.25 594 ASP A N 1
ATOM 4613 C CA . ASP A 1 594 ? -6.104 -3.846 30.240 1.00 95.25 594 ASP A CA 1
ATOM 4614 C C . ASP A 1 594 ? -5.978 -5.300 30.746 1.00 95.25 594 ASP A C 1
ATOM 4616 O O . ASP A 1 594 ? -6.839 -6.153 30.514 1.00 95.25 594 ASP A O 1
ATOM 4620 N N . ALA A 1 595 ? -4.890 -5.600 31.463 1.00 93.50 595 ALA A N 1
ATOM 4621 C CA . ALA A 1 595 ? -4.618 -6.942 31.990 1.00 93.50 595 ALA A CA 1
ATOM 4622 C C . ALA A 1 595 ? -5.641 -7.440 33.038 1.00 93.50 595 ALA A C 1
ATOM 4624 O O . ALA A 1 595 ? -5.647 -8.628 33.368 1.00 93.50 595 ALA A O 1
ATOM 4625 N N . GLU A 1 596 ? -6.481 -6.553 33.577 1.00 94.00 596 GLU A N 1
ATOM 4626 C CA . GLU A 1 596 ? -7.556 -6.863 34.524 1.00 94.00 596 GLU A CA 1
ATOM 4627 C C . GLU A 1 596 ? -8.932 -6.948 33.837 1.00 94.00 596 GLU A C 1
ATOM 4629 O O . GLU A 1 596 ? -9.947 -7.102 34.520 1.00 94.00 596 GLU A O 1
ATOM 4634 N N . ASP A 1 597 ? -8.971 -6.898 32.499 1.00 95.50 597 ASP A N 1
ATOM 4635 C CA . ASP A 1 597 ? -10.195 -6.844 31.696 1.00 95.50 597 ASP A CA 1
ATOM 4636 C C . ASP A 1 597 ? -11.000 -5.551 31.972 1.00 95.50 597 ASP A C 1
ATOM 4638 O O . ASP A 1 597 ? -12.219 -5.513 31.828 1.00 95.50 597 ASP A O 1
ATOM 4642 N N . ASN A 1 598 ? -10.360 -4.450 32.377 1.00 96.56 598 ASN A N 1
ATOM 4643 C CA . ASN A 1 598 ? -11.001 -3.131 32.371 1.00 96.56 598 ASN A CA 1
ATOM 4644 C C . ASN A 1 598 ? -10.903 -2.530 30.963 1.00 96.56 598 ASN A C 1
ATOM 4646 O O . ASN A 1 598 ? -9.918 -2.732 30.257 1.00 96.56 598 ASN A O 1
ATOM 4650 N N . ALA A 1 599 ? -11.913 -1.769 30.551 1.00 98.19 599 ALA A N 1
ATOM 4651 C CA . ALA A 1 599 ? -11.948 -1.144 29.234 1.00 98.19 599 ALA A CA 1
ATOM 4652 C C . ALA A 1 599 ? -11.421 0.292 29.287 1.00 98.19 599 ALA A C 1
ATOM 4654 O O . ALA A 1 599 ? -11.875 1.085 30.111 1.00 98.19 599 ALA A O 1
ATOM 4655 N N . VAL A 1 600 ? -10.522 0.646 28.374 1.00 98.44 600 VAL A N 1
ATOM 4656 C CA . VAL A 1 600 ? -10.077 2.020 28.118 1.00 98.44 600 VAL A CA 1
ATOM 4657 C C . VAL A 1 600 ? -10.679 2.472 26.794 1.00 98.44 600 VAL A C 1
ATOM 4659 O O . VAL A 1 600 ? -10.492 1.809 25.779 1.00 98.44 600 VAL A O 1
ATOM 4662 N N . ILE A 1 601 ? -11.410 3.586 26.802 1.00 98.56 601 ILE A N 1
ATOM 4663 C CA . ILE A 1 601 ? -12.110 4.134 25.632 1.00 98.56 601 ILE A CA 1
ATOM 4664 C C . ILE A 1 601 ? -11.596 5.543 25.362 1.00 98.56 601 ILE A C 1
ATOM 4666 O O . ILE A 1 601 ? -11.502 6.344 26.292 1.00 98.56 601 ILE A O 1
ATOM 4670 N N . THR A 1 602 ? -11.308 5.859 24.099 1.00 98.50 602 THR A N 1
ATOM 4671 C CA . THR A 1 602 ? -10.898 7.204 23.668 1.00 98.50 602 THR A CA 1
ATOM 4672 C C . THR A 1 602 ? -11.805 7.766 22.570 1.00 98.50 602 THR A C 1
ATOM 4674 O O . THR A 1 602 ? -12.573 7.031 21.939 1.00 98.50 602 THR A O 1
ATOM 4677 N N . GLY A 1 603 ? -11.755 9.080 22.367 1.00 97.19 603 GLY A N 1
ATOM 4678 C CA . GLY A 1 603 ? -12.592 9.775 21.398 1.00 97.19 603 GLY A CA 1
ATOM 4679 C C . GLY A 1 603 ? -12.489 11.295 21.479 1.00 97.19 603 GLY A C 1
ATOM 4680 O O . GLY A 1 603 ? -11.435 11.845 21.809 1.00 97.19 603 GLY A O 1
ATOM 4681 N N . GLY A 1 604 ? -13.597 11.980 21.192 1.00 94.88 604 GLY A N 1
ATOM 4682 C CA . GLY A 1 604 ? -13.711 13.440 21.273 1.00 94.88 604 GLY A CA 1
ATOM 4683 C C . GLY A 1 604 ? -14.903 13.878 22.120 1.00 94.88 604 GLY A C 1
ATOM 4684 O O . GLY A 1 604 ? -15.962 13.254 22.067 1.00 94.88 604 GLY A O 1
ATOM 4685 N N . ALA A 1 605 ? -14.757 14.953 22.892 1.00 92.75 605 ALA A N 1
ATOM 4686 C CA . ALA A 1 605 ? -15.854 15.528 23.671 1.00 92.75 605 ALA A CA 1
ATOM 4687 C C . ALA A 1 605 ? -15.819 17.056 23.689 1.00 92.75 605 ALA A C 1
ATOM 4689 O O . ALA A 1 605 ? -14.790 17.659 23.993 1.00 92.75 605 ALA A O 1
ATOM 4690 N N . VAL A 1 606 ? -16.966 17.686 23.427 1.00 87.00 606 VAL A N 1
ATOM 4691 C CA . VAL A 1 606 ? -17.130 19.138 23.555 1.00 87.00 606 VAL A CA 1
ATOM 4692 C C . VAL A 1 606 ? -17.327 19.502 25.024 1.00 87.00 606 VAL A C 1
ATOM 4694 O O . VAL A 1 606 ? -18.280 19.066 25.675 1.00 87.00 606 VAL A O 1
ATOM 4697 N N . ARG A 1 607 ? -16.429 20.328 25.560 1.00 72.75 607 ARG A N 1
ATOM 4698 C CA . ARG A 1 607 ? -16.502 20.811 26.943 1.00 72.75 607 ARG A CA 1
ATOM 4699 C C . ARG A 1 607 ? -17.200 22.175 27.041 1.00 72.75 607 ARG A C 1
ATOM 4701 O O . ARG A 1 607 ? -17.113 22.998 26.124 1.00 72.75 607 ARG A O 1
ATOM 4708 N N . PRO A 1 608 ? -17.873 22.472 28.172 1.00 65.56 608 PRO A N 1
ATOM 4709 C CA . PRO A 1 608 ? -18.474 23.783 28.402 1.00 65.56 608 PRO A CA 1
ATOM 4710 C C . PRO A 1 608 ? -17.447 24.909 28.373 1.00 65.56 608 PRO A C 1
ATOM 4712 O O . PRO A 1 608 ? -16.560 24.959 29.220 1.00 65.56 608 PRO A O 1
ATOM 4715 N N . GLY A 1 609 ? -17.637 25.857 27.456 1.00 64.81 609 GLY A N 1
ATOM 4716 C CA . GLY A 1 609 ? -16.782 27.038 27.317 1.00 64.81 609 GLY A CA 1
ATOM 4717 C C . GLY A 1 609 ? -15.728 26.937 26.216 1.00 64.81 609 GLY A C 1
ATOM 4718 O O . GLY A 1 609 ? -15.233 27.982 25.805 1.00 64.81 609 GLY A O 1
ATOM 4719 N N . ASP A 1 610 ? -15.469 25.735 25.692 1.00 66.44 610 ASP A N 1
ATOM 4720 C CA . ASP A 1 610 ? -14.389 25.497 24.724 1.00 66.44 610 ASP A CA 1
ATOM 4721 C C . ASP A 1 610 ? -14.878 25.573 23.268 1.00 66.44 610 ASP A C 1
ATOM 4723 O O . ASP A 1 610 ? -14.120 25.920 22.369 1.00 66.44 610 ASP A O 1
ATOM 4727 N N . GLY A 1 611 ? -16.163 25.293 23.013 1.00 71.62 611 GLY A N 1
ATOM 4728 C CA . GLY A 1 611 ? -16.782 25.380 21.680 1.00 71.62 611 GLY A CA 1
ATOM 4729 C C . GLY A 1 611 ? -16.304 24.333 20.662 1.00 71.62 611 GLY A C 1
ATOM 4730 O O . GLY A 1 611 ? -16.956 24.174 19.634 1.00 71.62 611 GLY A O 1
ATOM 4731 N N . ASN A 1 612 ? -15.230 23.600 20.969 1.00 82.12 612 ASN A N 1
ATOM 4732 C CA . ASN A 1 612 ? -14.611 22.562 20.149 1.00 82.12 612 ASN A CA 1
ATOM 4733 C C . ASN A 1 612 ? -14.403 21.263 20.948 1.00 82.12 612 ASN A C 1
ATOM 4735 O O . ASN A 1 612 ? -14.504 21.252 22.177 1.00 82.12 612 ASN A O 1
ATOM 4739 N N . SER A 1 613 ? -14.176 20.154 20.235 1.00 85.38 613 SER A N 1
ATOM 4740 C CA . SER A 1 613 ? -13.918 18.845 20.854 1.00 85.38 613 SER A CA 1
ATOM 4741 C C . SER A 1 613 ? -12.501 18.783 21.422 1.00 85.38 613 SER A C 1
ATOM 4743 O O . SER A 1 613 ? -11.577 19.282 20.798 1.00 85.38 613 SER A O 1
ATOM 4745 N N . SER A 1 614 ? -12.333 18.161 22.584 1.00 92.69 614 SER A N 1
ATOM 4746 C CA . SER A 1 614 ? -11.037 17.777 23.152 1.00 92.69 614 SER A CA 1
ATOM 4747 C C . SER A 1 614 ? -10.896 16.260 23.120 1.00 92.69 614 SER A C 1
ATOM 4749 O O . SER A 1 614 ? -11.906 15.552 23.221 1.00 92.69 614 SER A O 1
ATOM 4751 N N . ILE A 1 615 ? -9.662 15.757 23.081 1.00 95.75 615 ILE A N 1
ATOM 4752 C CA . ILE A 1 615 ? -9.417 14.323 23.246 1.00 95.75 615 ILE A CA 1
ATOM 4753 C C . ILE A 1 615 ? -9.854 13.926 24.652 1.00 95.75 615 ILE A C 1
ATOM 4755 O O . ILE A 1 615 ? -9.439 14.534 25.642 1.00 95.75 615 ILE A O 1
ATOM 4759 N N . VAL A 1 616 ? -10.694 12.901 24.739 1.00 96.19 616 VAL A N 1
ATOM 4760 C CA . VAL A 1 616 ? -11.178 12.349 26.004 1.00 96.19 616 VAL A CA 1
ATOM 4761 C C . VAL A 1 616 ? -10.831 10.871 26.072 1.00 96.19 616 VAL A C 1
ATOM 4763 O O . VAL A 1 616 ? -11.029 10.145 25.105 1.00 96.19 616 VAL A O 1
ATOM 4766 N N . THR A 1 617 ? -10.308 10.425 27.212 1.00 97.94 617 THR A N 1
ATOM 4767 C CA . THR A 1 617 ? -10.021 9.009 27.478 1.00 97.94 617 THR A CA 1
ATOM 4768 C C . THR A 1 617 ? -10.620 8.618 28.821 1.00 97.94 617 THR A C 1
ATOM 4770 O O . THR A 1 617 ? -10.366 9.289 29.819 1.00 97.94 617 THR A O 1
ATOM 4773 N N . THR A 1 618 ? -11.417 7.552 28.868 1.00 97.81 618 THR A N 1
ATOM 4774 C CA . THR A 1 618 ? -12.078 7.065 30.088 1.00 97.81 618 THR A CA 1
ATOM 4775 C C . THR A 1 618 ? -11.775 5.593 30.338 1.00 97.81 618 THR A C 1
ATOM 4777 O O . THR A 1 618 ? -11.557 4.841 29.388 1.00 97.81 618 THR A O 1
ATOM 4780 N N . ARG A 1 619 ? -11.758 5.178 31.612 1.00 98.06 619 ARG A N 1
ATOM 4781 C CA . ARG A 1 619 ? -11.591 3.773 32.002 1.00 98.06 619 ARG A CA 1
ATOM 4782 C C . ARG A 1 619 ? -12.814 3.244 32.747 1.00 98.06 619 ARG A C 1
ATOM 4784 O O . ARG A 1 619 ? -13.266 3.843 33.724 1.00 98.06 619 ARG A O 1
ATOM 4791 N N . LEU A 1 620 ? -13.305 2.089 32.308 1.00 98.31 620 LEU A N 1
ATOM 4792 C CA . LEU A 1 620 ? -14.425 1.354 32.892 1.00 98.31 620 LEU A CA 1
ATOM 4793 C C . LEU A 1 620 ? -13.940 0.029 33.464 1.00 98.31 620 LEU A C 1
ATOM 4795 O O . LEU A 1 620 ? -13.156 -0.671 32.829 1.00 98.31 620 LEU A O 1
ATOM 4799 N N . ARG A 1 621 ? -14.464 -0.357 34.622 1.00 97.56 621 ARG A N 1
ATOM 4800 C CA . ARG A 1 621 ? -14.284 -1.701 35.171 1.00 97.56 621 ARG A CA 1
ATOM 4801 C C . ARG A 1 621 ? -15.003 -2.743 34.314 1.00 97.56 621 ARG A C 1
ATOM 4803 O O . ARG A 1 621 ? -15.835 -2.416 33.465 1.00 97.56 621 ARG A O 1
ATOM 4810 N N . ASN A 1 622 ? -14.712 -4.017 34.560 1.00 95.56 622 ASN A N 1
ATOM 4811 C CA . ASN A 1 622 ? -15.356 -5.127 33.851 1.00 95.56 622 ASN A CA 1
ATOM 4812 C C . ASN A 1 622 ? -16.894 -5.174 33.992 1.00 95.56 622 ASN A C 1
ATOM 4814 O O . ASN A 1 622 ? -17.557 -5.731 33.123 1.00 95.56 622 ASN A O 1
ATOM 4818 N N . ASP A 1 623 ? -17.456 -4.562 35.039 1.00 96.06 623 ASP A N 1
ATOM 4819 C CA . ASP A 1 623 ? -18.896 -4.433 35.288 1.00 96.06 623 ASP A CA 1
ATOM 4820 C C . ASP A 1 623 ? -19.510 -3.153 34.691 1.00 96.06 623 ASP A C 1
ATOM 4822 O O . ASP A 1 623 ? -20.695 -2.887 34.874 1.00 96.06 623 ASP A O 1
ATOM 4826 N N . GLY A 1 624 ? -18.717 -2.341 33.987 1.00 97.06 624 GLY A N 1
ATOM 4827 C CA . GLY A 1 624 ? -19.156 -1.096 33.353 1.00 97.06 624 GLY A CA 1
ATOM 4828 C C . GLY A 1 624 ? -19.222 0.108 34.285 1.00 97.06 624 GLY A C 1
ATOM 4829 O O . GLY A 1 624 ? -19.549 1.207 33.834 1.00 97.06 624 GLY A O 1
ATOM 4830 N N . SER A 1 625 ? -18.882 -0.054 35.567 1.00 97.44 625 SER A N 1
ATOM 4831 C CA . SER A 1 625 ? -18.695 1.084 36.466 1.00 97.44 625 SER A CA 1
ATOM 4832 C C . SER A 1 625 ? -17.426 1.863 36.107 1.00 97.44 625 SER A C 1
ATOM 4834 O O . SER A 1 625 ? -16.430 1.302 35.655 1.00 97.44 625 SER A O 1
ATOM 4836 N N . VAL A 1 626 ? -17.444 3.179 36.309 1.00 97.19 626 VAL A N 1
ATOM 4837 C CA . VAL A 1 626 ? -16.279 4.034 36.048 1.00 97.19 626 VAL A CA 1
ATOM 4838 C C . VAL A 1 626 ? -15.157 3.714 37.038 1.00 97.19 626 VAL A C 1
ATOM 4840 O O . VAL A 1 626 ? -15.381 3.631 38.249 1.00 97.19 626 VAL A O 1
ATOM 4843 N N . ASP A 1 627 ? -13.926 3.572 36.547 1.00 97.00 627 ASP A N 1
ATOM 4844 C CA . ASP A 1 627 ? -12.766 3.453 37.423 1.00 97.00 627 ASP A CA 1
ATOM 4845 C C . ASP A 1 627 ? -12.273 4.828 37.878 1.00 97.00 627 ASP A C 1
ATOM 4847 O O . ASP A 1 627 ? -11.407 5.442 37.262 1.00 97.00 627 ASP A O 1
ATOM 4851 N N . GLU A 1 628 ? -12.787 5.291 39.015 1.00 95.62 628 GLU A N 1
ATOM 4852 C CA . GLU A 1 628 ? -12.441 6.597 39.590 1.00 95.62 628 GLU A CA 1
ATOM 4853 C C . GLU A 1 628 ? -10.950 6.782 39.942 1.00 95.62 628 GLU A C 1
ATOM 4855 O O . GLU A 1 628 ? -10.541 7.908 40.222 1.00 95.62 628 GLU A O 1
ATOM 4860 N N . SER A 1 629 ? -10.127 5.721 39.923 1.00 94.69 629 SER A N 1
ATOM 4861 C CA . SER A 1 629 ? -8.669 5.845 40.100 1.00 94.69 629 SER A CA 1
ATOM 4862 C C . SER A 1 629 ? -7.940 6.365 38.855 1.00 94.69 629 SER A C 1
ATOM 4864 O O . SER A 1 629 ? -6.785 6.778 38.947 1.00 94.69 629 SER A O 1
ATOM 4866 N N . PHE A 1 630 ? -8.604 6.367 37.698 1.00 97.06 630 PHE A N 1
ATOM 4867 C CA . PHE A 1 630 ? -8.043 6.830 36.438 1.00 97.06 630 PHE A CA 1
ATOM 4868 C C . PHE A 1 630 ? -8.337 8.318 36.209 1.00 97.06 630 PHE A C 1
ATOM 4870 O O . PHE A 1 630 ? -9.493 8.725 36.107 1.00 97.06 630 PHE A O 1
ATOM 4877 N N . GLY A 1 631 ? -7.303 9.153 36.099 1.00 95.12 631 GLY A N 1
ATOM 4878 C CA . GLY A 1 631 ? -7.468 10.583 35.835 1.00 95.12 631 GLY A CA 1
ATOM 4879 C C . GLY A 1 631 ? -8.371 11.288 36.857 1.00 95.12 631 GLY A C 1
ATOM 4880 O O . GLY A 1 631 ? -8.283 11.061 38.064 1.00 95.12 631 GLY A O 1
ATOM 4881 N N . LEU A 1 632 ? -9.246 12.173 36.375 1.00 92.00 632 LEU A N 1
ATOM 4882 C CA . LEU A 1 632 ? -10.250 12.854 37.190 1.00 92.00 632 LEU A CA 1
ATOM 4883 C C . LEU A 1 632 ? -11.608 12.168 37.009 1.00 92.00 632 LEU A C 1
ATOM 4885 O O . LEU A 1 632 ? -12.223 12.286 35.951 1.00 92.00 632 LEU A O 1
ATOM 4889 N N . ASN A 1 633 ? -12.093 11.489 38.053 1.00 91.38 633 ASN A N 1
ATOM 4890 C CA . ASN A 1 633 ? -13.358 10.738 38.036 1.00 91.38 633 ASN A CA 1
ATOM 4891 C C . ASN A 1 633 ? -13.429 9.727 36.875 1.00 91.38 633 ASN A C 1
ATOM 4893 O O . ASN A 1 633 ? -14.431 9.653 36.167 1.00 91.38 633 ASN A O 1
ATOM 4897 N N . GLY A 1 634 ? -12.342 8.989 36.639 1.00 94.94 634 GLY A N 1
ATOM 4898 C CA . GLY A 1 634 ? -12.260 7.984 35.578 1.00 94.94 634 GLY A CA 1
ATOM 4899 C C . GLY A 1 634 ? -12.031 8.534 34.177 1.00 94.94 634 GLY A C 1
ATOM 4900 O O . GLY A 1 634 ? -12.212 7.793 33.213 1.00 94.94 634 GLY A O 1
ATOM 4901 N N . THR A 1 635 ? -11.680 9.817 34.034 1.00 95.25 635 THR A N 1
ATOM 4902 C CA . THR A 1 635 ? -11.520 10.475 32.730 1.00 95.25 635 THR A CA 1
ATOM 4903 C C . THR A 1 635 ? -10.284 11.375 32.679 1.00 95.25 635 THR A C 1
ATOM 4905 O O . THR A 1 635 ? -9.981 12.112 33.619 1.00 95.25 635 THR A O 1
ATOM 4908 N N . VAL A 1 636 ? -9.592 11.358 31.543 1.00 95.38 636 VAL A N 1
ATOM 4909 C CA . VAL A 1 636 ? -8.497 12.261 31.176 1.00 95.38 636 VAL A CA 1
ATOM 4910 C C . VAL A 1 636 ? -8.924 13.074 29.958 1.00 95.38 636 VAL A C 1
ATOM 4912 O O . VAL A 1 636 ? -9.554 12.543 29.045 1.00 95.38 636 VAL A O 1
ATOM 4915 N N . PHE A 1 637 ? -8.569 14.358 29.949 1.00 93.25 637 PHE A N 1
ATOM 4916 C CA . PHE A 1 637 ? -8.748 15.240 28.800 1.00 93.25 637 PHE A CA 1
ATOM 4917 C C . PHE A 1 637 ? -7.396 15.753 28.327 1.00 93.25 637 PHE A C 1
ATOM 4919 O O . PHE A 1 637 ? -6.581 16.173 29.151 1.00 93.25 637 PHE A O 1
ATOM 4926 N N . TYR A 1 638 ? -7.208 15.789 27.014 1.00 93.62 638 TYR A N 1
ATOM 4927 C CA . TYR A 1 638 ? -6.123 16.513 26.370 1.00 93.62 638 TYR A CA 1
ATOM 4928 C C . TYR A 1 638 ? -6.699 17.596 25.452 1.00 93.62 638 TYR A C 1
ATOM 4930 O O . TYR A 1 638 ? -7.684 17.362 24.752 1.00 93.62 638 TYR A O 1
ATOM 4938 N N . MET A 1 639 ? -6.091 18.780 25.498 1.00 89.19 639 MET A N 1
ATOM 4939 C CA . MET A 1 639 ? -6.500 19.968 24.751 1.00 89.19 639 MET A CA 1
ATOM 4940 C C . MET A 1 639 ? -5.310 20.488 23.957 1.00 89.19 639 MET A C 1
ATOM 4942 O O . MET A 1 639 ? -4.288 20.825 24.557 1.00 89.19 639 MET A O 1
ATOM 4946 N N . GLY A 1 640 ? -5.463 20.574 22.639 1.00 84.69 640 GLY A N 1
ATOM 4947 C CA . GLY A 1 640 ? -4.504 21.226 21.762 1.00 84.69 640 GLY A CA 1
ATOM 4948 C C . GLY A 1 640 ? -4.444 22.738 21.991 1.00 84.69 640 GLY A C 1
ATOM 4949 O O . GLY A 1 640 ? -5.387 23.369 22.477 1.00 84.69 640 GLY A O 1
ATOM 4950 N N . GLU A 1 641 ? -3.318 23.344 21.619 1.00 81.31 641 GLU A N 1
ATOM 4951 C CA . GLU A 1 641 ? -3.064 24.772 21.855 1.00 81.31 641 GLU A CA 1
ATOM 4952 C C . GLU A 1 641 ? -3.777 25.695 20.851 1.00 81.31 641 GLU A C 1
ATOM 4954 O O . GLU A 1 641 ? -3.997 26.874 21.139 1.00 81.31 641 GLU A O 1
ATOM 4959 N N . ALA A 1 642 ? -4.168 25.174 19.683 1.00 80.00 642 ALA A N 1
ATOM 4960 C CA . ALA A 1 642 ? -4.740 25.959 18.588 1.00 80.00 642 ALA A CA 1
ATOM 4961 C C . ALA A 1 642 ? -6.235 26.280 18.743 1.00 80.00 642 ALA A C 1
ATOM 4963 O O . ALA A 1 642 ? -6.783 27.091 17.993 1.00 80.00 642 ALA A O 1
ATOM 4964 N N . GLY A 1 643 ? -6.915 25.648 19.705 1.00 75.19 643 GLY A N 1
ATOM 4965 C CA . GLY A 1 643 ? -8.330 25.886 19.974 1.00 75.19 643 GLY A CA 1
ATOM 4966 C C . GLY A 1 643 ? -9.282 25.413 18.870 1.00 75.19 643 GLY A C 1
ATOM 4967 O O . GLY A 1 643 ? -10.390 25.941 18.805 1.00 75.19 643 GLY A O 1
ATOM 4968 N N . GLY A 1 644 ? -8.878 24.466 18.013 1.00 85.81 644 GLY A N 1
ATOM 4969 C CA . GLY A 1 644 ? -9.755 23.701 17.111 1.00 85.81 644 GLY A CA 1
ATOM 4970 C C . GLY A 1 644 ? -10.209 22.366 17.731 1.00 85.81 644 GLY A C 1
ATOM 4971 O O . GLY A 1 644 ? -9.975 22.152 18.918 1.00 85.81 644 GLY A O 1
ATOM 4972 N N . PRO A 1 645 ? -10.934 21.500 16.994 1.00 89.62 645 PRO A N 1
ATOM 4973 C CA . PRO A 1 645 ? -11.378 20.215 17.524 1.00 89.62 645 PRO A CA 1
ATOM 4974 C C . PRO A 1 645 ? -10.265 19.160 17.474 1.00 89.62 645 PRO A C 1
ATOM 4976 O O . PRO A 1 645 ? -9.662 18.942 16.429 1.00 89.62 645 PRO A O 1
ATOM 4979 N N . ASP A 1 646 ? -10.087 18.448 18.581 1.00 93.69 646 ASP A N 1
ATOM 4980 C CA . ASP A 1 646 ? -9.118 17.368 18.738 1.00 93.69 646 ASP A CA 1
ATOM 4981 C C . ASP A 1 646 ? -9.835 16.029 18.953 1.00 93.69 646 ASP A C 1
ATOM 4983 O O . ASP A 1 646 ? -10.854 15.951 19.653 1.00 93.69 646 ASP A O 1
ATOM 4987 N N . TYR A 1 647 ? -9.285 14.960 18.376 1.00 95.50 647 TYR A N 1
ATOM 4988 C CA . TYR A 1 647 ? -9.883 13.626 18.404 1.00 95.50 647 TYR A CA 1
ATOM 4989 C C . TYR A 1 647 ? -8.845 12.553 18.729 1.00 95.50 647 TYR A C 1
ATOM 4991 O O . TYR A 1 647 ? -7.835 12.444 18.039 1.00 95.50 647 TYR A O 1
ATOM 4999 N N . GLY A 1 648 ? -9.113 11.735 19.752 1.00 97.31 648 GLY A N 1
ATOM 5000 C CA . GLY A 1 648 ? -8.404 10.475 19.980 1.00 97.31 648 GLY A CA 1
ATOM 5001 C C . GLY A 1 648 ? -9.076 9.377 19.169 1.00 97.31 648 GLY A C 1
ATOM 5002 O O . GLY A 1 648 ? -10.180 8.962 19.503 1.00 97.31 648 GLY A O 1
ATOM 5003 N N . ASN A 1 649 ? -8.450 8.936 18.083 1.00 97.44 649 ASN A N 1
ATOM 5004 C CA . ASN A 1 649 ? -9.049 7.975 17.157 1.00 97.44 649 ASN A CA 1
ATOM 5005 C C . ASN A 1 649 ? -8.766 6.524 17.562 1.00 97.44 649 ASN A C 1
ATOM 5007 O O . ASN A 1 649 ? -9.603 5.660 17.318 1.00 97.44 649 ASN A O 1
ATOM 5011 N N . TRP A 1 650 ? -7.631 6.269 18.219 1.00 97.81 650 TRP A N 1
ATOM 5012 C CA . TRP A 1 650 ? -7.204 4.930 18.617 1.00 97.81 650 TRP A CA 1
ATOM 5013 C C . TRP A 1 650 ? -6.577 4.918 20.011 1.00 97.81 650 TRP A C 1
ATOM 5015 O O . TRP A 1 650 ? -5.935 5.893 20.411 1.00 97.81 650 TRP A O 1
ATOM 5025 N N . VAL A 1 651 ? -6.741 3.808 20.735 1.00 98.19 651 VAL A N 1
ATOM 5026 C CA . VAL A 1 651 ? -6.100 3.566 22.033 1.00 98.19 651 VAL A CA 1
ATOM 5027 C C . VAL A 1 651 ? -5.535 2.152 22.104 1.00 98.19 651 VAL A C 1
ATOM 5029 O O . VAL A 1 651 ? -6.215 1.198 21.739 1.00 98.19 651 VAL A O 1
ATOM 5032 N N . SER A 1 652 ? -4.321 2.031 22.632 1.00 96.94 652 SER A N 1
ATOM 5033 C CA . SER A 1 652 ? -3.652 0.759 22.908 1.00 96.94 652 SER A CA 1
ATOM 5034 C C . SER A 1 652 ? -3.213 0.712 24.370 1.00 96.94 652 SER A C 1
ATOM 5036 O O . SER A 1 652 ? -2.827 1.733 24.944 1.00 96.94 652 SER A O 1
ATOM 5038 N N . VAL A 1 653 ? -3.271 -0.472 24.984 1.00 96.00 653 VAL A N 1
ATOM 5039 C CA . VAL A 1 653 ? -2.837 -0.695 26.371 1.00 96.00 653 VAL A CA 1
ATOM 5040 C C . VAL A 1 653 ? -1.735 -1.745 26.380 1.00 96.00 653 VAL A C 1
ATOM 5042 O O . VAL A 1 653 ? -1.907 -2.843 25.853 1.00 96.00 653 VAL A O 1
ATOM 5045 N N . THR A 1 654 ? -0.588 -1.410 26.959 1.00 91.62 654 THR A N 1
ATOM 5046 C CA . THR A 1 654 ? 0.544 -2.333 27.085 1.00 91.62 654 THR A CA 1
ATOM 5047 C C . THR A 1 654 ? 0.326 -3.321 28.234 1.00 91.62 654 THR A C 1
ATOM 5049 O O . THR A 1 654 ? -0.518 -3.131 29.112 1.00 91.62 654 THR A O 1
ATOM 5052 N N . GLN A 1 655 ? 1.127 -4.389 28.281 1.00 85.50 655 GLN A N 1
ATOM 5053 C CA . GLN A 1 655 ? 1.018 -5.411 29.330 1.00 85.50 655 GLN A CA 1
ATOM 5054 C C . GLN A 1 655 ? 1.277 -4.867 30.750 1.00 85.50 655 GLN A C 1
ATOM 5056 O O . GLN A 1 655 ? 0.756 -5.407 31.725 1.00 85.50 655 GLN A O 1
ATOM 5061 N N . ASP A 1 656 ? 2.082 -3.814 30.882 1.00 87.81 656 ASP A N 1
ATOM 5062 C CA . ASP A 1 656 ? 2.354 -3.104 32.135 1.00 87.81 656 ASP A CA 1
ATOM 5063 C C . ASP A 1 656 ? 1.325 -2.004 32.461 1.00 87.81 656 ASP A C 1
ATOM 5065 O O . ASP A 1 656 ? 1.421 -1.355 33.507 1.00 87.81 656 ASP A O 1
ATOM 5069 N N . GLY A 1 657 ? 0.291 -1.853 31.626 1.00 91.25 657 GLY A N 1
ATOM 5070 C CA . GLY A 1 657 ? -0.830 -0.941 31.841 1.00 91.25 657 GLY A CA 1
ATOM 5071 C C . GLY A 1 657 ? -0.551 0.503 31.424 1.00 91.25 657 GLY A C 1
ATOM 5072 O O . GLY A 1 657 ? -1.271 1.403 31.856 1.00 91.25 657 GLY A O 1
ATOM 5073 N N . GLU A 1 658 ? 0.487 0.754 30.625 1.00 94.50 658 GLU A N 1
ATOM 5074 C CA . GLU A 1 658 ? 0.656 2.042 29.954 1.00 94.50 658 GLU A CA 1
ATOM 5075 C C . GLU A 1 658 ? -0.392 2.175 28.846 1.00 94.50 658 GLU A C 1
ATOM 5077 O O . GLU A 1 658 ? -0.781 1.197 28.208 1.00 94.50 658 GLU A O 1
ATOM 5082 N N . ILE A 1 659 ? -0.876 3.393 28.632 1.00 97.75 659 ILE A N 1
ATOM 5083 C CA . ILE A 1 659 ? -1.958 3.685 27.694 1.00 97.75 659 ILE A CA 1
ATOM 5084 C C . ILE A 1 659 ? -1.419 4.641 26.648 1.00 97.75 659 ILE A C 1
ATOM 5086 O O . ILE A 1 659 ? -0.940 5.723 26.989 1.00 97.75 659 ILE A O 1
ATOM 5090 N N . LEU A 1 660 ? -1.526 4.260 25.382 1.00 98.19 660 LEU A N 1
ATOM 5091 C CA . LEU A 1 660 ? -1.159 5.098 24.254 1.00 98.19 660 LEU A CA 1
ATOM 5092 C C . LEU A 1 660 ? -2.413 5.496 23.491 1.00 98.19 660 LEU A C 1
ATOM 5094 O O . LEU A 1 660 ? -3.268 4.658 23.224 1.00 98.19 660 LEU A O 1
ATOM 5098 N N . VAL A 1 661 ? -2.531 6.779 23.162 1.00 98.50 661 VAL A N 1
ATOM 5099 C CA . VAL A 1 661 ? -3.650 7.328 22.388 1.00 98.50 661 VAL A CA 1
ATOM 5100 C C . VAL A 1 661 ? -3.089 8.043 21.173 1.00 98.50 661 VAL A C 1
ATOM 5102 O O . VAL A 1 661 ? -2.196 8.876 21.314 1.00 98.50 661 VAL A O 1
ATOM 5105 N N . THR A 1 662 ? -3.621 7.757 19.987 1.00 98.12 662 THR A N 1
ATOM 5106 C CA . THR A 1 662 ? -3.292 8.511 18.771 1.00 98.12 662 THR A CA 1
ATOM 5107 C C . THR A 1 662 ? -4.537 9.067 18.095 1.00 98.12 662 THR A C 1
ATOM 5109 O O . THR A 1 662 ? -5.651 8.581 18.302 1.00 98.12 662 THR A O 1
ATOM 5112 N N . GLY A 1 663 ? -4.361 10.117 17.302 1.00 96.88 663 GLY A N 1
ATOM 5113 C CA . GLY A 1 663 ? -5.441 10.756 16.569 1.00 96.88 663 GLY A CA 1
ATOM 5114 C C . GLY A 1 663 ? -4.981 12.038 15.897 1.00 96.88 663 GLY A C 1
ATOM 5115 O O . GLY A 1 663 ? -3.899 12.067 15.312 1.00 96.88 663 GLY A O 1
ATOM 5116 N N . ALA A 1 664 ? -5.800 13.083 15.972 1.00 95.44 664 ALA A N 1
ATOM 5117 C CA . ALA A 1 664 ? -5.517 14.359 15.327 1.00 95.44 664 ALA A CA 1
ATOM 5118 C C . ALA A 1 664 ? -5.785 15.537 16.265 1.00 95.44 664 ALA A C 1
ATOM 5120 O O . ALA A 1 664 ? -6.786 15.545 16.990 1.00 95.44 664 ALA A O 1
ATOM 5121 N N . VAL A 1 665 ? -4.900 16.528 16.218 1.00 94.94 665 VAL A N 1
ATOM 5122 C CA . VAL A 1 665 ? -5.001 17.796 16.948 1.00 94.94 665 VAL A CA 1
ATOM 5123 C C . VAL A 1 665 ? -5.034 18.934 15.936 1.00 94.94 665 VAL A C 1
ATOM 5125 O O . VAL A 1 665 ? -4.323 18.884 14.934 1.00 94.94 665 VAL A O 1
ATOM 5128 N N . ALA A 1 666 ? -5.887 19.932 16.148 1.00 92.06 666 ALA A N 1
ATOM 5129 C CA . ALA A 1 666 ? -5.939 21.079 15.245 1.00 92.06 666 ALA A CA 1
ATOM 5130 C C . ALA A 1 666 ? -4.699 21.976 15.416 1.00 92.06 666 ALA A C 1
ATOM 5132 O O . ALA A 1 666 ? -4.244 22.181 16.543 1.00 92.06 666 ALA A O 1
ATOM 5133 N N . ASP A 1 667 ? -4.219 22.570 14.322 1.00 87.81 667 ASP A N 1
ATOM 5134 C CA . ASP A 1 667 ? -3.170 23.599 14.338 1.00 87.81 667 ASP A CA 1
ATOM 5135 C C . ASP A 1 667 ? -3.753 25.012 14.108 1.00 87.81 667 ASP A C 1
ATOM 5137 O O . ASP A 1 667 ? -4.895 25.200 13.673 1.00 87.81 667 ASP A O 1
ATOM 5141 N N . ALA A 1 668 ? -2.977 26.045 14.442 1.00 85.25 668 ALA A N 1
ATOM 5142 C CA . ALA A 1 668 ? -3.364 27.452 14.421 1.00 85.25 668 ALA A CA 1
ATOM 5143 C C . ALA A 1 668 ? -3.727 27.967 13.018 1.00 85.25 668 ALA A C 1
ATOM 5145 O O . ALA A 1 668 ? -4.427 28.978 12.895 1.00 85.25 668 ALA A O 1
ATOM 5146 N N . ASP A 1 669 ? -3.258 27.298 11.964 1.00 84.69 669 ASP A N 1
ATOM 5147 C CA . ASP A 1 669 ? -3.604 27.597 10.574 1.00 84.69 669 ASP A CA 1
ATOM 5148 C C . ASP A 1 669 ? -4.878 26.873 10.082 1.00 84.69 669 ASP A C 1
ATOM 5150 O O . ASP A 1 669 ? -5.360 27.147 8.978 1.00 84.69 669 ASP A O 1
ATOM 5154 N N . GLY A 1 670 ? -5.468 26.015 10.924 1.00 84.38 670 GLY A N 1
ATOM 5155 C CA . GLY A 1 670 ? -6.659 25.216 10.642 1.00 84.38 670 GLY A CA 1
ATOM 5156 C C . GLY A 1 670 ? -6.383 23.841 10.025 1.00 84.38 670 GLY A C 1
ATOM 5157 O O . GLY A 1 670 ? -7.345 23.132 9.710 1.00 84.38 670 GLY A O 1
ATOM 5158 N N . SER A 1 671 ? -5.115 23.470 9.832 1.00 89.50 671 SER A N 1
ATOM 5159 C CA . SER A 1 671 ? -4.699 22.103 9.509 1.00 89.50 671 SER A CA 1
ATOM 5160 C C . SER A 1 671 ? -4.766 21.188 10.744 1.00 89.50 671 SER A C 1
ATOM 5162 O O . SER A 1 671 ? -5.304 21.574 11.788 1.00 89.50 671 SER A O 1
ATOM 5164 N N . TYR A 1 672 ? -4.319 19.940 10.595 1.00 92.00 672 TYR A N 1
ATOM 5165 C CA . TYR A 1 672 ? -4.311 18.950 11.669 1.00 92.00 672 TYR A CA 1
ATOM 5166 C C . TYR A 1 672 ? -2.967 18.244 11.693 1.00 92.00 672 TYR A C 1
ATOM 5168 O O . TYR A 1 672 ? -2.507 17.815 10.640 1.00 92.00 672 TYR A O 1
ATOM 5176 N N . ASP A 1 673 ? -2.428 18.059 12.890 1.00 94.44 673 ASP A N 1
ATOM 5177 C CA . ASP A 1 673 ? -1.237 17.257 13.136 1.00 94.44 673 ASP A CA 1
ATOM 5178 C C . ASP A 1 673 ? -1.619 15.897 13.723 1.00 94.44 673 ASP A C 1
ATOM 5180 O O . ASP A 1 673 ? -2.608 15.758 14.457 1.00 94.44 673 ASP A O 1
ATOM 5184 N N . ILE A 1 674 ? -0.785 14.888 13.467 1.00 96.31 674 ILE A N 1
ATOM 5185 C CA . ILE A 1 674 ? -0.895 13.610 14.172 1.00 96.31 674 ILE A CA 1
ATOM 5186 C C . ILE A 1 674 ? -0.340 13.784 15.582 1.00 96.31 674 ILE A C 1
ATOM 5188 O O . ILE A 1 674 ? 0.793 14.229 15.773 1.00 96.31 674 ILE A O 1
ATOM 5192 N N . ILE A 1 675 ? -1.122 13.352 16.569 1.00 97.38 675 ILE A N 1
ATOM 5193 C CA . ILE A 1 675 ? -0.713 13.324 17.971 1.00 97.38 675 ILE A CA 1
ATOM 5194 C C . ILE A 1 675 ? -0.584 11.893 18.482 1.00 97.38 675 ILE A C 1
ATOM 5196 O O . ILE A 1 675 ? -1.365 11.007 18.124 1.00 97.38 675 ILE A O 1
ATOM 5200 N N . LEU A 1 676 ? 0.400 11.681 19.350 1.00 97.94 676 LEU A N 1
ATOM 5201 C CA . LEU A 1 676 ? 0.591 10.475 20.136 1.00 97.94 676 LEU A CA 1
ATOM 5202 C C . LEU A 1 676 ? 0.783 10.858 21.606 1.00 97.94 676 LEU A C 1
ATOM 5204 O O . LEU A 1 676 ? 1.725 11.559 21.966 1.00 97.94 676 LEU A O 1
ATOM 5208 N N . LEU A 1 677 ? -0.127 10.389 22.451 1.00 98.31 677 LEU A N 1
ATOM 5209 C CA . LEU A 1 677 ? -0.141 10.620 23.889 1.00 98.31 677 LEU A CA 1
ATOM 5210 C C . LEU A 1 677 ? 0.220 9.328 24.607 1.00 98.31 677 LEU A C 1
ATOM 5212 O O . LEU A 1 677 ? -0.275 8.264 24.233 1.00 98.31 677 LEU A O 1
ATOM 5216 N N . LYS A 1 678 ? 1.018 9.426 25.670 1.00 97.94 678 LYS A N 1
ATOM 5217 C CA . LYS A 1 678 ? 1.299 8.305 26.566 1.00 97.94 678 LYS A CA 1
ATOM 5218 C C . LYS A 1 678 ? 0.902 8.645 27.996 1.00 97.94 678 LYS A C 1
ATOM 5220 O O . LYS A 1 678 ? 1.386 9.615 28.581 1.00 97.94 678 LYS A O 1
ATOM 5225 N N . TYR A 1 679 ? 0.044 7.811 28.573 1.00 97.19 679 TYR A N 1
ATOM 5226 C CA . TYR A 1 679 ? -0.369 7.876 29.966 1.00 97.19 679 TYR A CA 1
ATOM 5227 C C . TYR A 1 679 ? 0.106 6.649 30.739 1.00 97.19 679 TYR A C 1
ATOM 5229 O O . TYR A 1 679 ? 0.153 5.528 30.238 1.00 97.19 679 TYR A O 1
ATOM 5237 N N . THR A 1 680 ? 0.382 6.854 32.018 1.00 95.25 680 THR A N 1
ATOM 5238 C CA . THR A 1 680 ? 0.501 5.771 32.998 1.00 95.25 680 THR A CA 1
ATOM 5239 C C . THR A 1 680 ? -0.845 5.066 33.211 1.00 95.25 680 THR A C 1
ATOM 5241 O O . THR A 1 680 ? -1.908 5.614 32.907 1.00 95.25 680 THR A O 1
ATOM 5244 N N . ASN A 1 681 ? -0.828 3.919 33.898 1.00 93.25 681 ASN A N 1
ATOM 5245 C CA . ASN A 1 681 ? -2.030 3.187 34.328 1.00 93.25 681 ASN A CA 1
ATOM 5246 C C . ASN A 1 681 ? -2.967 3.979 35.280 1.00 93.25 681 ASN A C 1
ATOM 5248 O O . ASN A 1 681 ? -3.973 3.463 35.760 1.00 93.25 681 ASN A O 1
ATOM 5252 N N . GLN A 1 682 ? -2.634 5.217 35.649 1.00 94.06 682 GLN A N 1
ATOM 5253 C CA . GLN A 1 682 ? -3.495 6.101 36.447 1.00 94.06 682 GLN A CA 1
ATOM 5254 C C . GLN A 1 682 ? -3.970 7.324 35.648 1.00 94.06 682 GLN A C 1
ATOM 5256 O O . GLN A 1 682 ? -4.579 8.227 36.214 1.00 94.06 682 GLN A O 1
ATOM 5261 N N . GLY A 1 683 ? -3.696 7.382 34.340 1.00 95.12 683 GLY A N 1
ATOM 5262 C CA . GLY A 1 683 ? -4.118 8.491 33.480 1.00 95.12 683 GLY A CA 1
ATOM 5263 C C . GLY A 1 683 ? -3.266 9.752 33.626 1.00 95.12 683 GLY A C 1
ATOM 5264 O O . GLY A 1 683 ? -3.694 10.838 33.247 1.00 95.12 683 GLY A O 1
ATOM 5265 N N . VAL A 1 684 ? -2.066 9.631 34.200 1.00 96.00 684 VAL A N 1
ATOM 5266 C CA . VAL A 1 684 ? -1.089 10.729 34.278 1.00 96.00 684 VAL A CA 1
ATOM 5267 C C . VAL A 1 684 ? -0.173 10.662 33.051 1.00 96.00 684 VAL A C 1
ATOM 5269 O O . VAL A 1 684 ? 0.331 9.563 32.805 1.00 96.00 684 VAL A O 1
ATOM 5272 N N . PRO A 1 685 ? 0.067 11.767 32.314 1.00 96.00 685 PRO A N 1
ATOM 5273 C CA . PRO A 1 685 ? 1.043 11.811 31.219 1.00 96.00 685 PRO A CA 1
ATOM 5274 C C . PRO A 1 685 ? 2.421 11.306 31.652 1.00 96.00 685 PRO A C 1
ATOM 5276 O O . PRO A 1 685 ? 2.874 11.629 32.752 1.00 96.00 685 PRO A O 1
ATOM 5279 N N . ASP A 1 686 ? 3.065 10.493 30.816 1.00 95.94 686 ASP A N 1
ATOM 5280 C CA . ASP A 1 686 ? 4.405 9.965 31.083 1.00 95.94 686 ASP A CA 1
ATOM 5281 C C . ASP A 1 686 ? 5.478 11.016 30.735 1.00 95.94 686 ASP A C 1
ATOM 5283 O O . ASP A 1 686 ? 5.751 11.238 29.556 1.00 95.94 686 ASP A O 1
ATOM 5287 N N . PRO A 1 687 ? 6.150 11.641 31.722 1.00 94.00 687 PRO A N 1
ATOM 5288 C CA . PRO A 1 687 ? 7.115 12.701 31.450 1.00 94.00 687 PRO A CA 1
ATOM 5289 C C . PRO A 1 687 ? 8.394 12.213 30.751 1.00 94.00 687 PRO A C 1
ATOM 5291 O O . PRO A 1 687 ? 9.205 13.037 30.335 1.00 94.00 687 PRO A O 1
ATOM 5294 N N . ALA A 1 688 ? 8.623 10.897 30.667 1.00 94.62 688 ALA A N 1
ATOM 5295 C CA . ALA A 1 688 ? 9.774 10.326 29.972 1.00 94.62 688 ALA A CA 1
ATOM 5296 C C . ALA A 1 688 ? 9.528 10.107 28.469 1.00 94.62 688 ALA A C 1
ATOM 5298 O O . ALA A 1 688 ? 10.461 9.732 27.758 1.00 94.62 688 ALA A O 1
ATOM 5299 N N . PHE A 1 689 ? 8.300 10.325 27.996 1.00 96.94 689 PHE A N 1
ATOM 5300 C CA . PHE A 1 689 ? 7.886 10.072 26.623 1.00 96.94 689 PHE A CA 1
ATOM 5301 C C . PHE A 1 689 ? 7.694 11.378 25.852 1.00 96.94 689 PHE A C 1
ATOM 5303 O O . PHE A 1 689 ? 6.904 12.222 26.266 1.00 96.94 689 PHE A O 1
ATOM 5310 N N . GLY A 1 690 ? 8.387 11.540 24.723 1.00 95.00 690 GLY A N 1
ATOM 5311 C CA . GLY A 1 690 ? 8.274 12.745 23.899 1.00 95.00 690 GLY A CA 1
ATOM 5312 C C . GLY A 1 690 ? 8.523 14.036 24.692 1.00 95.00 690 GLY A C 1
ATOM 5313 O O . GLY A 1 690 ? 9.496 14.138 25.443 1.00 95.00 690 GLY A O 1
ATOM 5314 N N . ASP A 1 691 ? 7.640 15.015 24.508 1.00 94.31 691 ASP A N 1
ATOM 5315 C CA . ASP A 1 691 ? 7.548 16.235 25.306 1.00 94.31 691 ASP A CA 1
ATOM 5316 C C . ASP A 1 691 ? 6.468 16.067 26.387 1.00 94.31 691 ASP A C 1
ATOM 5318 O O . ASP A 1 691 ? 5.274 16.196 26.130 1.00 94.31 691 ASP A O 1
ATOM 5322 N N . GLU A 1 692 ? 6.889 15.684 27.594 1.00 94.25 692 GLU A N 1
ATOM 5323 C CA . GLU A 1 692 ? 6.020 15.493 28.769 1.00 94.25 692 GLU A CA 1
ATOM 5324 C C . GLU A 1 692 ? 4.785 14.584 28.544 1.00 94.25 692 GLU A C 1
ATOM 5326 O O . GLU A 1 692 ? 3.707 14.806 29.099 1.00 94.25 692 GLU A O 1
ATOM 5331 N N . GLY A 1 693 ? 4.945 13.523 27.751 1.00 95.69 693 GLY A N 1
ATOM 5332 C CA . GLY A 1 693 ? 3.903 12.545 27.426 1.00 95.69 693 GLY A CA 1
ATOM 5333 C C . GLY A 1 693 ? 3.256 12.759 26.060 1.00 95.69 693 GLY A C 1
ATOM 5334 O O . GLY A 1 693 ? 2.310 12.042 25.731 1.00 95.69 693 GLY A O 1
ATOM 5335 N N . ILE A 1 694 ? 3.746 13.724 25.278 1.00 97.19 694 ILE A N 1
ATOM 5336 C CA . ILE A 1 694 ? 3.173 14.137 23.996 1.00 97.19 694 ILE A CA 1
ATOM 5337 C C . ILE A 1 694 ? 4.217 14.001 22.888 1.00 97.19 694 ILE A C 1
ATOM 5339 O O . ILE A 1 694 ? 5.361 14.430 23.014 1.00 97.19 694 ILE A O 1
ATOM 5343 N N . VAL A 1 695 ? 3.805 13.446 21.757 1.00 97.12 695 VAL A N 1
ATOM 5344 C CA . VAL A 1 695 ? 4.548 13.478 20.499 1.00 97.12 695 VAL A CA 1
ATOM 5345 C C . VAL A 1 695 ? 3.632 14.061 19.434 1.00 97.12 695 VAL A C 1
ATOM 5347 O O . VAL A 1 695 ? 2.495 13.616 19.281 1.00 97.12 695 VAL A O 1
ATOM 5350 N N . LEU A 1 696 ? 4.143 15.045 18.699 1.00 94.56 696 LEU A N 1
ATOM 5351 C CA . LEU A 1 696 ? 3.479 15.633 17.542 1.00 94.56 696 LEU A CA 1
ATOM 5352 C C . LEU A 1 696 ? 4.271 15.298 16.282 1.00 94.56 696 LEU A C 1
ATOM 5354 O O . LEU A 1 696 ? 5.498 15.429 16.242 1.00 94.56 696 LEU A O 1
ATOM 5358 N N . TYR A 1 697 ? 3.558 14.852 15.258 1.00 93.62 697 TYR A N 1
ATOM 5359 C CA . TYR A 1 697 ? 4.066 14.764 13.901 1.00 93.62 697 TYR A CA 1
ATOM 5360 C C . TYR A 1 697 ? 3.473 15.914 13.094 1.00 93.62 697 TYR A C 1
ATOM 5362 O O . TYR A 1 697 ? 2.273 15.923 12.830 1.00 93.62 697 TYR A O 1
ATOM 5370 N N . HIS A 1 698 ? 4.347 16.848 12.720 1.00 86.00 698 HIS A N 1
ATOM 5371 C CA . HIS A 1 698 ? 4.023 18.012 11.905 1.00 86.00 698 HIS A CA 1
ATOM 5372 C C . HIS A 1 698 ? 4.391 17.732 10.447 1.00 86.00 698 HIS A C 1
ATOM 5374 O O . HIS A 1 698 ? 5.567 17.829 10.072 1.00 86.00 698 HIS A O 1
ATOM 5380 N N . GLY A 1 699 ? 3.412 17.335 9.637 1.00 76.75 699 GLY A N 1
ATOM 5381 C CA . GLY A 1 699 ? 3.574 17.243 8.191 1.00 76.75 699 GLY A CA 1
ATOM 5382 C C . GLY A 1 699 ? 3.458 18.616 7.525 1.00 76.75 699 GLY A C 1
ATOM 5383 O O . GLY A 1 699 ? 3.599 19.666 8.149 1.00 76.75 699 GLY A O 1
ATOM 5384 N N . LEU A 1 700 ? 3.248 18.627 6.207 1.00 73.75 700 LEU A N 1
ATOM 5385 C CA . LEU A 1 700 ? 3.124 19.870 5.431 1.00 73.75 700 LEU A CA 1
ATOM 5386 C C . LEU A 1 700 ? 1.668 20.358 5.305 1.00 73.75 700 LEU A C 1
ATOM 5388 O O . LEU A 1 700 ? 1.409 21.264 4.509 1.00 73.75 700 LEU A O 1
ATOM 5392 N N . GLY A 1 701 ? 0.721 19.757 6.034 1.00 84.88 701 GLY A N 1
ATOM 5393 C CA . GLY A 1 701 ? -0.698 20.087 5.926 1.00 84.88 701 GLY A CA 1
ATOM 5394 C C . GLY A 1 701 ? -1.598 19.191 6.776 1.00 84.88 701 GLY A C 1
ATOM 5395 O O . GLY A 1 701 ? -1.498 19.177 7.989 1.00 84.88 701 GLY A O 1
ATOM 5396 N N . TYR A 1 702 ? -2.558 18.506 6.150 1.00 89.00 702 TYR A N 1
ATOM 5397 C CA . TYR A 1 702 ? -3.534 17.689 6.876 1.00 89.00 702 TYR A CA 1
ATOM 5398 C C . TYR A 1 702 ? -3.016 16.282 7.191 1.00 89.00 702 TYR A C 1
ATOM 5400 O O . TYR A 1 702 ? -3.026 15.408 6.314 1.00 89.00 702 TYR A O 1
ATOM 5408 N N . ASP A 1 703 ? -2.705 16.050 8.461 1.00 93.38 703 ASP A N 1
ATOM 5409 C CA . ASP A 1 703 ? -2.210 14.787 8.988 1.00 93.38 703 ASP A CA 1
ATOM 5410 C C . ASP A 1 703 ? -3.216 14.181 9.985 1.00 93.38 703 ASP A C 1
ATOM 5412 O O . ASP A 1 703 ? -3.683 14.831 10.919 1.00 93.38 703 ASP A O 1
ATOM 5416 N N . TYR A 1 704 ? -3.592 12.915 9.780 1.00 94.75 704 TYR A N 1
ATOM 5417 C CA . TYR A 1 704 ? -4.530 12.206 10.665 1.00 94.75 704 TYR A CA 1
ATOM 5418 C C . TYR A 1 704 ? -4.054 10.787 10.931 1.00 94.75 704 TYR A C 1
ATOM 5420 O O . TYR A 1 704 ? -3.729 10.071 9.984 1.00 94.75 704 TYR A O 1
ATOM 5428 N N . ALA A 1 705 ? -4.110 10.357 12.190 1.00 96.62 705 ALA A N 1
ATOM 5429 C CA . ALA A 1 705 ? -3.895 8.972 12.590 1.00 96.62 705 ALA A CA 1
ATOM 5430 C C . ALA A 1 705 ? -5.231 8.282 12.870 1.00 96.62 705 ALA A C 1
ATOM 5432 O O . ALA A 1 705 ? -6.141 8.894 13.432 1.00 96.62 705 ALA A O 1
ATOM 5433 N N . TRP A 1 706 ? -5.340 7.011 12.491 1.00 95.75 706 TRP A N 1
ATOM 5434 C CA . TRP A 1 706 ? -6.570 6.221 12.616 1.00 95.75 706 TRP A CA 1
ATOM 5435 C C . TRP A 1 706 ? -6.372 4.899 13.354 1.00 95.75 706 TRP A C 1
ATOM 5437 O O . TRP A 1 706 ? -7.309 4.454 14.006 1.00 95.75 706 TRP A O 1
ATOM 5447 N N . GLY A 1 707 ? -5.169 4.325 13.303 1.00 95.19 707 GLY A N 1
ATOM 5448 C CA . GLY A 1 707 ? -4.848 3.049 13.936 1.00 95.19 707 GLY A CA 1
ATOM 5449 C C . GLY A 1 707 ? -3.427 3.029 14.482 1.00 95.19 707 GLY A C 1
ATOM 5450 O O . GLY A 1 707 ? -2.554 3.766 14.010 1.00 95.19 707 GLY A O 1
ATOM 5451 N N . GLN A 1 708 ? -3.194 2.188 15.486 1.00 96.25 708 GLN A N 1
ATOM 5452 C CA . GLN A 1 708 ? -1.884 2.008 16.101 1.00 96.25 708 GLN A CA 1
ATOM 5453 C C . GLN A 1 708 ? -1.694 0.580 16.605 1.00 96.25 708 GLN A C 1
ATOM 5455 O O . GLN A 1 708 ? -2.604 -0.012 17.174 1.00 96.25 708 GLN A O 1
ATOM 5460 N N . ASP A 1 709 ? -0.459 0.091 16.510 1.00 94.69 709 ASP A N 1
ATOM 5461 C CA . ASP A 1 709 ? -0.044 -1.147 17.163 1.00 94.69 709 ASP A CA 1
ATOM 5462 C C . ASP A 1 709 ? 1.379 -1.030 17.743 1.00 94.69 709 ASP A C 1
ATOM 5464 O O . ASP A 1 709 ? 2.158 -0.150 17.357 1.00 94.69 709 ASP A O 1
ATOM 5468 N N . ILE A 1 710 ? 1.711 -1.883 18.713 1.00 93.06 710 ILE A N 1
ATOM 5469 C CA . ILE A 1 710 ? 2.936 -1.811 19.517 1.00 93.06 710 ILE A CA 1
ATOM 5470 C C . ILE A 1 710 ? 3.758 -3.087 19.329 1.00 93.06 710 ILE A C 1
ATOM 5472 O O . ILE A 1 710 ? 3.340 -4.195 19.663 1.00 93.06 710 ILE A O 1
ATOM 5476 N N . GLN A 1 711 ? 4.981 -2.929 18.829 1.00 89.81 711 GLN A N 1
ATOM 5477 C CA . GLN A 1 711 ? 5.927 -4.025 18.653 1.00 89.81 711 GLN A CA 1
ATOM 5478 C C . GLN A 1 711 ? 6.400 -4.582 20.003 1.00 89.81 711 GLN A C 1
ATOM 5480 O O . GLN A 1 711 ? 6.431 -3.890 21.019 1.00 89.81 711 GLN A O 1
ATOM 5485 N N . LYS A 1 712 ? 6.862 -5.840 20.010 1.00 87.38 712 LYS A N 1
ATOM 5486 C CA . LYS A 1 712 ? 7.386 -6.517 21.217 1.00 87.38 712 LYS A CA 1
ATOM 5487 C C . LYS A 1 712 ? 8.562 -5.790 21.881 1.00 87.38 712 LYS A C 1
ATOM 5489 O O . LYS A 1 712 ? 8.815 -6.001 23.063 1.00 87.38 712 LYS A O 1
ATOM 5494 N N . ASP A 1 713 ? 9.301 -4.979 21.129 1.00 87.31 713 ASP A N 1
ATOM 5495 C CA . ASP A 1 713 ? 10.404 -4.150 21.626 1.00 87.31 713 ASP A CA 1
ATOM 5496 C C . ASP A 1 713 ? 9.957 -2.749 22.092 1.00 87.31 713 ASP A C 1
ATOM 5498 O O . ASP A 1 713 ? 10.796 -1.927 22.462 1.00 87.31 713 ASP A O 1
ATOM 5502 N N . GLY A 1 714 ? 8.647 -2.487 22.092 1.00 90.62 714 GLY A N 1
ATOM 5503 C CA . GLY A 1 714 ? 8.022 -1.237 22.507 1.00 90.62 714 GLY A CA 1
ATOM 5504 C C . GLY A 1 714 ? 7.998 -0.151 21.431 1.00 90.62 714 GLY A C 1
ATOM 5505 O O . GLY A 1 714 ? 7.573 0.963 21.731 1.00 90.62 714 GLY A O 1
ATOM 5506 N N . LYS A 1 715 ? 8.462 -0.422 20.200 1.00 93.06 715 LYS A N 1
ATOM 5507 C CA . LYS A 1 715 ? 8.266 0.524 19.094 1.00 93.06 715 LYS A CA 1
ATOM 5508 C C . LYS A 1 715 ? 6.786 0.638 18.745 1.00 93.06 715 LYS A C 1
ATOM 5510 O O . LYS A 1 715 ? 6.044 -0.337 18.804 1.00 93.06 715 LYS A O 1
ATOM 5515 N N . ILE A 1 716 ? 6.376 1.832 18.349 1.00 95.50 716 ILE A N 1
ATOM 5516 C CA . ILE A 1 716 ? 4.978 2.197 18.132 1.00 95.50 716 ILE A CA 1
ATOM 5517 C C . ILE A 1 716 ? 4.789 2.452 16.643 1.00 95.50 716 ILE A C 1
ATOM 5519 O O . ILE A 1 716 ? 5.489 3.299 16.086 1.00 95.50 716 ILE A O 1
ATOM 5523 N N . ILE A 1 717 ? 3.859 1.736 16.010 1.00 96.19 717 ILE A N 1
ATOM 5524 C CA . ILE A 1 717 ? 3.472 1.942 14.612 1.00 96.19 717 ILE A CA 1
ATOM 5525 C C . ILE A 1 717 ? 2.143 2.683 14.570 1.00 96.19 717 ILE A C 1
ATOM 5527 O O . ILE A 1 717 ? 1.212 2.314 15.279 1.00 96.19 717 ILE A O 1
ATOM 5531 N N . ILE A 1 718 ? 2.044 3.708 13.728 1.00 97.25 718 ILE A N 1
ATOM 5532 C CA . ILE A 1 718 ? 0.819 4.488 13.527 1.00 97.25 718 ILE A CA 1
ATOM 5533 C C . ILE A 1 718 ? 0.455 4.472 12.047 1.00 97.25 718 ILE A C 1
ATOM 5535 O O . ILE A 1 718 ? 1.304 4.767 11.207 1.00 97.25 718 ILE A O 1
ATOM 5539 N N . ALA A 1 719 ? -0.804 4.169 11.740 1.00 96.88 719 ALA A N 1
ATOM 5540 C CA . ALA A 1 719 ? -1.391 4.271 10.408 1.00 96.88 719 ALA A CA 1
ATOM 5541 C C . ALA A 1 719 ? -2.229 5.542 10.263 1.00 96.88 719 ALA A C 1
ATOM 5543 O O . ALA A 1 719 ? -2.990 5.917 11.161 1.00 96.88 719 ALA A O 1
ATOM 5544 N N . GLY A 1 720 ? -2.099 6.199 9.110 1.00 96.19 720 GLY A N 1
ATOM 5545 C CA . GLY A 1 720 ? -2.807 7.443 8.861 1.00 96.19 720 GLY A CA 1
ATOM 5546 C C . GLY A 1 720 ? -2.715 7.984 7.438 1.00 96.19 720 GLY A C 1
ATOM 5547 O O . GLY A 1 720 ? -2.495 7.263 6.459 1.00 96.19 720 GLY A O 1
ATOM 5548 N N . THR A 1 721 ? -2.869 9.301 7.340 1.00 95.31 721 THR A N 1
ATOM 5549 C CA . THR A 1 721 ? -2.607 10.105 6.142 1.00 95.31 721 THR A CA 1
ATOM 5550 C C . THR A 1 721 ? -1.687 11.264 6.471 1.00 95.31 721 THR A C 1
ATOM 5552 O O . THR A 1 721 ? -1.755 11.798 7.574 1.00 95.31 721 THR A O 1
ATOM 5555 N N . THR A 1 722 ? -0.907 11.688 5.480 1.00 93.81 722 THR A N 1
ATOM 5556 C CA . THR A 1 722 ? -0.158 12.945 5.522 1.00 93.81 722 THR A CA 1
ATOM 5557 C C . THR A 1 722 ? -0.304 13.730 4.226 1.00 93.81 722 THR A C 1
ATOM 5559 O O . THR A 1 722 ? -0.535 13.141 3.163 1.00 93.81 722 THR A O 1
ATOM 5562 N N . GLU A 1 723 ? -0.217 15.058 4.293 1.00 90.06 723 GLU A N 1
ATOM 5563 C CA . GLU A 1 723 ? -0.220 15.906 3.102 1.00 90.06 723 GLU A CA 1
ATOM 5564 C C . GLU A 1 723 ? 1.194 16.120 2.545 1.00 90.06 723 GLU A C 1
ATOM 5566 O O . GLU A 1 723 ? 2.070 16.677 3.201 1.00 90.06 723 GLU A O 1
ATOM 5571 N N . VAL A 1 724 ? 1.389 15.745 1.279 1.00 82.06 724 VAL A N 1
ATOM 5572 C CA . VAL A 1 724 ? 2.614 15.984 0.508 1.00 82.06 724 VAL A CA 1
ATOM 5573 C C . VAL A 1 724 ? 2.248 16.753 -0.760 1.00 82.06 724 VAL A C 1
ATOM 5575 O O . VAL A 1 724 ? 1.424 16.311 -1.564 1.00 82.06 724 VAL A O 1
ATOM 5578 N N . HIS A 1 725 ? 2.840 17.936 -0.946 1.00 80.25 725 HIS A N 1
ATOM 5579 C CA . HIS A 1 725 ? 2.607 18.808 -2.109 1.00 80.25 725 HIS A CA 1
ATOM 5580 C C . HIS A 1 725 ? 1.114 19.096 -2.403 1.00 80.25 725 HIS A C 1
ATOM 5582 O O . HIS A 1 725 ? 0.687 19.109 -3.562 1.00 80.25 725 HIS A O 1
ATOM 5588 N N . GLY A 1 726 ? 0.305 19.323 -1.359 1.00 83.44 726 GLY A N 1
ATOM 5589 C CA . GLY A 1 726 ? -1.125 19.636 -1.487 1.00 83.44 726 GLY A CA 1
ATOM 5590 C C . GLY A 1 726 ? -2.025 18.429 -1.775 1.00 83.44 726 GLY A C 1
ATOM 5591 O O . GLY A 1 726 ? -3.178 18.599 -2.178 1.00 83.44 726 GLY A O 1
ATOM 5592 N N . LYS A 1 727 ? -1.504 17.205 -1.633 1.00 88.06 727 LYS A N 1
ATOM 5593 C CA . LYS A 1 727 ? -2.234 15.948 -1.819 1.00 88.06 727 LYS A CA 1
ATOM 5594 C C . LYS A 1 727 ? -2.043 15.038 -0.612 1.00 88.06 727 LYS A C 1
ATOM 5596 O O . LYS A 1 727 ? -0.958 14.973 -0.053 1.00 88.06 727 LYS A O 1
ATOM 5601 N N . ARG A 1 728 ? -3.091 14.305 -0.240 1.00 90.50 728 ARG A N 1
ATOM 5602 C CA . ARG A 1 728 ? -3.084 13.398 0.915 1.00 90.50 728 ARG A CA 1
ATOM 5603 C C . ARG A 1 728 ? -2.674 11.996 0.504 1.00 90.50 728 ARG A C 1
ATOM 5605 O O . ARG A 1 728 ? -3.296 11.429 -0.396 1.00 90.50 728 ARG A O 1
ATOM 5612 N N . TYR A 1 729 ? -1.662 11.453 1.161 1.00 90.50 729 TYR A N 1
ATOM 5613 C CA . TYR A 1 729 ? -1.147 10.117 0.905 1.00 90.50 729 TYR A CA 1
ATOM 5614 C C . TYR A 1 729 ? -1.214 9.252 2.160 1.00 90.50 729 TYR A C 1
ATOM 5616 O O . TYR A 1 729 ? -1.055 9.773 3.269 1.00 90.50 729 TYR A O 1
ATOM 5624 N N . PRO A 1 730 ? -1.396 7.930 1.998 1.00 92.38 730 PRO A N 1
ATOM 5625 C CA . PRO A 1 730 ? -1.284 7.015 3.117 1.00 92.38 730 PRO A CA 1
ATOM 5626 C C . PRO A 1 730 ? 0.117 7.093 3.736 1.00 92.38 730 PRO A C 1
ATOM 5628 O O . PRO A 1 730 ? 1.108 7.240 3.011 1.00 92.38 730 PRO A O 1
ATOM 5631 N N . VAL A 1 731 ? 0.192 6.995 5.065 1.00 92.62 731 VAL A N 1
ATOM 5632 C CA . VAL A 1 731 ? 1.452 7.051 5.818 1.00 92.62 731 VAL A CA 1
ATOM 5633 C C . VAL A 1 731 ? 1.472 6.028 6.949 1.00 92.62 731 VAL A C 1
ATOM 5635 O O . VAL A 1 731 ? 0.459 5.807 7.617 1.00 92.62 731 VAL A O 1
ATOM 5638 N N . LEU A 1 732 ? 2.641 5.424 7.161 1.00 94.38 732 LEU A N 1
ATOM 5639 C CA . LEU A 1 732 ? 2.997 4.746 8.401 1.00 94.38 732 LEU A CA 1
ATOM 5640 C C . LEU A 1 732 ? 4.074 5.548 9.122 1.00 94.38 732 LEU A C 1
ATOM 5642 O O . LEU A 1 732 ? 5.074 5.928 8.512 1.00 94.38 732 LEU A O 1
ATOM 5646 N N . LEU A 1 733 ? 3.893 5.762 10.419 1.00 95.00 733 LEU A N 1
ATOM 5647 C CA . LEU A 1 733 ? 4.912 6.341 11.288 1.00 95.00 733 LEU A CA 1
ATOM 5648 C C . LEU A 1 733 ? 5.438 5.275 12.245 1.00 95.00 733 LEU A C 1
ATOM 5650 O O . LEU A 1 733 ? 4.665 4.438 12.713 1.00 95.00 733 LEU A O 1
ATOM 5654 N N . ARG A 1 734 ? 6.732 5.328 12.572 1.00 94.56 734 ARG A N 1
ATOM 5655 C CA . ARG A 1 734 ? 7.330 4.507 13.628 1.00 94.56 734 ARG A CA 1
ATOM 5656 C C . ARG A 1 734 ? 8.104 5.352 14.627 1.00 94.56 734 ARG A C 1
ATOM 5658 O O . ARG A 1 734 ? 9.040 6.065 14.265 1.00 94.56 734 ARG A O 1
ATOM 5665 N N . TYR A 1 735 ? 7.752 5.187 15.896 1.00 95.75 735 TYR A N 1
ATOM 5666 C CA . TYR A 1 735 ? 8.408 5.823 17.034 1.00 95.75 735 TYR A CA 1
ATOM 5667 C C . TYR A 1 735 ? 9.031 4.780 17.960 1.00 95.75 735 TYR A C 1
ATOM 5669 O O . TYR A 1 735 ? 8.554 3.649 18.066 1.00 95.75 735 TYR A O 1
ATOM 5677 N N . GLY A 1 736 ? 10.110 5.157 18.637 1.00 94.19 736 GLY A N 1
ATOM 5678 C CA . GLY A 1 736 ? 10.670 4.390 19.739 1.00 94.19 736 GLY A CA 1
ATOM 5679 C C . GLY A 1 736 ? 9.766 4.419 20.981 1.00 94.19 736 GLY A C 1
ATOM 5680 O O . GLY A 1 736 ? 8.882 5.274 21.081 1.00 94.19 736 GLY A O 1
ATOM 5681 N N . PRO A 1 737 ? 10.026 3.545 21.971 1.00 93.69 737 PRO A N 1
ATOM 5682 C CA . PRO A 1 737 ? 9.297 3.538 23.245 1.00 93.69 737 PRO A CA 1
ATOM 5683 C C . PRO A 1 737 ? 9.418 4.848 24.042 1.00 93.69 737 PRO A C 1
ATOM 5685 O O . PRO A 1 737 ? 8.661 5.068 24.982 1.00 93.69 737 PRO A O 1
ATOM 5688 N N . ASP A 1 738 ? 10.392 5.697 23.698 1.00 94.25 738 ASP A N 1
ATOM 5689 C CA . ASP A 1 738 ? 10.633 7.025 24.271 1.00 94.25 738 ASP A CA 1
ATOM 5690 C C . ASP A 1 738 ? 9.946 8.161 23.488 1.00 94.25 738 ASP A C 1
ATOM 5692 O O . ASP A 1 738 ? 10.086 9.331 23.844 1.00 94.25 738 ASP A O 1
ATOM 5696 N N . GLY A 1 739 ? 9.220 7.838 22.414 1.00 94.94 739 GLY A N 1
ATOM 5697 C CA . GLY A 1 739 ? 8.514 8.808 21.581 1.00 94.94 739 GLY A CA 1
ATOM 5698 C C . GLY A 1 739 ? 9.393 9.505 20.543 1.00 94.94 739 GLY A C 1
ATOM 5699 O O . GLY A 1 739 ? 8.950 10.461 19.911 1.00 94.94 739 GLY A O 1
ATOM 5700 N N . ARG A 1 740 ? 10.638 9.057 20.325 1.00 93.94 740 ARG A N 1
ATOM 5701 C CA . ARG A 1 740 ? 11.492 9.598 19.252 1.00 93.94 740 ARG A CA 1
ATOM 5702 C C . ARG A 1 740 ? 11.238 8.881 17.924 1.00 93.94 740 ARG A C 1
ATOM 5704 O O . ARG A 1 740 ? 11.082 7.662 17.947 1.00 93.94 740 ARG A O 1
ATOM 5711 N N . PRO A 1 741 ? 11.231 9.579 16.772 1.00 90.81 741 PRO A N 1
ATOM 5712 C CA . PRO A 1 741 ? 11.114 8.924 15.471 1.00 90.81 741 PRO A CA 1
ATOM 5713 C C . PRO A 1 741 ? 12.207 7.869 15.286 1.00 90.81 741 PRO A C 1
ATOM 5715 O O . PRO A 1 741 ? 13.370 8.122 15.612 1.00 90.81 741 PRO A O 1
ATOM 5718 N N . ASP A 1 742 ? 11.849 6.693 14.775 1.00 87.50 742 ASP A N 1
ATOM 5719 C CA . ASP A 1 742 ? 12.825 5.639 14.512 1.00 87.50 742 ASP A CA 1
ATOM 5720 C C . ASP A 1 742 ? 13.583 5.922 13.204 1.00 87.50 742 ASP A C 1
ATOM 5722 O O . ASP A 1 742 ? 13.015 5.749 12.124 1.00 87.50 742 ASP A O 1
ATOM 5726 N N . PRO A 1 743 ? 14.882 6.278 13.253 1.00 77.00 743 PRO A N 1
ATOM 5727 C CA . PRO A 1 743 ? 15.636 6.641 12.059 1.00 77.00 743 PRO A CA 1
ATOM 5728 C C . PRO A 1 743 ? 15.846 5.477 11.082 1.00 77.00 743 PRO A C 1
ATOM 5730 O O . PRO A 1 743 ? 16.257 5.718 9.948 1.00 77.00 743 PRO A O 1
ATOM 5733 N N . SER A 1 744 ? 15.620 4.232 11.516 1.00 75.06 744 SER A N 1
ATOM 5734 C CA . SER A 1 744 ? 15.707 3.061 10.642 1.00 75.06 744 SER A CA 1
ATOM 5735 C C . SER A 1 744 ? 14.454 2.873 9.790 1.00 75.06 744 SER A C 1
ATOM 5737 O O . SER A 1 744 ? 14.568 2.372 8.682 1.00 75.06 744 SER A O 1
ATOM 5739 N N . PHE A 1 745 ? 13.285 3.331 10.244 1.00 77.75 745 PHE A N 1
ATOM 5740 C CA . PHE A 1 745 ? 12.023 3.108 9.546 1.00 77.75 745 PHE A CA 1
ATOM 5741 C C . PHE A 1 745 ? 11.774 4.149 8.461 1.00 77.75 745 PHE A C 1
ATOM 5743 O O . PHE A 1 745 ? 11.847 5.346 8.729 1.00 77.75 745 PHE A O 1
ATOM 5750 N N . GLY A 1 746 ? 11.404 3.704 7.259 1.00 75.94 746 GLY A N 1
ATOM 5751 C CA . GLY A 1 746 ? 11.044 4.618 6.174 1.00 75.94 746 GLY A CA 1
ATOM 5752 C C . GLY A 1 746 ? 12.120 5.691 5.929 1.00 75.94 746 GLY A C 1
ATOM 5753 O O . GLY A 1 746 ? 13.301 5.376 5.778 1.00 75.94 746 GLY A O 1
ATOM 5754 N N . GLU A 1 747 ? 11.688 6.945 5.882 1.00 73.12 747 GLU A N 1
ATOM 5755 C CA . GLU A 1 747 ? 12.478 8.172 5.904 1.00 73.12 747 GLU A CA 1
ATOM 5756 C C . GLU A 1 747 ? 12.400 8.766 7.315 1.00 73.12 747 GLU A C 1
ATOM 5758 O O . GLU A 1 747 ? 11.464 9.480 7.664 1.00 73.12 747 GLU A O 1
ATOM 5763 N N . HIS A 1 748 ? 13.371 8.420 8.163 1.00 77.25 748 HIS A N 1
ATOM 5764 C CA . HIS A 1 748 ? 13.491 8.938 9.532 1.00 77.25 748 HIS A CA 1
ATOM 5765 C C . HIS A 1 748 ? 12.243 8.763 10.422 1.00 77.25 748 HIS A C 1
ATOM 5767 O O . HIS A 1 748 ? 11.906 9.639 11.216 1.00 77.25 748 HIS A O 1
ATOM 5773 N N . GLY A 1 749 ? 11.573 7.619 10.310 1.00 85.25 749 GLY A N 1
ATOM 5774 C CA . GLY A 1 749 ? 10.364 7.287 11.061 1.00 85.25 749 GLY A CA 1
ATOM 5775 C C . GLY A 1 749 ? 9.087 7.403 10.237 1.00 85.25 749 GLY A C 1
ATOM 5776 O O . GLY A 1 749 ? 8.031 7.053 10.750 1.00 85.25 749 GLY A O 1
ATOM 5777 N N . VAL A 1 750 ? 9.161 7.849 8.978 1.00 87.56 750 VAL A N 1
ATOM 5778 C CA . VAL A 1 750 ? 7.996 8.136 8.126 1.00 87.56 750 VAL A CA 1
ATOM 5779 C C . VAL A 1 750 ? 8.031 7.290 6.859 1.00 87.56 750 VAL A C 1
ATOM 5781 O O . VAL A 1 750 ? 9.001 7.320 6.114 1.00 87.56 750 VAL A O 1
ATOM 5784 N N . MET A 1 751 ? 6.970 6.552 6.556 1.00 86.69 751 MET A N 1
ATOM 5785 C CA . MET A 1 751 ? 6.842 5.804 5.306 1.00 86.69 751 MET A CA 1
ATOM 5786 C C . MET A 1 751 ? 5.578 6.238 4.568 1.00 86.69 751 MET A C 1
ATOM 5788 O O . MET A 1 751 ? 4.472 5.911 4.994 1.00 86.69 751 MET A O 1
ATOM 5792 N N . THR A 1 752 ? 5.743 6.962 3.459 1.00 84.62 752 THR A N 1
ATOM 5793 C CA . THR A 1 752 ? 4.638 7.417 2.604 1.00 84.62 752 THR A CA 1
ATOM 5794 C C . THR A 1 752 ? 4.390 6.454 1.442 1.00 84.62 752 THR A C 1
ATOM 5796 O O . THR A 1 752 ? 5.297 5.808 0.917 1.00 84.62 752 THR A O 1
ATOM 5799 N N . PHE A 1 753 ? 3.132 6.373 1.012 1.00 80.69 753 PHE A N 1
ATOM 5800 C CA . PHE A 1 753 ? 2.670 5.489 -0.065 1.00 80.69 753 PHE A CA 1
ATOM 5801 C C . PHE A 1 753 ? 2.361 6.267 -1.359 1.00 80.69 753 PHE A C 1
ATOM 5803 O O . PHE A 1 753 ? 1.436 5.930 -2.097 1.00 80.69 753 PHE A O 1
ATOM 5810 N N . GLU A 1 754 ? 3.145 7.313 -1.651 1.00 79.12 754 GLU A N 1
ATOM 5811 C CA . GLU A 1 754 ? 2.929 8.248 -2.773 1.00 79.12 754 GLU A CA 1
ATOM 5812 C C . GLU A 1 754 ? 2.812 7.559 -4.137 1.00 79.12 754 GLU A C 1
ATOM 5814 O O . GLU A 1 754 ? 1.977 7.932 -4.965 1.00 79.12 754 GLU A O 1
ATOM 5819 N N . ALA A 1 755 ? 3.592 6.495 -4.338 1.00 69.19 755 ALA A N 1
ATOM 5820 C CA . ALA A 1 755 ? 3.625 5.720 -5.574 1.00 69.19 755 ALA A CA 1
ATOM 5821 C C . ALA A 1 755 ? 2.288 5.061 -5.946 1.00 69.19 755 ALA A C 1
ATOM 5823 O O . ALA A 1 755 ? 2.084 4.689 -7.103 1.00 69.19 755 ALA A O 1
ATOM 5824 N N . PHE A 1 756 ? 1.381 4.912 -4.981 1.00 73.00 756 PHE A N 1
ATOM 5825 C CA . PHE A 1 756 ? 0.121 4.194 -5.155 1.00 73.00 756 PHE A CA 1
ATOM 5826 C C . PHE A 1 756 ? -1.079 5.125 -5.347 1.00 73.00 756 PHE A C 1
ATOM 5828 O O . PHE A 1 756 ? -2.158 4.669 -5.721 1.00 73.00 756 PHE A O 1
ATOM 5835 N N . GLY A 1 757 ? -0.883 6.432 -5.174 1.00 77.62 757 GLY A N 1
ATOM 5836 C CA . GLY A 1 757 ? -1.922 7.445 -5.309 1.00 77.62 757 GLY A CA 1
ATOM 5837 C C . GLY A 1 757 ? -2.419 7.977 -3.969 1.00 77.62 757 GLY A C 1
ATOM 5838 O O . GLY A 1 757 ? -2.032 7.527 -2.893 1.00 77.62 757 GLY A O 1
ATOM 5839 N N . THR A 1 758 ? -3.277 8.990 -4.045 1.00 88.62 758 THR A N 1
ATOM 5840 C CA . THR A 1 758 ? -3.781 9.692 -2.861 1.00 88.62 758 THR A CA 1
ATOM 5841 C C . THR A 1 758 ? -4.744 8.824 -2.075 1.00 88.62 758 THR A C 1
ATOM 5843 O O . THR A 1 758 ? -5.582 8.156 -2.674 1.00 88.62 758 THR A O 1
ATOM 5846 N N . GLY A 1 759 ? -4.708 8.871 -0.755 1.00 90.69 759 GLY A N 1
ATOM 5847 C CA . GLY A 1 759 ? -5.496 7.973 0.076 1.00 90.69 759 GLY A CA 1
ATOM 5848 C C . GLY A 1 759 ? -5.071 8.053 1.526 1.00 90.69 759 GLY A C 1
ATOM 5849 O O . GLY A 1 759 ? -4.432 9.024 1.924 1.00 90.69 759 GLY A O 1
ATOM 5850 N N . LEU A 1 760 ? -5.426 7.034 2.300 1.00 93.12 760 LEU A N 1
ATOM 5851 C CA . LEU A 1 760 ? -5.045 6.935 3.703 1.00 93.12 760 LEU A CA 1
ATOM 5852 C C . LEU A 1 760 ? -5.035 5.484 4.186 1.00 93.12 760 LEU A C 1
ATOM 5854 O O . LEU A 1 760 ? -5.724 4.636 3.613 1.00 93.12 760 LEU A O 1
ATOM 5858 N N . LEU A 1 761 ? -4.263 5.223 5.242 1.00 94.88 761 LEU A N 1
ATOM 5859 C CA . LEU A 1 761 ? -4.333 3.992 6.026 1.00 94.88 761 LEU A CA 1
ATOM 5860 C C . LEU A 1 761 ? -5.230 4.220 7.248 1.00 94.88 761 LEU A C 1
ATOM 5862 O O . LEU A 1 761 ? -5.180 5.282 7.870 1.00 94.88 761 LEU A O 1
ATOM 5866 N N . TYR A 1 762 ? -6.056 3.224 7.551 1.00 94.50 762 TYR A N 1
ATOM 5867 C CA . TYR A 1 762 ? -6.933 3.189 8.714 1.00 94.50 762 TYR A CA 1
ATOM 5868 C C . TYR A 1 762 ? -6.348 2.260 9.783 1.00 94.50 762 TYR A C 1
ATOM 5870 O O . TYR A 1 762 ? -5.880 2.750 10.805 1.00 94.50 762 TYR A O 1
ATOM 5878 N N . GLY A 1 763 ? -6.324 0.950 9.522 1.00 92.19 763 GLY A N 1
ATOM 5879 C CA . GLY A 1 763 ? -5.853 -0.062 10.465 1.00 92.19 763 GLY A CA 1
ATOM 5880 C C . GLY A 1 763 ? -4.376 -0.417 10.297 1.00 92.19 763 GLY A C 1
ATOM 5881 O O . GLY A 1 763 ? -3.808 -0.344 9.198 1.00 92.19 763 GLY A O 1
ATOM 5882 N N . VAL A 1 764 ? -3.760 -0.828 11.405 1.00 94.50 764 VAL A N 1
ATOM 5883 C CA . VAL A 1 764 ? -2.438 -1.458 11.447 1.00 94.50 764 VAL A CA 1
ATOM 5884 C C . VAL A 1 764 ? -2.421 -2.567 12.495 1.00 94.50 764 VAL A C 1
ATOM 5886 O O . VAL A 1 764 ? -2.976 -2.396 13.573 1.00 94.50 764 VAL A O 1
ATOM 5889 N N . HIS A 1 765 ? -1.782 -3.688 12.175 1.00 92.44 765 HIS A N 1
ATOM 5890 C CA . HIS A 1 765 ? -1.657 -4.854 13.043 1.00 92.44 765 HIS A CA 1
ATOM 5891 C C . HIS A 1 765 ? -0.277 -5.500 12.870 1.00 92.44 765 HIS A C 1
ATOM 5893 O O . HIS A 1 765 ? 0.296 -5.480 11.777 1.00 92.44 765 HIS A O 1
ATOM 5899 N N . LEU A 1 766 ? 0.260 -6.092 13.929 1.00 89.00 766 LEU A N 1
ATOM 5900 C CA . LEU A 1 766 ? 1.560 -6.753 13.968 1.00 89.00 766 LEU A CA 1
ATOM 5901 C C . LEU A 1 766 ? 1.399 -8.257 14.187 1.00 89.00 766 LEU A C 1
ATOM 5903 O O . LEU A 1 766 ? 0.652 -8.686 15.061 1.00 89.00 766 LEU A O 1
ATOM 5907 N N . ASP A 1 767 ? 2.149 -9.079 13.451 1.00 82.25 767 ASP A N 1
ATOM 5908 C CA . ASP A 1 767 ? 2.246 -10.504 13.794 1.00 82.25 767 ASP A CA 1
ATOM 5909 C C . ASP A 1 767 ? 3.360 -10.803 14.809 1.00 82.25 767 ASP A C 1
ATOM 5911 O O . ASP A 1 767 ? 4.108 -9.944 15.286 1.00 82.25 767 ASP A O 1
ATOM 5915 N N . ASN A 1 768 ? 3.477 -12.085 15.153 1.00 78.69 768 ASN A N 1
ATOM 5916 C CA . ASN A 1 768 ? 4.451 -12.562 16.121 1.00 78.69 768 ASN A CA 1
ATOM 5917 C C . ASN A 1 768 ? 5.904 -12.437 15.660 1.00 78.69 768 ASN A C 1
ATOM 5919 O O . ASN A 1 768 ? 6.785 -12.388 16.530 1.00 78.69 768 ASN A O 1
ATOM 5923 N N . GLU A 1 769 ? 6.144 -12.401 14.350 1.00 77.06 769 GLU A N 1
ATOM 5924 C CA . GLU A 1 769 ? 7.449 -12.162 13.739 1.00 77.06 769 GLU A CA 1
ATOM 5925 C C . GLU A 1 769 ? 7.795 -10.664 13.658 1.00 77.06 769 GLU A C 1
ATOM 5927 O O . GLU A 1 769 ? 8.938 -10.320 13.365 1.00 77.06 769 GLU A O 1
ATOM 5932 N N . GLY A 1 770 ? 6.847 -9.774 13.968 1.00 79.75 770 GLY A N 1
ATOM 5933 C CA . GLY A 1 770 ? 7.024 -8.326 13.896 1.00 79.75 770 GLY A CA 1
ATOM 5934 C C . GLY A 1 770 ? 6.805 -7.755 12.496 1.00 79.75 770 GLY A C 1
ATOM 5935 O O . GLY A 1 770 ? 7.228 -6.625 12.242 1.00 79.75 770 GLY A O 1
ATOM 5936 N N . ASN A 1 771 ? 6.165 -8.507 11.593 1.00 83.81 771 ASN A N 1
ATOM 5937 C CA . ASN A 1 771 ? 5.700 -7.956 10.325 1.00 83.81 771 ASN A CA 1
ATOM 5938 C C . ASN A 1 771 ? 4.539 -6.991 10.589 1.00 83.81 771 ASN A C 1
ATOM 5940 O O . ASN A 1 771 ? 3.688 -7.246 11.440 1.00 83.81 771 ASN A O 1
ATOM 5944 N N . ILE A 1 772 ? 4.505 -5.897 9.835 1.00 88.81 772 ILE A N 1
ATOM 5945 C CA . ILE A 1 772 ? 3.487 -4.852 9.922 1.00 88.81 772 ILE A CA 1
ATOM 5946 C C . ILE A 1 772 ? 2.471 -5.078 8.811 1.00 88.81 772 ILE A C 1
ATOM 5948 O O . ILE A 1 772 ? 2.839 -5.127 7.641 1.00 88.81 772 ILE A O 1
ATOM 5952 N N . TYR A 1 773 ? 1.198 -5.152 9.164 1.00 89.38 773 TYR A N 1
ATOM 5953 C CA . TYR A 1 773 ? 0.071 -5.228 8.248 1.00 89.38 773 TYR A CA 1
ATOM 5954 C C . TYR A 1 773 ? -0.718 -3.937 8.362 1.00 89.38 773 TYR A C 1
ATOM 5956 O O . TYR A 1 773 ? -1.119 -3.582 9.459 1.00 89.38 773 TYR A O 1
ATOM 5964 N N . ALA A 1 774 ? -0.943 -3.225 7.266 1.00 91.75 774 ALA A N 1
ATOM 5965 C CA . ALA A 1 774 ? -1.712 -1.988 7.278 1.00 91.75 774 ALA A CA 1
ATOM 5966 C C . ALA A 1 774 ? -2.731 -1.977 6.148 1.00 91.75 774 ALA A C 1
ATOM 5968 O O . ALA A 1 774 ? -2.450 -2.453 5.047 1.00 91.75 774 ALA A O 1
ATOM 5969 N N . ASN A 1 775 ? -3.912 -1.428 6.399 1.00 92.19 775 ASN A N 1
ATOM 5970 C CA . ASN A 1 775 ? -4.983 -1.385 5.415 1.00 92.19 775 ASN A CA 1
ATOM 5971 C C . ASN A 1 775 ? -5.616 0.005 5.323 1.00 92.19 775 ASN A C 1
ATOM 5973 O O . ASN A 1 775 ? -5.523 0.826 6.228 1.00 92.19 775 ASN A O 1
ATOM 5977 N N . GLY A 1 776 ? -6.268 0.278 4.201 1.00 92.06 776 GLY A N 1
ATOM 5978 C CA . GLY A 1 776 ? -6.939 1.540 3.945 1.00 92.06 776 GLY A CA 1
ATOM 5979 C C . GLY A 1 776 ? -7.498 1.601 2.534 1.00 92.06 776 GLY A C 1
ATOM 5980 O O . GLY A 1 776 ? -8.065 0.624 2.030 1.00 92.06 776 GLY A O 1
ATOM 5981 N N . TYR A 1 777 ? -7.323 2.742 1.874 1.00 88.31 777 TYR A N 1
ATOM 5982 C CA . TYR A 1 777 ? -7.655 2.896 0.461 1.00 88.31 777 TYR A CA 1
ATOM 5983 C C . TYR A 1 777 ? -6.745 3.903 -0.242 1.00 88.31 777 TYR A C 1
ATOM 5985 O O . TYR A 1 777 ? -6.187 4.811 0.374 1.00 88.31 777 TYR A O 1
ATOM 5993 N N . ILE A 1 778 ? -6.650 3.756 -1.559 1.00 86.81 778 ILE A N 1
ATOM 5994 C CA . ILE A 1 778 ? -6.022 4.699 -2.489 1.00 86.81 778 ILE A CA 1
ATOM 5995 C C . ILE A 1 778 ? -7.033 5.118 -3.550 1.00 86.81 778 ILE A C 1
ATOM 5997 O O . ILE A 1 778 ? -7.980 4.395 -3.845 1.00 86.81 778 ILE A O 1
ATOM 6001 N N . THR A 1 779 ? -6.832 6.291 -4.136 1.00 83.19 779 THR A N 1
ATOM 6002 C CA . THR A 1 779 ? -7.615 6.813 -5.252 1.00 83.19 779 THR A CA 1
ATOM 6003 C C . THR A 1 779 ? -6.767 6.770 -6.509 1.00 83.19 779 THR A C 1
ATOM 6005 O O . THR A 1 779 ? -5.769 7.485 -6.620 1.00 83.19 779 THR A O 1
ATOM 6008 N N . LYS A 1 780 ? -7.198 5.963 -7.477 1.00 68.88 780 LYS A N 1
ATOM 6009 C CA . LYS A 1 780 ? -6.572 5.829 -8.791 1.00 68.88 780 LYS A CA 1
ATOM 6010 C C . LYS A 1 780 ? -7.619 6.065 -9.874 1.00 68.88 780 LYS A C 1
ATOM 6012 O O . LYS A 1 780 ? -8.710 5.508 -9.814 1.00 68.88 780 LYS A O 1
ATOM 6017 N N . ASP A 1 781 ? -7.320 6.944 -10.829 1.00 69.50 781 ASP A N 1
ATOM 6018 C CA . ASP A 1 781 ? -8.227 7.299 -11.935 1.00 69.50 781 ASP A CA 1
ATOM 6019 C C . ASP A 1 781 ? -9.640 7.725 -11.472 1.00 69.50 781 ASP A C 1
ATOM 6021 O O . ASP A 1 781 ? -10.651 7.448 -12.117 1.00 69.50 781 ASP A O 1
ATOM 6025 N N . GLY A 1 782 ? -9.714 8.390 -10.311 1.00 74.81 782 GLY A N 1
ATOM 6026 C CA . GLY A 1 782 ? -10.967 8.843 -9.695 1.00 74.81 782 GLY A CA 1
ATOM 6027 C C . GLY A 1 782 ? -11.785 7.748 -9.001 1.00 74.81 782 GLY A C 1
ATOM 6028 O O . GLY A 1 782 ? -12.917 8.013 -8.598 1.00 74.81 782 GLY A O 1
ATOM 6029 N N . LYS A 1 783 ? -11.242 6.535 -8.854 1.00 74.81 783 LYS A N 1
ATOM 6030 C CA . LYS A 1 783 ? -11.865 5.424 -8.128 1.00 74.81 783 LYS A CA 1
ATOM 6031 C C . LYS A 1 783 ? -11.079 5.096 -6.873 1.00 74.81 783 LYS A C 1
ATOM 6033 O O . LYS A 1 783 ? -9.853 5.044 -6.904 1.00 74.81 783 LYS A O 1
ATOM 6038 N N . GLU A 1 784 ? -11.796 4.848 -5.788 1.00 80.00 784 GLU A N 1
ATOM 6039 C CA . GLU A 1 784 ? -11.199 4.320 -4.567 1.00 80.00 784 GLU A CA 1
ATOM 6040 C C . GLU A 1 784 ? -10.980 2.817 -4.706 1.00 80.00 784 GLU A C 1
ATOM 6042 O O . GLU A 1 784 ? -11.743 2.117 -5.367 1.00 80.00 784 GLU A O 1
ATOM 6047 N N . THR A 1 785 ? -9.897 2.321 -4.138 1.00 78.44 785 THR A N 1
ATOM 6048 C CA . THR A 1 785 ? -9.569 0.901 -4.126 1.00 78.44 785 THR A CA 1
ATOM 6049 C C . THR A 1 785 ? -8.928 0.591 -2.793 1.00 78.44 785 THR A C 1
ATOM 6051 O O . THR A 1 785 ? -8.026 1.317 -2.365 1.00 78.44 785 THR A O 1
ATOM 6054 N N . SER A 1 786 ? -9.386 -0.480 -2.145 1.00 83.50 786 SER A N 1
ATOM 6055 C CA . SER A 1 786 ? -8.791 -0.951 -0.900 1.00 83.50 786 SER A CA 1
ATOM 6056 C C . SER A 1 786 ? -7.286 -1.129 -1.078 1.00 83.50 786 SER A C 1
ATOM 6058 O O . SER A 1 786 ? -6.829 -1.778 -2.020 1.00 83.50 786 SER A O 1
ATOM 6060 N N . LEU A 1 787 ? -6.538 -0.514 -0.170 1.00 82.00 787 LEU A N 1
ATOM 6061 C CA . LEU A 1 787 ? -5.107 -0.686 -0.026 1.00 82.00 787 LEU A CA 1
ATOM 6062 C C . LEU A 1 787 ? -4.897 -1.667 1.117 1.00 82.00 787 LEU A C 1
ATOM 6064 O O . LEU A 1 787 ? -5.453 -1.495 2.197 1.00 82.00 787 LEU A O 1
ATOM 6068 N N . PHE A 1 788 ? -4.071 -2.666 0.878 1.00 83.12 788 PHE A N 1
ATOM 6069 C CA . PHE A 1 788 ? -3.494 -3.490 1.920 1.00 83.12 788 PHE A CA 1
ATOM 6070 C C . PHE A 1 788 ? -1.977 -3.435 1.738 1.00 83.12 788 PHE A C 1
ATOM 6072 O O . PHE A 1 788 ? -1.515 -3.199 0.624 1.00 83.12 788 PHE A O 1
ATOM 6079 N N . VAL A 1 789 ? -1.223 -3.547 2.824 1.00 81.00 789 VAL A N 1
ATOM 6080 C CA . VAL A 1 789 ? 0.234 -3.456 2.856 1.00 81.00 789 VAL A CA 1
ATOM 6081 C C . VAL A 1 789 ? 0.731 -4.445 3.901 1.00 81.00 789 VAL A C 1
ATOM 6083 O O . VAL A 1 789 ? 0.222 -4.470 5.018 1.00 81.00 789 VAL A O 1
ATOM 6086 N N . LYS A 1 790 ? 1.757 -5.227 3.564 1.00 82.75 790 LYS A N 1
ATOM 6087 C CA . LYS A 1 790 ? 2.526 -6.032 4.521 1.00 82.75 790 LYS A CA 1
ATOM 6088 C C . LYS A 1 790 ? 3.999 -5.648 4.424 1.00 82.75 790 LYS A C 1
ATOM 6090 O O . LYS A 1 790 ? 4.578 -5.761 3.351 1.00 82.75 790 LYS A O 1
ATOM 6095 N N . ILE A 1 791 ? 4.605 -5.215 5.521 1.00 78.50 791 ILE A N 1
ATOM 6096 C CA . ILE A 1 791 ? 6.025 -4.862 5.617 1.00 78.50 791 ILE A CA 1
ATOM 6097 C C . ILE A 1 791 ? 6.691 -5.898 6.509 1.00 78.50 791 ILE A C 1
ATOM 6099 O O . ILE A 1 791 ? 6.265 -6.111 7.643 1.00 78.50 791 ILE A O 1
ATOM 6103 N N . HIS A 1 792 ? 7.734 -6.548 6.004 1.00 73.06 792 HIS A N 1
ATOM 6104 C CA . HIS A 1 792 ? 8.471 -7.513 6.804 1.00 73.06 792 HIS A CA 1
ATOM 6105 C C . HIS A 1 792 ? 9.249 -6.822 7.923 1.00 73.06 792 HIS A C 1
ATOM 6107 O O . HIS A 1 792 ? 9.810 -5.748 7.710 1.00 73.06 792 HIS A O 1
ATOM 6113 N N . GLY A 1 793 ? 9.324 -7.453 9.098 1.00 61.81 793 GLY A N 1
ATOM 6114 C CA . GLY A 1 793 ? 10.059 -6.902 10.245 1.00 61.81 793 GLY A CA 1
ATOM 6115 C C . GLY A 1 793 ? 11.533 -6.585 9.937 1.00 61.81 793 GLY A C 1
ATOM 6116 O O . GLY A 1 793 ? 12.088 -5.648 10.505 1.00 61.81 793 GLY A O 1
ATOM 6117 N N . ASP A 1 794 ? 12.131 -7.305 8.981 1.00 52.56 794 ASP A N 1
ATOM 6118 C CA . ASP A 1 794 ? 13.517 -7.125 8.520 1.00 52.56 794 ASP A CA 1
ATOM 6119 C C . ASP A 1 794 ? 13.677 -6.043 7.428 1.00 52.56 794 ASP A C 1
ATOM 6121 O O . ASP A 1 794 ? 14.795 -5.614 7.136 1.00 52.56 794 ASP A O 1
ATOM 6125 N N . ASP A 1 795 ? 12.578 -5.610 6.796 1.00 51.28 795 ASP A N 1
ATOM 6126 C CA . ASP A 1 795 ? 12.568 -4.600 5.722 1.00 51.28 795 ASP A CA 1
ATOM 6127 C C . ASP A 1 795 ? 12.493 -3.157 6.259 1.00 51.28 795 ASP A C 1
ATOM 6129 O O . ASP A 1 795 ? 12.486 -2.201 5.469 1.00 51.28 795 ASP A O 1
ATOM 6133 N N . THR A 1 796 ? 12.452 -2.999 7.588 1.00 41.09 796 THR A N 1
ATOM 6134 C CA . THR A 1 796 ? 12.345 -1.701 8.254 1.00 41.09 796 THR A CA 1
ATOM 6135 C C . THR A 1 796 ? 13.670 -0.974 8.322 1.00 41.09 796 THR A C 1
ATOM 6137 O O . THR A 1 796 ? 14.529 -1.405 9.128 1.00 41.09 796 THR A O 1
#

Foldseek 3Di:
DDDDDDDDDDDDPDPPPPPPPPPLDDFDPPAQAEEEDQPPAWHDDPNATHHQVLVLLCVLCVVSVHDDDSVRHDYDFPVVLVVCQQPDANYKYFQAWDDPVCVVRFDWADLSFKWWKFKKAFAPVPVQLPDPDLQSWQEEEEPPHPLLVLSVVLPHDNVSYHYDNDLLRRQVCRVVVVTGIYIDTDRRNLVSLVVRPPCSVRMDGRGTRDMTTTTIGHGPNTDSVVSVSSNVSSVCQCPPCPPAQHRVSQLSQVVRAAADFAAWPAAPVNQVVLLVVLLVVQQVPVVVSQVCQQCLHPPQAPPVANQWHKWKDFLQQATCHHNLDSVSHRPHLQPHAAPLRHSQSVVLNVCCVPVQKAKTWHWAAGSVGGHIFIKIKIWGWHQGNVRTIMIMMTIITHHPLDWDWDPDPWQDWWFAWDADQQQKIKTWWWTCDPVETWIKIFIAHNVRHGDCQADNRRIDIGCDDANHHWTWAEWDAFPQRKIKTWWWDQPNQAIWTKIFIGGNRHHGDLQADHGRIDTDADPQRHYWIWNYWDAFPQRKIKTWWWHCPVQEIWTKIFIADNRHHGDLQADNGRMDTDDDPDRYYDTWAEWDAAPQRKIKTWWWIDDPPLNATWIKIFIAHNRNHGDCQADHHRMDTDADPQSHHWIFNYWDADNQGKIKTWWWHADVVRAIWIKIFIDHNRNQADPQADNSRIATDDAPGHWTWAEWDADPQGKIKTWWWGDDPNAIWTKIFIAHNRHAGDSVPPNSRINTPSSQAGWTWHYWDADPQGKIWIWTWHADPNGITITIGIGGNSND

Secondary structure (DSSP, 8-state):
---------------------PPP-PPPTT-EEEE--BTTTBEEETTEEESHHHHHHHHHHHHTT----GGGEEE--HHHHHHHHHHSSSEEEEEEE--GGGTTT-EEEEEEEEEEEEEEEETT-TTTTT-S-GGGS-EEEETT-HHHHHHHHTT--GGGEEEESSHHHHHHHHHTTSSSEEEEEHHHHHHHHHHH-SSGGGEEEEEEEEEEEEEEEE-TTS-HHHHHHHHHHHHHHHH--TTTSS-HHHHHHHHHS-B------S-HHHHHHHHHHHHHHHHH-HHHHHHHHHTT-TTTB-SS-TT-BEEEEETTSBEEEESS-GGGTT-B-TT---TTS--HHHHHHHHHHHHSEEEEEEEEE-TTSSSEEEEEEEEEEEE-TTS-EEEEEEEEEPP-------SS-S--EEEEEEE-TTS-EEEEEEEESSSSEEEEEEEE-TTS-B-TTTBTTTEEEE-TTTSS--EEEEEEE-TTS-EEEEEEEE-SSSEEEEEEEE-TTS-B-TTTBBTTEEEE--TT-S--EEEEEEE-TTS-EEEEEEEE-SSSEEEEEEEE-TTSSB-TTSTBTTEEE---SSSS-EEEEEEEE-TTS-EEEEEEEEPTTT-SEEEEEEEE-TTS-B-TTSTBTTEEEE--TT-S--EEEEEEE-TT--EEEEEEEE-TTS-EEEEEEEE-TTS-B-TTSTBTTEEEE--SSB-EEEEEEE-TTS-EEEEEEEEETTEEEEEEEEE-TTS-B-TTTTBTTEEE-GGG-EEEEEEEEE-TT--EEEEEEEEETTEEEEEEEEE-GGG-

InterPro domains:
  IPR004010 Double Cache domain 2 [PF08269] (309-398)
  IPR013431 Delta-60 repeat [PF17164] (421-454)
  IPR013431 Delta-60 repeat [PF17164] (481-512)
  IPR013431 Delta-60 repeat [PF17164] (538-570)
  IPR013431 Delta-60 repeat [PF17164] (655-689)
  IPR013431 Delta-60 repeat [PF17164] (711-745)
  IPR013431 Delta-60 repeat [TIGR02608] (412-460)
  IPR013431 Delta-60 repeat [TIGR02608] (470-516)
  IPR013431 Delta-60 repeat [TIGR02608] (528-580)
  IPR013431 Delta-60 repeat [TIGR02608] (591-638)
  IPR013431 Delta-60 repeat [TIGR02608] (646-697)
  IPR013431 Delta-60 repeat [TIGR02608] (703-754)

Organism: Methanospirillum hungatei (NCBI:txid2203)

Radius of gyration: 31.46 Å; chains: 1; bounding box: 89×98×89 Å

Sequence (796 aa):
MRTRNGLFFLFLFFNLISLTSIAAVPAPPDLLILTEDYAPFNYVEDNQLKGISVEILESAFHHMDMDISRDSFHLGPWAEGYETALIRNNTLLFTTARIPEREHLFTWAGPLFTDKKVLFGIAGHETHLTSSDITSYRIVAIRNDSGLQLAIDAGTSPDQVIVAETPGQAIAMVENGTADVWSYGEMAGRRMISKYAQNPGLFAPFMEIATVDEYLAFHPDTDPAFVATVNETIREMRQNRAIEGVSEYAQILYRYLPVECHEADITPQMVTDLVNLTCDAIITNTSDSITRINSGEGPFKDPVNPGLYVFVYNSKGTVVAHADDPLLVGKNFSKKADITGKLYHDEIFEGAGTYGTGWVHYVYTHPARSGIYPKKAYYRLVTGIDGDDYIVVSGRYMSCAYLWQSPGGEQDRSIEIEVMPDGKMVLCGTTNTTMQKDILLLRYLPDGKNDPAFGKNGVVRWAGGAGKDDYAFGVVYDNEGRILVAGREHNGHDADVLVLRYTYDGELDTTFGENGVFRYAGPGNGTDSARGIVVRLDGKILITGEMNSSVHKEMIAIQLLPDGKPDTTFGDDGLFVLNITGEGDRYGFGIALDAEDNAVITGGAVRPGDGNSSIVTTRLRNDGSVDESFGLNGTVFYMGEAGGPDYGNWVSVTQDGEILVTGAVADADGSYDIILLKYTNQGVPDPAFGDEGIVLYHGLGYDYAWGQDIQKDGKIIIAGTTEVHGKRYPVLLRYGPDGRPDPSFGEHGVMTFEAFGTGLLYGVHLDNEGNIYANGYITKDGKETSLFVKIHGDDT

pLDDT: mean 87.57, std 13.56, range [29.83, 98.69]